Protein 5XSY (pdb70)

Structure (mmCIF, N/CA/C/O backbone):
data_5XSY
#
_entry.id   5XSY
#
_cell.length_a   1.00
_cell.length_b   1.00
_cell.length_c   1.00
_cell.angle_alpha   90.00
_cell.angle_beta   90.00
_cell.angle_gamma   90.00
#
_symmetry.space_group_name_H-M   'P 1'
#
loop_
_entity.id
_entity.type
_entity.pdbx_description
1 polymer 'Sodium channel protein'
2 polymer 'Voltage-gated sodium channel beta subunit 1'
3 branched beta-D-mannopyranose-(1-3)-[beta-D-mannopyranose-(1-6)]beta-D-mannopyranose-(1-4)-2-acetamido-2-deoxy-beta-D-glucopyranose-(1-4)-2-acetamido-2-deoxy-beta-D-glucopyranose
4 branched beta-D-mannopyranose-(1-4)-2-acetamido-2-deoxy-beta-D-glucopyranose-(1-4)-2-acetamido-2-deoxy-beta-D-glucopyranose
5 branched 2-acetamido-2-deoxy-beta-D-glucopyranose-(1-4)-2-acetamido-2-deoxy-beta-D-glucopyranose
#
loop_
_atom_site.group_PDB
_atom_site.id
_atom_site.type_symbol
_atom_site.label_atom_id
_atom_site.label_alt_id
_atom_site.label_comp_id
_atom_site.label_asym_id
_atom_site.label_entity_id
_atom_site.label_seq_id
_atom_site.pdbx_PDB_ins_code
_atom_site.Cartn_x
_atom_site.Cartn_y
_atom_site.Cartn_z
_atom_site.occupancy
_atom_site.B_iso_or_equiv
_atom_site.auth_seq_id
_atom_site.auth_comp_id
_atom_site.auth_asym_id
_atom_site.auth_atom_id
_atom_site.pdbx_PDB_model_num
ATOM 1 N N . PRO A 1 110 ? 157.134 188.317 118.957 1.00 234.69 110 PRO A N 1
ATOM 2 C CA . PRO A 1 110 ? 157.755 188.882 120.160 1.00 242.03 110 PRO A CA 1
ATOM 3 C C . PRO A 1 110 ? 157.982 187.820 121.231 1.00 252.42 110 PRO A C 1
ATOM 4 O O . PRO A 1 110 ? 158.340 186.687 120.909 1.00 255.37 110 PRO A O 1
ATOM 8 N N . ILE A 1 111 ? 157.774 188.190 122.490 1.00 257.59 111 ILE A N 1
ATOM 9 C CA . ILE A 1 111 ? 157.957 187.263 123.601 1.00 259.58 111 ILE A CA 1
ATOM 10 C C . ILE A 1 111 ? 156.984 186.092 123.508 1.00 258.94 111 ILE A C 1
ATOM 11 O O . ILE A 1 111 ? 157.349 184.947 123.775 1.00 256.25 111 ILE A O 1
ATOM 16 N N . ARG A 1 112 ? 155.746 186.387 123.127 1.00 258.53 112 ARG A N 1
ATOM 17 C CA . ARG A 1 112 ? 154.719 185.360 122.997 1.00 257.24 112 ARG A CA 1
ATOM 18 C C . ARG A 1 112 ? 155.088 184.344 121.921 1.00 261.42 112 ARG A C 1
ATOM 19 O O . ARG A 1 112 ? 154.880 183.143 122.091 1.00 258.62 112 ARG A O 1
ATOM 27 N N . ARG A 1 113 ? 155.637 184.835 120.814 1.00 264.53 113 ARG A N 1
ATOM 28 C CA . ARG A 1 113 ? 156.035 183.971 119.709 1.00 257.80 113 ARG A CA 1
ATOM 29 C C . ARG A 1 113 ? 157.129 182.997 120.135 1.00 246.28 113 ARG A C 1
ATOM 30 O O . ARG A 1 113 ? 157.113 181.826 119.756 1.00 243.35 113 ARG A O 1
ATOM 38 N N . GLY A 1 114 ? 158.078 183.489 120.926 1.00 232.12 114 GLY A N 1
ATOM 39 C CA . GLY A 1 114 ? 159.173 182.668 121.403 1.00 221.64 114 GLY A CA 1
ATOM 40 C C . GLY A 1 114 ? 158.694 181.387 122.057 1.00 207.97 114 GLY A C 1
ATOM 41 O O . GLY A 1 114 ? 159.347 180.348 121.965 1.00 207.97 114 GLY A O 1
ATOM 42 N N . ALA A 1 115 ? 157.545 181.463 122.723 1.00 194.81 115 ALA A N 1
ATOM 43 C CA . ALA A 1 115 ? 156.970 180.305 123.395 1.00 188.83 115 ALA A CA 1
ATOM 44 C C . ALA A 1 115 ? 156.605 179.202 122.421 1.00 177.36 115 ALA A C 1
ATOM 45 O O . ALA A 1 115 ? 156.680 178.019 122.764 1.00 172.31 115 ALA A O 1
ATOM 47 N N . ILE A 1 116 ? 156.216 179.575 121.208 1.00 172.99 116 ILE A N 1
ATOM 48 C CA . ILE A 1 116 ? 155.616 178.624 120.286 1.00 170.93 116 ILE A CA 1
ATOM 49 C C . ILE A 1 116 ? 156.667 177.668 119.754 1.00 166.85 116 ILE A C 1
ATOM 50 O O . ILE A 1 116 ? 156.396 176.482 119.542 1.00 164.38 116 ILE A O 1
ATOM 55 N N . ARG A 1 117 ? 157.889 178.168 119.632 1.00 170.48 117 ARG A N 1
ATOM 56 C CA . ARG A 1 117 ? 159.028 177.322 119.324 1.00 178.02 117 ARG A CA 1
ATOM 57 C C . ARG A 1 117 ? 159.224 176.311 120.450 1.00 180.42 117 ARG A C 1
ATOM 58 O O . ARG A 1 117 ? 159.549 175.151 120.198 1.00 181.73 117 ARG A O 1
ATOM 66 N N . VAL A 1 118 ? 159.034 176.752 121.693 1.00 186.29 118 VAL A N 1
ATOM 67 C CA . VAL A 1 118 ? 159.256 175.878 122.837 1.00 192.12 118 VAL A CA 1
ATOM 68 C C . VAL A 1 118 ? 158.148 174.842 122.930 1.00 180.82 118 VAL A C 1
ATOM 69 O O . VAL A 1 118 ? 158.399 173.670 123.228 1.00 180.26 118 VAL A O 1
ATOM 73 N N . PHE A 1 119 ? 156.920 175.247 122.614 1.00 172.94 119 PHE A N 1
ATOM 74 C CA . PHE A 1 119 ? 155.756 174.394 122.817 1.00 173.07 119 PHE A CA 1
ATOM 75 C C . PHE A 1 119 ? 155.723 173.197 121.879 1.00 173.77 119 PHE A C 1
ATOM 76 O O . PHE A 1 119 ? 155.339 172.094 122.280 1.00 172.42 119 PHE A O 1
ATOM 84 N N . VAL A 1 120 ? 156.115 173.388 120.624 1.00 180.88 120 VAL A N 1
ATOM 85 C CA . VAL A 1 120 ? 155.887 172.323 119.654 1.00 188.04 120 VAL A CA 1
ATOM 86 C C . VAL A 1 120 ? 156.996 171.290 119.676 1.00 185.16 120 VAL A C 1
ATOM 87 O O . VAL A 1 120 ? 156.932 170.306 118.933 1.00 178.92 120 VAL A O 1
ATOM 91 N N . ASN A 1 121 ? 158.026 171.494 120.490 1.00 189.33 121 ASN A N 1
ATOM 92 C CA . ASN A 1 121 ? 159.180 170.610 120.502 1.00 198.34 121 ASN A CA 1
ATOM 93 C C . ASN A 1 121 ? 158.848 169.206 120.975 1.00 210.16 121 ASN A C 1
ATOM 94 O O . ASN A 1 121 ? 157.856 168.986 121.671 1.00 223.58 121 ASN A O 1
ATOM 99 N N . SER A 1 122 ? 159.664 168.247 120.561 1.00 213.53 122 SER A N 1
ATOM 100 C CA . SER A 1 122 ? 159.728 166.995 121.290 1.00 213.56 122 SER A CA 1
ATOM 101 C C . SER A 1 122 ? 160.624 167.130 122.506 1.00 215.56 122 SER A C 1
ATOM 102 O O . SER A 1 122 ? 160.272 166.656 123.588 1.00 219.52 122 SER A O 1
ATOM 105 N N . ALA A 1 123 ? 161.747 167.840 122.358 1.00 214.73 123 ALA A N 1
ATOM 106 C CA . ALA A 1 123 ? 162.780 167.871 123.390 1.00 211.97 123 ALA A CA 1
ATOM 107 C C . ALA A 1 123 ? 162.346 168.633 124.636 1.00 211.79 123 ALA A C 1
ATOM 108 O O . ALA A 1 123 ? 163.034 168.578 125.660 1.00 213.17 123 ALA A O 1
ATOM 110 N N . PHE A 1 124 ? 161.239 169.366 124.575 1.00 210.18 124 PHE A N 1
ATOM 111 C CA . PHE A 1 124 ? 160.629 169.827 125.811 1.00 208.41 124 PHE A CA 1
ATOM 112 C C . PHE A 1 124 ? 159.535 168.880 126.288 1.00 206.49 124 PHE A C 1
ATOM 113 O O . PHE A 1 124 ? 159.274 168.790 127.491 1.00 205.42 124 PHE A O 1
ATOM 121 N N . ASN A 1 125 ? 158.890 168.161 125.371 1.00 204.31 125 ASN A N 1
ATOM 122 C CA . ASN A 1 125 ? 157.877 167.201 125.791 1.00 201.30 125 ASN A CA 1
ATOM 123 C C . ASN A 1 125 ? 158.506 165.973 126.421 1.00 204.72 125 ASN A C 1
ATOM 124 O O . ASN A 1 125 ? 157.920 165.378 127.328 1.00 207.79 125 ASN A O 1
ATOM 129 N N . PHE A 1 126 ? 159.712 165.602 125.997 1.00 208.67 126 PHE A N 1
ATOM 130 C CA . PHE A 1 126 ? 160.413 164.515 126.671 1.00 210.81 126 PHE A CA 1
ATOM 131 C C . PHE A 1 126 ? 160.962 164.946 128.026 1.00 199.35 126 PHE A C 1
ATOM 132 O O . PHE A 1 126 ? 161.549 164.131 128.740 1.00 203.52 126 PHE A O 1
ATOM 140 N N . PHE A 1 127 ? 160.842 166.221 128.374 1.00 188.04 127 PHE A N 1
ATOM 141 C CA . PHE A 1 127 ? 160.938 166.598 129.775 1.00 185.45 127 PHE A CA 1
ATOM 142 C C . PHE A 1 127 ? 159.616 166.376 130.494 1.00 182.23 127 PHE A C 1
ATOM 143 O O . PHE A 1 127 ? 159.601 166.032 131.680 1.00 186.07 127 PHE A O 1
ATOM 151 N N . ILE A 1 128 ? 158.493 166.548 129.794 1.00 173.55 128 ILE A N 1
ATOM 152 C CA . ILE A 1 128 ? 157.208 166.261 130.422 1.00 166.60 128 ILE A CA 1
ATOM 153 C C . ILE A 1 128 ? 156.984 164.760 130.506 1.00 164.43 128 ILE A C 1
ATOM 154 O O . ILE A 1 128 ? 156.341 164.269 131.440 1.00 162.50 128 ILE A O 1
ATOM 159 N N . MET A 1 129 ? 157.580 163.997 129.594 1.00 171.33 129 MET A N 1
ATOM 160 C CA . MET A 1 129 ? 157.548 162.546 129.721 1.00 180.43 129 MET A CA 1
ATOM 161 C C . MET A 1 129 ? 158.383 162.084 130.911 1.00 177.50 129 MET A C 1
ATOM 162 O O . MET A 1 129 ? 158.151 161.005 131.461 1.00 181.36 129 MET A O 1
ATOM 167 N N . PHE A 1 130 ? 159.334 162.903 131.351 1.00 174.92 130 PHE A N 1
ATOM 168 C CA . PHE A 1 130 ? 160.157 162.497 132.480 1.00 175.69 130 PHE A CA 1
ATOM 169 C C . PHE A 1 130 ? 159.583 162.982 133.801 1.00 169.22 130 PHE A C 1
ATOM 170 O O . PHE A 1 130 ? 159.739 162.314 134.827 1.00 173.26 130 PHE A O 1
ATOM 178 N N . THR A 1 131 ? 158.916 164.132 133.813 1.00 160.77 131 THR A N 1
ATOM 179 C CA . THR A 1 131 ? 158.383 164.607 135.082 1.00 159.38 131 THR A CA 1
ATOM 180 C C . THR A 1 131 ? 157.112 163.883 135.482 1.00 157.61 131 THR A C 1
ATOM 181 O O . THR A 1 131 ? 156.616 164.089 136.590 1.00 161.81 131 THR A O 1
ATOM 185 N N . ILE A 1 132 ? 156.537 163.080 134.598 1.00 152.72 132 ILE A N 1
ATOM 186 C CA . ILE A 1 132 ? 155.472 162.187 135.021 1.00 149.01 132 ILE A CA 1
ATOM 187 C C . ILE A 1 132 ? 156.069 160.905 135.553 1.00 151.47 132 ILE A C 1
ATOM 188 O O . ILE A 1 132 ? 155.839 160.522 136.702 1.00 148.87 132 ILE A O 1
ATOM 193 N N . PHE A 1 133 ? 156.935 160.290 134.748 1.00 164.28 133 PHE A N 1
ATOM 194 C CA . PHE A 1 133 ? 157.660 159.064 135.061 1.00 176.43 133 PHE A CA 1
ATOM 195 C C . PHE A 1 133 ? 158.534 159.190 136.302 1.00 175.76 133 PHE A C 1
ATOM 196 O O . PHE A 1 133 ? 158.951 158.174 136.856 1.00 180.55 133 PHE A O 1
ATOM 204 N N . SER A 1 134 ? 158.832 160.405 136.751 1.00 173.29 134 SER A N 1
ATOM 205 C CA . SER A 1 134 ? 159.409 160.580 138.071 1.00 170.25 134 SER A CA 1
ATOM 206 C C . SER A 1 134 ? 158.367 160.880 139.133 1.00 165.71 134 SER A C 1
ATOM 207 O O . SER A 1 134 ? 158.538 160.474 140.284 1.00 164.82 134 SER A O 1
ATOM 210 N N . ASN A 1 135 ? 157.289 161.581 138.795 1.00 163.38 135 ASN A N 1
ATOM 211 C CA . ASN A 1 135 ? 156.277 161.839 139.808 1.00 165.10 135 ASN A CA 1
ATOM 212 C C . ASN A 1 135 ? 155.394 160.618 140.010 1.00 170.58 135 ASN A C 1
ATOM 213 O O . ASN A 1 135 ? 154.806 160.440 141.082 1.00 168.97 135 ASN A O 1
ATOM 218 N N . CYS A 1 136 ? 155.284 159.774 138.983 1.00 178.82 136 CYS A N 1
ATOM 219 C CA . CYS A 1 136 ? 154.614 158.485 139.117 1.00 184.06 136 CYS A CA 1
ATOM 220 C C . CYS A 1 136 ? 155.304 157.618 140.162 1.00 180.45 136 CYS A C 1
ATOM 221 O O . CYS A 1 136 ? 154.658 157.027 141.032 1.00 183.03 136 CYS A O 1
ATOM 224 N N . ILE A 1 137 ? 156.629 157.567 140.111 1.00 169.28 137 ILE A N 1
ATOM 225 C CA . ILE A 1 137 ? 157.365 156.709 141.024 1.00 158.36 137 ILE A CA 1
ATOM 226 C C . ILE A 1 137 ? 157.458 157.359 142.396 1.00 145.23 137 ILE A C 1
ATOM 227 O O . ILE A 1 137 ? 157.542 156.674 143.417 1.00 142.98 137 ILE A O 1
ATOM 232 N N . PHE A 1 138 ? 157.402 158.688 142.451 1.00 140.36 138 PHE A N 1
ATOM 233 C CA . PHE A 1 138 ? 157.538 159.356 143.736 1.00 141.50 138 PHE A CA 1
ATOM 234 C C . PHE A 1 138 ? 156.295 159.187 144.594 1.00 139.92 138 PHE A C 1
ATOM 235 O O . PHE A 1 138 ? 156.389 159.066 145.821 1.00 138.06 138 PHE A O 1
ATOM 243 N N . MET A 1 139 ? 155.119 159.168 143.968 1.00 139.37 139 MET A N 1
ATOM 244 C CA . MET A 1 139 ? 153.874 159.220 144.726 1.00 140.56 139 MET A CA 1
ATOM 245 C C . MET A 1 139 ? 153.620 157.900 145.440 1.00 138.71 139 MET A C 1
ATOM 246 O O . MET A 1 139 ? 152.841 157.833 146.395 1.00 137.33 139 MET A O 1
ATOM 251 N N . THR A 1 140 ? 154.301 156.849 144.992 1.00 140.88 140 THR A N 1
ATOM 252 C CA . THR A 1 140 ? 154.241 155.501 145.532 1.00 142.79 140 THR A CA 1
ATOM 253 C C . THR A 1 140 ? 154.573 155.407 147.021 1.00 150.56 140 THR A C 1
ATOM 254 O O . THR A 1 140 ? 153.714 155.089 147.846 1.00 154.39 140 THR A O 1
ATOM 258 N N . ILE A 1 141 ? 155.810 155.724 147.383 1.00 159.38 141 ILE A N 1
ATOM 259 C CA . ILE A 1 141 ? 156.418 155.293 148.638 1.00 167.22 141 ILE A CA 1
ATOM 260 C C . ILE A 1 141 ? 155.961 156.095 149.847 1.00 162.48 141 ILE A C 1
ATOM 261 O O . ILE A 1 141 ? 155.173 157.033 149.722 1.00 160.15 141 ILE A O 1
ATOM 266 N N . SER A 1 142 ? 156.424 155.685 151.029 1.00 161.68 142 SER A N 1
ATOM 267 C CA . SER A 1 142 ? 156.330 156.511 152.229 1.00 161.30 142 SER A CA 1
ATOM 268 C C . SER A 1 142 ? 157.107 157.811 152.061 1.00 162.42 142 SER A C 1
ATOM 269 O O . SER A 1 142 ? 158.082 157.873 151.308 1.00 161.59 142 SER A O 1
ATOM 272 N N . ASN A 1 143 ? 156.696 158.837 152.794 1.00 159.64 143 ASN A N 1
ATOM 273 C CA . ASN A 1 143 ? 157.183 160.178 152.524 1.00 157.21 143 ASN A CA 1
ATOM 274 C C . ASN A 1 143 ? 158.602 160.356 153.057 1.00 158.18 143 ASN A C 1
ATOM 275 O O . ASN A 1 143 ? 158.851 160.135 154.246 1.00 155.62 143 ASN A O 1
ATOM 277 N N . PRO A 1 144 ? 159.545 160.755 152.215 1.00 164.95 144 PRO A N 1
ATOM 278 C CA . PRO A 1 144 ? 160.885 161.068 152.702 1.00 173.86 144 PRO A CA 1
ATOM 279 C C . PRO A 1 144 ? 160.990 162.538 153.059 1.00 182.18 144 PRO A C 1
ATOM 280 O O . PRO A 1 144 ? 160.421 163.394 152.367 1.00 180.56 144 PRO A O 1
ATOM 282 N N . PRO A 1 145 ? 161.705 162.876 154.131 1.00 197.51 145 PRO A N 1
ATOM 283 C CA . PRO A 1 145 ? 161.742 164.270 154.603 1.00 205.98 145 PRO A CA 1
ATOM 284 C C . PRO A 1 145 ? 162.882 165.121 154.061 1.00 213.68 145 PRO A C 1
ATOM 285 O O . PRO A 1 145 ? 162.767 166.349 154.092 1.00 207.02 145 PRO A O 1
ATOM 287 N N . ALA A 1 146 ? 163.972 164.520 153.587 1.00 224.76 146 ALA A N 1
ATOM 288 C CA . ALA A 1 146 ? 165.024 165.298 152.949 1.00 228.56 146 ALA A CA 1
ATOM 289 C C . ALA A 1 146 ? 164.561 165.798 151.595 1.00 231.84 146 ALA A C 1
ATOM 290 O O . ALA A 1 146 ? 164.680 166.985 151.289 1.00 227.54 146 ALA A O 1
ATOM 292 N N . TRP A 1 147 ? 163.999 164.911 150.787 1.00 244.15 147 TRP A N 1
ATOM 293 C CA . TRP A 1 147 ? 163.242 165.335 149.618 1.00 254.16 147 TRP A CA 1
ATOM 294 C C . TRP A 1 147 ? 161.839 165.727 150.085 1.00 256.74 147 TRP A C 1
ATOM 295 O O . TRP A 1 147 ? 160.864 164.987 149.964 1.00 261.95 147 TRP A O 1
ATOM 297 N N . SER A 1 148 ? 161.759 166.933 150.632 1.00 247.64 148 SER A N 1
ATOM 298 C CA . SER A 1 148 ? 160.584 167.415 151.348 1.00 241.45 148 SER A CA 1
ATOM 299 C C . SER A 1 148 ? 159.489 167.884 150.404 1.00 241.98 148 SER A C 1
ATOM 300 O O . SER A 1 148 ? 159.457 167.496 149.234 1.00 237.90 148 SER A O 1
ATOM 303 N N . LYS A 1 149 ? 158.569 168.704 150.918 1.00 249.26 149 LYS A N 1
ATOM 304 C CA . LYS A 1 149 ? 157.583 169.389 150.084 1.00 257.30 149 LYS A CA 1
ATOM 305 C C . LYS A 1 149 ? 158.173 170.316 149.027 1.00 258.83 149 LYS A C 1
ATOM 306 O O . LYS A 1 149 ? 157.406 170.803 148.193 1.00 258.66 149 LYS A O 1
ATOM 312 N N . ILE A 1 150 ? 159.475 170.617 149.079 1.00 260.67 150 ILE A N 1
ATOM 313 C CA . ILE A 1 150 ? 160.184 171.208 147.946 1.00 262.87 150 ILE A CA 1
ATOM 314 C C . ILE A 1 150 ? 159.936 170.392 146.685 1.00 254.29 150 ILE A C 1
ATOM 315 O O . ILE A 1 150 ? 159.643 170.938 145.616 1.00 253.13 150 ILE A O 1
ATOM 320 N N . VAL A 1 151 ? 160.040 169.067 146.806 1.00 243.12 151 VAL A N 1
ATOM 321 C CA . VAL A 1 151 ? 159.707 168.158 145.718 1.00 234.48 151 VAL A CA 1
ATOM 322 C C . VAL A 1 151 ? 158.233 168.241 145.383 1.00 222.09 151 VAL A C 1
ATOM 323 O O . VAL A 1 151 ? 157.850 168.241 144.208 1.00 214.52 151 VAL A O 1
ATOM 327 N N . GLU A 1 152 ? 157.411 168.368 146.418 1.00 222.29 152 GLU A N 1
ATOM 328 C CA . GLU A 1 152 ? 155.987 168.565 146.232 1.00 227.69 152 GLU A CA 1
ATOM 329 C C . GLU A 1 152 ? 155.808 169.872 145.478 1.00 232.39 152 GLU A C 1
ATOM 330 O O . GLU A 1 152 ? 154.954 169.981 144.598 1.00 236.76 152 GLU A O 1
ATOM 336 N N . TYR A 1 153 ? 156.622 170.866 145.824 1.00 239.67 153 TYR A N 1
ATOM 337 C CA . TYR A 1 153 ? 156.574 172.147 145.131 1.00 243.40 153 TYR A CA 1
ATOM 338 C C . TYR A 1 153 ? 157.318 172.106 143.804 1.00 231.83 153 TYR A C 1
ATOM 339 O O . TYR A 1 153 ? 157.055 172.946 142.940 1.00 229.03 153 TYR A O 1
ATOM 348 N N . THR A 1 154 ? 158.246 171.163 143.633 1.00 220.16 154 THR A N 1
ATOM 349 C CA . THR A 1 154 ? 158.964 171.055 142.369 1.00 214.19 154 THR A CA 1
ATOM 350 C C . THR A 1 154 ? 158.032 170.592 141.266 1.00 201.25 154 THR A C 1
ATOM 351 O O . THR A 1 154 ? 157.873 171.269 140.248 1.00 193.21 154 THR A O 1
ATOM 355 N N . PHE A 1 155 ? 157.354 169.467 141.486 1.00 197.48 155 PHE A N 1
ATOM 356 C CA . PHE A 1 155 ? 156.419 168.955 140.497 1.00 196.13 155 PHE A CA 1
ATOM 357 C C . PHE A 1 155 ? 155.099 169.709 140.513 1.00 194.16 155 PHE A C 1
ATOM 358 O O . PHE A 1 155 ? 154.164 169.315 139.812 1.00 195.25 155 PHE A O 1
ATOM 366 N N . THR A 1 156 ? 154.984 170.745 141.336 1.00 193.85 156 THR A N 1
ATOM 367 C CA . THR A 1 156 ? 153.923 171.721 141.158 1.00 197.14 156 THR A CA 1
ATOM 368 C C . THR A 1 156 ? 154.194 172.592 139.944 1.00 190.66 156 THR A C 1
ATOM 369 O O . THR A 1 156 ? 153.424 172.599 138.979 1.00 188.03 156 THR A O 1
ATOM 373 N N . GLY A 1 157 ? 155.314 173.310 139.962 1.00 184.73 157 GLY A N 1
ATOM 374 C CA . GLY A 1 157 ? 155.522 174.359 138.987 1.00 180.86 157 GLY A CA 1
ATOM 375 C C . GLY A 1 157 ? 155.888 173.853 137.612 1.00 173.20 157 GLY A C 1
ATOM 376 O O . GLY A 1 157 ? 155.703 174.565 136.624 1.00 176.95 157 GLY A O 1
ATOM 377 N N . ILE A 1 158 ? 156.416 172.632 137.528 1.00 160.79 158 ILE A N 1
ATOM 378 C CA . ILE A 1 158 ? 156.799 172.065 136.241 1.00 151.82 158 ILE A CA 1
ATOM 379 C C . ILE A 1 158 ? 155.573 171.857 135.370 1.00 148.74 158 ILE A C 1
ATOM 380 O O . ILE A 1 158 ? 155.610 172.065 134.152 1.00 147.55 158 ILE A O 1
ATOM 385 N N . TYR A 1 159 ? 154.445 171.536 135.992 1.00 148.46 159 TYR A N 1
ATOM 386 C CA . TYR A 1 159 ? 153.195 171.483 135.252 1.00 150.27 159 TYR A CA 1
ATOM 387 C C . TYR A 1 159 ? 152.680 172.885 134.969 1.00 158.15 159 TYR A C 1
ATOM 388 O O . TYR A 1 159 ? 152.112 173.133 133.900 1.00 160.45 159 TYR A O 1
ATOM 397 N N . THR A 1 160 ? 152.901 173.822 135.899 1.00 164.38 160 THR A N 1
ATOM 398 C CA . THR A 1 160 ? 152.557 175.222 135.656 1.00 169.40 160 THR A CA 1
ATOM 399 C C . THR A 1 160 ? 153.385 175.787 134.517 1.00 167.72 160 THR A C 1
ATOM 400 O O . THR A 1 160 ? 152.858 176.441 133.610 1.00 163.86 160 THR A O 1
ATOM 404 N N . PHE A 1 161 ? 154.683 175.478 134.519 1.00 171.16 161 PHE A N 1
ATOM 405 C CA . PHE A 1 161 ? 155.582 175.930 133.464 1.00 174.32 161 PHE A CA 1
ATOM 406 C C . PHE A 1 161 ? 155.246 175.256 132.145 1.00 175.90 161 PHE A C 1
ATOM 407 O O . PHE A 1 161 ? 155.653 175.723 131.078 1.00 176.52 161 PHE A O 1
ATOM 415 N N . GLU A 1 162 ? 154.513 174.147 132.197 1.00 179.29 162 GLU A N 1
ATOM 416 C CA . GLU A 1 162 ? 153.976 173.566 130.979 1.00 181.68 162 GLU A CA 1
ATOM 417 C C . GLU A 1 162 ? 152.665 174.230 130.583 1.00 178.40 162 GLU A C 1
ATOM 418 O O . GLU A 1 162 ? 152.437 174.503 129.401 1.00 178.73 162 GLU A O 1
ATOM 424 N N . VAL A 1 163 ? 151.790 174.496 131.558 1.00 176.00 163 VAL A N 1
ATOM 425 C CA . VAL A 1 163 ? 150.497 175.117 131.269 1.00 180.28 163 VAL A CA 1
ATOM 426 C C . VAL A 1 163 ? 150.671 176.544 130.779 1.00 189.44 163 VAL A C 1
ATOM 427 O O . VAL A 1 163 ? 149.959 176.981 129.859 1.00 194.60 163 VAL A O 1
ATOM 431 N N . ILE A 1 164 ? 151.642 177.270 131.342 1.00 194.40 164 ILE A N 1
ATOM 432 C CA . ILE A 1 164 ? 151.943 178.632 130.902 1.00 195.38 164 ILE A CA 1
ATOM 433 C C . ILE A 1 164 ? 152.335 178.650 129.431 1.00 183.24 164 ILE A C 1
ATOM 434 O O . ILE A 1 164 ? 151.774 179.414 128.641 1.00 176.44 164 ILE A O 1
ATOM 439 N N . VAL A 1 165 ? 153.242 177.755 129.036 1.00 174.87 165 VAL A N 1
ATOM 440 C CA . VAL A 1 165 ? 153.623 177.623 127.632 1.00 169.64 165 VAL A CA 1
ATOM 441 C C . VAL A 1 165 ? 152.437 177.158 126.801 1.00 164.71 165 VAL A C 1
ATOM 442 O O . VAL A 1 165 ? 152.220 177.625 125.680 1.00 164.31 165 VAL A O 1
ATOM 446 N N . LYS A 1 166 ? 151.597 176.302 127.371 1.00 166.34 166 LYS A N 1
ATOM 447 C CA . LYS A 1 166 ? 150.413 175.866 126.643 1.00 171.51 166 LYS A CA 1
ATOM 448 C C . LYS A 1 166 ? 149.360 176.961 126.558 1.00 173.49 166 LYS A C 1
ATOM 449 O O . LYS A 1 166 ? 148.415 176.845 125.775 1.00 177.68 166 LYS A O 1
ATOM 455 N N . VAL A 1 167 ? 149.487 178.027 127.350 1.00 178.91 167 VAL A N 1
ATOM 456 C CA . VAL A 1 167 ? 148.544 179.129 127.188 1.00 185.62 167 VAL A CA 1
ATOM 457 C C . VAL A 1 167 ? 149.236 180.357 126.606 1.00 183.30 167 VAL A C 1
ATOM 458 O O . VAL A 1 167 ? 148.686 181.024 125.723 1.00 185.79 167 VAL A O 1
ATOM 462 N N . LEU A 1 168 ? 150.487 180.632 127.003 1.00 176.54 168 LEU A N 1
ATOM 463 C CA . LEU A 1 168 ? 151.225 181.703 126.329 1.00 172.15 168 LEU A CA 1
ATOM 464 C C . LEU A 1 168 ? 151.662 181.342 124.916 1.00 164.22 168 LEU A C 1
ATOM 465 O O . LEU A 1 168 ? 152.355 182.143 124.283 1.00 164.63 168 LEU A O 1
ATOM 470 N N . SER A 1 169 ? 151.340 180.148 124.428 1.00 152.99 169 SER A N 1
ATOM 471 C CA . SER A 1 169 ? 151.288 179.943 122.993 1.00 146.10 169 SER A CA 1
ATOM 472 C C . SER A 1 169 ? 150.027 180.552 122.412 1.00 144.75 169 SER A C 1
ATOM 473 O O . SER A 1 169 ? 150.091 181.413 121.533 1.00 147.56 169 SER A O 1
ATOM 476 N N . ARG A 1 170 ? 148.867 180.133 122.907 1.00 150.01 170 ARG A N 1
ATOM 477 C CA . ARG A 1 170 ? 147.600 180.380 122.230 1.00 160.68 170 ARG A CA 1
ATOM 478 C C . ARG A 1 170 ? 146.919 181.629 122.780 1.00 185.23 170 ARG A C 1
ATOM 479 O O . ARG A 1 170 ? 145.925 181.550 123.502 1.00 188.13 170 ARG A O 1
ATOM 487 N N . GLY A 1 171 ? 147.469 182.798 122.412 1.00 211.63 171 GLY A N 1
ATOM 488 C CA . GLY A 1 171 ? 146.762 184.077 122.442 1.00 221.43 171 GLY A CA 1
ATOM 489 C C . GLY A 1 171 ? 146.528 184.699 123.809 1.00 220.66 171 GLY A C 1
ATOM 490 O O . GLY A 1 171 ? 147.115 184.323 124.823 1.00 230.55 171 GLY A O 1
ATOM 491 N N . PHE A 1 172 ? 145.649 185.704 123.813 1.00 203.13 172 PHE A N 1
ATOM 492 C CA . PHE A 1 172 ? 145.191 186.313 125.058 1.00 191.04 172 PHE A CA 1
ATOM 493 C C . PHE A 1 172 ? 143.981 185.549 125.575 1.00 197.57 172 PHE A C 1
ATOM 494 O O . PHE A 1 172 ? 143.751 184.408 125.175 1.00 190.84 172 PHE A O 1
ATOM 502 N N . CYS A 1 173 ? 143.082 186.185 126.308 1.00 219.70 173 CYS A N 1
ATOM 503 C CA . CYS A 1 173 ? 142.043 185.398 126.964 1.00 241.30 173 CYS A CA 1
ATOM 504 C C . CYS A 1 173 ? 141.237 184.562 125.958 1.00 243.47 173 CYS A C 1
ATOM 505 O O . CYS A 1 173 ? 140.937 183.394 126.222 1.00 229.99 173 CYS A O 1
ATOM 508 N N . ILE A 1 174 ? 140.906 185.133 124.803 1.00 263.26 174 ILE A N 1
ATOM 509 C CA . ILE A 1 174 ? 140.229 184.376 123.747 1.00 279.33 174 ILE A CA 1
ATOM 510 C C . ILE A 1 174 ? 141.096 183.230 123.207 1.00 294.57 174 ILE A C 1
ATOM 511 O O . ILE A 1 174 ? 140.607 182.121 122.940 1.00 301.42 174 ILE A O 1
ATOM 516 N N . GLY A 1 175 ? 142.384 183.510 123.036 1.00 304.53 175 GLY A N 1
ATOM 517 C CA . GLY A 1 175 ? 143.323 182.504 122.577 1.00 307.43 175 GLY A CA 1
ATOM 518 C C . GLY A 1 175 ? 143.427 181.376 123.582 1.00 293.95 175 GLY A C 1
ATOM 519 O O . GLY A 1 175 ? 143.463 180.201 123.217 1.00 299.49 175 GLY A O 1
ATOM 520 N N . HIS A 1 176 ? 143.453 181.742 124.859 1.00 261.02 176 HIS A N 1
ATOM 521 C CA . HIS A 1 176 ? 143.516 180.764 125.934 1.00 239.26 176 HIS A CA 1
ATOM 522 C C . HIS A 1 176 ? 142.266 179.902 125.889 1.00 246.89 176 HIS A C 1
ATOM 523 O O . HIS A 1 176 ? 142.324 178.690 126.095 1.00 245.97 176 HIS A O 1
ATOM 530 N N . PHE A 1 177 ? 141.132 180.538 125.614 1.00 262.36 177 PHE A N 1
ATOM 531 C CA . PHE A 1 177 ? 139.868 179.821 125.486 1.00 272.20 177 PHE A CA 1
ATOM 532 C C . PHE A 1 177 ? 139.867 178.809 124.327 1.00 284.35 177 PHE A C 1
ATOM 533 O O . PHE A 1 177 ? 139.343 177.705 124.479 1.00 303.03 177 PHE A O 1
ATOM 541 N N . THR A 1 178 ? 140.447 179.167 123.181 1.00 262.11 178 THR A N 1
ATOM 542 C CA . THR A 1 178 ? 140.488 178.205 122.071 1.00 229.56 178 THR A CA 1
ATOM 543 C C . THR A 1 178 ? 141.299 176.969 122.472 1.00 220.45 178 THR A C 1
ATOM 544 O O . THR A 1 178 ? 140.906 175.829 122.221 1.00 219.13 178 THR A O 1
ATOM 548 N N . PHE A 1 179 ? 142.429 177.234 123.112 1.00 206.10 179 PHE A N 1
ATOM 549 C CA . PHE A 1 179 ? 143.205 176.302 123.929 1.00 193.43 179 PHE A CA 1
ATOM 550 C C . PHE A 1 179 ? 142.332 175.268 124.621 1.00 183.01 179 PHE A C 1
ATOM 551 O O . PHE A 1 179 ? 142.642 174.077 124.592 1.00 177.85 179 PHE A O 1
ATOM 559 N N . LEU A 1 180 ? 141.252 175.694 125.261 1.00 180.30 180 LEU A N 1
ATOM 560 C CA . LEU A 1 180 ? 140.421 174.791 126.038 1.00 182.10 180 LEU A CA 1
ATOM 561 C C . LEU A 1 180 ? 139.299 174.160 125.230 1.00 190.72 180 LEU A C 1
ATOM 562 O O . LEU A 1 180 ? 138.275 173.790 125.806 1.00 190.33 180 LEU A O 1
ATOM 567 N N . ARG A 1 181 ? 139.449 174.043 123.914 1.00 209.45 181 ARG A N 1
ATOM 568 C CA . ARG A 1 181 ? 138.411 173.378 123.135 1.00 225.28 181 ARG A CA 1
ATOM 569 C C . ARG A 1 181 ? 138.599 171.866 123.179 1.00 229.25 181 ARG A C 1
ATOM 570 O O . ARG A 1 181 ? 137.620 171.110 123.203 1.00 233.96 181 ARG A O 1
ATOM 578 N N . ASP A 1 182 ? 139.838 171.392 123.248 1.00 224.58 182 ASP A N 1
ATOM 579 C CA . ASP A 1 182 ? 140.070 169.953 123.408 1.00 219.55 182 ASP A CA 1
ATOM 580 C C . ASP A 1 182 ? 139.959 169.552 124.882 1.00 227.48 182 ASP A C 1
ATOM 581 O O . ASP A 1 182 ? 140.458 170.267 125.751 1.00 225.07 182 ASP A O 1
ATOM 586 N N . PRO A 1 183 ? 139.312 168.422 125.177 1.00 239.73 183 PRO A N 1
ATOM 587 C CA . PRO A 1 183 ? 139.155 168.021 126.592 1.00 245.57 183 PRO A CA 1
ATOM 588 C C . PRO A 1 183 ? 140.445 167.664 127.346 1.00 245.81 183 PRO A C 1
ATOM 589 O O . PRO A 1 183 ? 140.473 167.777 128.578 1.00 243.58 183 PRO A O 1
ATOM 593 N N . TRP A 1 184 ? 141.434 167.124 126.639 1.00 244.46 184 TRP A N 1
ATOM 594 C CA . TRP A 1 184 ? 142.715 166.771 127.242 1.00 239.90 184 TRP A CA 1
ATOM 595 C C . TRP A 1 184 ? 143.459 167.985 127.781 1.00 232.93 184 TRP A C 1
ATOM 596 O O . TRP A 1 184 ? 143.936 167.987 128.916 1.00 237.63 184 TRP A O 1
ATOM 607 N N . ASN A 1 185 ? 143.535 169.036 126.972 1.00 220.64 185 ASN A N 1
ATOM 608 C CA . ASN A 1 185 ? 144.107 170.297 127.426 1.00 211.58 185 ASN A CA 1
ATOM 609 C C . ASN A 1 185 ? 143.243 170.849 128.555 1.00 207.17 185 ASN A C 1
ATOM 610 O O . ASN A 1 185 ? 143.714 171.596 129.412 1.00 208.13 185 ASN A O 1
ATOM 615 N N . TRP A 1 186 ? 141.972 170.462 128.540 1.00 203.51 186 TRP A N 1
ATOM 616 C CA . TRP A 1 186 ? 141.025 170.832 129.564 1.00 206.92 186 TRP A CA 1
ATOM 617 C C . TRP A 1 186 ? 141.342 170.226 130.930 1.00 210.01 186 TRP A C 1
ATOM 618 O O . TRP A 1 186 ? 141.257 170.942 131.931 1.00 206.53 186 TRP A O 1
ATOM 629 N N . LEU A 1 187 ? 141.699 168.940 131.010 1.00 219.58 187 LEU A N 1
ATOM 630 C CA . LEU A 1 187 ? 142.024 168.386 132.343 1.00 225.39 187 LEU A CA 1
ATOM 631 C C . LEU A 1 187 ? 143.273 169.013 132.969 1.00 221.25 187 LEU A C 1
ATOM 632 O O . LEU A 1 187 ? 143.264 169.455 134.114 1.00 217.10 187 LEU A O 1
ATOM 637 N N . ASP A 1 188 ? 144.326 169.064 132.159 1.00 223.88 188 ASP A N 1
ATOM 638 C CA . ASP A 1 188 ? 145.579 169.690 132.539 1.00 228.32 188 ASP A CA 1
ATOM 639 C C . ASP A 1 188 ? 145.334 170.939 133.370 1.00 218.99 188 ASP A C 1
ATOM 640 O O . ASP A 1 188 ? 146.015 171.157 134.372 1.00 212.33 188 ASP A O 1
ATOM 645 N N . PHE A 1 189 ? 144.369 171.764 132.970 1.00 214.50 189 PHE A N 1
ATOM 646 C CA . PHE A 1 189 ? 144.114 172.960 133.753 1.00 212.34 189 PHE A CA 1
ATOM 647 C C . PHE A 1 189 ? 143.620 172.519 135.113 1.00 209.04 189 PHE A C 1
ATOM 648 O O . PHE A 1 189 ? 144.024 173.050 136.145 1.00 206.54 189 PHE A O 1
ATOM 656 N N . SER A 1 190 ? 142.779 171.493 135.132 1.00 208.06 190 SER A N 1
ATOM 657 C CA . SER A 1 190 ? 142.155 171.042 136.374 1.00 206.86 190 SER A CA 1
ATOM 658 C C . SER A 1 190 ? 143.156 170.556 137.428 1.00 201.36 190 SER A C 1
ATOM 659 O O . SER A 1 190 ? 142.995 170.837 138.617 1.00 197.87 190 SER A O 1
ATOM 662 N N . VAL A 1 191 ? 144.181 169.828 136.997 1.00 194.89 191 VAL A N 1
ATOM 663 C CA . VAL A 1 191 ? 145.160 169.270 137.913 1.00 187.08 191 VAL A CA 1
ATOM 664 C C . VAL A 1 191 ? 146.038 170.355 138.484 1.00 180.66 191 VAL A C 1
ATOM 665 O O . VAL A 1 191 ? 146.214 170.460 139.695 1.00 175.81 191 VAL A O 1
ATOM 669 N N . VAL A 1 192 ? 146.583 171.185 137.603 1.00 181.49 192 VAL A N 1
ATOM 670 C CA . VAL A 1 192 ? 147.434 172.281 138.030 1.00 184.48 192 VAL A CA 1
ATOM 671 C C . VAL A 1 192 ? 146.625 173.229 138.902 1.00 189.65 192 VAL A C 1
ATOM 672 O O . VAL A 1 192 ? 147.125 173.761 139.894 1.00 185.17 192 VAL A O 1
ATOM 676 N N . THR A 1 193 ? 145.370 173.440 138.520 1.00 198.73 193 THR A N 1
ATOM 677 C CA . THR A 1 193 ? 144.507 174.378 139.222 1.00 208.35 193 THR A CA 1
ATOM 678 C C . THR A 1 193 ? 144.356 173.968 140.678 1.00 215.23 193 THR A C 1
ATOM 679 O O . THR A 1 193 ? 144.373 174.814 141.572 1.00 216.64 193 THR A O 1
ATOM 683 N N . MET A 1 194 ? 144.208 172.668 140.913 1.00 217.90 194 MET A N 1
ATOM 684 C CA . MET A 1 194 ? 144.046 172.148 142.265 1.00 216.24 194 MET A CA 1
ATOM 685 C C . MET A 1 194 ? 145.371 172.138 143.020 1.00 214.48 194 MET A C 1
ATOM 686 O O . MET A 1 194 ? 145.451 172.603 144.158 1.00 202.52 194 MET A O 1
ATOM 691 N N . THR A 1 195 ? 146.407 171.606 142.381 1.00 225.11 195 THR A N 1
ATOM 692 C CA . THR A 1 195 ? 147.728 171.527 142.994 1.00 232.49 195 THR A CA 1
ATOM 693 C C . THR A 1 195 ? 148.212 172.898 143.454 1.00 231.69 195 THR A C 1
ATOM 694 O O . THR A 1 195 ? 148.759 173.039 144.547 1.00 231.36 195 THR A O 1
ATOM 698 N N . TYR A 1 196 ? 148.007 173.906 142.612 1.00 229.74 196 TYR A N 1
ATOM 699 C CA . TYR A 1 196 ? 148.430 175.265 142.926 1.00 228.73 196 TYR A CA 1
ATOM 700 C C . TYR A 1 196 ? 147.698 175.808 144.149 1.00 226.88 196 TYR A C 1
ATOM 701 O O . TYR A 1 196 ? 148.281 176.519 144.968 1.00 226.19 196 TYR A O 1
ATOM 710 N N . ILE A 1 197 ? 146.418 175.470 144.266 1.00 221.35 197 ILE A N 1
ATOM 711 C CA . ILE A 1 197 ? 145.603 175.930 145.385 1.00 217.47 197 ILE A CA 1
ATOM 712 C C . ILE A 1 197 ? 146.146 175.422 146.712 1.00 215.17 197 ILE A C 1
ATOM 713 O O . ILE A 1 197 ? 146.225 176.186 147.683 1.00 217.09 197 ILE A O 1
ATOM 718 N N . THR A 1 198 ? 146.627 174.172 146.760 1.00 214.10 198 THR A N 1
ATOM 719 C CA . THR A 1 198 ? 147.077 173.552 148.011 1.00 212.35 198 THR A CA 1
ATOM 720 C C . THR A 1 198 ? 148.348 174.169 148.594 1.00 213.38 198 THR A C 1
ATOM 721 O O . THR A 1 198 ? 148.811 173.698 149.640 1.00 209.11 198 THR A O 1
ATOM 725 N N . GLU A 1 199 ? 148.940 175.157 147.916 1.00 216.63 199 GLU A N 1
ATOM 726 C CA . GLU A 1 199 ? 149.826 176.109 148.572 1.00 219.60 199 GLU A CA 1
ATOM 727 C C . GLU A 1 199 ? 149.183 176.662 149.837 1.00 233.28 199 GLU A C 1
ATOM 728 O O . GLU A 1 199 ? 149.764 176.594 150.925 1.00 237.67 199 GLU A O 1
ATOM 734 N N . PHE A 1 200 ? 147.971 177.185 149.719 1.00 246.41 200 PHE A N 1
ATOM 735 C CA . PHE A 1 200 ? 147.242 177.686 150.873 1.00 253.98 200 PHE A CA 1
ATOM 736 C C . PHE A 1 200 ? 146.117 176.735 151.275 1.00 245.67 200 PHE A C 1
ATOM 737 O O . PHE A 1 200 ? 145.794 176.602 152.456 1.00 235.09 200 PHE A O 1
ATOM 745 N N . ARG A 1 210 ? 143.415 164.500 149.839 1.00 176.19 210 ARG A N 1
ATOM 746 C CA . ARG A 1 210 ? 143.975 165.016 148.596 1.00 182.61 210 ARG A CA 1
ATOM 747 C C . ARG A 1 210 ? 144.149 163.939 147.535 1.00 186.73 210 ARG A C 1
ATOM 748 O O . ARG A 1 210 ? 145.213 163.338 147.428 1.00 174.92 210 ARG A O 1
ATOM 756 N N . THR A 1 211 ? 143.108 163.701 146.740 1.00 205.93 211 THR A N 1
ATOM 757 C CA . THR A 1 211 ? 143.285 162.867 145.562 1.00 220.33 211 THR A CA 1
ATOM 758 C C . THR A 1 211 ? 143.849 163.664 144.405 1.00 223.09 211 THR A C 1
ATOM 759 O O . THR A 1 211 ? 144.205 163.087 143.377 1.00 222.94 211 THR A O 1
ATOM 763 N N . PHE A 1 212 ? 143.877 164.989 144.515 1.00 225.86 212 PHE A N 1
ATOM 764 C CA . PHE A 1 212 ? 144.188 165.789 143.346 1.00 221.56 212 PHE A CA 1
ATOM 765 C C . PHE A 1 212 ? 145.665 165.766 143.030 1.00 210.65 212 PHE A C 1
ATOM 766 O O . PHE A 1 212 ? 146.045 165.979 141.877 1.00 213.39 212 PHE A O 1
ATOM 774 N N . ARG A 1 213 ? 146.462 165.486 144.025 1.00 198.52 213 ARG A N 1
ATOM 775 C CA . ARG A 1 213 ? 147.870 165.197 143.813 1.00 192.27 213 ARG A CA 1
ATOM 776 C C . ARG A 1 213 ? 147.996 163.943 142.952 1.00 184.60 213 ARG A C 1
ATOM 777 O O . ARG A 1 213 ? 148.849 163.871 142.067 1.00 181.07 213 ARG A O 1
ATOM 785 N N . VAL A 1 214 ? 147.157 162.929 143.224 1.00 179.46 214 VAL A N 1
ATOM 786 C CA . VAL A 1 214 ? 147.174 161.684 142.460 1.00 175.05 214 VAL A CA 1
ATOM 787 C C . VAL A 1 214 ? 146.787 161.933 141.015 1.00 169.42 214 VAL A C 1
ATOM 788 O O . VAL A 1 214 ? 147.402 161.381 140.096 1.00 163.67 214 VAL A O 1
ATOM 792 N N . LEU A 1 215 ? 145.828 162.828 140.777 1.00 170.87 215 LEU A N 1
ATOM 793 C CA . LEU A 1 215 ? 145.332 163.104 139.434 1.00 172.69 215 LEU A CA 1
ATOM 794 C C . LEU A 1 215 ? 146.362 163.755 138.528 1.00 173.93 215 LEU A C 1
ATOM 795 O O . LEU A 1 215 ? 146.098 163.885 137.330 1.00 176.97 215 LEU A O 1
ATOM 800 N N . ARG A 1 216 ? 147.506 164.180 139.070 1.00 173.39 216 ARG A N 1
ATOM 801 C CA . ARG A 1 216 ? 148.676 164.450 138.248 1.00 173.23 216 ARG A CA 1
ATOM 802 C C . ARG A 1 216 ? 149.050 163.256 137.390 1.00 168.64 216 ARG A C 1
ATOM 803 O O . ARG A 1 216 ? 149.454 163.418 136.234 1.00 165.53 216 ARG A O 1
ATOM 811 N N . ALA A 1 217 ? 148.887 162.041 137.923 1.00 167.06 217 ALA A N 1
ATOM 812 C CA . ALA A 1 217 ? 149.257 160.846 137.176 1.00 165.56 217 ALA A CA 1
ATOM 813 C C . ALA A 1 217 ? 148.347 160.603 135.988 1.00 161.21 217 ALA A C 1
ATOM 814 O O . ALA A 1 217 ? 148.678 159.786 135.127 1.00 161.25 217 ALA A O 1
ATOM 816 N N . LEU A 1 218 ? 147.227 161.315 135.894 1.00 159.64 218 LEU A N 1
ATOM 817 C CA . LEU A 1 218 ? 146.464 161.287 134.666 1.00 163.68 218 LEU A CA 1
ATOM 818 C C . LEU A 1 218 ? 147.136 162.023 133.526 1.00 165.56 218 LEU A C 1
ATOM 819 O O . LEU A 1 218 ? 146.680 161.883 132.388 1.00 168.20 218 LEU A O 1
ATOM 824 N N . LYS A 1 219 ? 148.239 162.703 133.798 1.00 168.52 219 LYS A N 1
ATOM 825 C CA . LYS A 1 219 ? 149.001 163.328 132.737 1.00 174.72 219 LYS A CA 1
ATOM 826 C C . LYS A 1 219 ? 149.466 162.220 131.803 1.00 179.38 219 LYS A C 1
ATOM 827 O O . LYS A 1 219 ? 149.505 162.394 130.585 1.00 185.11 219 LYS A O 1
ATOM 833 N N . THR A 1 220 ? 149.827 161.079 132.385 1.00 176.19 220 THR A N 1
ATOM 834 C CA . THR A 1 220 ? 150.374 159.973 131.613 1.00 172.55 220 THR A CA 1
ATOM 835 C C . THR A 1 220 ? 149.547 159.726 130.368 1.00 170.25 220 THR A C 1
ATOM 836 O O . THR A 1 220 ? 150.087 159.452 129.293 1.00 172.82 220 THR A O 1
ATOM 840 N N . ILE A 1 221 ? 148.229 159.851 130.492 1.00 166.68 221 ILE A N 1
ATOM 841 C CA . ILE A 1 221 ? 147.363 159.574 129.363 1.00 165.69 221 ILE A CA 1
ATOM 842 C C . ILE A 1 221 ? 147.364 160.742 128.392 1.00 163.37 221 ILE A C 1
ATOM 843 O O . ILE A 1 221 ? 147.237 160.547 127.177 1.00 162.94 221 ILE A O 1
ATOM 848 N N . THR A 1 222 ? 147.552 161.963 128.893 1.00 164.13 222 THR A N 1
ATOM 849 C CA . THR A 1 222 ? 147.404 163.147 128.051 1.00 167.01 222 THR A CA 1
ATOM 850 C C . THR A 1 222 ? 148.530 163.268 127.039 1.00 167.33 222 THR A C 1
ATOM 851 O O . THR A 1 222 ? 148.295 163.675 125.897 1.00 167.38 222 THR A O 1
ATOM 855 N N . ILE A 1 223 ? 149.752 162.921 127.435 1.00 172.04 223 ILE A N 1
ATOM 856 C CA . ILE A 1 223 ? 150.906 163.155 126.577 1.00 182.69 223 ILE A CA 1
ATOM 857 C C . ILE A 1 223 ? 150.885 162.242 125.366 1.00 191.45 223 ILE A C 1
ATOM 858 O O . ILE A 1 223 ? 151.136 162.682 124.238 1.00 199.65 223 ILE A O 1
ATOM 863 N N . PHE A 1 224 ? 150.548 160.987 125.560 1.00 194.29 224 PHE A N 1
ATOM 864 C CA . PHE A 1 224 ? 150.712 160.025 124.488 1.00 193.88 224 PHE A CA 1
ATOM 865 C C . PHE A 1 224 ? 149.555 160.169 123.512 1.00 197.70 224 PHE A C 1
ATOM 866 O O . PHE A 1 224 ? 148.397 160.027 123.915 1.00 196.04 224 PHE A O 1
ATOM 874 N N . PRO A 1 225 ? 149.813 160.453 122.238 1.00 203.32 225 PRO A N 1
ATOM 875 C CA . PRO A 1 225 ? 148.718 160.527 121.266 1.00 202.44 225 PRO A CA 1
ATOM 876 C C . PRO A 1 225 ? 148.173 159.176 120.858 1.00 194.63 225 PRO A C 1
ATOM 877 O O . PRO A 1 225 ? 147.244 159.129 120.046 1.00 193.38 225 PRO A O 1
ATOM 881 N N . GLY A 1 226 ? 148.743 158.079 121.349 1.00 187.30 226 GLY A N 1
ATOM 882 C CA . GLY A 1 226 ? 148.164 156.779 121.066 1.00 179.59 226 GLY A CA 1
ATOM 883 C C . GLY A 1 226 ? 147.108 156.398 122.081 1.00 169.76 226 GLY A C 1
ATOM 884 O O . GLY A 1 226 ? 146.144 155.705 121.753 1.00 167.85 226 GLY A O 1
ATOM 885 N N . LEU A 1 227 ? 147.268 156.859 123.321 1.00 159.37 227 LEU A N 1
ATOM 886 C CA . LEU A 1 227 ? 146.310 156.516 124.361 1.00 154.41 227 LEU A CA 1
ATOM 887 C C . LEU A 1 227 ? 145.005 157.263 124.177 1.00 153.22 227 LEU A C 1
ATOM 888 O O . LEU A 1 227 ? 143.959 156.819 124.663 1.00 150.99 227 LEU A O 1
ATOM 893 N N . LYS A 1 228 ? 145.040 158.394 123.474 1.00 155.81 228 LYS A N 1
ATOM 894 C CA . LYS A 1 228 ? 143.847 159.219 123.377 1.00 160.46 228 LYS A CA 1
ATOM 895 C C . LYS A 1 228 ? 142.793 158.566 122.505 1.00 153.54 228 LYS A C 1
ATOM 896 O O . LYS A 1 228 ? 141.615 158.902 122.619 1.00 155.34 228 LYS A O 1
ATOM 902 N N . THR A 1 229 ? 143.185 157.623 121.647 1.00 150.40 229 THR A N 1
ATOM 903 C CA . THR A 1 229 ? 142.187 156.858 120.913 1.00 150.10 229 THR A CA 1
ATOM 904 C C . THR A 1 229 ? 141.433 155.932 121.843 1.00 148.72 229 THR A C 1
ATOM 905 O O . THR A 1 229 ? 140.239 155.689 121.646 1.00 152.28 229 THR A O 1
ATOM 909 N N . ILE A 1 230 ? 142.100 155.437 122.877 1.00 144.81 230 ILE A N 1
ATOM 910 C CA . ILE A 1 230 ? 141.489 154.432 123.726 1.00 142.89 230 ILE A CA 1
ATOM 911 C C . ILE A 1 230 ? 140.488 155.055 124.675 1.00 141.47 230 ILE A C 1
ATOM 912 O O . ILE A 1 230 ? 139.346 154.598 124.778 1.00 142.52 230 ILE A O 1
ATOM 917 N N . VAL A 1 231 ? 140.886 156.120 125.369 1.00 141.78 231 VAL A N 1
ATOM 918 C CA . VAL A 1 231 ? 139.969 156.747 126.307 1.00 144.04 231 VAL A CA 1
ATOM 919 C C . VAL A 1 231 ? 138.865 157.467 125.542 1.00 150.79 231 VAL A C 1
ATOM 920 O O . VAL A 1 231 ? 137.775 157.705 126.078 1.00 152.61 231 VAL A O 1
ATOM 924 N N . ARG A 1 232 ? 139.084 157.618 124.245 1.00 159.52 232 ARG A N 1
ATOM 925 C CA . ARG A 1 232 ? 138.017 158.042 123.366 1.00 166.79 232 ARG A CA 1
ATOM 926 C C . ARG A 1 232 ? 137.137 156.863 122.933 1.00 166.85 232 ARG A C 1
ATOM 927 O O . ARG A 1 232 ? 135.998 157.063 122.531 1.00 172.02 232 ARG A O 1
ATOM 935 N N . ALA A 1 233 ? 137.643 155.638 123.025 1.00 164.85 233 ALA A N 1
ATOM 936 C CA . ALA A 1 233 ? 136.803 154.472 122.767 1.00 166.79 233 ALA A CA 1
ATOM 937 C C . ALA A 1 233 ? 136.107 153.993 124.034 1.00 165.48 233 ALA A C 1
ATOM 938 O O . ALA A 1 233 ? 134.904 153.711 124.023 1.00 169.55 233 ALA A O 1
ATOM 940 N N . LEU A 1 234 ? 136.823 153.969 125.151 1.00 159.03 234 LEU A N 1
ATOM 941 C CA . LEU A 1 234 ? 136.272 153.373 126.361 1.00 157.68 234 LEU A CA 1
ATOM 942 C C . LEU A 1 234 ? 135.313 154.319 127.066 1.00 162.33 234 LEU A C 1
ATOM 943 O O . LEU A 1 234 ? 134.732 153.959 128.092 1.00 165.33 234 LEU A O 1
ATOM 948 N N . ILE A 1 235 ? 135.161 155.541 126.557 1.00 173.59 235 ILE A N 1
ATOM 949 C CA . ILE A 1 235 ? 134.068 156.397 127.002 1.00 185.68 235 ILE A CA 1
ATOM 950 C C . ILE A 1 235 ? 132.886 156.328 126.036 1.00 195.85 235 ILE A C 1
ATOM 951 O O . ILE A 1 235 ? 131.729 156.275 126.477 1.00 203.43 235 ILE A O 1
ATOM 956 N N . GLU A 1 236 ? 133.144 156.282 124.722 1.00 197.50 236 GLU A N 1
ATOM 957 C CA . GLU A 1 236 ? 132.055 156.182 123.751 1.00 195.75 236 GLU A CA 1
ATOM 958 C C . GLU A 1 236 ? 131.334 154.850 123.871 1.00 193.41 236 GLU A C 1
ATOM 959 O O . GLU A 1 236 ? 130.137 154.755 123.587 1.00 198.36 236 GLU A O 1
ATOM 965 N N . SER A 1 237 ? 132.043 153.815 124.310 1.00 188.81 237 SER A N 1
ATOM 966 C CA . SER A 1 237 ? 131.400 152.536 124.560 1.00 190.53 237 SER A CA 1
ATOM 967 C C . SER A 1 237 ? 130.523 152.581 125.803 1.00 197.66 237 SER A C 1
ATOM 968 O O . SER A 1 237 ? 129.611 151.763 125.949 1.00 196.77 237 SER A O 1
ATOM 971 N N . MET A 1 238 ? 130.792 153.514 126.713 1.00 209.92 238 MET A N 1
ATOM 972 C CA . MET A 1 238 ? 129.937 153.690 127.879 1.00 219.55 238 MET A CA 1
ATOM 973 C C . MET A 1 238 ? 128.726 154.551 127.549 1.00 224.76 238 MET A C 1
ATOM 974 O O . MET A 1 238 ? 127.728 154.518 128.275 1.00 225.24 238 MET A O 1
ATOM 979 N N . LYS A 1 239 ? 128.791 155.308 126.454 1.00 230.28 239 LYS A N 1
ATOM 980 C CA . LYS A 1 239 ? 127.619 156.026 125.962 1.00 232.61 239 LYS A CA 1
ATOM 981 C C . LYS A 1 239 ? 126.546 155.055 125.483 1.00 229.66 239 LYS A C 1
ATOM 982 O O . LYS A 1 239 ? 125.347 155.316 125.638 1.00 232.97 239 LYS A O 1
ATOM 988 N N . GLN A 1 240 ? 126.961 153.923 124.918 1.00 219.69 240 GLN A N 1
ATOM 989 C CA . GLN A 1 240 ? 126.018 152.948 124.393 1.00 211.82 240 GLN A CA 1
ATOM 990 C C . GLN A 1 240 ? 125.412 152.070 125.477 1.00 208.60 240 GLN A C 1
ATOM 991 O O . GLN A 1 240 ? 124.239 151.703 125.379 1.00 209.65 240 GLN A O 1
ATOM 997 N N . MET A 1 241 ? 126.165 151.752 126.521 1.00 203.31 241 MET A N 1
ATOM 998 C CA . MET A 1 241 ? 125.753 150.736 127.475 1.00 199.00 241 MET A CA 1
ATOM 999 C C . MET A 1 241 ? 124.698 151.234 128.446 1.00 190.14 241 MET A C 1
ATOM 1000 O O . MET A 1 241 ? 124.073 150.420 129.133 1.00 188.40 241 MET A O 1
ATOM 1005 N N . GLY A 1 242 ? 124.458 152.545 128.496 1.00 186.13 242 GLY A N 1
ATOM 1006 C CA . GLY A 1 242 ? 123.540 153.122 129.465 1.00 184.90 242 GLY A CA 1
ATOM 1007 C C . GLY A 1 242 ? 122.086 152.746 129.263 1.00 181.95 242 GLY A C 1
ATOM 1008 O O . GLY A 1 242 ? 121.253 153.037 130.124 1.00 177.97 242 GLY A O 1
ATOM 1009 N N . ASP A 1 243 ? 121.760 152.109 128.145 1.00 182.37 243 ASP A N 1
ATOM 1010 C CA . ASP A 1 243 ? 120.423 151.567 127.964 1.00 180.73 243 ASP A CA 1
ATOM 1011 C C . ASP A 1 243 ? 120.195 150.348 128.851 1.00 173.04 243 ASP A C 1
ATOM 1012 O O . ASP A 1 243 ? 119.054 150.026 129.191 1.00 169.85 243 ASP A O 1
ATOM 1017 N N . VAL A 1 244 ? 121.273 149.656 129.238 1.00 169.75 244 VAL A N 1
ATOM 1018 C CA . VAL A 1 244 ? 121.157 148.391 129.962 1.00 165.74 244 VAL A CA 1
ATOM 1019 C C . VAL A 1 244 ? 121.424 148.559 131.455 1.00 158.15 244 VAL A C 1
ATOM 1020 O O . VAL A 1 244 ? 121.239 147.616 132.229 1.00 154.21 244 VAL A O 1
ATOM 1024 N N . VAL A 1 245 ? 121.926 149.707 131.894 1.00 157.31 245 VAL A N 1
ATOM 1025 C CA . VAL A 1 245 ? 122.032 149.912 133.333 1.00 158.18 245 VAL A CA 1
ATOM 1026 C C . VAL A 1 245 ? 120.669 150.015 133.995 1.00 158.52 245 VAL A C 1
ATOM 1027 O O . VAL A 1 245 ? 120.411 149.381 135.013 1.00 156.64 245 VAL A O 1
ATOM 1031 N N . ILE A 1 246 ? 119.784 150.796 133.388 1.00 165.49 246 ILE A N 1
ATOM 1032 C CA . ILE A 1 246 ? 118.449 151.006 133.933 1.00 170.06 246 ILE A CA 1
ATOM 1033 C C . ILE A 1 246 ? 117.749 149.674 133.914 1.00 164.20 246 ILE A C 1
ATOM 1034 O O . ILE A 1 246 ? 116.953 149.373 134.786 1.00 169.93 246 ILE A O 1
ATOM 1039 N N . LEU A 1 247 ? 118.033 148.887 132.896 1.00 156.09 247 LEU A N 1
ATOM 1040 C CA . LEU A 1 247 ? 117.396 147.602 132.788 1.00 149.44 247 LEU A CA 1
ATOM 1041 C C . LEU A 1 247 ? 117.746 146.820 134.023 1.00 144.55 247 LEU A C 1
ATOM 1042 O O . LEU A 1 247 ? 116.943 146.026 134.494 1.00 142.47 247 LEU A O 1
ATOM 1047 N N . THR A 1 248 ? 118.962 147.001 134.524 1.00 140.32 248 THR A N 1
ATOM 1048 C CA . THR A 1 248 ? 119.416 146.155 135.618 1.00 137.43 248 THR A CA 1
ATOM 1049 C C . THR A 1 248 ? 119.166 146.781 136.975 1.00 136.50 248 THR A C 1
ATOM 1050 O O . THR A 1 248 ? 118.824 146.074 137.922 1.00 142.94 248 THR A O 1
ATOM 1054 N N . VAL A 1 249 ? 119.395 148.085 137.113 1.00 135.78 249 VAL A N 1
ATOM 1055 C CA . VAL A 1 249 ? 119.271 148.682 138.436 1.00 139.89 249 VAL A CA 1
ATOM 1056 C C . VAL A 1 249 ? 117.812 148.724 138.852 1.00 141.15 249 VAL A C 1
ATOM 1057 O O . VAL A 1 249 ? 117.489 148.547 140.030 1.00 143.74 249 VAL A O 1
ATOM 1061 N N . PHE A 1 250 ? 116.905 148.873 137.895 1.00 146.76 250 PHE A N 1
ATOM 1062 C CA . PHE A 1 250 ? 115.512 148.585 138.190 1.00 153.99 250 PHE A CA 1
ATOM 1063 C C . PHE A 1 250 ? 115.325 147.109 138.483 1.00 147.23 250 PHE A C 1
ATOM 1064 O O . PHE A 1 250 ? 114.560 146.739 139.377 1.00 149.73 250 PHE A O 1
ATOM 1072 N N . SER A 1 251 ? 116.030 146.249 137.753 1.00 141.42 251 SER A N 1
ATOM 1073 C CA . SER A 1 251 ? 115.848 144.827 137.984 1.00 139.78 251 SER A CA 1
ATOM 1074 C C . SER A 1 251 ? 116.449 144.367 139.296 1.00 135.98 251 SER A C 1
ATOM 1075 O O . SER A 1 251 ? 115.892 143.471 139.917 1.00 137.62 251 SER A O 1
ATOM 1078 N N . LEU A 1 252 ? 117.574 144.940 139.718 1.00 130.43 252 LEU A N 1
ATOM 1079 C CA . LEU A 1 252 ? 118.080 144.651 141.055 1.00 125.47 252 LEU A CA 1
ATOM 1080 C C . LEU A 1 252 ? 117.114 145.113 142.123 1.00 120.05 252 LEU A C 1
ATOM 1081 O O . LEU A 1 252 ? 116.927 144.432 143.133 1.00 122.92 252 LEU A O 1
ATOM 1086 N N . ALA A 1 253 ? 116.483 146.258 141.913 1.00 118.55 253 ALA A N 1
ATOM 1087 C CA . ALA A 1 253 ? 115.691 146.832 142.984 1.00 122.63 253 ALA A CA 1
ATOM 1088 C C . ALA A 1 253 ? 114.378 146.094 143.149 1.00 126.24 253 ALA A C 1
ATOM 1089 O O . ALA A 1 253 ? 113.739 146.191 144.198 1.00 129.65 253 ALA A O 1
ATOM 1091 N N . VAL A 1 254 ? 113.952 145.341 142.140 1.00 128.17 254 VAL A N 1
ATOM 1092 C CA . VAL A 1 254 ? 112.723 144.593 142.348 1.00 130.52 254 VAL A CA 1
ATOM 1093 C C . VAL A 1 254 ? 113.027 143.282 143.064 1.00 132.20 254 VAL A C 1
ATOM 1094 O O . VAL A 1 254 ? 112.126 142.643 143.614 1.00 132.13 254 VAL A O 1
ATOM 1098 N N . PHE A 1 255 ? 114.297 142.868 143.104 1.00 132.74 255 PHE A N 1
ATOM 1099 C CA . PHE A 1 255 ? 114.650 141.739 143.956 1.00 133.14 255 PHE A CA 1
ATOM 1100 C C . PHE A 1 255 ? 114.837 142.166 145.397 1.00 124.13 255 PHE A C 1
ATOM 1101 O O . PHE A 1 255 ? 114.604 141.373 146.311 1.00 124.00 255 PHE A O 1
ATOM 1109 N N . THR A 1 256 ? 115.281 143.402 145.617 1.00 116.83 256 THR A N 1
ATOM 1110 C CA . THR A 1 256 ? 115.507 143.883 146.973 1.00 112.34 256 THR A CA 1
ATOM 1111 C C . THR A 1 256 ? 114.215 143.949 147.748 1.00 112.28 256 THR A C 1
ATOM 1112 O O . THR A 1 256 ? 114.125 143.409 148.849 1.00 110.56 256 THR A O 1
ATOM 1116 N N . LEU A 1 257 ? 113.189 144.568 147.167 1.00 112.84 257 LEU A N 1
ATOM 1117 C CA . LEU A 1 257 ? 111.889 144.622 147.824 1.00 114.03 257 LEU A CA 1
ATOM 1118 C C . LEU A 1 257 ? 111.293 143.233 147.993 1.00 117.72 257 LEU A C 1
ATOM 1119 O O . LEU A 1 257 ? 110.536 142.987 148.936 1.00 119.55 257 LEU A O 1
ATOM 1124 N N . ALA A 1 258 ? 111.653 142.302 147.113 1.00 118.10 258 ALA A N 1
ATOM 1125 C CA . ALA A 1 258 ? 111.378 140.902 147.397 1.00 118.11 258 ALA A CA 1
ATOM 1126 C C . ALA A 1 258 ? 112.293 140.388 148.498 1.00 116.72 258 ALA A C 1
ATOM 1127 O O . ALA A 1 258 ? 111.851 139.682 149.409 1.00 116.12 258 ALA A O 1
ATOM 1129 N N . GLY A 1 259 ? 113.573 140.739 148.443 1.00 116.24 259 GLY A N 1
ATOM 1130 C CA . GLY A 1 259 ? 114.496 140.216 149.426 1.00 117.18 259 GLY A CA 1
ATOM 1131 C C . GLY A 1 259 ? 114.440 140.919 150.754 1.00 117.13 259 GLY A C 1
ATOM 1132 O O . GLY A 1 259 ? 114.996 140.418 151.730 1.00 116.75 259 GLY A O 1
ATOM 1133 N N . MET A 1 260 ? 113.809 142.081 150.816 1.00 119.58 260 MET A N 1
ATOM 1134 C CA . MET A 1 260 ? 113.747 142.791 152.081 1.00 125.38 260 MET A CA 1
ATOM 1135 C C . MET A 1 260 ? 112.549 142.330 152.890 1.00 126.30 260 MET A C 1
ATOM 1136 O O . MET A 1 260 ? 112.641 142.144 154.106 1.00 126.77 260 MET A O 1
ATOM 1141 N N . GLN A 1 261 ? 111.420 142.119 152.227 1.00 124.15 261 GLN A N 1
ATOM 1142 C CA . GLN A 1 261 ? 110.216 141.810 152.966 1.00 123.91 261 GLN A CA 1
ATOM 1143 C C . GLN A 1 261 ? 110.209 140.379 153.439 1.00 122.74 261 GLN A C 1
ATOM 1144 O O . GLN A 1 261 ? 109.555 140.073 154.436 1.00 125.93 261 GLN A O 1
ATOM 1150 N N . LEU A 1 262 ? 110.939 139.494 152.767 1.00 121.62 262 LEU A N 1
ATOM 1151 C CA . LEU A 1 262 ? 111.089 138.146 153.294 1.00 122.27 262 LEU A CA 1
ATOM 1152 C C . LEU A 1 262 ? 111.996 138.143 154.508 1.00 121.33 262 LEU A C 1
ATOM 1153 O O . LEU A 1 262 ? 111.756 137.412 155.473 1.00 124.23 262 LEU A O 1
ATOM 1158 N N . PHE A 1 263 ? 113.030 138.973 154.497 1.00 116.64 263 PHE A N 1
ATOM 1159 C CA . PHE A 1 263 ? 114.134 138.786 155.421 1.00 114.46 263 PHE A CA 1
ATOM 1160 C C . PHE A 1 263 ? 114.441 139.994 156.283 1.00 115.75 263 PHE A C 1
ATOM 1161 O O . PHE A 1 263 ? 115.573 140.139 156.731 1.00 116.09 263 PHE A O 1
ATOM 1169 N N . MET A 1 264 ? 113.459 140.859 156.537 1.00 120.83 264 MET A N 1
ATOM 1170 C CA . MET A 1 264 ? 113.742 142.093 157.250 1.00 124.97 264 MET A CA 1
ATOM 1171 C C . MET A 1 264 ? 114.161 141.843 158.686 1.00 119.20 264 MET A C 1
ATOM 1172 O O . MET A 1 264 ? 113.366 141.393 159.512 1.00 117.82 264 MET A O 1
ATOM 1177 N N . GLY A 1 265 ? 115.425 142.114 158.971 1.00 113.78 265 GLY A N 1
ATOM 1178 C CA . GLY A 1 265 ? 115.962 141.838 160.278 1.00 112.43 265 GLY A CA 1
ATOM 1179 C C . GLY A 1 265 ? 116.250 140.379 160.507 1.00 107.96 265 GLY A C 1
ATOM 1180 O O . GLY A 1 265 ? 116.396 139.967 161.657 1.00 106.00 265 GLY A O 1
ATOM 1181 N N . ASN A 1 266 ? 116.320 139.574 159.450 1.00 106.70 266 ASN A N 1
ATOM 1182 C CA . ASN A 1 266 ? 116.666 138.190 159.725 1.00 108.23 266 ASN A CA 1
ATOM 1183 C C . ASN A 1 266 ? 118.130 137.988 160.053 1.00 106.31 266 ASN A C 1
ATOM 1184 O O . ASN A 1 266 ? 118.442 137.106 160.847 1.00 112.50 266 ASN A O 1
ATOM 1189 N N . LEU A 1 267 ? 119.048 138.783 159.492 1.00 102.70 267 LEU A N 1
ATOM 1190 C CA . LEU A 1 267 ? 120.440 138.580 159.869 1.00 100.71 267 LEU A CA 1
ATOM 1191 C C . LEU A 1 267 ? 120.745 139.090 161.252 1.00 97.86 267 LEU A C 1
ATOM 1192 O O . LEU A 1 267 ? 121.813 138.789 161.786 1.00 97.87 267 LEU A O 1
ATOM 1197 N N . ARG A 1 268 ? 119.847 139.856 161.840 1.00 99.85 268 ARG A N 1
ATOM 1198 C CA . ARG A 1 268 ? 120.109 140.425 163.141 1.00 105.56 268 ARG A CA 1
ATOM 1199 C C . ARG A 1 268 ? 120.040 139.385 164.252 1.00 103.89 268 ARG A C 1
ATOM 1200 O O . ARG A 1 268 ? 120.600 139.643 165.316 1.00 107.06 268 ARG A O 1
ATOM 1208 N N . HIS A 1 269 ? 119.405 138.224 164.003 1.00 100.35 269 HIS A N 1
ATOM 1209 C CA . HIS A 1 269 ? 119.172 137.183 165.006 1.00 97.23 269 HIS A CA 1
ATOM 1210 C C . HIS A 1 269 ? 120.452 136.740 165.689 1.00 96.85 269 HIS A C 1
ATOM 1211 O O . HIS A 1 269 ? 121.488 136.578 165.052 1.00 94.07 269 HIS A O 1
ATOM 1218 N N . LYS A 1 270 ? 120.355 136.593 167.004 1.00 101.18 270 LYS A N 1
ATOM 1219 C CA . LYS A 1 270 ? 121.470 136.174 167.823 1.00 103.97 270 LYS A CA 1
ATOM 1220 C C . LYS A 1 270 ? 121.011 135.046 168.728 1.00 107.36 270 LYS A C 1
ATOM 1221 O O . LYS A 1 270 ? 119.815 134.801 168.885 1.00 106.84 270 LYS A O 1
ATOM 1227 N N . CYS A 1 271 ? 121.978 134.364 169.319 1.00 116.31 271 CYS A N 1
ATOM 1228 C CA . CYS A 1 271 ? 121.718 133.230 170.192 1.00 125.07 271 CYS A CA 1
ATOM 1229 C C . CYS A 1 271 ? 122.005 133.629 171.629 1.00 128.03 271 CYS A C 1
ATOM 1230 O O . CYS A 1 271 ? 123.167 133.658 172.038 1.00 132.61 271 CYS A O 1
ATOM 1233 N N . ILE A 1 272 ? 120.962 133.906 172.396 1.00 130.97 272 ILE A N 1
ATOM 1234 C CA . ILE A 1 272 ? 121.080 134.663 173.634 1.00 138.27 272 ILE A CA 1
ATOM 1235 C C . ILE A 1 272 ? 120.673 133.785 174.804 1.00 140.72 272 ILE A C 1
ATOM 1236 O O . ILE A 1 272 ? 119.810 132.918 174.665 1.00 143.10 272 ILE A O 1
ATOM 1241 N N . ARG A 1 273 ? 121.284 134.046 175.950 1.00 145.62 273 ARG A N 1
ATOM 1242 C CA . ARG A 1 273 ? 121.135 133.224 177.136 1.00 149.26 273 ARG A CA 1
ATOM 1243 C C . ARG A 1 273 ? 119.777 133.394 177.780 1.00 155.22 273 ARG A C 1
ATOM 1244 O O . ARG A 1 273 ? 119.122 134.408 177.595 1.00 153.03 273 ARG A O 1
ATOM 1252 N N . TRP A 1 274 ? 119.355 132.399 178.551 1.00 167.69 274 TRP A N 1
ATOM 1253 C CA . TRP A 1 274 ? 118.172 132.570 179.374 1.00 179.33 274 TRP A CA 1
ATOM 1254 C C . TRP A 1 274 ? 118.580 132.452 180.830 1.00 196.85 274 TRP A C 1
ATOM 1255 O O . TRP A 1 274 ? 119.148 131.438 181.233 1.00 200.42 274 TRP A O 1
ATOM 1266 N N . PRO A 1 275 ? 118.296 133.478 181.626 1.00 209.56 275 PRO A N 1
ATOM 1267 C CA . PRO A 1 275 ? 119.031 133.627 182.891 1.00 213.64 275 PRO A CA 1
ATOM 1268 C C . PRO A 1 275 ? 118.586 132.719 184.020 1.00 225.92 275 PRO A C 1
ATOM 1269 O O . PRO A 1 275 ? 117.430 132.297 184.096 1.00 223.08 275 PRO A O 1
ATOM 1273 N N . ILE A 1 276 ? 119.526 132.484 184.930 1.00 250.68 276 ILE A N 1
ATOM 1274 C CA . ILE A 1 276 ? 119.530 131.349 185.848 1.00 269.33 276 ILE A CA 1
ATOM 1275 C C . ILE A 1 276 ? 118.469 131.559 186.920 1.00 280.67 276 ILE A C 1
ATOM 1276 O O . ILE A 1 276 ? 118.473 132.571 187.626 1.00 288.67 276 ILE A O 1
ATOM 1278 N N . SER A 1 277 ? 117.571 130.594 187.051 1.00 286.68 277 SER A N 1
ATOM 1279 C CA . SER A 1 277 ? 116.561 130.587 188.106 1.00 290.46 277 SER A CA 1
ATOM 1280 C C . SER A 1 277 ? 117.036 129.792 189.316 1.00 298.14 277 SER A C 1
ATOM 1281 O O . SER A 1 277 ? 116.429 128.795 189.710 1.00 299.86 277 SER A O 1
ATOM 1283 N N . ASN A 1 278 ? 118.131 130.227 189.927 1.00 304.30 278 ASN A N 1
ATOM 1284 C CA . ASN A 1 278 ? 118.704 129.502 191.049 1.00 307.64 278 ASN A CA 1
ATOM 1285 C C . ASN A 1 278 ? 118.155 130.055 192.359 1.00 317.81 278 ASN A C 1
ATOM 1286 O O . ASN A 1 278 ? 117.394 131.026 192.385 1.00 323.41 278 ASN A O 1
ATOM 1288 N N . VAL A 1 279 ? 118.571 129.442 193.470 1.00 323.58 279 VAL A N 1
ATOM 1289 C CA . VAL A 1 279 ? 118.100 129.854 194.789 1.00 326.63 279 VAL A CA 1
ATOM 1290 C C . VAL A 1 279 ? 118.771 131.153 195.204 1.00 333.33 279 VAL A C 1
ATOM 1291 O O . VAL A 1 279 ? 118.106 132.168 195.441 1.00 338.55 279 VAL A O 1
ATOM 1293 N N . THR A 1 280 ? 120.098 131.138 195.288 1.00 338.45 280 THR A N 1
ATOM 1294 C CA . THR A 1 280 ? 120.858 132.325 195.628 1.00 340.99 280 THR A CA 1
ATOM 1295 C C . THR A 1 280 ? 120.781 133.343 194.493 1.00 345.17 280 THR A C 1
ATOM 1296 O O . THR A 1 280 ? 120.512 133.010 193.335 1.00 348.48 280 THR A O 1
ATOM 1298 N N . LEU A 1 281 ? 121.030 134.601 194.841 1.00 344.56 281 LEU A N 1
ATOM 1299 C CA . LEU A 1 281 ? 120.816 135.720 193.922 1.00 342.06 281 LEU A CA 1
ATOM 1300 C C . LEU A 1 281 ? 122.061 136.004 193.097 1.00 348.81 281 LEU A C 1
ATOM 1301 O O . LEU A 1 281 ? 122.503 137.144 192.966 1.00 350.55 281 LEU A O 1
ATOM 1303 N N . ASP A 1 282 ? 122.624 134.952 192.513 1.00 356.03 282 ASP A N 1
ATOM 1304 C CA . ASP A 1 282 ? 123.694 135.064 191.530 1.00 358.88 282 ASP A CA 1
ATOM 1305 C C . ASP A 1 282 ? 123.001 135.102 190.177 1.00 363.12 282 ASP A C 1
ATOM 1306 O O . ASP A 1 282 ? 122.525 134.070 189.689 1.00 366.70 282 ASP A O 1
ATOM 1308 N N . TYR A 1 283 ? 122.949 136.301 189.584 1.00 361.17 283 TYR A N 1
ATOM 1309 C CA . TYR A 1 283 ? 122.146 136.613 188.398 1.00 356.77 283 TYR A CA 1
ATOM 1310 C C . TYR A 1 283 ? 120.689 136.190 188.607 1.00 362.59 283 TYR A C 1
ATOM 1311 O O . TYR A 1 283 ? 120.131 135.366 187.880 1.00 365.51 283 TYR A O 1
ATOM 1313 N N . GLU A 1 284 ? 120.098 136.747 189.656 1.00 369.03 284 GLU A N 1
ATOM 1314 C CA . GLU A 1 284 ? 118.700 136.492 189.964 1.00 373.17 284 GLU A CA 1
ATOM 1315 C C . GLU A 1 284 ? 117.818 137.239 188.978 1.00 382.86 284 GLU A C 1
ATOM 1316 O O . GLU A 1 284 ? 117.732 138.469 189.028 1.00 384.30 284 GLU A O 1
ATOM 1318 N N . SER A 1 285 ? 117.161 136.499 188.083 1.00 392.87 285 SER A N 1
ATOM 1319 C CA . SER A 1 285 ? 116.198 137.106 187.174 1.00 395.30 285 SER A CA 1
ATOM 1320 C C . SER A 1 285 ? 114.834 136.431 187.283 1.00 388.89 285 SER A C 1
ATOM 1321 O O . SER A 1 285 ? 113.826 136.976 186.823 1.00 392.90 285 SER A O 1
ATOM 1323 N N . ALA A 1 286 ? 114.779 135.276 187.946 1.00 372.06 286 ALA A N 1
ATOM 1324 C CA . ALA A 1 286 ? 113.524 134.699 188.410 1.00 355.49 286 ALA A CA 1
ATOM 1325 C C . ALA A 1 286 ? 113.042 135.359 189.693 1.00 356.91 286 ALA A C 1
ATOM 1326 O O . ALA A 1 286 ? 112.047 134.912 190.274 1.00 345.45 286 ALA A O 1
ATOM 1328 N N . TYR A 1 287 ? 113.757 136.391 190.169 1.00 371.87 287 TYR A N 1
ATOM 1329 C CA . TYR A 1 287 ? 113.235 137.316 191.166 1.00 385.19 287 TYR A CA 1
ATOM 1330 C C . TYR A 1 287 ? 113.064 138.716 190.579 1.00 402.76 287 TYR A C 1
ATOM 1331 O O . TYR A 1 287 ? 112.246 139.496 191.081 1.00 407.21 287 TYR A O 1
ATOM 1333 N N . ASN A 1 288 ? 113.810 139.043 189.517 1.00 419.22 288 ASN A N 1
ATOM 1334 C CA . ASN A 1 288 ? 113.657 140.308 188.803 1.00 425.16 288 ASN A CA 1
ATOM 1335 C C . ASN A 1 288 ? 114.259 140.267 187.403 1.00 430.48 288 ASN A C 1
ATOM 1336 O O . ASN A 1 288 ? 115.478 140.376 187.250 1.00 432.51 288 ASN A O 1
ATOM 1338 N N . THR A 1 289 ? 113.431 140.131 186.372 1.00 429.77 289 THR A N 1
ATOM 1339 C CA . THR A 1 289 ? 113.858 140.379 184.995 1.00 423.66 289 THR A CA 1
ATOM 1340 C C . THR A 1 289 ? 112.838 141.313 184.346 1.00 417.94 289 THR A C 1
ATOM 1341 O O . THR A 1 289 ? 111.947 140.878 183.610 1.00 412.27 289 THR A O 1
ATOM 1343 N N . THR A 1 290 ? 112.984 142.610 184.619 1.00 410.07 290 THR A N 1
ATOM 1344 C CA . THR A 1 290 ? 112.095 143.613 184.047 1.00 396.15 290 THR A CA 1
ATOM 1345 C C . THR A 1 290 ? 112.889 144.753 183.426 1.00 375.75 290 THR A C 1
ATOM 1346 O O . THR A 1 290 ? 112.540 145.263 182.357 1.00 382.28 290 THR A O 1
ATOM 1348 N N . PHE A 1 291 ? 113.984 145.135 184.078 1.00 336.53 291 PHE A N 1
ATOM 1349 C CA . PHE A 1 291 ? 114.609 146.412 183.767 1.00 303.18 291 PHE A CA 1
ATOM 1350 C C . PHE A 1 291 ? 115.651 146.267 182.669 1.00 274.54 291 PHE A C 1
ATOM 1351 O O . PHE A 1 291 ? 115.610 146.974 181.655 1.00 269.68 291 PHE A O 1
ATOM 1353 N N . ASP A 1 292 ? 116.582 145.338 182.845 1.00 242.93 292 ASP A N 1
ATOM 1354 C CA . ASP A 1 292 ? 117.824 145.317 182.096 1.00 219.10 292 ASP A CA 1
ATOM 1355 C C . ASP A 1 292 ? 117.674 144.679 180.724 1.00 209.56 292 ASP A C 1
ATOM 1356 O O . ASP A 1 292 ? 118.661 144.597 179.988 1.00 210.33 292 ASP A O 1
ATOM 1361 N N . PHE A 1 293 ? 116.472 144.173 180.462 1.00 199.15 293 PHE A N 1
ATOM 1362 C CA . PHE A 1 293 ? 116.188 143.310 179.326 1.00 190.51 293 PHE A CA 1
ATOM 1363 C C . PHE A 1 293 ? 116.808 143.814 178.040 1.00 179.37 293 PHE A C 1
ATOM 1364 O O . PHE A 1 293 ? 117.670 143.156 177.456 1.00 178.56 293 PHE A O 1
ATOM 1372 N N . THR A 1 294 ? 116.362 144.979 177.590 1.00 171.83 294 THR A N 1
ATOM 1373 C CA . THR A 1 294 ? 116.829 145.484 176.308 1.00 167.29 294 THR A CA 1
ATOM 1374 C C . THR A 1 294 ? 118.318 145.802 176.334 1.00 160.44 294 THR A C 1
ATOM 1375 O O . THR A 1 294 ? 118.938 145.937 175.275 1.00 154.60 294 THR A O 1
ATOM 1379 N N . ALA A 1 295 ? 118.908 145.932 177.520 1.00 154.39 295 ALA A N 1
ATOM 1380 C CA . ALA A 1 295 ? 120.349 146.130 177.598 1.00 149.83 295 ALA A CA 1
ATOM 1381 C C . ALA A 1 295 ? 121.058 144.823 177.883 1.00 145.16 295 ALA A C 1
ATOM 1382 O O . ALA A 1 295 ? 122.282 144.733 177.769 1.00 139.04 295 ALA A O 1
ATOM 1384 N N . TYR A 1 296 ? 120.304 143.804 178.277 1.00 147.91 296 TYR A N 1
ATOM 1385 C CA . TYR A 1 296 ? 120.910 142.516 178.574 1.00 149.77 296 TYR A CA 1
ATOM 1386 C C . TYR A 1 296 ? 121.295 141.794 177.301 1.00 148.76 296 TYR A C 1
ATOM 1387 O O . TYR A 1 296 ? 122.373 141.203 177.211 1.00 152.89 296 TYR A O 1
ATOM 1396 N N . ILE A 1 297 ? 120.411 141.817 176.306 1.00 143.68 297 ILE A N 1
ATOM 1397 C CA . ILE A 1 297 ? 120.583 140.950 175.155 1.00 139.45 297 ILE A CA 1
ATOM 1398 C C . ILE A 1 297 ? 121.540 141.563 174.153 1.00 136.59 297 ILE A C 1
ATOM 1399 O O . ILE A 1 297 ? 121.967 140.897 173.209 1.00 129.56 297 ILE A O 1
ATOM 1404 N N . GLU A 1 298 ? 121.912 142.826 174.348 1.00 145.81 298 GLU A N 1
ATOM 1405 C CA . GLU A 1 298 ? 122.912 143.435 173.485 1.00 152.71 298 GLU A CA 1
ATOM 1406 C C . GLU A 1 298 ? 124.301 142.919 173.823 1.00 145.64 298 GLU A C 1
ATOM 1407 O O . GLU A 1 298 ? 125.197 142.921 172.970 1.00 143.59 298 GLU A O 1
ATOM 1413 N N . ASN A 1 299 ? 124.504 142.509 175.072 1.00 139.31 299 ASN A N 1
ATOM 1414 C CA . ASN A 1 299 ? 125.843 142.154 175.537 1.00 135.51 299 ASN A CA 1
ATOM 1415 C C . ASN A 1 299 ? 126.434 140.945 174.816 1.00 140.80 299 ASN A C 1
ATOM 1416 O O . ASN A 1 299 ? 125.771 139.922 174.643 1.00 142.73 299 ASN A O 1
ATOM 1421 N N . GLU A 1 300 ? 127.702 141.053 174.433 1.00 151.32 300 GLU A N 1
ATOM 1422 C CA . GLU A 1 300 ? 128.388 139.970 173.737 1.00 159.58 300 GLU A CA 1
ATOM 1423 C C . GLU A 1 300 ? 128.726 138.786 174.647 1.00 151.67 300 GLU A C 1
ATOM 1424 O O . GLU A 1 300 ? 128.710 137.637 174.207 1.00 146.78 300 GLU A O 1
ATOM 1430 N N . GLU A 1 301 ? 129.035 139.067 175.910 1.00 145.82 301 GLU A N 1
ATOM 1431 C CA . GLU A 1 301 ? 129.436 138.019 176.846 1.00 141.65 301 GLU A CA 1
ATOM 1432 C C . GLU A 1 301 ? 128.315 137.028 177.138 1.00 131.28 301 GLU A C 1
ATOM 1433 O O . GLU A 1 301 ? 128.545 135.821 177.207 1.00 126.93 301 GLU A O 1
ATOM 1439 N N . ASN A 1 302 ? 127.105 137.544 177.309 1.00 128.10 302 ASN A N 1
ATOM 1440 C CA . ASN A 1 302 ? 125.946 136.704 177.582 1.00 125.18 302 ASN A CA 1
ATOM 1441 C C . ASN A 1 302 ? 125.666 135.769 176.411 1.00 120.86 302 ASN A C 1
ATOM 1442 O O . ASN A 1 302 ? 125.309 134.606 176.601 1.00 122.27 302 ASN A O 1
ATOM 1447 N N . GLN A 1 303 ? 125.786 136.305 175.205 1.00 116.90 303 GLN A N 1
ATOM 1448 C CA . GLN A 1 303 ? 125.441 135.541 174.023 1.00 116.43 303 GLN A CA 1
ATOM 1449 C C . GLN A 1 303 ? 126.463 134.479 173.681 1.00 118.22 303 GLN A C 1
ATOM 1450 O O . GLN A 1 303 ? 127.351 134.177 174.465 1.00 119.04 303 GLN A O 1
ATOM 1456 N N . TYR A 1 304 ? 126.309 133.906 172.500 1.00 119.80 304 TYR A N 1
ATOM 1457 C CA . TYR A 1 304 ? 127.121 132.799 172.065 1.00 120.02 304 TYR A CA 1
ATOM 1458 C C . TYR A 1 304 ? 127.867 133.119 170.813 1.00 119.52 304 TYR A C 1
ATOM 1459 O O . TYR A 1 304 ? 127.359 133.805 169.937 1.00 119.06 304 TYR A O 1
ATOM 1468 N N . PHE A 1 305 ? 129.069 132.582 170.706 1.00 122.84 305 PHE A N 1
ATOM 1469 C CA . PHE A 1 305 ? 129.694 132.414 169.401 1.00 128.07 305 PHE A CA 1
ATOM 1470 C C . PHE A 1 305 ? 130.914 131.507 169.429 1.00 127.63 305 PHE A C 1
ATOM 1471 O O . PHE A 1 305 ? 131.873 131.763 170.137 1.00 128.26 305 PHE A O 1
ATOM 1479 N N . LEU A 1 306 ? 130.851 130.439 168.645 1.00 131.14 306 LEU A N 1
ATOM 1480 C CA . LEU A 1 306 ? 131.848 129.396 168.642 1.00 141.04 306 LEU A CA 1
ATOM 1481 C C . LEU A 1 306 ? 133.212 130.002 168.364 1.00 148.61 306 LEU A C 1
ATOM 1482 O O . LEU A 1 306 ? 133.316 131.120 167.860 1.00 153.20 306 LEU A O 1
ATOM 1487 N N . ASP A 1 307 ? 134.261 129.266 168.717 1.00 156.04 307 ASP A N 1
ATOM 1488 C CA . ASP A 1 307 ? 135.587 129.858 168.801 1.00 161.55 307 ASP A CA 1
ATOM 1489 C C . ASP A 1 307 ? 136.172 130.161 167.433 1.00 163.39 307 ASP A C 1
ATOM 1490 O O . ASP A 1 307 ? 136.297 129.283 166.578 1.00 162.96 307 ASP A O 1
ATOM 1495 N N . GLY A 1 308 ? 136.538 131.422 167.245 1.00 164.40 308 GLY A N 1
ATOM 1496 C CA . GLY A 1 308 ? 137.143 131.865 166.012 1.00 164.00 308 GLY A CA 1
ATOM 1497 C C . GLY A 1 308 ? 136.148 132.499 165.073 1.00 160.68 308 GLY A C 1
ATOM 1498 O O . GLY A 1 308 ? 136.182 132.244 163.868 1.00 159.11 308 GLY A O 1
ATOM 1499 N N . ALA A 1 309 ? 135.259 133.333 165.602 1.00 154.15 309 ALA A N 1
ATOM 1500 C CA . ALA A 1 309 ? 134.261 133.969 164.752 1.00 153.41 309 ALA A CA 1
ATOM 1501 C C . ALA A 1 309 ? 134.021 135.370 165.272 1.00 156.00 309 ALA A C 1
ATOM 1502 O O . ALA A 1 309 ? 133.548 135.539 166.395 1.00 153.04 309 ALA A O 1
ATOM 1504 N N . LEU A 1 310 ? 134.343 136.368 164.459 1.00 165.95 310 LEU A N 1
ATOM 1505 C CA . LEU A 1 310 ? 134.179 137.766 164.844 1.00 173.87 310 LEU A CA 1
ATOM 1506 C C . LEU A 1 310 ? 132.781 138.254 164.470 1.00 169.14 310 LEU A C 1
ATOM 1507 O O . LEU A 1 310 ? 132.585 139.167 163.669 1.00 173.52 310 LEU A O 1
ATOM 1512 N N . ASP A 1 311 ? 131.809 137.603 165.096 1.00 161.40 311 ASP A N 1
ATOM 1513 C CA . ASP A 1 311 ? 130.371 137.706 164.919 1.00 157.62 311 ASP A CA 1
ATOM 1514 C C . ASP A 1 311 ? 129.807 136.744 165.951 1.00 149.03 311 ASP A C 1
ATOM 1515 O O . ASP A 1 311 ? 130.567 136.066 166.642 1.00 152.97 311 ASP A O 1
ATOM 1520 N N . ALA A 1 312 ? 128.488 136.720 166.094 1.00 136.14 312 ALA A N 1
ATOM 1521 C CA . ALA A 1 312 ? 127.882 135.682 166.903 1.00 126.02 312 ALA A CA 1
ATOM 1522 C C . ALA A 1 312 ? 127.303 134.590 166.013 1.00 118.50 312 ALA A C 1
ATOM 1523 O O . ALA A 1 312 ? 127.620 134.473 164.831 1.00 116.09 312 ALA A O 1
ATOM 1525 N N . LEU A 1 313 ? 126.424 133.781 166.586 1.00 116.45 313 LEU A N 1
ATOM 1526 C CA . LEU A 1 313 ? 125.905 132.599 165.911 1.00 117.60 313 LEU A CA 1
ATOM 1527 C C . LEU A 1 313 ? 124.483 132.780 165.411 1.00 115.25 313 LEU A C 1
ATOM 1528 O O . LEU A 1 313 ? 123.539 132.566 166.155 1.00 113.74 313 LEU A O 1
ATOM 1533 N N . LEU A 1 314 ? 124.323 133.141 164.145 1.00 116.12 314 LEU A N 1
ATOM 1534 C CA . LEU A 1 314 ? 123.002 133.390 163.591 1.00 117.43 314 LEU A CA 1
ATOM 1535 C C . LEU A 1 314 ? 122.142 132.156 163.768 1.00 119.51 314 LEU A C 1
ATOM 1536 O O . LEU A 1 314 ? 122.544 131.046 163.414 1.00 120.14 314 LEU A O 1
ATOM 1541 N N . CYS A 1 315 ? 120.957 132.349 164.337 1.00 121.42 315 CYS A N 1
ATOM 1542 C CA . CYS A 1 315 ? 120.026 131.254 164.571 1.00 123.09 315 CYS A CA 1
ATOM 1543 C C . CYS A 1 315 ? 118.598 131.749 164.401 1.00 124.28 315 CYS A C 1
ATOM 1544 O O . CYS A 1 315 ? 118.204 132.749 165.002 1.00 127.29 315 CYS A O 1
ATOM 1547 N N . GLY A 1 316 ? 117.824 131.052 163.576 1.00 128.44 316 GLY A N 1
ATOM 1548 C CA . GLY A 1 316 ? 116.470 131.478 163.286 1.00 136.01 316 GLY A CA 1
ATOM 1549 C C . GLY A 1 316 ? 115.591 130.389 163.827 1.00 139.65 316 GLY A C 1
ATOM 1550 O O . GLY A 1 316 ? 115.965 129.232 163.733 1.00 140.91 316 GLY A O 1
ATOM 1551 N N . ASN A 1 317 ? 114.452 130.713 164.420 1.00 140.63 317 ASN A N 1
ATOM 1552 C CA . ASN A 1 317 ? 113.690 129.629 165.012 1.00 139.99 317 ASN A CA 1
ATOM 1553 C C . ASN A 1 317 ? 112.495 129.227 164.148 1.00 140.28 317 ASN A C 1
ATOM 1554 O O . ASN A 1 317 ? 111.354 129.149 164.586 1.00 141.08 317 ASN A O 1
ATOM 1559 N N . ASN A 1 318 ? 112.764 128.962 162.881 1.00 140.23 318 ASN A N 1
ATOM 1560 C CA . ASN A 1 318 ? 111.846 128.145 162.113 1.00 140.49 318 ASN A CA 1
ATOM 1561 C C . ASN A 1 318 ? 112.107 126.673 162.395 1.00 142.81 318 ASN A C 1
ATOM 1562 O O . ASN A 1 318 ? 113.048 126.295 163.094 1.00 136.18 318 ASN A O 1
ATOM 1567 N N . SER A 1 319 ? 111.215 125.843 161.890 1.00 154.63 319 SER A N 1
ATOM 1568 C CA . SER A 1 319 ? 111.203 124.463 162.302 1.00 166.42 319 SER A CA 1
ATOM 1569 C C . SER A 1 319 ? 112.513 123.810 161.932 1.00 170.77 319 SER A C 1
ATOM 1570 O O . SER A 1 319 ? 113.090 123.067 162.716 1.00 165.45 319 SER A O 1
ATOM 1573 N N . ASP A 1 320 ? 112.981 124.097 160.730 1.00 178.60 320 ASP A N 1
ATOM 1574 C CA . ASP A 1 320 ? 114.129 123.397 160.194 1.00 182.24 320 ASP A CA 1
ATOM 1575 C C . ASP A 1 320 ? 115.470 124.097 160.358 1.00 172.51 320 ASP A C 1
ATOM 1576 O O . ASP A 1 320 ? 116.508 123.453 160.264 1.00 178.89 320 ASP A O 1
ATOM 1581 N N . ALA A 1 321 ? 115.469 125.402 160.590 1.00 151.64 321 ALA A N 1
ATOM 1582 C CA . ALA A 1 321 ? 116.708 126.145 160.423 1.00 135.31 321 ALA A CA 1
ATOM 1583 C C . ALA A 1 321 ? 117.583 126.402 161.642 1.00 125.18 321 ALA A C 1
ATOM 1584 O O . ALA A 1 321 ? 117.389 127.353 162.379 1.00 123.66 321 ALA A O 1
ATOM 1586 N N . GLY A 1 322 ? 118.601 125.569 161.788 1.00 117.78 322 GLY A N 1
ATOM 1587 C CA . GLY A 1 322 ? 119.821 125.905 162.498 1.00 114.55 322 GLY A CA 1
ATOM 1588 C C . GLY A 1 322 ? 119.669 126.261 163.960 1.00 111.84 322 GLY A C 1
ATOM 1589 O O . GLY A 1 322 ? 119.770 127.426 164.335 1.00 109.58 322 GLY A O 1
ATOM 1590 N N . LYS A 1 323 ? 119.412 125.257 164.785 1.00 114.45 323 LYS A N 1
ATOM 1591 C CA . LYS A 1 323 ? 119.089 125.451 166.190 1.00 118.91 323 LYS A CA 1
ATOM 1592 C C . LYS A 1 323 ? 120.303 125.807 167.035 1.00 118.94 323 LYS A C 1
ATOM 1593 O O . LYS A 1 323 ? 121.422 125.815 166.541 1.00 116.34 323 LYS A O 1
ATOM 1599 N N . CYS A 1 324 ? 120.068 126.087 168.316 1.00 121.59 324 CYS A N 1
ATOM 1600 C CA . CYS A 1 324 ? 121.106 126.597 169.219 1.00 122.96 324 CYS A CA 1
ATOM 1601 C C . CYS A 1 324 ? 121.149 125.861 170.561 1.00 123.32 324 CYS A C 1
ATOM 1602 O O . CYS A 1 324 ? 120.163 125.254 170.977 1.00 126.73 324 CYS A O 1
ATOM 1605 N N . PRO A 1 325 ? 122.305 125.906 171.222 1.00 121.32 325 PRO A N 1
ATOM 1606 C CA . PRO A 1 325 ? 122.574 125.046 172.376 1.00 124.44 325 PRO A CA 1
ATOM 1607 C C . PRO A 1 325 ? 121.552 125.304 173.463 1.00 125.28 325 PRO A C 1
ATOM 1608 O O . PRO A 1 325 ? 120.970 126.387 173.539 1.00 124.17 325 PRO A O 1
ATOM 1612 N N . GLU A 1 326 ? 121.284 124.282 174.259 1.00 130.33 326 GLU A N 1
ATOM 1613 C CA . GLU A 1 326 ? 120.219 124.357 175.241 1.00 139.56 326 GLU A CA 1
ATOM 1614 C C . GLU A 1 326 ? 120.552 125.358 176.327 1.00 135.09 326 GLU A C 1
ATOM 1615 O O . GLU A 1 326 ? 121.702 125.488 176.724 1.00 129.93 326 GLU A O 1
ATOM 1621 N N . GLY A 1 327 ? 119.540 126.068 176.805 1.00 133.96 327 GLY A N 1
ATOM 1622 C CA . GLY A 1 327 ? 119.765 127.143 177.731 1.00 134.95 327 GLY A CA 1
ATOM 1623 C C . GLY A 1 327 ? 119.758 128.458 176.998 1.00 131.85 327 GLY A C 1
ATOM 1624 O O . GLY A 1 327 ? 119.569 129.511 177.606 1.00 135.46 327 GLY A O 1
ATOM 1625 N N . TYR A 1 328 ? 119.994 128.427 175.695 1.00 125.96 328 TYR A N 1
ATOM 1626 C CA . TYR A 1 328 ? 119.987 129.663 174.933 1.00 127.04 328 TYR A CA 1
ATOM 1627 C C . TYR A 1 328 ? 118.743 129.724 174.080 1.00 120.86 328 TYR A C 1
ATOM 1628 O O . TYR A 1 328 ? 118.077 128.722 173.892 1.00 119.35 328 TYR A O 1
ATOM 1637 N N . THR A 1 329 ? 118.415 130.914 173.591 1.00 118.40 329 THR A N 1
ATOM 1638 C CA . THR A 1 329 ? 117.215 131.101 172.788 1.00 118.77 329 THR A CA 1
ATOM 1639 C C . THR A 1 329 ? 117.518 131.964 171.574 1.00 121.48 329 THR A C 1
ATOM 1640 O O . THR A 1 329 ? 118.568 132.602 171.503 1.00 121.86 329 THR A O 1
ATOM 1644 N N . CYS A 1 330 ? 116.596 131.983 170.618 1.00 128.03 330 CYS A N 1
ATOM 1645 C CA . CYS A 1 330 ? 116.791 132.759 169.424 1.00 133.91 330 CYS A CA 1
ATOM 1646 C C . CYS A 1 330 ? 116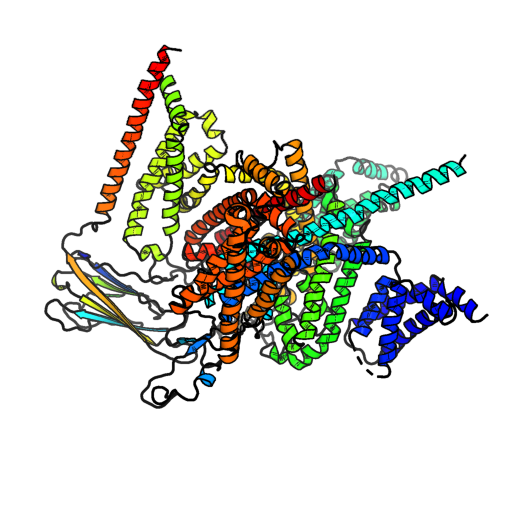.027 134.031 169.622 1.00 129.94 330 CYS A C 1
ATOM 1647 O O . CYS A 1 330 ? 114.808 134.079 169.456 1.00 129.70 330 CYS A O 1
ATOM 1650 N N . MET A 1 331 ? 116.759 135.075 169.966 1.00 129.99 331 MET A N 1
ATOM 1651 C CA . MET A 1 331 ? 116.151 136.392 170.029 1.00 132.24 331 MET A CA 1
ATOM 1652 C C . MET A 1 331 ? 116.558 137.247 168.835 1.00 129.01 331 MET A C 1
ATOM 1653 O O . MET A 1 331 ? 117.529 136.965 168.137 1.00 130.77 331 MET A O 1
ATOM 1658 N N . LYS A 1 332 ? 115.802 138.321 168.617 1.00 124.76 332 LYS A N 1
ATOM 1659 C CA . LYS A 1 332 ? 116.013 139.181 167.458 1.00 123.09 332 LYS A CA 1
ATOM 1660 C C . LYS A 1 332 ? 117.247 140.050 167.602 1.00 116.43 332 LYS A C 1
ATOM 1661 O O . LYS A 1 332 ? 118.038 140.167 166.665 1.00 114.68 332 LYS A O 1
ATOM 1667 N N . ALA A 1 333 ? 117.427 140.666 168.754 1.00 114.43 333 ALA A N 1
ATOM 1668 C CA . ALA A 1 333 ? 118.268 141.844 168.799 1.00 115.11 333 ALA A CA 1
ATOM 1669 C C . ALA A 1 333 ? 119.731 141.483 168.958 1.00 111.04 333 ALA A C 1
ATOM 1670 O O . ALA A 1 333 ? 120.091 140.499 169.602 1.00 107.93 333 ALA A O 1
ATOM 1672 N N . GLY A 1 334 ? 120.572 142.333 168.391 1.00 107.98 334 GLY A N 1
ATOM 1673 C CA . GLY A 1 334 ? 121.990 142.082 168.338 1.00 105.51 334 GLY A CA 1
ATOM 1674 C C . GLY A 1 334 ? 122.655 143.156 167.502 1.00 105.59 334 GLY A C 1
ATOM 1675 O O . GLY A 1 334 ? 122.096 144.231 167.279 1.00 100.23 334 GLY A O 1
ATOM 1676 N N . ARG A 1 335 ? 123.867 142.843 167.052 1.00 112.25 335 ARG A N 1
ATOM 1677 C CA . ARG A 1 335 ? 124.725 143.870 166.460 1.00 114.53 335 ARG A CA 1
ATOM 1678 C C . ARG A 1 335 ? 124.443 144.059 164.972 1.00 106.82 335 ARG A C 1
ATOM 1679 O O . ARG A 1 335 ? 123.804 145.042 164.592 1.00 107.08 335 ARG A O 1
ATOM 1687 N N . ASN A 1 336 ? 124.991 143.155 164.118 1.00 101.00 336 ASN A N 1
ATOM 1688 C CA . ASN A 1 336 ? 124.723 142.716 162.741 1.00 96.44 336 ASN A CA 1
ATOM 1689 C C . ASN A 1 336 ? 125.880 141.844 162.272 1.00 99.24 336 ASN A C 1
ATOM 1690 O O . ASN A 1 336 ? 126.895 141.785 162.969 1.00 104.42 336 ASN A O 1
ATOM 1695 N N . PRO A 1 337 ? 125.816 141.208 161.113 1.00 98.62 337 PRO A N 1
ATOM 1696 C CA . PRO A 1 337 ? 126.961 140.378 160.709 1.00 99.76 337 PRO A CA 1
ATOM 1697 C C . PRO A 1 337 ? 128.163 141.143 160.154 1.00 100.35 337 PRO A C 1
ATOM 1698 O O . PRO A 1 337 ? 128.003 142.103 159.401 1.00 95.65 337 PRO A O 1
ATOM 1702 N N . ASN A 1 338 ? 129.359 140.696 160.532 1.00 104.32 338 ASN A N 1
ATOM 1703 C CA . ASN A 1 338 ? 130.611 141.282 160.059 1.00 107.11 338 ASN A CA 1
ATOM 1704 C C . ASN A 1 338 ? 131.000 142.530 160.849 1.00 108.71 338 ASN A C 1
ATOM 1705 O O . ASN A 1 338 ? 131.789 142.457 161.791 1.00 115.70 338 ASN A O 1
ATOM 1710 N N . TYR A 1 339 ? 130.447 143.671 160.457 1.00 102.65 339 TYR A N 1
ATOM 1711 C CA . TYR A 1 339 ? 130.668 144.921 161.172 1.00 100.27 339 TYR A CA 1
ATOM 1712 C C . TYR A 1 339 ? 129.340 145.632 161.322 1.00 95.48 339 TYR A C 1
ATOM 1713 O O . TYR A 1 339 ? 129.216 146.584 162.092 1.00 92.09 339 TYR A O 1
ATOM 1722 N N . GLY A 1 340 ? 128.347 145.173 160.568 1.00 96.04 340 GLY A N 1
ATOM 1723 C CA . GLY A 1 340 ? 127.137 145.940 160.403 1.00 99.18 340 GLY A CA 1
ATOM 1724 C C . GLY A 1 340 ? 126.761 146.158 158.961 1.00 99.65 340 GLY A C 1
ATOM 1725 O O . GLY A 1 340 ? 125.687 146.714 158.698 1.00 98.68 340 GLY A O 1
ATOM 1726 N N . TYR A 1 341 ? 127.603 145.735 158.038 1.00 102.72 341 TYR A N 1
ATOM 1727 C CA . TYR A 1 341 ? 127.386 146.030 156.638 1.00 108.10 341 TYR A CA 1
ATOM 1728 C C . TYR A 1 341 ? 126.708 144.902 155.900 1.00 107.60 341 TYR A C 1
ATOM 1729 O O . TYR A 1 341 ? 126.722 144.874 154.677 1.00 107.05 341 TYR A O 1
ATOM 1738 N N . THR A 1 342 ? 126.181 143.928 156.625 1.00 104.91 342 THR A N 1
ATOM 1739 C CA . THR A 1 342 ? 125.403 142.885 155.978 1.00 102.43 342 THR A CA 1
ATOM 1740 C C . THR A 1 342 ? 123.890 142.873 156.213 1.00 100.82 342 THR A C 1
ATOM 1741 O O . THR A 1 342 ? 123.210 142.036 155.646 1.00 101.23 342 THR A O 1
ATOM 1745 N N . ASN A 1 343 ? 123.375 143.760 157.052 1.00 102.13 343 ASN A N 1
ATOM 1746 C CA . ASN A 1 343 ? 121.965 143.674 157.403 1.00 108.43 343 ASN A CA 1
ATOM 1747 C C . ASN A 1 343 ? 121.033 143.901 156.214 1.00 103.92 343 ASN A C 1
ATOM 1748 O O . ASN A 1 343 ? 121.213 144.836 155.434 1.00 101.38 343 ASN A O 1
ATOM 1753 N N . TYR A 1 344 ? 120.024 143.042 156.105 1.00 104.53 344 TYR A N 1
ATOM 1754 C CA . TYR A 1 344 ? 118.868 143.287 155.265 1.00 106.82 344 TYR A CA 1
ATOM 1755 C C . TYR A 1 344 ? 118.053 144.525 155.672 1.00 112.89 344 TYR A C 1
ATOM 1756 O O . TYR A 1 344 ? 117.580 145.268 154.817 1.00 111.39 344 TYR A O 1
ATOM 1765 N N . ASP A 1 345 ? 117.878 144.737 156.974 1.00 117.39 345 ASP A N 1
ATOM 1766 C CA . ASP A 1 345 ? 117.132 145.872 157.446 1.00 119.24 345 ASP A CA 1
ATOM 1767 C C . ASP A 1 345 ? 117.675 147.108 156.775 1.00 121.96 345 ASP A C 1
ATOM 1768 O O . ASP A 1 345 ? 118.871 147.317 156.694 1.00 127.57 345 ASP A O 1
ATOM 1773 N N . ASN A 1 346 ? 116.761 147.929 156.302 1.00 123.24 346 ASN A N 1
ATOM 1774 C CA . ASN A 1 346 ? 117.074 149.149 155.571 1.00 126.49 346 ASN A CA 1
ATOM 1775 C C . ASN A 1 346 ? 117.223 148.710 154.135 1.00 113.99 346 ASN A C 1
ATOM 1776 O O . ASN A 1 346 ? 117.659 147.602 153.884 1.00 109.73 346 ASN A O 1
ATOM 1781 N N . PHE A 1 347 ? 116.859 149.566 153.194 1.00 109.64 347 PHE A N 1
ATOM 1782 C CA . PHE A 1 347 ? 116.958 149.188 151.796 1.00 112.04 347 PHE A CA 1
ATOM 1783 C C . PHE A 1 347 ? 118.364 149.042 151.232 1.00 116.63 347 PHE A C 1
ATOM 1784 O O . PHE A 1 347 ? 118.648 148.069 150.548 1.00 119.18 347 PHE A O 1
ATOM 1792 N N . ALA A 1 348 ? 119.245 149.999 151.495 1.00 120.69 348 ALA A N 1
ATOM 1793 C CA . ALA A 1 348 ? 120.495 150.028 150.752 1.00 127.29 348 ALA A CA 1
ATOM 1794 C C . ALA A 1 348 ? 121.366 148.807 150.999 1.00 130.27 348 ALA A C 1
ATOM 1795 O O . ALA A 1 348 ? 121.795 148.131 150.064 1.00 137.02 348 ALA A O 1
ATOM 1797 N N . TRP A 1 349 ? 121.579 148.498 152.275 1.00 127.69 349 TRP A N 1
ATOM 1798 C CA . TRP A 1 349 ? 122.497 147.438 152.674 1.00 124.93 349 TRP A CA 1
ATOM 1799 C C . TRP A 1 349 ? 122.053 146.094 152.116 1.00 112.38 349 TRP A C 1
ATOM 1800 O O . TRP A 1 349 ? 122.880 145.293 151.679 1.00 109.57 349 TRP A O 1
ATOM 1811 N N . THR A 1 350 ? 120.747 145.847 152.156 1.00 105.11 350 THR A N 1
ATOM 1812 C CA . THR A 1 350 ? 120.174 144.648 151.562 1.00 103.07 350 THR A CA 1
ATOM 1813 C C . THR A 1 350 ? 120.401 144.665 150.056 1.00 101.15 350 THR A C 1
ATOM 1814 O O . THR A 1 350 ? 120.717 143.641 149.450 1.00 105.61 350 THR A O 1
ATOM 1818 N N . PHE A 1 351 ? 120.239 145.843 149.461 1.00 99.54 351 PHE A N 1
ATOM 1819 C CA . PHE A 1 351 ? 120.458 146.021 148.032 1.00 102.81 351 PHE A CA 1
ATOM 1820 C C . PHE A 1 351 ? 121.914 145.735 147.686 1.00 102.89 351 PHE A C 1
ATOM 1821 O O . PHE A 1 351 ? 122.209 145.113 146.666 1.00 105.88 351 PHE A O 1
ATOM 1829 N N . LEU A 1 352 ? 122.820 146.190 148.545 1.00 102.26 352 LEU A N 1
ATOM 1830 C CA . LEU A 1 352 ? 124.241 145.942 148.352 1.00 104.40 352 LEU A CA 1
ATOM 1831 C C . LEU A 1 352 ? 124.507 144.444 148.407 1.00 103.98 352 LEU A C 1
ATOM 1832 O O . LEU A 1 352 ? 125.289 143.912 147.620 1.00 105.71 352 LEU A O 1
ATOM 1837 N N . CYS A 1 353 ? 123.849 143.762 149.329 1.00 107.08 353 CYS A N 1
ATOM 1838 C CA . CYS A 1 353 ? 123.987 142.328 149.379 1.00 111.34 353 CYS A CA 1
ATOM 1839 C C . CYS A 1 353 ? 123.444 141.735 148.106 1.00 107.80 353 CYS A C 1
ATOM 1840 O O . CYS A 1 353 ? 124.081 140.898 147.485 1.00 110.96 353 CYS A O 1
ATOM 1843 N N . LEU A 1 354 ? 122.290 142.217 147.680 1.00 103.37 354 LEU A N 1
ATOM 1844 C CA . LEU A 1 354 ? 121.699 141.743 146.435 1.00 105.06 354 LEU A CA 1
ATOM 1845 C C . LEU A 1 354 ? 122.668 141.980 145.284 1.00 104.74 354 LEU A C 1
ATOM 1846 O O . LEU A 1 354 ? 122.828 141.131 144.406 1.00 104.40 354 LEU A O 1
ATOM 1851 N N . PHE A 1 355 ? 123.316 143.140 145.299 1.00 107.48 355 PHE A N 1
ATOM 1852 C CA . PHE A 1 355 ? 124.323 143.467 144.299 1.00 108.87 355 PHE A CA 1
ATOM 1853 C C . PHE A 1 355 ? 125.485 142.491 144.410 1.00 103.40 355 PHE A C 1
ATOM 1854 O O . PHE A 1 355 ? 126.030 142.036 143.404 1.00 105.62 355 PHE A O 1
ATOM 1862 N N . ARG A 1 356 ? 125.855 142.168 145.646 1.00 96.70 356 ARG A N 1
ATOM 1863 C CA . ARG A 1 356 ? 126.914 141.209 145.901 1.00 91.05 356 ARG A CA 1
ATOM 1864 C C . ARG A 1 356 ? 126.605 139.872 145.261 1.00 91.43 356 ARG A C 1
ATOM 1865 O O . ARG A 1 356 ? 127.485 139.227 144.689 1.00 93.10 356 ARG A O 1
ATOM 1873 N N . LEU A 1 357 ? 125.344 139.460 145.315 1.00 95.26 357 LEU A N 1
ATOM 1874 C CA . LEU A 1 357 ? 124.973 138.140 144.822 1.00 102.31 357 LEU A CA 1
ATOM 1875 C C . LEU A 1 357 ? 124.987 138.090 143.307 1.00 107.70 357 LEU A C 1
ATOM 1876 O O . LEU A 1 357 ? 125.154 137.017 142.725 1.00 111.37 357 LEU A O 1
ATOM 1881 N N . MET A 1 358 ? 124.794 139.235 142.650 1.00 113.56 358 MET A N 1
ATOM 1882 C CA . MET A 1 358 ? 124.940 139.282 141.202 1.00 121.74 358 MET A CA 1
ATOM 1883 C C . MET A 1 358 ? 126.358 138.961 140.759 1.00 122.45 358 MET A C 1
ATOM 1884 O O . MET A 1 358 ? 126.555 138.117 139.883 1.00 125.36 358 MET A O 1
ATOM 1889 N N . LEU A 1 359 ? 127.357 139.585 141.365 1.00 121.44 359 LEU A N 1
ATOM 1890 C CA . LEU A 1 359 ? 128.723 139.449 140.895 1.00 122.73 359 LEU A CA 1
ATOM 1891 C C . LEU A 1 359 ? 129.438 138.224 141.430 1.00 125.84 359 LEU A C 1
ATOM 1892 O O . LEU A 1 359 ? 130.543 137.936 140.963 1.00 128.23 359 LEU A O 1
ATOM 1897 N N . GLN A 1 360 ? 128.825 137.490 142.363 1.00 129.03 360 GLN A N 1
ATOM 1898 C CA . GLN A 1 360 ? 129.471 136.400 143.104 1.00 132.41 360 GLN A CA 1
ATOM 1899 C C . GLN A 1 360 ? 130.782 136.850 143.742 1.00 129.25 360 GLN A C 1
ATOM 1900 O O . GLN A 1 360 ? 131.871 136.456 143.324 1.00 132.97 360 GLN A O 1
ATOM 1906 N N . ASP A 1 361 ? 130.676 137.728 144.718 1.00 123.92 361 ASP A N 1
ATOM 1907 C CA . ASP A 1 361 ? 131.780 138.087 145.585 1.00 123.47 361 ASP A CA 1
ATOM 1908 C C . ASP A 1 361 ? 131.455 137.576 146.969 1.00 115.93 361 ASP A C 1
ATOM 1909 O O . ASP A 1 361 ? 130.689 138.213 147.693 1.00 110.27 361 ASP A O 1
ATOM 1914 N N . TYR A 1 362 ? 132.091 136.463 147.337 1.00 114.57 362 TYR A N 1
ATOM 1915 C CA . TYR A 1 362 ? 132.012 135.870 148.666 1.00 112.48 362 TYR A CA 1
ATOM 1916 C C . TYR A 1 362 ? 130.561 135.604 149.028 1.00 112.30 362 TYR A C 1
ATOM 1917 O O . TYR A 1 362 ? 130.116 135.814 150.150 1.00 116.10 362 TYR A O 1
ATOM 1926 N N . TRP A 1 363 ? 129.799 135.188 148.025 1.00 110.50 363 TRP A N 1
ATOM 1927 C CA . TRP A 1 363 ? 128.359 135.161 148.161 1.00 109.50 363 TRP A CA 1
ATOM 1928 C C . TRP A 1 363 ? 127.908 133.929 148.906 1.00 105.55 363 TRP A C 1
ATOM 1929 O O . TRP A 1 363 ? 126.755 133.852 149.325 1.00 100.41 363 TRP A O 1
ATOM 1940 N N . GLU A 1 364 ? 128.808 132.962 149.053 1.00 107.63 364 GLU A N 1
ATOM 1941 C CA . GLU A 1 364 ? 128.500 131.736 149.777 1.00 111.13 364 GLU A CA 1
ATOM 1942 C C . GLU A 1 364 ? 128.194 132.039 151.239 1.00 106.79 364 GLU A C 1
ATOM 1943 O O . GLU A 1 364 ? 127.279 131.462 151.825 1.00 108.98 364 GLU A O 1
ATOM 1949 N N . ASN A 1 365 ? 128.971 132.948 151.820 1.00 101.75 365 ASN A N 1
ATOM 1950 C CA . ASN A 1 365 ? 128.786 133.340 153.211 1.00 98.09 365 ASN A CA 1
ATOM 1951 C C . ASN A 1 365 ? 127.412 133.965 153.420 1.00 92.58 365 ASN A C 1
ATOM 1952 O O . ASN A 1 365 ? 126.729 133.669 154.400 1.00 91.62 365 ASN A O 1
ATOM 1957 N N . LEU A 1 366 ? 127.011 134.828 152.492 1.00 92.16 366 LEU A N 1
ATOM 1958 C CA . LEU A 1 366 ? 125.709 135.479 152.574 1.00 94.24 366 LEU A CA 1
ATOM 1959 C C . LEU A 1 366 ? 124.595 134.443 152.502 1.00 97.56 366 LEU A C 1
ATOM 1960 O O . LEU A 1 366 ? 123.614 134.517 153.241 1.00 96.15 366 LEU A O 1
ATOM 1965 N N . TYR A 1 367 ? 124.813 133.457 151.642 1.00 100.42 367 TYR A N 1
ATOM 1966 C CA . TYR A 1 367 ? 123.928 132.331 151.452 1.00 98.88 367 TYR A CA 1
ATOM 1967 C C . TYR A 1 367 ? 123.839 131.538 152.720 1.00 96.27 367 TYR A C 1
ATOM 1968 O O . TYR A 1 367 ? 122.777 131.143 153.149 1.00 97.92 367 TYR A O 1
ATOM 1977 N N . GLN A 1 368 ? 124.987 131.330 153.324 1.00 94.71 368 GLN A N 1
ATOM 1978 C CA . GLN A 1 368 ? 125.135 130.554 154.548 1.00 94.55 368 GLN A CA 1
ATOM 1979 C C . GLN A 1 368 ? 124.434 131.225 155.724 1.00 93.72 368 GLN A C 1
ATOM 1980 O O . GLN A 1 368 ? 123.804 130.556 156.543 1.00 96.34 368 GLN A O 1
ATOM 1986 N N . MET A 1 369 ? 124.547 132.547 155.804 1.00 93.82 369 MET A N 1
ATOM 1987 C CA . MET A 1 369 ? 123.943 133.285 156.897 1.00 94.85 369 MET A CA 1
ATOM 1988 C C . MET A 1 369 ? 122.497 133.612 156.617 1.00 92.45 369 MET A C 1
ATOM 1989 O O . MET A 1 369 ? 121.788 134.039 157.521 1.00 94.29 369 MET A O 1
ATOM 1994 N N . THR A 1 370 ? 122.016 133.381 155.404 1.00 90.61 370 THR A N 1
ATOM 1995 C CA . THR A 1 370 ? 120.579 133.503 155.201 1.00 89.70 370 THR A CA 1
ATOM 1996 C C . THR A 1 370 ? 119.865 132.208 155.555 1.00 88.53 370 THR A C 1
ATOM 1997 O O . THR A 1 370 ? 118.838 132.230 156.241 1.00 86.51 370 THR A O 1
ATOM 2001 N N . LEU A 1 371 ? 120.412 131.068 155.129 1.00 89.91 371 LEU A N 1
ATOM 2002 C CA . LEU A 1 371 ? 119.745 129.793 155.363 1.00 92.70 371 LEU A CA 1
ATOM 2003 C C . LEU A 1 371 ? 119.703 129.452 156.842 1.00 97.43 371 LEU A C 1
ATOM 2004 O O . LEU A 1 371 ? 118.709 128.909 157.329 1.00 100.57 371 LEU A O 1
ATOM 2009 N N . ARG A 1 372 ? 120.788 129.774 157.539 1.00 104.26 372 ARG A N 1
ATOM 2010 C CA . ARG A 1 372 ? 120.863 129.621 158.984 1.00 109.94 372 ARG A CA 1
ATOM 2011 C C . ARG A 1 372 ? 119.869 130.525 159.710 1.00 111.31 372 ARG A C 1
ATOM 2012 O O . ARG A 1 372 ? 119.254 130.114 160.694 1.00 115.74 372 ARG A O 1
ATOM 2020 N N . ALA A 1 373 ? 119.719 131.760 159.233 1.00 109.92 373 ALA A N 1
ATOM 2021 C CA . ALA A 1 373 ? 118.878 132.720 159.924 1.00 109.44 373 ALA A CA 1
ATOM 2022 C C . ALA A 1 373 ? 117.421 132.515 159.570 1.00 108.38 373 ALA A C 1
ATOM 2023 O O . ALA A 1 373 ? 116.578 132.348 160.449 1.00 111.15 373 ALA A O 1
ATOM 2025 N N . ALA A 1 374 ? 117.104 132.519 158.287 1.00 108.48 374 ALA A N 1
ATOM 2026 C CA . ALA A 1 374 ? 115.703 132.428 157.918 1.00 111.34 374 ALA A CA 1
ATOM 2027 C C . ALA A 1 374 ? 115.225 130.989 157.923 1.00 109.56 374 ALA A C 1
ATOM 2028 O O . ALA A 1 374 ? 114.355 130.626 158.709 1.00 107.96 374 ALA A O 1
ATOM 2030 N N . GLY A 1 375 ? 115.799 130.153 157.074 1.00 110.55 375 GLY A N 1
ATOM 2031 C CA . GLY A 1 375 ? 115.371 128.775 157.016 1.00 113.86 375 GLY A CA 1
ATOM 2032 C C . GLY A 1 375 ? 116.091 128.008 155.936 1.00 116.48 375 GLY A C 1
ATOM 2033 O O . GLY A 1 375 ? 116.649 128.608 155.022 1.00 118.66 375 GLY A O 1
ATOM 2034 N N . LYS A 1 376 ? 116.091 126.681 156.038 1.00 116.61 376 LYS A N 1
ATOM 2035 C CA . LYS A 1 376 ? 116.707 125.847 155.015 1.00 115.15 376 LYS A CA 1
ATOM 2036 C C . LYS A 1 376 ? 115.966 125.948 153.698 1.00 112.24 376 LYS A C 1
ATOM 2037 O O . LYS A 1 376 ? 116.567 125.862 152.626 1.00 110.31 376 LYS A O 1
ATOM 2043 N N . SER A 1 377 ? 114.665 126.145 153.754 1.00 114.09 377 SER A N 1
ATOM 2044 C CA . SER A 1 377 ? 113.886 126.108 152.535 1.00 117.24 377 SER A CA 1
ATOM 2045 C C . SER A 1 377 ? 113.917 127.409 151.755 1.00 116.87 377 SER A C 1
ATOM 2046 O O . SER A 1 377 ? 113.143 127.540 150.809 1.00 120.23 377 SER A O 1
ATOM 2049 N N . TYR A 1 378 ? 114.764 128.372 152.093 1.00 113.45 378 TYR A N 1
ATOM 2050 C CA . TYR A 1 378 ? 114.890 129.566 151.272 1.00 113.17 378 TYR A CA 1
ATOM 2051 C C . TYR A 1 378 ? 115.990 129.456 150.236 1.00 114.51 378 TYR A C 1
ATOM 2052 O O . TYR A 1 378 ? 116.538 130.478 149.828 1.00 113.56 378 TYR A O 1
ATOM 2061 N N . MET A 1 379 ? 116.328 128.243 149.804 1.00 118.89 379 MET A N 1
ATOM 2062 C CA . MET A 1 379 ? 117.240 128.076 148.681 1.00 122.69 379 MET A CA 1
ATOM 2063 C C . MET A 1 379 ? 116.600 128.598 147.408 1.00 120.44 379 MET A C 1
ATOM 2064 O O . MET A 1 379 ? 117.280 129.131 146.528 1.00 119.77 379 MET A O 1
ATOM 2069 N N . VAL A 1 380 ? 115.271 128.506 147.333 1.00 120.58 380 VAL A N 1
ATOM 2070 C CA . VAL A 1 380 ? 114.537 128.858 146.122 1.00 120.44 380 VAL A CA 1
ATOM 2071 C C . VAL A 1 380 ? 114.664 130.350 145.844 1.00 115.87 380 VAL A C 1
ATOM 2072 O O . VAL A 1 380 ? 114.637 130.791 144.692 1.00 118.13 380 VAL A O 1
ATOM 2076 N N . PHE A 1 381 ? 114.873 131.145 146.891 1.00 111.41 381 PHE A N 1
ATOM 2077 C CA . PHE A 1 381 ? 115.179 132.547 146.658 1.00 108.68 381 PHE A CA 1
ATOM 2078 C C . PHE A 1 381 ? 116.567 132.715 146.061 1.00 103.81 381 PHE A C 1
ATOM 2079 O O . PHE A 1 381 ? 116.730 133.401 145.050 1.00 103.76 381 PHE A O 1
ATOM 2087 N N . PHE A 1 382 ? 117.574 132.055 146.632 1.00 103.05 382 PHE A N 1
ATOM 2088 C CA . PHE A 1 382 ? 118.918 132.169 146.075 1.00 105.18 382 PHE A CA 1
ATOM 2089 C C . PHE A 1 382 ? 119.138 131.324 144.839 1.00 111.98 382 PHE A C 1
ATOM 2090 O O . PHE A 1 382 ? 120.282 131.207 144.404 1.00 115.99 382 PHE A O 1
ATOM 2098 N N . ILE A 1 383 ? 118.111 130.680 144.296 1.00 115.21 383 ILE A N 1
ATOM 2099 C CA . ILE A 1 383 ? 118.248 130.154 142.947 1.00 116.75 383 ILE A CA 1
ATOM 2100 C C . ILE A 1 383 ? 117.691 131.153 141.946 1.00 120.04 383 ILE A C 1
ATOM 2101 O O . ILE A 1 383 ? 118.237 131.335 140.855 1.00 121.98 383 ILE A O 1
ATOM 2106 N N . MET A 1 384 ? 116.627 131.862 142.323 1.00 125.56 384 MET A N 1
ATOM 2107 C CA . MET A 1 384 ? 116.136 132.935 141.471 1.00 132.27 384 MET A CA 1
ATOM 2108 C C . MET A 1 384 ? 117.117 134.092 141.424 1.00 128.67 384 MET A C 1
ATOM 2109 O O . MET A 1 384 ? 117.235 134.776 140.404 1.00 133.21 384 MET A O 1
ATOM 2114 N N . VAL A 1 385 ? 117.833 134.329 142.517 1.00 122.74 385 VAL A N 1
ATOM 2115 C CA . VAL A 1 385 ? 118.754 135.458 142.537 1.00 121.61 385 VAL A CA 1
ATOM 2116 C C . VAL A 1 385 ? 119.994 135.154 141.720 1.00 118.59 385 VAL A C 1
ATOM 2117 O O . VAL A 1 385 ? 120.366 135.938 140.846 1.00 119.69 385 VAL A O 1
ATOM 2121 N N . ILE A 1 386 ? 120.648 134.022 141.997 1.00 119.24 386 ILE A N 1
ATOM 2122 C CA . ILE A 1 386 ? 121.918 133.708 141.353 1.00 124.34 386 ILE A CA 1
ATOM 2123 C C . ILE A 1 386 ? 121.730 133.540 139.863 1.00 134.60 386 ILE A C 1
ATOM 2124 O O . ILE A 1 386 ? 122.501 134.083 139.068 1.00 138.25 386 ILE A O 1
ATOM 2129 N N . PHE A 1 387 ? 120.666 132.844 139.460 1.00 150.25 387 PHE A N 1
ATOM 2130 C CA . PHE A 1 387 ? 120.455 132.588 138.041 1.00 160.98 387 PHE A CA 1
ATOM 2131 C C . PHE A 1 387 ? 120.123 133.861 137.277 1.00 157.84 387 PHE A C 1
ATOM 2132 O O . PHE A 1 387 ? 120.674 134.105 136.200 1.00 157.77 387 PHE A O 1
ATOM 2140 N N . LEU A 1 388 ? 119.223 134.685 137.809 1.00 156.23 388 LEU A N 1
ATOM 2141 C CA . LEU A 1 388 ? 119.034 135.984 137.177 1.00 154.74 388 LEU A CA 1
ATOM 2142 C C . LEU A 1 388 ? 120.233 136.886 137.423 1.00 153.93 388 LEU A C 1
ATOM 2143 O O . LEU A 1 388 ? 120.555 137.731 136.587 1.00 153.33 388 LEU A O 1
ATOM 2148 N N . GLY A 1 389 ? 120.902 136.711 138.557 1.00 154.92 389 GLY A N 1
ATOM 2149 C CA . GLY A 1 389 ? 122.035 137.558 138.874 1.00 153.20 389 GLY A CA 1
ATOM 2150 C C . GLY A 1 389 ? 123.086 137.360 137.804 1.00 152.51 389 GLY A C 1
ATOM 2151 O O . GLY A 1 389 ? 123.711 138.312 137.339 1.00 155.60 389 GLY A O 1
ATOM 2152 N N . SER A 1 390 ? 123.269 136.106 137.408 1.00 150.76 390 SER A N 1
ATOM 2153 C CA . SER A 1 390 ? 124.128 135.767 136.284 1.00 149.61 390 SER A CA 1
ATOM 2154 C C . SER A 1 390 ? 123.583 136.345 134.980 1.00 148.09 390 SER A C 1
ATOM 2155 O O . SER A 1 390 ? 124.343 136.814 134.134 1.00 152.50 390 SER A O 1
ATOM 2158 N N . PHE A 1 391 ? 122.262 136.295 134.818 1.00 146.44 391 PHE A N 1
ATOM 2159 C CA . PHE A 1 391 ? 121.637 136.655 133.558 1.00 148.99 391 PHE A CA 1
ATOM 2160 C C . PHE A 1 391 ? 121.923 138.100 133.180 1.00 146.06 391 PHE A C 1
ATOM 2161 O O . PHE A 1 391 ? 122.189 138.398 132.011 1.00 144.59 391 PHE A O 1
ATOM 2169 N N . TYR A 1 392 ? 121.890 139.014 134.148 1.00 143.80 392 TYR A N 1
ATOM 2170 C CA . TYR A 1 392 ? 122.134 140.410 133.803 1.00 140.89 392 TYR A CA 1
ATOM 2171 C C . TYR A 1 392 ? 123.597 140.678 133.540 1.00 133.96 392 TYR A C 1
ATOM 2172 O O . TYR A 1 392 ? 123.924 141.660 132.872 1.00 130.89 392 TYR A O 1
ATOM 2181 N N . LEU A 1 393 ? 124.483 139.827 134.043 1.00 132.77 393 LEU A N 1
ATOM 2182 C CA . LEU A 1 393 ? 125.887 139.978 133.708 1.00 132.82 393 LEU A CA 1
ATOM 2183 C C . LEU A 1 393 ? 126.115 139.710 132.239 1.00 131.57 393 LEU A C 1
ATOM 2184 O O . LEU A 1 393 ? 126.887 140.414 131.589 1.00 139.21 393 LEU A O 1
ATOM 2189 N N . ILE A 1 394 ? 125.415 138.729 131.684 1.00 129.29 394 ILE A N 1
ATOM 2190 C CA . ILE A 1 394 ? 125.623 138.420 130.281 1.00 133.68 394 ILE A CA 1
ATOM 2191 C C . ILE A 1 394 ? 124.898 139.447 129.423 1.00 132.49 394 ILE A C 1
ATOM 2192 O O . ILE A 1 394 ? 125.208 139.622 128.242 1.00 132.85 394 ILE A O 1
ATOM 2197 N N . ASN A 1 395 ? 123.971 140.191 130.010 1.00 129.78 395 ASN A N 1
ATOM 2198 C CA . ASN A 1 395 ? 123.301 141.223 129.243 1.00 132.02 395 ASN A CA 1
ATOM 2199 C C . ASN A 1 395 ? 124.094 142.518 129.216 1.00 128.99 395 ASN A C 1
ATOM 2200 O O . ASN A 1 395 ? 123.903 143.332 128.309 1.00 126.71 395 ASN A O 1
ATOM 2205 N N . LEU A 1 396 ? 124.982 142.731 130.185 1.00 129.76 396 LEU A N 1
ATOM 2206 C CA . LEU A 1 396 ? 125.947 143.817 130.060 1.00 129.04 396 LEU A CA 1
ATOM 2207 C C . LEU A 1 396 ? 126.988 143.472 129.017 1.00 126.20 396 LEU A C 1
ATOM 2208 O O . LEU A 1 396 ? 127.351 144.311 128.186 1.00 127.74 396 LEU A O 1
ATOM 2213 N N . ILE A 1 397 ? 127.463 142.228 129.045 1.00 125.81 397 ILE A N 1
ATOM 2214 C CA . ILE A 1 397 ? 128.556 141.796 128.187 1.00 126.45 397 ILE A CA 1
ATOM 2215 C C . ILE A 1 397 ? 128.138 141.826 126.731 1.00 130.67 397 ILE A C 1
ATOM 2216 O O . ILE A 1 397 ? 128.886 142.283 125.861 1.00 137.28 397 ILE A O 1
ATOM 2221 N N . LEU A 1 398 ? 126.913 141.413 126.449 1.00 134.09 398 LEU A N 1
ATOM 2222 C CA . LEU A 1 398 ? 126.450 141.462 125.076 1.00 141.89 398 LEU A CA 1
ATOM 2223 C C . LEU A 1 398 ? 126.142 142.871 124.601 1.00 142.99 398 LEU A C 1
ATOM 2224 O O . LEU A 1 398 ? 126.015 143.082 123.393 1.00 145.18 398 LEU A O 1
ATOM 2229 N N . ALA A 1 399 ? 126.023 143.840 125.503 1.00 141.89 399 ALA A N 1
ATOM 2230 C CA . ALA A 1 399 ? 126.012 145.211 125.024 1.00 142.69 399 ALA A CA 1
ATOM 2231 C C . ALA A 1 399 ? 127.392 145.628 124.557 1.00 142.49 399 ALA A C 1
ATOM 2232 O O . ALA A 1 399 ? 127.514 146.399 123.603 1.00 145.73 399 ALA A O 1
ATOM 2234 N N . VAL A 1 400 ? 128.440 145.105 125.191 1.00 142.78 400 VAL A N 1
ATOM 2235 C CA . VAL A 1 400 ? 129.790 145.470 124.788 1.00 146.47 400 VAL A CA 1
ATOM 2236 C C . VAL A 1 400 ? 130.144 144.779 123.480 1.00 152.29 400 VAL A C 1
ATOM 2237 O O . VAL A 1 400 ? 130.831 145.350 122.631 1.00 152.36 400 VAL A O 1
ATOM 2241 N N . VAL A 1 401 ? 129.645 143.559 123.283 1.00 164.13 401 VAL A N 1
ATOM 2242 C CA . VAL A 1 401 ? 129.840 142.853 122.021 1.00 176.83 401 VAL A CA 1
ATOM 2243 C C . VAL A 1 401 ? 129.178 143.604 120.879 1.00 180.80 401 VAL A C 1
ATOM 2244 O O . VAL A 1 401 ? 129.774 143.812 119.819 1.00 186.26 401 VAL A O 1
ATOM 2248 N N . ALA A 1 402 ? 127.960 144.091 121.109 1.00 185.89 402 ALA A N 1
ATOM 2249 C CA . ALA A 1 402 ? 127.296 144.892 120.090 1.00 191.29 402 ALA A CA 1
ATOM 2250 C C . ALA A 1 402 ? 127.859 146.305 120.029 1.00 195.16 402 ALA A C 1
ATOM 2251 O O . ALA A 1 402 ? 127.474 147.089 119.157 1.00 198.40 402 ALA A O 1
ATOM 2253 N N . MET A 1 403 ? 128.744 146.659 120.958 1.00 196.82 403 MET A N 1
ATOM 2254 C CA . MET A 1 403 ? 129.467 147.915 120.846 1.00 198.66 403 MET A CA 1
ATOM 2255 C C . MET A 1 403 ? 130.880 147.701 120.315 1.00 188.24 403 MET A C 1
ATOM 2256 O O . MET A 1 403 ? 131.316 148.405 119.399 1.00 186.38 403 MET A O 1
ATOM 2261 N N . ALA A 1 404 ? 131.610 146.726 120.856 1.00 179.68 404 ALA A N 1
ATOM 2262 C CA . ALA A 1 404 ? 132.996 146.563 120.441 1.00 177.66 404 ALA A CA 1
ATOM 2263 C C . ALA A 1 404 ? 133.129 145.896 119.086 1.00 187.15 404 ALA A C 1
ATOM 2264 O O . ALA A 1 404 ? 134.252 145.770 118.597 1.00 191.21 404 ALA A O 1
ATOM 2266 N N . TYR A 1 405 ? 132.038 145.441 118.471 1.00 201.13 405 TYR A N 1
ATOM 2267 C CA . TYR A 1 405 ? 132.104 145.227 117.032 1.00 215.07 405 TYR A CA 1
ATOM 2268 C C . TYR A 1 405 ? 132.125 146.556 116.296 1.00 220.68 405 TYR A C 1
ATOM 2269 O O . TYR A 1 405 ? 132.870 146.721 115.323 1.00 225.71 405 TYR A O 1
ATOM 2278 N N . GLU A 1 406 ? 131.327 147.526 116.761 1.00 221.14 406 GLU A N 1
ATOM 2279 C CA . GLU A 1 406 ? 131.246 148.812 116.072 1.00 223.25 406 GLU A CA 1
ATOM 2280 C C . GLU A 1 406 ? 132.539 149.605 116.196 1.00 234.71 406 GLU A C 1
ATOM 2281 O O . GLU A 1 406 ? 132.815 150.480 115.369 1.00 243.78 406 GLU A O 1
ATOM 2287 N N . GLU A 1 407 ? 133.344 149.328 117.222 1.00 239.09 407 GLU A N 1
ATOM 2288 C CA . GLU A 1 407 ? 134.660 149.947 117.259 1.00 239.24 407 GLU A CA 1
ATOM 2289 C C . GLU A 1 407 ? 135.678 149.191 116.429 1.00 232.49 407 GLU A C 1
ATOM 2290 O O . GLU A 1 407 ? 136.807 149.663 116.286 1.00 228.99 407 GLU A O 1
ATOM 2296 N N . GLN A 1 408 ? 135.322 148.028 115.901 1.00 232.29 408 GLN A N 1
ATOM 2297 C CA . GLN A 1 408 ? 136.145 147.391 114.891 1.00 236.39 408 GLN A CA 1
ATOM 2298 C C . GLN A 1 408 ? 135.441 147.242 113.555 1.00 246.50 408 GLN A C 1
ATOM 2299 O O . GLN A 1 408 ? 135.995 146.601 112.658 1.00 250.40 408 GLN A O 1
ATOM 2305 N N . ASN A 1 409 ? 134.236 147.794 113.402 1.00 253.32 409 ASN A N 1
ATOM 2306 C CA . ASN A 1 409 ? 133.663 147.930 112.067 1.00 255.33 409 ASN A CA 1
ATOM 2307 C C . ASN A 1 409 ? 134.211 149.165 111.368 1.00 262.42 409 ASN A C 1
ATOM 2308 O O . ASN A 1 409 ? 134.561 149.120 110.183 1.00 262.64 409 ASN A O 1
ATOM 2313 N N . GLN A 1 410 ? 134.295 150.273 112.102 1.00 269.19 410 GLN A N 1
ATOM 2314 C CA . GLN A 1 410 ? 134.862 151.512 111.593 1.00 270.06 410 GLN A CA 1
ATOM 2315 C C . GLN A 1 410 ? 136.355 151.392 111.344 1.00 278.75 410 GLN A C 1
ATOM 2316 O O . GLN A 1 410 ? 136.900 152.138 110.528 1.00 285.23 410 GLN A O 1
ATOM 2322 N N . ALA A 1 411 ? 137.030 150.474 112.036 1.00 280.50 411 ALA A N 1
ATOM 2323 C CA . ALA A 1 411 ? 138.426 150.211 111.731 1.00 278.24 411 ALA A CA 1
ATOM 2324 C C . ALA A 1 411 ? 138.586 149.429 110.440 1.00 283.52 411 ALA A C 1
ATOM 2325 O O . ALA A 1 411 ? 139.705 149.306 109.938 1.00 279.28 411 ALA A O 1
ATOM 2327 N N . THR A 1 412 ? 137.507 148.874 109.902 1.00 296.52 412 THR A N 1
ATOM 2328 C CA . THR A 1 412 ? 137.544 148.250 108.594 1.00 307.30 412 THR A CA 1
ATOM 2329 C C . THR A 1 412 ? 136.747 149.026 107.557 1.00 330.04 412 THR A C 1
ATOM 2330 O O . THR A 1 412 ? 136.767 148.657 106.377 1.00 335.79 412 THR A O 1
ATOM 2334 N N . LEU A 1 413 ? 136.056 150.093 107.958 1.00 344.47 413 LEU A N 1
ATOM 2335 C CA . LEU A 1 413 ? 135.351 150.978 107.039 1.00 345.56 413 LEU A CA 1
ATOM 2336 C C . LEU A 1 413 ? 136.259 152.086 106.521 1.00 361.37 413 LEU A C 1
ATOM 2337 O O . LEU A 1 413 ? 136.476 152.207 105.314 1.00 361.99 413 LEU A O 1
ATOM 2342 N N . ALA A 1 414 ? 136.797 152.896 107.426 1.00 375.53 414 ALA A N 1
ATOM 2343 C CA . ALA A 1 414 ? 137.565 154.064 107.024 1.00 380.09 414 ALA A CA 1
ATOM 2344 C C . ALA A 1 414 ? 139.017 153.736 106.716 1.00 392.43 414 ALA A C 1
ATOM 2345 O O . ALA A 1 414 ? 139.635 154.432 105.909 1.00 392.13 414 ALA A O 1
ATOM 2347 N N . GLU A 1 415 ? 139.578 152.697 107.342 1.00 406.59 415 GLU A N 1
ATOM 2348 C CA . GLU A 1 415 ? 140.994 152.393 107.148 1.00 413.25 415 GLU A CA 1
ATOM 2349 C C . GLU A 1 415 ? 141.257 151.784 105.778 1.00 427.28 415 GLU A C 1
ATOM 2350 O O . GLU A 1 415 ? 142.255 152.119 105.130 1.00 430.35 415 GLU A O 1
ATOM 2352 N N . ALA A 1 416 ? 140.390 150.877 105.327 1.00 440.00 416 ALA A N 1
ATOM 2353 C CA . ALA A 1 416 ? 140.448 150.440 103.938 1.00 440.00 416 ALA A CA 1
ATOM 2354 C C . ALA A 1 416 ? 140.104 151.580 102.993 1.00 440.00 416 ALA A C 1
ATOM 2355 O O . ALA A 1 416 ? 140.656 151.655 101.890 1.00 440.00 416 ALA A O 1
ATOM 2357 N N . GLN A 1 417 ? 139.198 152.474 103.406 1.00 440.00 417 GLN A N 1
ATOM 2358 C CA . GLN A 1 417 ? 138.958 153.696 102.646 1.00 440.00 417 GLN A CA 1
ATOM 2359 C C . GLN A 1 417 ? 140.175 154.608 102.685 1.00 440.00 417 GLN A C 1
ATOM 2360 O O . GLN A 1 417 ? 140.482 155.278 101.694 1.00 440.00 417 GLN A O 1
ATOM 2362 N N . GLU A 1 418 ? 140.885 154.645 103.819 1.00 440.00 418 GLU A N 1
ATOM 2363 C CA . GLU A 1 418 ? 142.183 155.316 103.857 1.00 440.00 418 GLU A CA 1
ATOM 2364 C C . GLU A 1 418 ? 143.260 154.484 103.171 1.00 440.00 418 GLU A C 1
ATOM 2365 O O . GLU A 1 418 ? 144.299 155.022 102.774 1.00 440.00 418 GLU A O 1
ATOM 2367 N N . LYS A 1 419 ? 143.050 153.172 103.041 1.00 440.00 419 LYS A N 1
ATOM 2368 C CA . LYS A 1 419 ? 143.880 152.415 102.116 1.00 440.00 419 LYS A CA 1
ATOM 2369 C C . LYS A 1 419 ? 143.437 152.643 100.683 1.00 440.00 419 LYS A C 1
ATOM 2370 O O . LYS A 1 419 ? 144.178 152.323 99.750 1.00 440.00 419 LYS A O 1
ATOM 2372 N N . GLU A 1 420 ? 142.226 153.172 100.489 1.00 440.00 420 GLU A N 1
ATOM 2373 C CA . GLU A 1 420 ? 141.811 153.599 99.159 1.00 440.00 420 GLU A CA 1
ATOM 2374 C C . GLU A 1 420 ? 142.104 155.074 98.921 1.00 440.00 420 GLU A C 1
ATOM 2375 O O . GLU A 1 420 ? 142.336 155.473 97.775 1.00 440.00 420 GLU A O 1
ATOM 2377 N N . ALA A 1 421 ? 142.095 155.894 99.981 1.00 440.00 421 ALA A N 1
ATOM 2378 C CA . ALA A 1 421 ? 142.369 157.322 99.821 1.00 440.00 421 ALA A CA 1
ATOM 2379 C C . ALA A 1 421 ? 143.824 157.567 99.455 1.00 440.00 421 ALA A C 1
ATOM 2380 O O . ALA A 1 421 ? 144.130 158.471 98.669 1.00 440.00 421 ALA A O 1
ATOM 2382 N N . GLU A 1 422 ? 144.733 156.778 100.018 1.00 440.00 422 GLU A N 1
ATOM 2383 C CA . GLU A 1 422 ? 146.129 156.867 99.621 1.00 440.00 422 GLU A CA 1
ATOM 2384 C C . GLU A 1 422 ? 146.367 156.219 98.267 1.00 440.00 422 GLU A C 1
ATOM 2385 O O . GLU A 1 422 ? 147.279 156.628 97.546 1.00 440.00 422 GLU A O 1
ATOM 2387 N N . PHE A 1 423 ? 145.557 155.224 97.899 1.00 440.00 423 PHE A N 1
ATOM 2388 C CA . PHE A 1 423 ? 145.772 154.530 96.635 1.00 440.00 423 PHE A CA 1
ATOM 2389 C C . PHE A 1 423 ? 145.239 155.332 95.457 1.00 440.00 423 PHE A C 1
ATOM 2390 O O . PHE A 1 423 ? 145.858 155.349 94.388 1.00 440.00 423 PHE A O 1
ATOM 2392 N N . GLN A 1 424 ? 144.101 155.990 95.651 1.00 440.00 424 GLN A N 1
ATOM 2393 C CA . GLN A 1 424 ? 143.494 156.795 94.598 1.00 440.00 424 GLN A CA 1
ATOM 2394 C C . GLN A 1 424 ? 144.359 158.006 94.264 1.00 440.00 424 GLN A C 1
ATOM 2395 O O . GLN A 1 424 ? 144.727 158.217 93.108 1.00 440.00 424 GLN A O 1
ATOM 2397 N N . ARG A 1 425 ? 144.678 158.798 95.282 1.00 440.00 425 ARG A N 1
ATOM 2398 C CA . ARG A 1 425 ? 145.502 159.987 95.099 1.00 440.00 425 ARG A CA 1
ATOM 2399 C C . ARG A 1 425 ? 146.897 159.622 94.604 1.00 440.00 425 ARG A C 1
ATOM 2400 O O . ARG A 1 425 ? 147.459 160.299 93.744 1.00 440.00 425 ARG A O 1
ATOM 2402 N N . ALA A 1 426 ? 147.451 158.546 95.155 1.00 440.00 426 ALA A N 1
ATOM 2403 C CA . ALA A 1 426 ? 148.783 158.090 94.775 1.00 440.00 426 ALA A CA 1
ATOM 2404 C C . ALA A 1 426 ? 148.828 157.683 93.306 1.00 440.00 426 ALA A C 1
ATOM 2405 O O . ALA A 1 426 ? 149.795 157.971 92.601 1.00 440.00 426 ALA A O 1
ATOM 2407 N N . VAL A 1 427 ? 147.774 157.011 92.849 1.00 440.00 427 VAL A N 1
ATOM 2408 C CA . VAL A 1 427 ? 147.693 156.564 91.465 1.00 440.00 427 VAL A CA 1
ATOM 2409 C C . VAL A 1 427 ? 147.686 157.747 90.502 1.00 440.00 427 VAL A C 1
ATOM 2410 O O . VAL A 1 427 ? 148.323 157.707 89.450 1.00 440.00 427 VAL A O 1
ATOM 2412 N N . GLU A 1 428 ? 146.963 158.799 90.871 1.00 440.00 428 GLU A N 1
ATOM 2413 C CA . GLU A 1 428 ? 146.873 159.996 90.043 1.00 440.00 428 GLU A CA 1
ATOM 2414 C C . GLU A 1 428 ? 148.237 160.659 89.884 1.00 440.00 428 GLU A C 1
ATOM 2415 O O . GLU A 1 428 ? 148.588 161.127 88.800 1.00 440.00 428 GLU A O 1
ATOM 2417 N N . GLN A 1 429 ? 149.001 160.697 90.970 1.00 440.00 429 GLN A N 1
ATOM 2418 C CA . GLN A 1 429 ? 150.327 161.303 90.953 1.00 440.00 429 GLN A CA 1
ATOM 2419 C C . GLN A 1 429 ? 151.261 160.562 90.002 1.00 440.00 429 GLN A C 1
ATOM 2420 O O . GLN A 1 429 ? 152.045 161.178 89.280 1.00 440.00 429 GLN A O 1
ATOM 2422 N N . LEU A 1 430 ? 151.172 159.235 90.007 1.00 429.81 430 LEU A N 1
ATOM 2423 C CA . LEU A 1 430 ? 152.008 158.408 89.147 1.00 410.65 430 LEU A CA 1
ATOM 2424 C C . LEU A 1 430 ? 151.725 158.684 87.673 1.00 397.07 430 LEU A C 1
ATOM 2425 O O . LEU A 1 430 ? 152.643 158.742 86.855 1.00 392.57 430 LEU A O 1
ATOM 2427 N N . ARG A 1 431 ? 150.449 158.854 87.342 1.00 383.79 431 ARG A N 1
ATOM 2428 C CA . ARG A 1 431 ? 150.044 159.124 85.969 1.00 371.98 431 ARG A CA 1
ATOM 2429 C C . ARG A 1 431 ? 149.770 160.610 85.757 1.00 366.08 431 ARG A C 1
ATOM 2430 O O . ARG A 1 431 ? 149.935 161.130 84.654 1.00 358.19 431 ARG A O 1
ATOM 2432 N N . ASN A 1 547 ? 193.596 121.714 106.168 1.00 341.08 547 ASN A N 1
ATOM 2433 C CA . ASN A 1 547 ? 194.153 121.305 107.444 1.00 336.62 547 ASN A CA 1
ATOM 2434 C C . ASN A 1 547 ? 193.298 121.846 108.582 1.00 347.84 547 ASN A C 1
ATOM 2435 O O . ASN A 1 547 ? 192.741 121.084 109.362 1.00 344.96 547 ASN A O 1
ATOM 2440 N N . CYS A 1 548 ? 193.213 123.175 108.675 1.00 357.92 548 CYS A N 1
ATOM 2441 C CA . CYS A 1 548 ? 192.336 123.839 109.634 1.00 355.28 548 CYS A CA 1
ATOM 2442 C C . CYS A 1 548 ? 191.444 124.874 108.950 1.00 374.46 548 CYS A C 1
ATOM 2443 O O . CYS A 1 548 ? 190.289 125.050 109.343 1.00 381.80 548 CYS A O 1
ATOM 2446 N N . CYS A 1 549 ? 191.977 125.572 107.939 1.00 368.87 549 CYS A N 1
ATOM 2447 C CA . CYS A 1 549 ? 191.252 126.609 107.199 1.00 346.10 549 CYS A CA 1
ATOM 2448 C C . CYS A 1 549 ? 190.304 126.006 106.166 1.00 348.47 549 CYS A C 1
ATOM 2449 O O . CYS A 1 549 ? 189.223 126.548 105.915 1.00 349.88 549 CYS A O 1
ATOM 2452 N N . GLY A 1 550 ? 190.735 124.920 105.526 1.00 341.67 550 GLY A N 1
ATOM 2453 C CA . GLY A 1 550 ? 189.862 124.062 104.759 1.00 333.25 550 GLY A CA 1
ATOM 2454 C C . GLY A 1 550 ? 188.723 123.523 105.605 1.00 330.22 550 GLY A C 1
ATOM 2455 O O . GLY A 1 550 ? 187.553 123.604 105.222 1.00 325.11 550 GLY A O 1
ATOM 2456 N N . PRO A 1 551 ? 189.047 122.955 106.770 1.00 336.41 551 PRO A N 1
ATOM 2457 C CA . PRO A 1 551 ? 188.001 122.673 107.771 1.00 341.33 551 PRO A CA 1
ATOM 2458 C C . PRO A 1 551 ? 187.535 123.863 108.598 1.00 339.50 551 PRO A C 1
ATOM 2459 O O . PRO A 1 551 ? 186.905 123.650 109.641 1.00 349.71 551 PRO A O 1
ATOM 2463 N N . TRP A 1 552 ? 187.834 125.105 108.205 1.00 319.89 552 TRP A N 1
ATOM 2464 C CA . TRP A 1 552 ? 187.087 126.219 108.777 1.00 296.07 552 TRP A CA 1
ATOM 2465 C C . TRP A 1 552 ? 185.770 126.372 108.049 1.00 277.05 552 TRP A C 1
ATOM 2466 O O . TRP A 1 552 ? 184.864 127.059 108.532 1.00 264.46 552 TRP A O 1
ATOM 2477 N N . VAL A 1 553 ? 185.652 125.726 106.893 1.00 265.03 553 VAL A N 1
ATOM 2478 C CA . VAL A 1 553 ? 184.424 125.677 106.126 1.00 261.52 553 VAL A CA 1
ATOM 2479 C C . VAL A 1 553 ? 183.935 124.234 106.098 1.00 279.20 553 VAL A C 1
ATOM 2480 O O . VAL A 1 553 ? 182.730 123.984 106.185 1.00 282.60 553 VAL A O 1
ATOM 2484 N N . PHE A 1 554 ? 184.864 123.272 105.987 1.00 303.79 554 PHE A N 1
ATOM 2485 C CA . PHE A 1 554 ? 184.483 121.857 105.895 1.00 322.27 554 PHE A CA 1
ATOM 2486 C C . PHE A 1 554 ? 183.884 121.351 107.200 1.00 325.40 554 PHE A C 1
ATOM 2487 O O . PHE A 1 554 ? 182.836 120.695 107.199 1.00 339.48 554 PHE A O 1
ATOM 2495 N N . LEU A 1 555 ? 184.553 121.607 108.326 1.00 308.59 555 LEU A N 1
ATOM 2496 C CA . LEU A 1 555 ? 183.952 121.221 109.591 1.00 289.63 555 LEU A CA 1
ATOM 2497 C C . LEU A 1 555 ? 182.810 122.157 109.949 1.00 272.02 555 LEU A C 1
ATOM 2498 O O . LEU A 1 555 ? 181.907 121.759 110.691 1.00 271.52 555 LEU A O 1
ATOM 2503 N N . LYS A 1 556 ? 182.839 123.396 109.438 1.00 248.15 556 LYS A N 1
ATOM 2504 C CA . LYS A 1 556 ? 181.641 124.227 109.454 1.00 232.40 556 LYS A CA 1
ATOM 2505 C C . LYS A 1 556 ? 180.522 123.566 108.670 1.00 245.83 556 LYS A C 1
ATOM 2506 O O . LYS A 1 556 ? 179.376 123.534 109.127 1.00 249.69 556 LYS A O 1
ATOM 2512 N N . LYS A 1 557 ? 180.838 123.014 107.496 1.00 262.73 557 LYS A N 1
ATOM 2513 C CA . LYS A 1 557 ? 179.842 122.251 106.752 1.00 271.25 557 LYS A CA 1
ATOM 2514 C C . LYS A 1 557 ? 179.430 120.998 107.510 1.00 285.85 557 LYS A C 1
ATOM 2515 O O . LYS A 1 557 ? 178.260 120.612 107.457 1.00 286.83 557 LYS A O 1
ATOM 2521 N N . TRP A 1 558 ? 180.357 120.391 108.261 1.00 296.64 558 TRP A N 1
ATOM 2522 C CA . TRP A 1 558 ? 180.002 119.266 109.118 1.00 300.27 558 TRP A CA 1
ATOM 2523 C C . TRP A 1 558 ? 179.011 119.707 110.194 1.00 284.40 558 TRP A C 1
ATOM 2524 O O . TRP A 1 558 ? 178.113 118.948 110.572 1.00 284.38 558 TRP A O 1
ATOM 2535 N N . VAL A 1 559 ? 179.126 120.955 110.655 1.00 259.87 559 VAL A N 1
ATOM 2536 C CA . VAL A 1 559 ? 178.087 121.542 111.495 1.00 240.98 559 VAL A CA 1
ATOM 2537 C C . VAL A 1 559 ? 176.854 121.865 110.662 1.00 231.36 559 VAL A C 1
ATOM 2538 O O . VAL A 1 559 ? 175.717 121.560 111.045 1.00 218.13 559 VAL A O 1
ATOM 2542 N N . HIS A 1 560 ? 177.072 122.459 109.488 1.00 236.53 560 HIS A N 1
ATOM 2543 C CA . HIS A 1 560 ? 175.975 123.007 108.698 1.00 241.25 560 HIS A CA 1
ATOM 2544 C C . HIS A 1 560 ? 175.198 121.907 107.992 1.00 250.35 560 HIS A C 1
ATOM 2545 O O . HIS A 1 560 ? 174.065 122.134 107.556 1.00 260.61 560 HIS A O 1
ATOM 2552 N N . PHE A 1 561 ? 175.784 120.715 107.861 1.00 248.24 561 PHE A N 1
ATOM 2553 C CA . PHE A 1 561 ? 175.037 119.601 107.291 1.00 244.29 561 PHE A CA 1
ATOM 2554 C C . PHE A 1 561 ? 174.030 119.060 108.292 1.00 240.06 561 PHE A C 1
ATOM 2555 O O . PHE A 1 561 ? 172.863 118.836 107.954 1.00 239.75 561 PHE A O 1
ATOM 2563 N N . VAL A 1 562 ? 174.455 118.878 109.541 1.00 232.05 562 VAL A N 1
ATOM 2564 C CA . VAL A 1 562 ? 173.623 118.178 110.509 1.00 228.15 562 VAL A CA 1
ATOM 2565 C C . VAL A 1 562 ? 172.489 119.072 110.986 1.00 219.30 562 VAL A C 1
ATOM 2566 O O . VAL A 1 562 ? 171.390 118.591 111.284 1.00 215.08 562 VAL A O 1
ATOM 2570 N N . MET A 1 563 ? 172.719 120.388 111.010 1.00 216.74 563 MET A N 1
ATOM 2571 C CA . MET A 1 563 ? 171.708 121.305 111.523 1.00 221.90 563 MET A CA 1
ATOM 2572 C C . MET A 1 563 ? 170.511 121.388 110.587 1.00 238.49 563 MET A C 1
ATOM 2573 O O . MET A 1 563 ? 169.361 121.412 111.042 1.00 241.15 563 MET A O 1
ATOM 2578 N N . MET A 1 564 ? 170.753 121.417 109.277 1.00 259.35 564 MET A N 1
ATOM 2579 C CA . MET A 1 564 ? 169.638 121.525 108.344 1.00 275.26 564 MET A CA 1
ATOM 2580 C C . MET A 1 564 ? 168.999 120.158 108.109 1.00 290.84 564 MET A C 1
ATOM 2581 O O . MET A 1 564 ? 167.878 120.065 107.591 1.00 294.59 564 MET A O 1
ATOM 2586 N N . ASP A 1 565 ? 169.689 119.085 108.495 1.00 303.70 565 ASP A N 1
ATOM 2587 C CA . ASP A 1 565 ? 169.051 117.786 108.524 1.00 312.37 565 ASP A CA 1
ATOM 2588 C C . ASP A 1 565 ? 168.011 117.756 109.642 1.00 313.67 565 ASP A C 1
ATOM 2589 O O . ASP A 1 565 ? 168.214 118.343 110.705 1.00 316.19 565 ASP A O 1
ATOM 2594 N N . PRO A 1 566 ? 166.871 117.101 109.411 1.00 313.56 566 PRO A N 1
ATOM 2595 C CA . PRO A 1 566 ? 165.855 116.988 110.461 1.00 310.67 566 PRO A CA 1
ATOM 2596 C C . PRO A 1 566 ? 166.122 115.903 111.493 1.00 302.49 566 PRO A C 1
ATOM 2597 O O . PRO A 1 566 ? 165.189 115.503 112.197 1.00 304.79 566 PRO A O 1
ATOM 2601 N N . PHE A 1 567 ? 167.346 115.389 111.600 1.00 285.26 567 PHE A N 1
ATOM 2602 C CA . PHE A 1 567 ? 167.667 114.556 112.746 1.00 271.06 567 PHE A CA 1
ATOM 2603 C C . PHE A 1 567 ? 168.294 115.363 113.873 1.00 258.19 567 PHE A C 1
ATOM 2604 O O . PHE A 1 567 ? 168.579 114.809 114.938 1.00 255.12 567 PHE A O 1
ATOM 2612 N N . THR A 1 568 ? 168.525 116.656 113.651 1.00 244.64 568 THR A N 1
ATOM 2613 C CA . THR A 1 568 ? 168.799 117.620 114.706 1.00 231.31 568 THR A CA 1
ATOM 2614 C C . THR A 1 568 ? 167.495 118.163 115.269 1.00 228.16 568 THR A C 1
ATOM 2615 O O . THR A 1 568 ? 167.346 118.298 116.487 1.00 223.78 568 THR A O 1
ATOM 2619 N N . ASP A 1 569 ? 166.540 118.435 114.375 1.00 231.67 569 ASP A N 1
ATOM 2620 C CA . ASP A 1 569 ? 165.326 119.187 114.661 1.00 231.79 569 ASP A CA 1
ATOM 2621 C C . ASP A 1 569 ? 164.461 118.476 115.694 1.00 230.24 569 ASP A C 1
ATOM 2622 O O . ASP A 1 569 ? 164.336 118.943 116.829 1.00 228.64 569 ASP A O 1
ATOM 2627 N N . LEU A 1 570 ? 163.917 117.311 115.331 1.00 225.81 570 LEU A N 1
ATOM 2628 C CA . LEU A 1 570 ? 163.113 116.536 116.269 1.00 218.00 570 LEU A CA 1
ATOM 2629 C C . LEU A 1 570 ? 163.948 115.842 117.333 1.00 214.34 570 LEU A C 1
ATOM 2630 O O . LEU A 1 570 ? 163.376 115.220 118.231 1.00 216.16 570 LEU A O 1
ATOM 2635 N N . PHE A 1 571 ? 165.274 115.924 117.264 1.00 210.04 571 PHE A N 1
ATOM 2636 C CA . PHE A 1 571 ? 166.061 115.498 118.410 1.00 212.10 571 PHE A CA 1
ATOM 2637 C C . PHE A 1 571 ? 165.955 116.495 119.550 1.00 207.81 571 PHE A C 1
ATOM 2638 O O . PHE A 1 571 ? 165.976 116.109 120.723 1.00 206.98 571 PHE A O 1
ATOM 2646 N N . ILE A 1 572 ? 165.874 117.783 119.230 1.00 207.32 572 ILE A N 1
ATOM 2647 C CA . ILE A 1 572 ? 165.821 118.794 120.277 1.00 210.22 572 ILE A CA 1
ATOM 2648 C C . ILE A 1 572 ? 164.496 118.734 121.016 1.00 205.03 572 ILE A C 1
ATOM 2649 O O . ILE A 1 572 ? 164.462 118.770 122.253 1.00 202.41 572 ILE A O 1
ATOM 2654 N N . THR A 1 573 ? 163.392 118.569 120.283 1.00 204.06 573 THR A N 1
ATOM 2655 C CA . THR A 1 573 ? 162.091 118.448 120.932 1.00 204.13 573 THR A CA 1
ATOM 2656 C C . THR A 1 573 ? 161.975 117.160 121.729 1.00 197.42 573 THR A C 1
ATOM 2657 O O . THR A 1 573 ? 161.121 117.062 122.612 1.00 196.71 573 THR A O 1
ATOM 2661 N N . LEU A 1 574 ? 162.808 116.164 121.435 1.00 193.48 574 LEU A N 1
ATOM 2662 C CA . LEU A 1 574 ? 162.905 115.033 122.341 1.00 194.40 574 LEU A CA 1
ATOM 2663 C C . LEU A 1 574 ? 163.528 115.461 123.655 1.00 192.76 574 LEU A C 1
ATOM 2664 O O . LEU A 1 574 ? 163.029 115.114 124.729 1.00 198.18 574 LEU A O 1
ATOM 2669 N N . CYS A 1 575 ? 164.625 116.212 123.593 1.00 184.88 575 CYS A N 1
ATOM 2670 C CA . CYS A 1 575 ? 165.321 116.538 124.829 1.00 178.75 575 CYS A CA 1
ATOM 2671 C C . CYS A 1 575 ? 164.588 117.597 125.630 1.00 165.88 575 CYS A C 1
ATOM 2672 O O . CYS A 1 575 ? 164.726 117.629 126.852 1.00 161.59 575 CYS A O 1
ATOM 2675 N N . ILE A 1 576 ? 163.793 118.445 124.975 1.00 155.69 576 ILE A N 1
ATOM 2676 C CA . ILE A 1 576 ? 163.043 119.466 125.700 1.00 149.72 576 ILE A CA 1
ATOM 2677 C C . ILE A 1 576 ? 161.950 118.836 126.549 1.00 143.96 576 ILE A C 1
ATOM 2678 O O . ILE A 1 576 ? 161.815 119.151 127.737 1.00 140.32 576 ILE A O 1
ATOM 2683 N N . ILE A 1 577 ? 161.168 117.929 125.962 1.00 142.01 577 ILE A N 1
ATOM 2684 C CA . ILE A 1 577 ? 160.124 117.249 126.713 1.00 142.75 577 ILE A CA 1
ATOM 2685 C C . ILE A 1 577 ? 160.741 116.367 127.783 1.00 144.54 577 ILE A C 1
ATOM 2686 O O . ILE A 1 577 ? 160.251 116.297 128.915 1.00 144.11 577 ILE A O 1
ATOM 2691 N N . LEU A 1 578 ? 161.856 115.720 127.452 1.00 152.00 578 LEU A N 1
ATOM 2692 C CA . LEU A 1 578 ? 162.515 114.857 128.419 1.00 160.54 578 LEU A CA 1
ATOM 2693 C C . LEU A 1 578 ? 163.161 115.675 129.529 1.00 163.48 578 LEU A C 1
ATOM 2694 O O . LEU A 1 578 ? 163.255 115.214 130.672 1.00 165.07 578 LEU A O 1
ATOM 2699 N N . ASN A 1 579 ? 163.592 116.900 129.221 1.00 163.82 579 ASN A N 1
ATOM 2700 C CA . ASN A 1 579 ? 164.105 117.761 130.280 1.00 167.63 579 ASN A CA 1
ATOM 2701 C C . ASN A 1 579 ? 162.988 118.191 131.207 1.00 169.64 579 ASN A C 1
ATOM 2702 O O . ASN A 1 579 ? 163.223 118.407 132.399 1.00 178.22 579 ASN A O 1
ATOM 2707 N N . THR A 1 580 ? 161.780 118.349 130.669 1.00 162.88 580 THR A N 1
ATOM 2708 C CA . THR A 1 580 ? 160.676 118.872 131.464 1.00 156.60 580 THR A CA 1
ATOM 2709 C C . THR A 1 580 ? 160.291 117.897 132.563 1.00 152.66 580 THR A C 1
ATOM 2710 O O . THR A 1 580 ? 160.173 118.279 133.730 1.00 150.55 580 THR A O 1
ATOM 2714 N N . LEU A 1 581 ? 160.102 116.636 132.187 1.00 150.79 581 LEU A N 1
ATOM 2715 C CA . LEU A 1 581 ? 159.725 115.594 133.136 1.00 152.47 581 LEU A CA 1
ATOM 2716 C C . LEU A 1 581 ? 160.798 115.391 134.201 1.00 153.84 581 LEU A C 1
ATOM 2717 O O . LEU A 1 581 ? 160.507 115.411 135.397 1.00 155.74 581 LEU A O 1
ATOM 2722 N N . PHE A 1 582 ? 162.037 115.193 133.760 1.00 156.53 582 PHE A N 1
ATOM 2723 C CA . PHE A 1 582 ? 163.156 115.002 134.676 1.00 163.13 582 PHE A CA 1
ATOM 2724 C C . PHE A 1 582 ? 163.108 116.033 135.797 1.00 163.29 582 PHE A C 1
ATOM 2725 O O . PHE A 1 582 ? 163.264 115.699 136.972 1.00 165.56 582 PHE A O 1
ATOM 2733 N N . MET A 1 583 ? 162.885 117.288 135.423 1.00 163.73 583 MET A N 1
ATOM 2734 C CA . MET A 1 583 ? 162.749 118.372 136.392 1.00 166.46 583 MET A CA 1
ATOM 2735 C C . MET A 1 583 ? 161.575 118.189 137.356 1.00 159.47 583 MET A C 1
ATOM 2736 O O . MET A 1 583 ? 161.690 118.460 138.551 1.00 159.31 583 MET A O 1
ATOM 2741 N N . SER A 1 584 ? 160.445 117.737 136.819 1.00 153.44 584 SER A N 1
ATOM 2742 C CA . SER A 1 584 ? 159.188 117.677 137.562 1.00 149.63 584 SER A CA 1
ATOM 2743 C C . SER A 1 584 ? 159.167 116.736 138.768 1.00 143.62 584 SER A C 1
ATOM 2744 O O . SER A 1 584 ? 158.606 117.072 139.812 1.00 138.22 584 SER A O 1
ATOM 2747 N N . ILE A 1 585 ? 159.796 115.582 138.644 1.00 147.65 585 ILE A N 1
ATOM 2748 C CA . ILE A 1 585 ? 159.873 114.686 139.780 1.00 153.41 585 ILE A CA 1
ATOM 2749 C C . ILE A 1 585 ? 160.660 115.335 140.912 1.00 152.34 585 ILE A C 1
ATOM 2750 O O . ILE A 1 585 ? 161.840 115.055 141.091 1.00 155.99 585 ILE A O 1
ATOM 2755 N N . GLU A 1 586 ? 160.018 116.204 141.682 1.00 149.57 586 GLU A N 1
ATOM 2756 C CA . GLU A 1 586 ? 160.721 116.812 142.818 1.00 149.40 586 GLU A CA 1
ATOM 2757 C C . GLU A 1 586 ? 159.672 116.441 143.867 1.00 147.71 586 GLU A C 1
ATOM 2758 O O . GLU A 1 586 ? 158.799 117.239 144.206 1.00 143.38 586 GLU A O 1
ATOM 2764 N N . HIS A 1 587 ? 159.783 115.243 144.436 1.00 148.83 587 HIS A N 1
ATOM 2765 C CA . HIS A 1 587 ? 158.999 114.897 145.621 1.00 151.83 587 HIS A CA 1
ATOM 2766 C C . HIS A 1 587 ? 159.591 115.711 146.767 1.00 153.16 587 HIS A C 1
ATOM 2767 O O . HIS A 1 587 ? 160.715 116.195 146.642 1.00 156.13 587 HIS A O 1
ATOM 2774 N N . HIS A 1 588 ? 158.872 115.891 147.876 1.00 156.02 588 HIS A N 1
ATOM 2775 C CA . HIS A 1 588 ? 159.431 116.769 148.898 1.00 161.75 588 HIS A CA 1
ATOM 2776 C C . HIS A 1 588 ? 160.663 116.260 149.647 1.00 172.57 588 HIS A C 1
ATOM 2777 O O . HIS A 1 588 ? 161.643 117.014 149.699 1.00 176.51 588 HIS A O 1
ATOM 2784 N N . PRO A 1 589 ? 160.681 115.073 150.284 1.00 178.79 589 PRO A N 1
ATOM 2785 C CA . PRO A 1 589 ? 161.825 114.789 151.176 1.00 182.16 589 PRO A CA 1
ATOM 2786 C C . PRO A 1 589 ? 163.142 114.548 150.449 1.00 187.89 589 PRO A C 1
ATOM 2787 O O . PRO A 1 589 ? 164.134 115.201 150.789 1.00 190.95 589 PRO A O 1
ATOM 2791 N N . MET A 1 590 ? 163.169 113.654 149.453 1.00 193.38 590 MET A N 1
ATOM 2792 C CA . MET A 1 590 ? 164.285 113.477 148.525 1.00 199.35 590 MET A CA 1
ATOM 2793 C C . MET A 1 590 ? 165.641 113.215 149.163 1.00 203.27 590 MET A C 1
ATOM 2794 O O . MET A 1 590 ? 166.502 114.099 149.172 1.00 204.78 590 MET A O 1
ATOM 2799 N N . ASN A 1 591 ? 165.836 112.021 149.720 1.00 206.16 591 ASN A N 1
ATOM 2800 C CA . ASN A 1 591 ? 167.149 111.584 150.178 1.00 204.96 591 ASN A CA 1
ATOM 2801 C C . ASN A 1 591 ? 168.152 111.525 149.016 1.00 200.02 591 ASN A C 1
ATOM 2802 O O . ASN A 1 591 ? 167.799 111.687 147.841 1.00 198.57 591 ASN A O 1
ATOM 2807 N N . GLU A 1 592 ? 169.417 111.227 149.370 1.00 194.21 592 GLU A N 1
ATOM 2808 C CA . GLU A 1 592 ? 170.584 111.447 148.501 1.00 192.38 592 GLU A CA 1
ATOM 2809 C C . GLU A 1 592 ? 170.473 110.748 147.146 1.00 196.40 592 GLU A C 1
ATOM 2810 O O . GLU A 1 592 ? 171.089 111.187 146.167 1.00 197.51 592 GLU A O 1
ATOM 2816 N N . SER A 1 593 ? 169.665 109.686 147.071 1.00 198.54 593 SER A N 1
ATOM 2817 C CA . SER A 1 593 ? 169.355 109.027 145.808 1.00 198.02 593 SER A CA 1
ATOM 2818 C C . SER A 1 593 ? 168.754 109.998 144.802 1.00 197.68 593 SER A C 1
ATOM 2819 O O . SER A 1 593 ? 169.295 110.179 143.707 1.00 191.14 593 SER A O 1
ATOM 2822 N N . PHE A 1 594 ? 167.659 110.658 145.168 1.00 204.33 594 PHE A N 1
ATOM 2823 C CA . PHE A 1 594 ? 167.100 111.667 144.281 1.00 210.58 594 PHE A CA 1
ATOM 2824 C C . PHE A 1 594 ? 167.944 112.926 144.259 1.00 209.69 594 PHE A C 1
ATOM 2825 O O . PHE A 1 594 ? 168.128 113.525 143.193 1.00 208.99 594 PHE A O 1
ATOM 2833 N N . GLN A 1 595 ? 168.489 113.312 145.412 1.00 210.61 595 GLN A N 1
ATOM 2834 C CA . GLN A 1 595 ? 169.096 114.630 145.561 1.00 211.47 595 GLN A CA 1
ATOM 2835 C C . GLN A 1 595 ? 170.415 114.713 144.798 1.00 213.21 595 GLN A C 1
ATOM 2836 O O . GLN A 1 595 ? 170.885 115.805 144.459 1.00 214.74 595 GLN A O 1
ATOM 2842 N N . SER A 1 596 ? 171.012 113.559 144.491 1.00 213.44 596 SER A N 1
ATOM 2843 C CA . SER A 1 596 ? 172.147 113.537 143.578 1.00 209.86 596 SER A CA 1
ATOM 2844 C C . SER A 1 596 ? 171.699 113.299 142.145 1.00 205.57 596 SER A C 1
ATOM 2845 O O . SER A 1 596 ? 172.351 113.771 141.206 1.00 204.52 596 SER A O 1
ATOM 2848 N N . LEU A 1 597 ? 170.609 112.549 141.960 1.00 198.65 597 LEU A N 1
ATOM 2849 C CA . LEU A 1 597 ? 170.135 112.243 140.615 1.00 194.85 597 LEU A CA 1
ATOM 2850 C C . LEU A 1 597 ? 169.670 113.496 139.902 1.00 187.72 597 LEU A C 1
ATOM 2851 O O . LEU A 1 597 ? 170.114 113.794 138.790 1.00 183.90 597 LEU A O 1
ATOM 2856 N N . LEU A 1 598 ? 168.792 114.256 140.544 1.00 190.22 598 LEU A N 1
ATOM 2857 C CA . LEU A 1 598 ? 168.218 115.415 139.882 1.00 197.36 598 LEU A CA 1
ATOM 2858 C C . LEU A 1 598 ? 169.239 116.538 139.785 1.00 197.84 598 LEU A C 1
ATOM 2859 O O . LEU A 1 598 ? 169.132 117.415 138.922 1.00 203.47 598 LEU A O 1
ATOM 2864 N N . SER A 1 599 ? 170.245 116.521 140.652 1.00 195.32 599 SER A N 1
ATOM 2865 C CA . SER A 1 599 ? 171.345 117.458 140.491 1.00 192.48 599 SER A CA 1
ATOM 2866 C C . SER A 1 599 ? 172.190 117.094 139.286 1.00 185.16 599 SER A C 1
ATOM 2867 O O . SER A 1 599 ? 172.506 117.956 138.461 1.00 184.60 599 SER A O 1
ATOM 2870 N N . ALA A 1 600 ? 172.556 115.819 139.161 1.00 178.83 600 ALA A N 1
ATOM 2871 C CA . ALA A 1 600 ? 173.434 115.418 138.070 1.00 176.55 600 ALA A CA 1
ATOM 2872 C C . ALA A 1 600 ? 172.652 115.184 136.792 1.00 179.03 600 ALA A C 1
ATOM 2873 O O . ALA A 1 600 ? 173.242 115.005 135.724 1.00 179.97 600 ALA A O 1
ATOM 2875 N N . GLY A 1 601 ? 171.325 115.177 136.878 1.00 180.19 601 GLY A N 1
ATOM 2876 C CA . GLY A 1 601 ? 170.533 115.023 135.674 1.00 179.20 601 GLY A CA 1
ATOM 2877 C C . GLY A 1 601 ? 170.520 116.275 134.822 1.00 176.63 601 GLY A C 1
ATOM 2878 O O . GLY A 1 601 ? 170.776 116.218 133.619 1.00 173.40 601 GLY A O 1
ATOM 2879 N N . ASN A 1 602 ? 170.261 117.428 135.437 1.00 179.28 602 ASN A N 1
ATOM 2880 C CA . ASN A 1 602 ? 170.037 118.645 134.667 1.00 182.64 602 ASN A CA 1
ATOM 2881 C C . ASN A 1 602 ? 171.327 119.177 134.066 1.00 181.35 602 ASN A C 1
ATOM 2882 O O . ASN A 1 602 ? 171.300 119.946 133.100 1.00 182.06 602 ASN A O 1
ATOM 2887 N N . LEU A 1 603 ? 172.465 118.773 134.621 1.00 182.21 603 LEU A N 1
ATOM 2888 C CA . LEU A 1 603 ? 173.740 119.149 134.033 1.00 183.54 603 LEU A CA 1
ATOM 2889 C C . LEU A 1 603 ? 173.968 118.432 132.712 1.00 178.78 603 LEU A C 1
ATOM 2890 O O . LEU A 1 603 ? 174.711 118.927 131.859 1.00 178.49 603 LEU A O 1
ATOM 2895 N N . VAL A 1 604 ? 173.312 117.291 132.506 1.00 176.05 604 VAL A N 1
ATOM 2896 C CA . VAL A 1 604 ? 173.376 116.631 131.209 1.00 176.78 604 VAL A CA 1
ATOM 2897 C C . VAL A 1 604 ? 172.606 117.433 130.173 1.00 176.23 604 VAL A C 1
ATOM 2898 O O . VAL A 1 604 ? 173.075 117.634 129.047 1.00 175.59 604 VAL A O 1
ATOM 2902 N N . PHE A 1 605 ? 171.422 117.925 130.546 1.00 177.90 605 PHE A N 1
ATOM 2903 C CA . PHE A 1 605 ? 170.637 118.726 129.614 1.00 181.33 605 PHE A CA 1
ATOM 2904 C C . PHE A 1 605 ? 171.282 120.071 129.341 1.00 181.73 605 PHE A C 1
ATOM 2905 O O . PHE A 1 605 ? 171.064 120.656 128.277 1.00 183.69 605 PHE A O 1
ATOM 2913 N N . THR A 1 606 ? 172.086 120.560 130.276 1.00 180.55 606 THR A N 1
ATOM 2914 C CA . THR A 1 606 ? 172.803 121.799 130.042 1.00 182.30 606 THR A CA 1
ATOM 2915 C C . THR A 1 606 ? 173.853 121.628 128.954 1.00 181.76 606 THR A C 1
ATOM 2916 O O . THR A 1 606 ? 174.056 122.535 128.143 1.00 183.46 606 THR A O 1
ATOM 2920 N N . THR A 1 607 ? 174.490 120.456 128.898 1.00 183.96 607 THR A N 1
ATOM 2921 C CA . THR A 1 607 ? 175.383 120.126 127.794 1.00 188.22 607 THR A CA 1
ATOM 2922 C C . THR A 1 607 ? 174.631 120.049 126.476 1.00 186.86 607 THR A C 1
ATOM 2923 O O . THR A 1 607 ? 175.135 120.510 125.445 1.00 183.38 607 THR A O 1
ATOM 2927 N N . ILE A 1 608 ? 173.416 119.502 126.508 1.00 190.62 608 ILE A N 1
ATOM 2928 C CA . ILE A 1 608 ? 172.575 119.438 125.319 1.00 192.55 608 ILE A CA 1
ATOM 2929 C C . ILE A 1 608 ? 172.202 120.834 124.852 1.00 191.60 608 ILE A C 1
ATOM 2930 O O . ILE A 1 608 ? 172.324 121.157 123.666 1.00 196.76 608 ILE A O 1
ATOM 2935 N N . PHE A 1 609 ? 171.771 121.691 125.777 1.00 188.06 609 PHE A N 1
ATOM 2936 C CA . PHE A 1 609 ? 171.347 123.017 125.357 1.00 188.58 609 PHE A CA 1
ATOM 2937 C C . PHE A 1 609 ? 172.513 123.908 124.961 1.00 191.41 609 PHE A C 1
ATOM 2938 O O . PHE A 1 609 ? 172.348 124.776 124.097 1.00 195.34 609 PHE A O 1
ATOM 2946 N N . ALA A 1 610 ? 173.685 123.721 125.563 1.00 190.59 610 ALA A N 1
ATOM 2947 C CA . ALA A 1 610 ? 174.836 124.507 125.140 1.00 190.39 610 ALA A CA 1
ATOM 2948 C C . ALA A 1 610 ? 175.273 124.100 123.748 1.00 191.61 610 ALA A C 1
ATOM 2949 O O . ALA A 1 610 ? 175.465 124.948 122.870 1.00 187.93 610 ALA A O 1
ATOM 2951 N N . ALA A 1 611 ? 175.376 122.794 123.514 1.00 199.26 611 ALA A N 1
ATOM 2952 C CA . ALA A 1 611 ? 175.787 122.306 122.206 1.00 204.46 611 ALA A CA 1
ATOM 2953 C C . ALA A 1 611 ? 174.682 122.481 121.181 1.00 206.20 611 ALA A C 1
ATOM 2954 O O . ALA A 1 611 ? 174.929 122.387 119.979 1.00 205.53 611 ALA A O 1
ATOM 2956 N N . GLU A 1 612 ? 173.448 122.699 121.630 1.00 212.92 612 GLU A N 1
ATOM 2957 C CA . GLU A 1 612 ? 172.442 123.207 120.708 1.00 218.42 612 GLU A CA 1
ATOM 2958 C C . GLU A 1 612 ? 172.776 124.628 120.296 1.00 215.41 612 GLU A C 1
ATOM 2959 O O . GLU A 1 612 ? 172.626 124.992 119.124 1.00 215.84 612 GLU A O 1
ATOM 2965 N N . MET A 1 613 ? 173.246 125.442 121.243 1.00 213.16 613 MET A N 1
ATOM 2966 C CA . MET A 1 613 ? 173.460 126.854 120.956 1.00 213.73 613 MET A CA 1
ATOM 2967 C C . MET A 1 613 ? 174.702 127.061 120.106 1.00 214.01 613 MET A C 1
ATOM 2968 O O . MET A 1 613 ? 174.643 127.700 119.047 1.00 217.46 613 MET A O 1
ATOM 2973 N N . VAL A 1 614 ? 175.835 126.520 120.558 1.00 204.43 614 VAL A N 1
ATOM 2974 C CA . VAL A 1 614 ? 177.110 126.827 119.925 1.00 195.66 614 VAL A CA 1
ATOM 2975 C C . VAL A 1 614 ? 177.172 126.211 118.534 1.00 188.95 614 VAL A C 1
ATOM 2976 O O . VAL A 1 614 ? 177.758 126.786 117.614 1.00 189.25 614 VAL A O 1
ATOM 2980 N N . LEU A 1 615 ? 176.472 125.103 118.325 1.00 182.20 615 LEU A N 1
ATOM 2981 C CA . LEU A 1 615 ? 176.412 124.552 116.985 1.00 180.70 615 LEU A CA 1
ATOM 2982 C C . LEU A 1 615 ? 175.371 125.261 116.142 1.00 181.95 615 LEU A C 1
ATOM 2983 O O . LEU A 1 615 ? 175.242 124.958 114.955 1.00 188.56 615 LEU A O 1
ATOM 2988 N N . LYS A 1 616 ? 174.596 126.176 116.724 1.00 186.08 616 LYS A N 1
ATOM 2989 C CA . LYS A 1 616 ? 173.785 127.067 115.902 1.00 194.45 616 LYS A CA 1
ATOM 2990 C C . LYS A 1 616 ? 174.358 128.475 115.790 1.00 199.47 616 LYS A C 1
ATOM 2991 O O . LYS A 1 616 ? 173.853 129.259 114.988 1.00 203.62 616 LYS A O 1
ATOM 2997 N N . ILE A 1 617 ? 175.399 128.814 116.552 1.00 205.02 617 ILE A N 1
ATOM 2998 C CA . ILE A 1 617 ? 176.092 130.080 116.309 1.00 210.00 617 ILE A CA 1
ATOM 2999 C C . ILE A 1 617 ? 176.954 129.981 115.055 1.00 203.03 617 ILE A C 1
ATOM 3000 O O . ILE A 1 617 ? 176.947 130.871 114.196 1.00 198.97 617 ILE A O 1
ATOM 3005 N N . ILE A 1 618 ? 177.689 128.877 114.927 1.00 192.97 618 ILE A N 1
ATOM 3006 C CA . ILE A 1 618 ? 178.616 128.657 113.830 1.00 185.87 618 ILE A CA 1
ATOM 3007 C C . ILE A 1 618 ? 177.872 128.449 112.523 1.00 190.50 618 ILE A C 1
ATOM 3008 O O . ILE A 1 618 ? 178.421 128.670 111.441 1.00 190.18 618 ILE A O 1
ATOM 3013 N N . ALA A 1 619 ? 176.594 128.098 112.600 1.00 207.89 619 ALA A N 1
ATOM 3014 C CA . ALA A 1 619 ? 175.892 127.594 111.431 1.00 230.31 619 ALA A CA 1
ATOM 3015 C C . ALA A 1 619 ? 175.524 128.706 110.455 1.00 249.37 619 ALA A C 1
ATOM 3016 O O . ALA A 1 619 ? 175.777 128.594 109.251 1.00 260.91 619 ALA A O 1
ATOM 3018 N N . LEU A 1 620 ? 174.915 129.785 110.943 1.00 255.11 620 LEU A N 1
ATOM 3019 C CA . LEU A 1 620 ? 174.316 130.796 110.069 1.00 249.27 620 LEU A CA 1
ATOM 3020 C C . LEU A 1 620 ? 174.708 132.197 110.528 1.00 252.59 620 LEU A C 1
ATOM 3021 O O . LEU A 1 620 ? 173.854 133.022 110.847 1.00 251.25 620 LEU A O 1
ATOM 3026 N N . ASP A 1 621 ? 175.986 132.495 110.691 1.00 254.81 621 ASP A N 1
ATOM 3027 C CA . ASP A 1 621 ? 176.274 133.881 111.035 1.00 253.05 621 ASP A CA 1
ATOM 3028 C C . ASP A 1 621 ? 175.587 134.215 112.365 1.00 235.60 621 ASP A C 1
ATOM 3029 O O . ASP A 1 621 ? 174.370 133.990 112.511 1.00 231.08 621 ASP A O 1
ATOM 3034 N N . PRO A 1 622 ? 176.405 134.781 113.360 1.00 223.71 622 PRO A N 1
ATOM 3035 C CA . PRO A 1 622 ? 175.696 134.979 114.642 1.00 218.35 622 PRO A CA 1
ATOM 3036 C C . PRO A 1 622 ? 174.493 135.920 114.543 1.00 215.40 622 PRO A C 1
ATOM 3037 O O . PRO A 1 622 ? 173.469 135.644 115.164 1.00 203.33 622 PRO A O 1
ATOM 3041 N N . TYR A 1 623 ? 174.615 136.997 113.772 1.00 229.39 623 TYR A N 1
ATOM 3042 C CA . TYR A 1 623 ? 173.532 137.968 113.638 1.00 241.37 623 TYR A CA 1
ATOM 3043 C C . TYR A 1 623 ? 172.284 137.347 113.013 1.00 246.69 623 TYR A C 1
ATOM 3044 O O . TYR A 1 623 ? 171.163 137.619 113.441 1.00 249.56 623 TYR A O 1
ATOM 3053 N N . TYR A 1 624 ? 172.489 136.511 112.001 1.00 244.40 624 TYR A N 1
ATOM 3054 C CA . TYR A 1 624 ? 171.393 135.812 111.342 1.00 237.97 624 TYR A CA 1
ATOM 3055 C C . TYR A 1 624 ? 170.701 134.881 112.329 1.00 232.39 624 TYR A C 1
ATOM 3056 O O . TYR A 1 624 ? 169.472 134.823 112.385 1.00 231.32 624 TYR A O 1
ATOM 3065 N N . TYR A 1 625 ? 171.495 134.185 113.139 1.00 222.36 625 TYR A N 1
ATOM 3066 C CA . TYR A 1 625 ? 170.936 133.278 114.137 1.00 211.55 625 TYR A CA 1
ATOM 3067 C C . TYR A 1 625 ? 170.096 134.090 115.116 1.00 207.50 625 TYR A C 1
ATOM 3068 O O . TYR A 1 625 ? 169.031 133.662 115.558 1.00 204.02 625 TYR A O 1
ATOM 3077 N N . PHE A 1 626 ? 170.604 135.272 115.437 1.00 207.12 626 PHE A N 1
ATOM 3078 C CA . PHE A 1 626 ? 169.956 136.224 116.329 1.00 208.43 626 PHE A CA 1
ATOM 3079 C C . PHE A 1 626 ? 168.605 136.748 115.833 1.00 220.15 626 PHE A C 1
ATOM 3080 O O . PHE A 1 626 ? 167.698 136.962 116.637 1.00 222.86 626 PHE A O 1
ATOM 3088 N N . GLN A 1 627 ? 168.465 136.976 114.529 1.00 237.07 627 GLN A N 1
ATOM 3089 C CA . GLN A 1 627 ? 167.271 137.676 114.033 1.00 247.68 627 GLN A CA 1
ATOM 3090 C C . GLN A 1 627 ? 165.951 136.959 114.360 1.00 257.46 627 GLN A C 1
ATOM 3091 O O . GLN A 1 627 ? 164.976 137.596 114.762 1.00 259.48 627 GLN A O 1
ATOM 3097 N N . GLN A 1 628 ? 165.931 135.645 114.172 1.00 263.39 628 GLN A N 1
ATOM 3098 C CA . GLN A 1 628 ? 164.812 134.864 114.648 1.00 265.29 628 GLN A CA 1
ATOM 3099 C C . GLN A 1 628 ? 164.888 135.043 116.149 1.00 275.64 628 GLN A C 1
ATOM 3100 O O . GLN A 1 628 ? 165.969 134.967 116.732 1.00 279.80 628 GLN A O 1
ATOM 3106 N N . THR A 1 629 ? 163.750 135.288 116.780 1.00 284.09 629 THR A N 1
ATOM 3107 C CA . THR A 1 629 ? 163.754 135.581 118.203 1.00 286.20 629 THR A CA 1
ATOM 3108 C C . THR A 1 629 ? 163.742 134.332 119.069 1.00 281.56 629 THR A C 1
ATOM 3109 O O . THR A 1 629 ? 164.084 134.431 120.244 1.00 278.45 629 THR A O 1
ATOM 3113 N N . TRP A 1 630 ? 163.380 133.164 118.529 1.00 272.36 630 TRP A N 1
ATOM 3114 C CA . TRP A 1 630 ? 163.546 131.941 119.307 1.00 259.86 630 TRP A CA 1
ATOM 3115 C C . TRP A 1 630 ? 164.995 131.492 119.356 1.00 253.06 630 TRP A C 1
ATOM 3116 O O . TRP A 1 630 ? 165.415 130.911 120.363 1.00 249.08 630 TRP A O 1
ATOM 3127 N N . ASN A 1 631 ? 165.759 131.744 118.294 1.00 244.37 631 ASN A N 1
ATOM 3128 C CA . ASN A 1 631 ? 167.203 131.608 118.393 1.00 235.98 631 ASN A CA 1
ATOM 3129 C C . ASN A 1 631 ? 167.760 132.638 119.354 1.00 240.71 631 ASN A C 1
ATOM 3130 O O . ASN A 1 631 ? 168.757 132.383 120.034 1.00 231.80 631 ASN A O 1
ATOM 3135 N N . ILE A 1 632 ? 167.074 133.772 119.452 1.00 261.01 632 ILE A N 1
ATOM 3136 C CA . ILE A 1 632 ? 167.410 134.796 120.431 1.00 279.20 632 ILE A CA 1
ATOM 3137 C C . ILE A 1 632 ? 166.898 134.411 121.818 1.00 280.75 632 ILE A C 1
ATOM 3138 O O . ILE A 1 632 ? 167.522 134.740 122.828 1.00 279.01 632 ILE A O 1
ATOM 3143 N N . PHE A 1 633 ? 165.764 133.715 121.868 1.00 284.99 633 PHE A N 1
ATOM 3144 C CA . PHE A 1 633 ? 165.197 133.286 123.145 1.00 288.50 633 PHE A CA 1
ATOM 3145 C C . PHE A 1 633 ? 165.938 132.095 123.724 1.00 278.85 633 PHE A C 1
ATOM 3146 O O . PHE A 1 633 ? 166.118 132.022 124.941 1.00 279.24 633 PHE A O 1
ATOM 3154 N N . ASP A 1 634 ? 166.381 131.189 122.860 1.00 265.61 634 ASP A N 1
ATOM 3155 C CA . ASP A 1 634 ? 167.243 130.095 123.278 1.00 256.16 634 ASP A CA 1
ATOM 3156 C C . ASP A 1 634 ? 168.559 130.664 123.797 1.00 240.02 634 ASP A C 1
ATOM 3157 O O . ASP A 1 634 ? 169.113 130.179 124.783 1.00 238.39 634 ASP A O 1
ATOM 3162 N N . SER A 1 635 ? 169.054 131.697 123.119 1.00 223.99 635 SER A N 1
ATOM 3163 C CA . SER A 1 635 ? 170.319 132.315 123.473 1.00 214.38 635 SER A CA 1
ATOM 3164 C C . SER A 1 635 ? 170.221 132.834 124.901 1.00 203.94 635 SER A C 1
ATOM 3165 O O . SER A 1 635 ? 171.179 132.750 125.668 1.00 195.52 635 SER A O 1
ATOM 3168 N N . ILE A 1 636 ? 169.058 133.369 125.246 1.00 201.73 636 ILE A N 1
ATOM 3169 C CA . ILE A 1 636 ? 168.837 133.939 126.567 1.00 199.15 636 ILE A CA 1
ATOM 3170 C C . ILE A 1 636 ? 168.957 132.903 127.681 1.00 191.01 636 ILE A C 1
ATOM 3171 O O . ILE A 1 636 ? 169.484 133.197 128.753 1.00 188.93 636 ILE A O 1
ATOM 3176 N N . ILE A 1 637 ? 168.450 131.699 127.435 1.00 181.46 637 ILE A N 1
ATOM 3177 C CA . ILE A 1 637 ? 168.296 130.722 128.504 1.00 171.80 637 ILE A CA 1
ATOM 3178 C C . ILE A 1 637 ? 169.619 130.047 128.806 1.00 160.25 637 ILE A C 1
ATOM 3179 O O . ILE A 1 637 ? 169.865 129.648 129.947 1.00 154.59 637 ILE A O 1
ATOM 3184 N N . VAL A 1 638 ? 170.467 129.912 127.791 1.00 158.49 638 VAL A N 1
ATOM 3185 C CA . VAL A 1 638 ? 171.769 129.286 127.976 1.00 165.13 638 VAL A CA 1
ATOM 3186 C C . VAL A 1 638 ? 172.628 130.094 128.943 1.00 176.49 638 VAL A C 1
ATOM 3187 O O . VAL A 1 638 ? 173.297 129.531 129.810 1.00 180.84 638 VAL A O 1
ATOM 3191 N N . SER A 1 639 ? 172.601 131.415 128.795 1.00 184.17 639 SER A N 1
ATOM 3192 C CA . SER A 1 639 ? 173.317 132.291 129.714 1.00 185.76 639 SER A CA 1
ATOM 3193 C C . SER A 1 639 ? 172.727 132.159 131.112 1.00 183.28 639 SER A C 1
ATOM 3194 O O . SER A 1 639 ? 173.452 132.099 132.105 1.00 183.97 639 SER A O 1
ATOM 3197 N N . LEU A 1 640 ? 171.400 132.109 131.174 1.00 182.01 640 LEU A N 1
ATOM 3198 C CA . LEU A 1 640 ? 170.688 131.896 132.426 1.00 184.34 640 LEU A CA 1
ATOM 3199 C C . LEU A 1 640 ? 171.013 130.521 132.991 1.00 179.32 640 LEU A C 1
ATOM 3200 O O . LEU A 1 640 ? 171.178 130.352 134.200 1.00 177.69 640 LEU A O 1
ATOM 3205 N N . SER A 1 641 ? 171.099 129.539 132.100 1.00 180.59 641 SER A N 1
ATOM 3206 C CA . SER A 1 641 ? 171.341 128.157 132.493 1.00 186.22 641 SER A CA 1
ATOM 3207 C C . SER A 1 641 ? 172.689 127.983 133.182 1.00 190.06 641 SER A C 1
ATOM 3208 O O . SER A 1 641 ? 172.798 127.244 134.161 1.00 193.92 641 SER A O 1
ATOM 3211 N N . LEU A 1 642 ? 173.715 128.660 132.674 1.00 189.28 642 LEU A N 1
ATOM 3212 C CA . LEU A 1 642 ? 175.039 128.535 133.258 1.00 192.15 642 LEU A CA 1
ATOM 3213 C C . LEU A 1 642 ? 175.243 129.421 134.478 1.00 198.03 642 LEU A C 1
ATOM 3214 O O . LEU A 1 642 ? 176.283 129.310 135.133 1.00 194.49 642 LEU A O 1
ATOM 3219 N N . LEU A 1 643 ? 174.281 130.285 134.772 1.00 209.57 643 LEU A N 1
ATOM 3220 C CA . LEU A 1 643 ? 174.318 131.076 135.992 1.00 220.73 643 LEU A CA 1
ATOM 3221 C C . LEU A 1 643 ? 174.233 130.167 137.216 1.00 225.79 643 LEU A C 1
ATOM 3222 O O . LEU A 1 643 ? 174.878 130.410 138.236 1.00 227.28 643 LEU A O 1
ATOM 3227 N N . GLU A 1 644 ? 173.413 129.128 137.098 1.00 233.45 644 GLU A N 1
ATOM 3228 C CA . GLU A 1 644 ? 172.996 128.309 138.231 1.00 239.84 644 GLU A CA 1
ATOM 3229 C C . GLU A 1 644 ? 174.169 127.579 138.864 1.00 239.54 644 GLU A C 1
ATOM 3230 O O . GLU A 1 644 ? 174.161 127.333 140.074 1.00 237.17 644 GLU A O 1
ATOM 3236 N N . LEU A 1 645 ? 175.166 127.236 138.055 1.00 244.82 645 LEU A N 1
ATOM 3237 C CA . LEU A 1 645 ? 176.344 126.531 138.548 1.00 251.16 645 LEU A CA 1
ATOM 3238 C C . LEU A 1 645 ? 177.152 127.402 139.503 1.00 251.66 645 LEU A C 1
ATOM 3239 O O . LEU A 1 645 ? 177.694 126.915 140.494 1.00 251.33 645 LEU A O 1
ATOM 3244 N N . GLY A 1 646 ? 177.227 128.694 139.198 1.00 248.70 646 GLY A N 1
ATOM 3245 C CA . GLY A 1 646 ? 177.966 129.629 140.024 1.00 246.05 646 GLY A CA 1
ATOM 3246 C C . GLY A 1 646 ? 177.392 129.748 141.421 1.00 248.55 646 GLY A C 1
ATOM 3247 O O . GLY A 1 646 ? 178.132 129.823 142.402 1.00 248.93 646 GLY A O 1
ATOM 3248 N N . LEU A 1 647 ? 176.066 129.766 141.512 1.00 250.05 647 LEU A N 1
ATOM 3249 C CA . LEU A 1 647 ? 175.388 129.875 142.798 1.00 248.30 647 LEU A CA 1
ATOM 3250 C C . LEU A 1 647 ? 175.695 128.675 143.687 1.00 243.41 647 LEU A C 1
ATOM 3251 O O . LEU A 1 647 ? 175.901 128.819 144.892 1.00 242.62 647 LEU A O 1
ATOM 3256 N N . SER A 1 648 ? 175.721 127.490 143.085 1.00 230.44 648 SER A N 1
ATOM 3257 C CA . SER A 1 648 ? 176.003 126.263 143.820 1.00 215.89 648 SER A CA 1
ATOM 3258 C C . SER A 1 648 ? 175.191 126.195 145.110 1.00 209.26 648 SER A C 1
ATOM 3259 O O . SER A 1 648 ? 175.733 126.347 146.204 1.00 204.31 648 SER A O 1
ATOM 3262 N N . GLY A 1 652 ? 167.746 131.121 147.236 1.00 302.83 652 GLY A N 1
ATOM 3263 C CA . GLY A 1 652 ? 166.380 131.508 146.895 1.00 299.32 652 GLY A CA 1
ATOM 3264 C C . GLY A 1 652 ? 166.181 131.468 145.383 1.00 295.16 652 GLY A C 1
ATOM 3265 O O . GLY A 1 652 ? 165.107 131.091 144.896 1.00 294.28 652 GLY A O 1
ATOM 3266 N N . MET A 1 653 ? 167.230 131.765 144.622 1.00 285.68 653 MET A N 1
ATOM 3267 C CA . MET A 1 653 ? 167.138 132.082 143.206 1.00 273.18 653 MET A CA 1
ATOM 3268 C C . MET A 1 653 ? 167.132 130.855 142.312 1.00 257.32 653 MET A C 1
ATOM 3269 O O . MET A 1 653 ? 167.545 130.959 141.155 1.00 257.64 653 MET A O 1
ATOM 3274 N N . SER A 1 654 ? 166.693 129.699 142.808 1.00 239.02 654 SER A N 1
ATOM 3275 C CA . SER A 1 654 ? 166.633 128.500 141.980 1.00 225.88 654 SER A CA 1
ATOM 3276 C C . SER A 1 654 ? 165.344 128.390 141.174 1.00 207.63 654 SER A C 1
ATOM 3277 O O . SER A 1 654 ? 165.011 127.294 140.714 1.00 200.01 654 SER A O 1
ATOM 3280 N N . VAL A 1 655 ? 164.623 129.493 140.968 1.00 194.25 655 VAL A N 1
ATOM 3281 C CA . VAL A 1 655 ? 163.594 129.521 139.940 1.00 188.07 655 VAL A CA 1
ATOM 3282 C C . VAL A 1 655 ? 164.197 129.530 138.548 1.00 189.27 655 VAL A C 1
ATOM 3283 O O . VAL A 1 655 ? 163.486 129.273 137.573 1.00 187.44 655 VAL A O 1
ATOM 3287 N N . LEU A 1 656 ? 165.492 129.821 138.443 1.00 196.24 656 LEU A N 1
ATOM 3288 C CA . LEU A 1 656 ? 166.161 129.956 137.160 1.00 202.55 656 LEU A CA 1
ATOM 3289 C C . LEU A 1 656 ? 166.339 128.626 136.445 1.00 203.06 656 LEU A C 1
ATOM 3290 O O . LEU A 1 656 ? 166.635 128.627 135.247 1.00 206.75 656 LEU A O 1
ATOM 3295 N N . ARG A 1 657 ? 166.189 127.498 137.144 1.00 201.12 657 ARG A N 1
ATOM 3296 C CA . ARG A 1 657 ? 166.229 126.202 136.477 1.00 201.61 657 ARG A CA 1
ATOM 3297 C C . ARG A 1 657 ? 165.045 126.024 135.554 1.00 203.15 657 ARG A C 1
ATOM 3298 O O . ARG A 1 657 ? 165.119 125.309 134.551 1.00 205.29 657 ARG A O 1
ATOM 3306 N N . SER A 1 658 ? 163.945 126.665 135.889 1.00 204.30 658 SER A N 1
ATOM 3307 C CA . SER A 1 658 ? 162.660 126.400 135.282 1.00 206.18 658 SER A CA 1
ATOM 3308 C C . SER A 1 658 ? 162.440 127.250 134.061 1.00 192.83 658 SER A C 1
ATOM 3309 O O . SER A 1 658 ? 161.444 127.079 133.356 1.00 188.74 658 SER A O 1
ATOM 3312 N N . LEU A 1 659 ? 163.356 128.160 133.797 1.00 183.48 659 LEU A N 1
ATOM 3313 C CA . LEU A 1 659 ? 163.256 128.969 132.610 1.00 180.38 659 LEU A CA 1
ATOM 3314 C C . LEU A 1 659 ? 163.796 128.242 131.393 1.00 174.34 659 LEU A C 1
ATOM 3315 O O . LEU A 1 659 ? 163.771 128.795 130.295 1.00 182.02 659 LEU A O 1
ATOM 3320 N N . ARG A 1 660 ? 164.239 127.011 131.594 1.00 164.07 660 ARG A N 1
ATOM 3321 C CA . ARG A 1 660 ? 164.436 126.083 130.505 1.00 163.44 660 ARG A CA 1
ATOM 3322 C C . ARG A 1 660 ? 163.075 125.799 129.875 1.00 159.16 660 ARG A C 1
ATOM 3323 O O . ARG A 1 660 ? 162.962 125.635 128.661 1.00 158.03 660 ARG A O 1
ATOM 3331 N N . LEU A 1 661 ? 162.047 125.719 130.720 1.00 159.42 661 LEU A N 1
ATOM 3332 C CA . LEU A 1 661 ? 160.784 125.121 130.335 1.00 166.70 661 LEU A CA 1
ATOM 3333 C C . LEU A 1 661 ? 159.975 126.053 129.461 1.00 167.64 661 LEU A C 1
ATOM 3334 O O . LEU A 1 661 ? 159.004 125.627 128.835 1.00 169.62 661 LEU A O 1
ATOM 3339 N N . LEU A 1 662 ? 160.407 127.298 129.291 1.00 176.22 662 LEU A N 1
ATOM 3340 C CA . LEU A 1 662 ? 159.730 128.122 128.300 1.00 190.50 662 LEU A CA 1
ATOM 3341 C C . LEU A 1 662 ? 160.103 127.753 126.878 1.00 181.45 662 LEU A C 1
ATOM 3342 O O . LEU A 1 662 ? 159.571 128.349 125.941 1.00 184.38 662 LEU A O 1
ATOM 3347 N N . ARG A 1 663 ? 161.001 126.786 126.718 1.00 170.19 663 ARG A N 1
ATOM 3348 C CA . ARG A 1 663 ? 161.429 126.349 125.395 1.00 167.82 663 ARG A CA 1
ATOM 3349 C C . ARG A 1 663 ? 160.385 125.439 124.753 1.00 167.45 663 ARG A C 1
ATOM 3350 O O . ARG A 1 663 ? 160.489 125.094 123.576 1.00 167.06 663 ARG A O 1
ATOM 3358 N N . ILE A 1 664 ? 159.388 125.095 125.565 1.00 164.79 664 ILE A N 1
ATOM 3359 C CA . ILE A 1 664 ? 158.261 124.274 125.161 1.00 164.70 664 ILE A CA 1
ATOM 3360 C C . ILE A 1 664 ? 157.509 125.006 124.080 1.00 164.18 664 ILE A C 1
ATOM 3361 O O . ILE A 1 664 ? 157.077 124.418 123.094 1.00 167.52 664 ILE A O 1
ATOM 3366 N N . PHE A 1 665 ? 157.393 126.312 124.245 1.00 159.45 665 PHE A N 1
ATOM 3367 C CA . PHE A 1 665 ? 156.673 127.116 123.278 1.00 160.53 665 PHE A CA 1
ATOM 3368 C C . PHE A 1 665 ? 157.373 126.956 121.934 1.00 170.69 665 PHE A C 1
ATOM 3369 O O . PHE A 1 665 ? 156.768 127.132 120.886 1.00 179.28 665 PHE A O 1
ATOM 3377 N N . LYS A 1 666 ? 158.637 126.558 121.982 1.00 176.31 666 LYS A N 1
ATOM 3378 C CA . LYS A 1 666 ? 159.381 126.301 120.767 1.00 183.40 666 LYS A CA 1
ATOM 3379 C C . LYS A 1 666 ? 158.638 125.186 120.056 1.00 186.05 666 LYS A C 1
ATOM 3380 O O . LYS A 1 666 ? 158.524 125.182 118.830 1.00 192.02 666 LYS A O 1
ATOM 3386 N N . LEU A 1 667 ? 158.130 124.238 120.837 1.00 30.00 667 LEU A N 1
ATOM 3387 C CA . LEU A 1 667 ? 157.381 123.122 120.272 1.00 30.00 667 LEU A CA 1
ATOM 3388 C C . LEU A 1 667 ? 156.280 123.680 119.401 1.00 30.00 667 LEU A C 1
ATOM 3389 O O . LEU A 1 667 ? 155.919 123.124 118.368 1.00 30.00 667 LEU A O 1
ATOM 3394 N N . ALA A 1 668 ? 155.717 124.775 119.869 1.00 30.00 668 ALA A N 1
ATOM 3395 C CA . ALA A 1 668 ? 154.495 125.332 119.317 1.00 30.00 668 ALA A CA 1
ATOM 3396 C C . ALA A 1 668 ? 154.435 125.296 117.800 1.00 30.00 668 ALA A C 1
ATOM 3397 O O . ALA A 1 668 ? 153.385 125.017 117.235 1.00 30.00 668 ALA A O 1
ATOM 3399 N N . LYS A 1 669 ? 155.547 125.558 117.129 1.00 30.00 669 LYS A N 1
ATOM 3400 C CA . LYS A 1 669 ? 155.481 125.745 115.690 1.00 30.00 669 LYS A CA 1
ATOM 3401 C C . LYS A 1 669 ? 154.917 124.491 115.049 1.00 30.00 669 LYS A C 1
ATOM 3402 O O . LYS A 1 669 ? 154.050 124.564 114.185 1.00 30.00 669 LYS A O 1
ATOM 3408 N N . SER A 1 670 ? 155.389 123.334 115.491 1.00 30.00 670 SER A N 1
ATOM 3409 C CA . SER A 1 670 ? 154.815 122.079 115.043 1.00 30.00 670 SER A CA 1
ATOM 3410 C C . SER A 1 670 ? 153.381 121.973 115.521 1.00 30.00 670 SER A C 1
ATOM 3411 O O . SER A 1 670 ? 152.500 121.540 114.784 1.00 30.00 670 SER A O 1
ATOM 3414 N N . TRP A 1 671 ? 153.162 122.381 116.767 1.00 173.65 671 TRP A N 1
ATOM 3415 C CA . TRP A 1 671 ? 151.864 122.256 117.426 1.00 172.40 671 TRP A CA 1
ATOM 3416 C C . TRP A 1 671 ? 150.782 123.175 116.878 1.00 165.58 671 TRP A C 1
ATOM 3417 O O . TRP A 1 671 ? 151.044 124.308 116.505 1.00 170.28 671 TRP A O 1
ATOM 3428 N N . PRO A 1 672 ? 149.557 122.648 116.808 1.00 154.64 672 PRO A N 1
ATOM 3429 C CA . PRO A 1 672 ? 148.355 123.376 116.352 1.00 150.53 672 PRO A CA 1
ATOM 3430 C C . PRO A 1 672 ? 147.732 124.537 117.176 1.00 152.06 672 PRO A C 1
ATOM 3431 O O . PRO A 1 672 ? 147.342 125.531 116.561 1.00 152.82 672 PRO A O 1
ATOM 3435 N N . THR A 1 673 ? 147.615 124.417 118.500 1.00 151.39 673 THR A N 1
ATOM 3436 C CA . THR A 1 673 ? 146.753 125.297 119.286 1.00 147.34 673 THR A CA 1
ATOM 3437 C C . THR A 1 673 ? 147.530 126.102 120.307 1.00 136.56 673 THR A C 1
ATOM 3438 O O . THR A 1 673 ? 147.067 127.176 120.702 1.00 131.41 673 THR A O 1
ATOM 3442 N N . LEU A 1 674 ? 148.717 125.636 120.706 1.00 129.12 674 LEU A N 1
ATOM 3443 C CA . LEU A 1 674 ? 149.639 126.500 121.436 1.00 123.96 674 LEU A CA 1
ATOM 3444 C C . LEU A 1 674 ? 150.085 127.651 120.560 1.00 127.87 674 LEU A C 1
ATOM 3445 O O . LEU A 1 674 ? 150.329 128.756 121.056 1.00 131.44 674 LEU A O 1
ATOM 3450 N N . ASN A 1 675 ? 150.084 127.440 119.245 1.00 130.93 675 ASN A N 1
ATOM 3451 C CA . ASN A 1 675 ? 150.315 128.513 118.294 1.00 130.40 675 ASN A CA 1
ATOM 3452 C C . ASN A 1 675 ? 149.162 129.512 118.258 1.00 131.86 675 ASN A C 1
ATOM 3453 O O . ASN A 1 675 ? 149.250 130.517 117.550 1.00 131.93 675 ASN A O 1
ATOM 3458 N N . ILE A 1 676 ? 148.062 129.247 118.969 1.00 132.18 676 ILE A N 1
ATOM 3459 C CA . ILE A 1 676 ? 147.105 130.308 119.234 1.00 134.07 676 ILE A CA 1
ATOM 3460 C C . ILE A 1 676 ? 147.422 131.002 120.555 1.00 131.69 676 ILE A C 1
ATOM 3461 O O . ILE A 1 676 ? 147.210 132.209 120.691 1.00 134.89 676 ILE A O 1
ATOM 3466 N N . LEU A 1 677 ? 147.999 130.292 121.529 1.00 126.33 677 LEU A N 1
ATOM 3467 C CA . LEU A 1 677 ? 148.278 130.939 122.810 1.00 124.18 677 LEU A CA 1
ATOM 3468 C C . LEU A 1 677 ? 149.444 131.906 122.698 1.00 125.50 677 LEU A C 1
ATOM 3469 O O . LEU A 1 677 ? 149.389 133.019 123.229 1.00 130.23 677 LEU A O 1
ATOM 3474 N N . ILE A 1 678 ? 150.491 131.534 121.966 1.00 122.73 678 ILE A N 1
ATOM 3475 C CA . ILE A 1 678 ? 151.558 132.505 121.760 1.00 123.88 678 ILE A CA 1
ATOM 3476 C C . ILE A 1 678 ? 151.158 133.538 120.728 1.00 123.62 678 ILE A C 1
ATOM 3477 O O . ILE A 1 678 ? 151.832 134.558 120.568 1.00 121.39 678 ILE A O 1
ATOM 3482 N N . LYS A 1 679 ? 150.075 133.301 120.003 1.00 128.82 679 LYS A N 1
ATOM 3483 C CA . LYS A 1 679 ? 149.501 134.393 119.245 1.00 137.26 679 LYS A CA 1
ATOM 3484 C C . LYS A 1 679 ? 148.786 135.359 120.177 1.00 137.11 679 LYS A C 1
ATOM 3485 O O . LYS A 1 679 ? 148.837 136.572 119.970 1.00 138.21 679 LYS A O 1
ATOM 3491 N N . ILE A 1 680 ? 148.162 134.845 121.240 1.00 134.01 680 ILE A N 1
ATOM 3492 C CA . ILE A 1 680 ? 147.396 135.701 122.146 1.00 132.49 680 ILE A CA 1
ATOM 3493 C C . ILE A 1 680 ? 148.313 136.501 123.062 1.00 132.99 680 ILE A C 1
ATOM 3494 O O . ILE A 1 680 ? 148.104 137.702 123.260 1.00 141.56 680 ILE A O 1
ATOM 3499 N N . ILE A 1 681 ? 149.336 135.860 123.630 1.00 127.72 681 ILE A N 1
ATOM 3500 C CA . ILE A 1 681 ? 150.206 136.577 124.554 1.00 127.56 681 ILE A CA 1
ATOM 3501 C C . ILE A 1 681 ? 150.993 137.651 123.821 1.00 130.88 681 ILE A C 1
ATOM 3502 O O . ILE A 1 681 ? 151.146 138.772 124.314 1.00 130.63 681 ILE A O 1
ATOM 3507 N N . CYS A 1 682 ? 151.424 137.361 122.596 1.00 137.37 682 CYS A N 1
ATOM 3508 C CA . CYS A 1 682 ? 152.143 138.364 121.826 1.00 143.88 682 CYS A CA 1
ATOM 3509 C C . CYS A 1 682 ? 151.198 139.442 121.317 1.00 141.88 682 CYS A C 1
ATOM 3510 O O . CYS A 1 682 ? 151.639 140.539 120.958 1.00 146.01 682 CYS A O 1
ATOM 3513 N N . ASN A 1 683 ? 149.895 139.164 121.301 1.00 135.37 683 ASN A N 1
ATOM 3514 C CA . ASN A 1 683 ? 148.940 140.165 120.856 1.00 132.92 683 ASN A CA 1
ATOM 3515 C C . ASN A 1 683 ? 148.651 141.185 121.946 1.00 129.78 683 ASN A C 1
ATOM 3516 O O . ASN A 1 683 ? 148.211 142.297 121.646 1.00 132.57 683 ASN A O 1
ATOM 3521 N N . SER A 1 684 ? 148.883 140.838 123.211 1.00 125.63 684 SER A N 1
ATOM 3522 C CA . SER A 1 684 ? 148.701 141.812 124.280 1.00 125.36 684 SER A CA 1
ATOM 3523 C C . SER A 1 684 ? 149.785 142.875 124.293 1.00 129.04 684 SER A C 1
ATOM 3524 O O . SER A 1 684 ? 149.620 143.899 124.955 1.00 126.60 684 SER A O 1
ATOM 3527 N N . VAL A 1 685 ? 150.886 142.649 123.585 1.00 142.02 685 VAL A N 1
ATOM 3528 C CA . VAL A 1 685 ? 151.923 143.646 123.419 1.00 152.90 685 VAL A CA 1
ATOM 3529 C C . VAL A 1 685 ? 151.946 144.212 122.000 1.00 162.03 685 VAL A C 1
ATOM 3530 O O . VAL A 1 685 ? 152.309 145.380 121.814 1.00 168.10 685 VAL A O 1
ATOM 3534 N N . GLY A 1 686 ? 151.437 143.479 121.021 1.00 167.22 686 GLY A N 1
ATOM 3535 C CA . GLY A 1 686 ? 151.537 143.921 119.647 1.00 168.40 686 GLY A CA 1
ATOM 3536 C C . GLY A 1 686 ? 150.428 144.867 119.244 1.00 163.69 686 GLY A C 1
ATOM 3537 O O . GLY A 1 686 ? 150.307 145.954 119.812 1.00 158.38 686 GLY A O 1
ATOM 3538 N N . ALA A 1 687 ? 149.596 144.451 118.286 1.00 161.59 687 ALA A N 1
ATOM 3539 C CA . ALA A 1 687 ? 148.612 145.346 117.677 1.00 159.08 687 ALA A CA 1
ATOM 3540 C C . ALA A 1 687 ? 147.530 145.786 118.655 1.00 156.57 687 ALA A C 1
ATOM 3541 O O . ALA A 1 687 ? 146.753 146.692 118.349 1.00 163.97 687 ALA A O 1
ATOM 3543 N N . LEU A 1 688 ? 147.446 145.149 119.816 1.00 148.89 688 LEU A N 1
ATOM 3544 C CA . LEU A 1 688 ? 146.583 145.595 120.892 1.00 143.14 688 LEU A CA 1
ATOM 3545 C C . LEU A 1 688 ? 147.404 145.967 122.121 1.00 136.52 688 LEU A C 1
ATOM 3546 O O . LEU A 1 688 ? 146.867 146.112 123.221 1.00 132.83 688 LEU A O 1
ATOM 3551 N N . GLY A 1 689 ? 148.707 146.183 121.943 1.00 133.11 689 GLY A N 1
ATOM 3552 C CA . GLY A 1 689 ? 149.555 146.614 123.044 1.00 133.83 689 GLY A CA 1
ATOM 3553 C C . GLY A 1 689 ? 149.291 148.018 123.537 1.00 131.07 689 GLY A C 1
ATOM 3554 O O . GLY A 1 689 ? 149.851 148.419 124.561 1.00 127.40 689 GLY A O 1
ATOM 3555 N N . ASN A 1 690 ? 148.467 148.773 122.825 1.00 131.96 690 ASN A N 1
ATOM 3556 C CA . ASN A 1 690 ? 148.044 150.072 123.310 1.00 132.53 690 ASN A CA 1
ATOM 3557 C C . ASN A 1 690 ? 147.114 149.912 124.502 1.00 125.27 690 ASN A C 1
ATOM 3558 O O . ASN A 1 690 ? 147.204 150.668 125.472 1.00 120.98 690 ASN A O 1
ATOM 3563 N N . LEU A 1 691 ? 146.231 148.914 124.451 1.00 123.98 691 LEU A N 1
ATOM 3564 C CA . LEU A 1 691 ? 145.147 148.794 125.424 1.00 123.21 691 LEU A CA 1
ATOM 3565 C C . LEU A 1 691 ? 145.649 148.327 126.776 1.00 119.80 691 LEU A C 1
ATOM 3566 O O . LEU A 1 691 ? 145.136 148.762 127.812 1.00 115.66 691 LEU A O 1
ATOM 3571 N N . THR A 1 692 ? 146.640 147.439 126.776 1.00 120.63 692 THR A N 1
ATOM 3572 C CA . THR A 1 692 ? 147.179 146.876 128.004 1.00 121.00 692 THR A CA 1
ATOM 3573 C C . THR A 1 692 ? 147.779 147.947 128.898 1.00 125.61 692 THR A C 1
ATOM 3574 O O . THR A 1 692 ? 147.630 147.884 130.124 1.00 127.89 692 THR A O 1
ATOM 3578 N N . ILE A 1 693 ? 148.373 148.979 128.297 1.00 129.76 693 ILE A N 1
ATOM 3579 C CA . ILE A 1 693 ? 148.865 150.123 129.050 1.00 131.88 693 ILE A CA 1
ATOM 3580 C C . ILE A 1 693 ? 147.731 150.859 129.738 1.00 126.51 693 ILE A C 1
ATOM 3581 O O . ILE A 1 693 ? 147.868 151.270 130.890 1.00 124.66 693 ILE A O 1
ATOM 3586 N N . VAL A 1 694 ? 146.577 150.973 129.083 1.00 123.44 694 VAL A N 1
ATOM 3587 C CA . VAL A 1 694 ? 145.423 151.604 129.715 1.00 122.48 694 VAL A CA 1
ATOM 3588 C C . VAL A 1 694 ? 144.914 150.755 130.864 1.00 122.83 694 VAL A C 1
ATOM 3589 O O . VAL A 1 694 ? 144.524 151.277 131.911 1.00 121.82 694 VAL A O 1
ATOM 3593 N N . LEU A 1 695 ? 144.964 149.434 130.715 1.00 125.93 695 LEU A N 1
ATOM 3594 C CA . LEU A 1 695 ? 144.756 148.576 131.873 1.00 127.80 695 LEU A CA 1
ATOM 3595 C C . LEU A 1 695 ? 145.861 148.764 132.900 1.00 127.30 695 LEU A C 1
ATOM 3596 O O . LEU A 1 695 ? 145.583 148.954 134.086 1.00 129.86 695 LEU A O 1
ATOM 3601 N N . ALA A 1 696 ? 147.118 148.777 132.457 1.00 123.19 696 ALA A N 1
ATOM 3602 C CA . ALA A 1 696 ? 148.230 148.866 133.396 1.00 121.30 696 ALA A CA 1
ATOM 3603 C C . ALA A 1 696 ? 148.297 150.227 134.072 1.00 123.75 696 ALA A C 1
ATOM 3604 O O . ALA A 1 696 ? 148.785 150.334 135.199 1.00 127.60 696 ALA A O 1
ATOM 3606 N N . ILE A 1 697 ? 147.793 151.278 133.424 1.00 125.13 697 ILE A N 1
ATOM 3607 C CA . ILE A 1 697 ? 147.729 152.577 134.093 1.00 125.20 697 ILE A CA 1
ATOM 3608 C C . ILE A 1 697 ? 146.577 152.606 135.079 1.00 120.65 697 ILE A C 1
ATOM 3609 O O . ILE A 1 697 ? 146.756 152.958 136.244 1.00 116.62 697 ILE A O 1
ATOM 3614 N N . ILE A 1 698 ? 145.380 152.241 134.622 1.00 120.83 698 ILE A N 1
ATOM 3615 C CA . ILE A 1 698 ? 144.183 152.441 135.430 1.00 124.15 698 ILE A CA 1
ATOM 3616 C C . ILE A 1 698 ? 144.195 151.551 136.663 1.00 125.75 698 ILE A C 1
ATOM 3617 O O . ILE A 1 698 ? 143.803 151.988 137.746 1.00 130.44 698 ILE A O 1
ATOM 3622 N N . VAL A 1 699 ? 144.746 150.343 136.550 1.00 125.23 699 VAL A N 1
ATOM 3623 C CA . VAL A 1 699 ? 145.009 149.523 137.736 1.00 125.03 699 VAL A CA 1
ATOM 3624 C C . VAL A 1 699 ? 145.964 150.240 138.679 1.00 122.61 699 VAL A C 1
ATOM 3625 O O . VAL A 1 699 ? 145.744 150.291 139.893 1.00 120.09 699 VAL A O 1
ATOM 3629 N N . PHE A 1 700 ? 146.987 150.880 138.122 1.00 122.21 700 PHE A N 1
ATOM 3630 C CA . PHE A 1 700 ? 147.942 151.601 138.949 1.00 123.09 700 PHE A CA 1
ATOM 3631 C C . PHE A 1 700 ? 147.329 152.834 139.588 1.00 120.82 700 PHE A C 1
ATOM 3632 O O . PHE A 1 700 ? 147.692 153.173 140.719 1.00 124.46 700 PHE A O 1
ATOM 3640 N N . ILE A 1 701 ? 146.430 153.533 138.879 1.00 118.07 701 ILE A N 1
ATOM 3641 C CA . ILE A 1 701 ? 145.909 154.817 139.366 1.00 116.24 701 ILE A CA 1
ATOM 3642 C C . ILE A 1 701 ? 145.162 154.625 140.669 1.00 110.08 701 ILE A C 1
ATOM 3643 O O . ILE A 1 701 ? 145.343 155.381 141.627 1.00 107.85 701 ILE A O 1
ATOM 3648 N N . PHE A 1 702 ? 144.386 153.553 140.755 1.00 104.95 702 PHE A N 1
ATOM 3649 C CA . PHE A 1 702 ? 143.665 153.310 141.989 1.00 104.76 702 PHE A CA 1
ATOM 3650 C C . PHE A 1 702 ? 144.579 152.795 143.079 1.00 100.70 702 PHE A C 1
ATOM 3651 O O . PHE A 1 702 ? 144.201 152.795 144.251 1.00 99.79 702 PHE A O 1
ATOM 3659 N N . ALA A 1 703 ? 145.784 152.375 142.734 1.00 97.62 703 ALA A N 1
ATOM 3660 C CA . ALA A 1 703 ? 146.703 151.977 143.781 1.00 97.79 703 ALA A CA 1
ATOM 3661 C C . ALA A 1 703 ? 147.347 153.193 144.427 1.00 98.23 703 ALA A C 1
ATOM 3662 O O . ALA A 1 703 ? 147.897 153.102 145.524 1.00 98.74 703 ALA A O 1
ATOM 3664 N N . LEU A 1 704 ? 147.301 154.342 143.759 1.00 100.86 704 LEU A N 1
ATOM 3665 C CA . LEU A 1 704 ? 147.706 155.570 144.427 1.00 104.99 704 LEU A CA 1
ATOM 3666 C C . LEU A 1 704 ? 146.534 156.259 145.097 1.00 107.71 704 LEU A C 1
ATOM 3667 O O . LEU A 1 704 ? 146.728 157.054 146.018 1.00 109.81 704 LEU A O 1
ATOM 3672 N N . VAL A 1 705 ? 145.313 155.999 144.638 1.00 104.11 705 VAL A N 1
ATOM 3673 C CA . VAL A 1 705 ? 144.152 156.611 145.268 1.00 99.39 705 VAL A CA 1
ATOM 3674 C C . VAL A 1 705 ? 143.938 156.021 146.645 1.00 96.22 705 VAL A C 1
ATOM 3675 O O . VAL A 1 705 ? 143.844 156.741 147.644 1.00 94.23 705 VAL A O 1
ATOM 3679 N N . GLY A 1 706 ? 143.898 154.698 146.718 1.00 96.44 706 GLY A N 1
ATOM 3680 C CA . GLY A 1 706 ? 143.644 154.041 147.985 1.00 97.72 706 GLY A CA 1
ATOM 3681 C C . GLY A 1 706 ? 144.808 154.160 148.941 1.00 96.78 706 GLY A C 1
ATOM 3682 O O . GLY A 1 706 ? 144.653 153.987 150.148 1.00 95.88 706 GLY A O 1
ATOM 3683 N N . PHE A 1 707 ? 145.983 154.469 148.416 1.00 99.56 707 PHE A N 1
ATOM 3684 C CA . PHE A 1 707 ? 147.130 154.705 149.272 1.00 105.26 707 PHE A CA 1
ATOM 3685 C C . PHE A 1 707 ? 147.001 156.023 150.013 1.00 106.98 707 PHE A C 1
ATOM 3686 O O . PHE A 1 707 ? 147.349 156.123 151.193 1.00 105.86 707 PHE A O 1
ATOM 3694 N N . GLN A 1 708 ? 146.508 157.052 149.329 1.00 110.33 708 GLN A N 1
ATOM 3695 C CA . GLN A 1 708 ? 146.503 158.390 149.904 1.00 113.31 708 GLN A CA 1
ATOM 3696 C C . GLN A 1 708 ? 145.347 158.583 150.867 1.00 113.32 708 GLN A C 1
ATOM 3697 O O . GLN A 1 708 ? 145.503 159.221 151.911 1.00 115.06 708 GLN A O 1
ATOM 3703 N N . LEU A 1 709 ? 144.178 158.048 150.536 1.00 110.36 709 LEU A N 1
ATOM 3704 C CA . LEU A 1 709 ? 142.987 158.420 151.279 1.00 107.76 709 LEU A CA 1
ATOM 3705 C C . LEU A 1 709 ? 142.815 157.582 152.527 1.00 108.17 709 LEU A C 1
ATOM 3706 O O . LEU A 1 709 ? 141.964 157.884 153.369 1.00 108.98 709 LEU A O 1
ATOM 3711 N N . PHE A 1 710 ? 143.569 156.501 152.649 1.00 108.14 710 PHE A N 1
ATOM 3712 C CA . PHE A 1 710 ? 143.340 155.558 153.724 1.00 108.37 710 PHE A CA 1
ATOM 3713 C C . PHE A 1 710 ? 144.606 155.129 154.421 1.00 109.45 710 PHE A C 1
ATOM 3714 O O . PHE A 1 710 ? 144.518 154.551 155.510 1.00 103.57 710 PHE A O 1
ATOM 3722 N N . GLY A 1 711 ? 145.769 155.423 153.839 1.00 117.25 711 GLY A N 1
ATOM 3723 C CA . GLY A 1 711 ? 147.020 154.898 154.353 1.00 125.54 711 GLY A CA 1
ATOM 3724 C C . GLY A 1 711 ? 147.353 155.407 155.735 1.00 132.38 711 GLY A C 1
ATOM 3725 O O . GLY A 1 711 ? 147.830 154.658 156.589 1.00 133.10 711 GLY A O 1
ATOM 3726 N N . LYS A 1 712 ? 147.079 156.681 155.991 1.00 137.45 712 LYS A N 1
ATOM 3727 C CA . LYS A 1 712 ? 147.238 157.168 157.351 1.00 141.63 712 LYS A CA 1
ATOM 3728 C C . LYS A 1 712 ? 146.116 156.684 158.252 1.00 144.34 712 LYS A C 1
ATOM 3729 O O . LYS A 1 712 ? 146.303 156.587 159.471 1.00 148.67 712 LYS A O 1
ATOM 3735 N N . ASN A 1 713 ? 144.953 156.371 157.686 1.00 139.35 713 ASN A N 1
ATOM 3736 C CA . ASN A 1 713 ? 143.844 155.966 158.534 1.00 138.31 713 ASN A CA 1
ATOM 3737 C C . ASN A 1 713 ? 144.037 154.570 159.098 1.00 135.69 713 ASN A C 1
ATOM 3738 O O . ASN A 1 713 ? 143.665 154.324 160.249 1.00 135.17 713 ASN A O 1
ATOM 3743 N N . TYR A 1 714 ? 144.644 153.650 158.333 1.00 132.12 714 TYR A N 1
ATOM 3744 C CA . TYR A 1 714 ? 144.826 152.312 158.893 1.00 133.36 714 TYR A CA 1
ATOM 3745 C C . TYR A 1 714 ? 145.882 152.311 159.983 1.00 140.85 714 TYR A C 1
ATOM 3746 O O . TYR A 1 714 ? 145.924 151.393 160.801 1.00 139.46 714 TYR A O 1
ATOM 3755 N N . LYS A 1 715 ? 146.748 153.312 160.007 1.00 148.10 715 LYS A N 1
ATOM 3756 C CA . LYS A 1 715 ? 147.661 153.423 161.131 1.00 153.69 715 LYS A CA 1
ATOM 3757 C C . LYS A 1 715 ? 146.911 153.845 162.385 1.00 152.52 715 LYS A C 1
ATOM 3758 O O . LYS A 1 715 ? 147.238 153.408 163.493 1.00 147.30 715 LYS A O 1
ATOM 3764 N N . GLU A 1 716 ? 145.863 154.650 162.221 1.00 157.53 716 GLU A N 1
ATOM 3765 C CA . GLU A 1 716 ? 145.312 155.368 163.363 1.00 163.22 716 GLU A CA 1
ATOM 3766 C C . GLU A 1 716 ? 144.054 154.716 163.923 1.00 161.89 716 GLU A C 1
ATOM 3767 O O . GLU A 1 716 ? 143.767 154.846 165.116 1.00 164.71 716 GLU A O 1
ATOM 3773 N N . TYR A 1 717 ? 143.270 154.046 163.091 1.00 157.29 717 TYR A N 1
ATOM 3774 C CA . TYR A 1 717 ? 142.089 153.354 163.587 1.00 154.73 717 TYR A CA 1
ATOM 3775 C C . TYR A 1 717 ? 142.164 151.857 163.347 1.00 146.02 717 TYR A C 1
ATOM 3776 O O . TYR A 1 717 ? 141.166 151.211 163.037 1.00 147.14 717 TYR A O 1
ATOM 3785 N N . VAL A 1 718 ? 143.374 151.339 163.456 1.00 134.49 718 VAL A N 1
ATOM 3786 C CA . VAL A 1 718 ? 143.646 149.966 163.138 1.00 127.95 718 VAL A CA 1
ATOM 3787 C C . VAL A 1 718 ? 142.823 149.137 164.076 1.00 123.78 718 VAL A C 1
ATOM 3788 O O . VAL A 1 718 ? 142.350 148.073 163.719 1.00 120.66 718 VAL A O 1
ATOM 3792 N N . CYS A 1 719 ? 142.652 149.618 165.292 1.00 129.82 719 CYS A N 1
ATOM 3793 C CA . CYS A 1 719 ? 142.103 148.768 166.320 1.00 140.31 719 CYS A CA 1
ATOM 3794 C C . CYS A 1 719 ? 140.728 148.243 165.960 1.00 141.89 719 CYS A C 1
ATOM 3795 O O . CYS A 1 719 ? 140.451 147.073 166.185 1.00 144.44 719 CYS A O 1
ATOM 3798 N N . LYS A 1 720 ? 139.862 149.059 165.381 1.00 142.59 720 LYS A N 1
ATOM 3799 C CA . LYS A 1 720 ? 138.595 148.485 164.958 1.00 141.53 720 LYS A CA 1
ATOM 3800 C C . LYS A 1 720 ? 138.780 147.145 164.275 1.00 135.09 720 LYS A C 1
ATOM 3801 O O . LYS A 1 720 ? 137.933 146.262 164.422 1.00 132.46 720 LYS A O 1
ATOM 3807 N N . ILE A 1 721 ? 139.865 146.962 163.539 1.00 133.06 721 ILE A N 1
ATOM 3808 C CA . ILE A 1 721 ? 139.911 145.824 162.636 1.00 133.12 721 ILE A CA 1
ATOM 3809 C C . ILE A 1 721 ? 140.421 144.580 163.339 1.00 137.65 721 ILE A C 1
ATOM 3810 O O . ILE A 1 721 ? 139.688 143.602 163.490 1.00 139.08 721 ILE A O 1
ATOM 3815 N N . SER A 1 722 ? 141.668 144.602 163.781 1.00 142.17 722 SER A N 1
ATOM 3816 C CA . SER A 1 722 ? 142.219 143.393 164.357 1.00 145.69 722 SER A CA 1
ATOM 3817 C C . SER A 1 722 ? 141.918 143.316 165.841 1.00 149.19 722 SER A C 1
ATOM 3818 O O . SER A 1 722 ? 141.205 144.141 166.411 1.00 151.79 722 SER A O 1
ATOM 3821 N N . ASP A 1 723 ? 142.474 142.292 166.467 1.00 155.40 723 ASP A N 1
ATOM 3822 C CA . ASP A 1 723 ? 142.318 142.127 167.899 1.00 164.11 723 ASP A CA 1
ATOM 3823 C C . ASP A 1 723 ? 143.466 142.792 168.635 1.00 169.94 723 ASP A C 1
ATOM 3824 O O . ASP A 1 723 ? 143.283 143.369 169.711 1.00 169.35 723 ASP A O 1
ATOM 3829 N N . ASP A 1 724 ? 144.660 142.711 168.060 1.00 175.18 724 ASP A N 1
ATOM 3830 C CA . ASP A 1 724 ? 145.890 143.098 168.724 1.00 178.39 724 ASP A CA 1
ATOM 3831 C C . ASP A 1 724 ? 146.498 144.337 168.110 1.00 178.13 724 ASP A C 1
ATOM 3832 O O . ASP A 1 724 ? 147.633 144.684 168.444 1.00 179.24 724 ASP A O 1
ATOM 3837 N N . CYS A 1 725 ? 145.786 144.962 167.181 1.00 179.96 725 CYS A N 1
ATOM 3838 C CA . CYS A 1 725 ? 146.204 146.246 166.636 1.00 181.40 725 CYS A CA 1
ATOM 3839 C C . CYS A 1 725 ? 147.327 146.166 165.602 1.00 182.63 725 CYS A C 1
ATOM 3840 O O . CYS A 1 725 ? 147.846 147.200 165.182 1.00 183.74 725 CYS A O 1
ATOM 3843 N N . GLU A 1 726 ? 147.669 144.930 165.238 1.00 179.18 726 GLU A N 1
ATOM 3844 C CA . GLU A 1 726 ? 148.591 144.621 164.151 1.00 172.19 726 GLU A CA 1
ATOM 3845 C C . GLU A 1 726 ? 148.009 144.381 162.747 1.00 155.97 726 GLU A C 1
ATOM 3846 O O . GLU A 1 726 ? 148.016 143.251 162.260 1.00 154.93 726 GLU A O 1
ATOM 3852 N N . LEU A 1 727 ? 147.527 145.435 162.096 1.00 138.72 727 LEU A N 1
ATOM 3853 C CA . LEU A 1 727 ? 147.721 145.636 160.664 1.00 130.76 727 LEU A CA 1
ATOM 3854 C C . LEU A 1 727 ? 147.475 144.424 159.768 1.00 129.59 727 LEU A C 1
ATOM 3855 O O . LEU A 1 727 ? 148.401 143.632 159.558 1.00 131.80 727 LEU A O 1
ATOM 3860 N N . PRO A 1 728 ? 146.233 144.193 159.331 1.00 124.81 728 PRO A N 1
ATOM 3861 C CA . PRO A 1 728 ? 145.850 142.945 158.645 1.00 118.82 728 PRO A CA 1
ATOM 3862 C C . PRO A 1 728 ? 146.647 142.641 157.385 1.00 111.81 728 PRO A C 1
ATOM 3863 O O . PRO A 1 728 ? 147.462 143.424 156.906 1.00 112.66 728 PRO A O 1
ATOM 3867 N N . ARG A 1 729 ? 146.369 141.478 156.816 1.00 105.14 729 ARG A N 1
ATOM 3868 C CA . ARG A 1 729 ? 147.113 141.015 155.657 1.00 101.18 729 ARG A CA 1
ATOM 3869 C C . ARG A 1 729 ? 146.701 141.675 154.354 1.00 98.27 729 ARG A C 1
ATOM 3870 O O . ARG A 1 729 ? 147.250 141.322 153.308 1.00 94.31 729 ARG A O 1
ATOM 3878 N N . TRP A 1 730 ? 145.738 142.587 154.374 1.00 99.19 730 TRP A N 1
ATOM 3879 C CA . TRP A 1 730 ? 145.389 143.390 153.210 1.00 99.25 730 TRP A CA 1
ATOM 3880 C C . TRP A 1 730 ? 145.147 144.799 153.710 1.00 96.80 730 TRP A C 1
ATOM 3881 O O . TRP A 1 730 ? 144.040 145.118 154.142 1.00 94.13 730 TRP A O 1
ATOM 3892 N N . HIS A 1 731 ? 146.172 145.637 153.653 1.00 98.87 731 HIS A N 1
ATOM 3893 C CA . HIS A 1 731 ? 146.087 146.978 154.189 1.00 102.81 731 HIS A CA 1
ATOM 3894 C C . HIS A 1 731 ? 146.495 147.983 153.141 1.00 102.71 731 HIS A C 1
ATOM 3895 O O . HIS A 1 731 ? 147.102 147.642 152.125 1.00 103.78 731 HIS A O 1
ATOM 3902 N N . MET A 1 732 ? 146.184 149.239 153.420 1.00 101.35 732 MET A N 1
ATOM 3903 C CA . MET A 1 732 ? 146.565 150.362 152.591 1.00 102.39 732 MET A CA 1
ATOM 3904 C C . MET A 1 732 ? 147.816 151.045 153.094 1.00 104.34 732 MET A C 1
ATOM 3905 O O . MET A 1 732 ? 148.200 152.082 152.555 1.00 106.53 732 MET A O 1
ATOM 3910 N N . ASN A 1 733 ? 148.481 150.482 154.095 1.00 103.53 733 ASN A N 1
ATOM 3911 C CA . ASN A 1 733 ? 149.488 151.221 154.842 1.00 103.70 733 ASN A CA 1
ATOM 3912 C C . ASN A 1 733 ? 150.822 151.253 154.119 1.00 102.19 733 ASN A C 1
ATOM 3913 O O . ASN A 1 733 ? 151.847 151.557 154.732 1.00 101.95 733 ASN A O 1
ATOM 3918 N N . ASP A 1 734 ? 150.839 150.881 152.854 1.00 106.21 734 ASP A N 1
ATOM 3919 C CA . ASP A 1 734 ? 151.994 150.897 151.987 1.00 109.48 734 ASP A CA 1
ATOM 3920 C C . ASP A 1 734 ? 151.443 150.959 150.576 1.00 105.84 734 ASP A C 1
ATOM 3921 O O . ASP A 1 734 ? 150.234 150.893 150.380 1.00 106.69 734 ASP A O 1
ATOM 3926 N N . PHE A 1 735 ? 152.310 151.119 149.584 1.00 104.32 735 PHE A N 1
ATOM 3927 C CA . PHE A 1 735 ? 151.822 150.997 148.221 1.00 105.00 735 PHE A CA 1
ATOM 3928 C C . PHE A 1 735 ? 151.554 149.556 147.868 1.00 105.10 735 PHE A C 1
ATOM 3929 O O . PHE A 1 735 ? 150.502 149.233 147.313 1.00 106.18 735 PHE A O 1
ATOM 3937 N N . PHE A 1 736 ? 152.541 148.696 148.085 1.00 102.56 736 PHE A N 1
ATOM 3938 C CA . PHE A 1 736 ? 152.515 147.392 147.442 1.00 102.80 736 PHE A CA 1
ATOM 3939 C C . PHE A 1 736 ? 151.395 146.523 147.978 1.00 98.92 736 PHE A C 1
ATOM 3940 O O . PHE A 1 736 ? 150.781 145.781 147.214 1.00 101.89 736 PHE A O 1
ATOM 3948 N N . HIS A 1 737 ? 151.074 146.630 149.267 1.00 92.50 737 HIS A N 1
ATOM 3949 C CA . HIS A 1 737 ? 149.864 145.963 149.731 1.00 89.17 737 HIS A CA 1
ATOM 3950 C C . HIS A 1 737 ? 148.625 146.627 149.165 1.00 80.20 737 HIS A C 1
ATOM 3951 O O . HIS A 1 737 ? 147.629 145.956 148.902 1.00 78.95 737 HIS A O 1
ATOM 3958 N N . SER A 1 738 ? 148.697 147.936 148.958 1.00 74.68 738 SER A N 1
ATOM 3959 C CA . SER A 1 738 ? 147.587 148.679 148.377 1.00 74.02 738 SER A CA 1
ATOM 3960 C C . SER A 1 738 ? 147.314 148.169 146.968 1.00 72.91 738 SER A C 1
ATOM 3961 O O . SER A 1 738 ? 146.162 148.050 146.550 1.00 75.25 738 SER A O 1
ATOM 3964 N N . PHE A 1 739 ? 148.385 147.871 146.240 1.00 74.30 739 PHE A N 1
ATOM 3965 C CA . PHE A 1 739 ? 148.274 147.390 144.868 1.00 80.01 739 PHE A CA 1
ATOM 3966 C C . PHE A 1 739 ? 147.534 146.058 144.784 1.00 83.53 739 PHE A C 1
ATOM 3967 O O . PHE A 1 739 ? 146.725 145.851 143.879 1.00 86.92 739 PHE A O 1
ATOM 3975 N N . LEU A 1 740 ? 147.807 145.156 145.722 1.00 85.17 740 LEU A N 1
ATOM 3976 C CA . LEU A 1 740 ? 147.153 143.855 145.714 1.00 84.65 740 LEU A CA 1
ATOM 3977 C C . LEU A 1 740 ? 145.675 143.998 145.978 1.00 80.42 740 LEU A C 1
ATOM 3978 O O . LEU A 1 740 ? 144.848 143.324 145.361 1.00 77.22 740 LEU A O 1
ATOM 3983 N N . ILE A 1 741 ? 145.327 144.964 146.813 1.00 79.73 741 ILE A N 1
ATOM 3984 C CA . ILE A 1 741 ? 143.967 145.129 147.258 1.00 80.34 741 ILE A CA 1
ATOM 3985 C C . ILE A 1 741 ? 143.134 145.774 146.173 1.00 77.68 741 ILE A C 1
ATOM 3986 O O . ILE A 1 741 ? 141.907 145.823 146.268 1.00 78.47 741 ILE A O 1
ATOM 3991 N N . VAL A 1 742 ? 143.781 146.283 145.127 1.00 79.80 742 VAL A N 1
ATOM 3992 C CA . VAL A 1 742 ? 143.085 146.648 143.908 1.00 83.44 742 VAL A CA 1
ATOM 3993 C C . VAL A 1 742 ? 143.230 145.531 142.898 1.00 85.56 742 VAL A C 1
ATOM 3994 O O . VAL A 1 742 ? 142.368 145.340 142.034 1.00 86.52 742 VAL A O 1
ATOM 3998 N N . PHE A 1 743 ? 144.274 144.723 143.015 1.00 90.07 743 PHE A N 1
ATOM 3999 C CA . PHE A 1 743 ? 144.330 143.569 142.137 1.00 95.14 743 PHE A CA 1
ATOM 4000 C C . PHE A 1 743 ? 143.345 142.506 142.590 1.00 94.50 743 PHE A C 1
ATOM 4001 O O . PHE A 1 743 ? 142.827 141.740 141.777 1.00 93.42 743 PHE A O 1
ATOM 4009 N N . ARG A 1 744 ? 143.080 142.436 143.889 1.00 97.03 744 ARG A N 1
ATOM 4010 C CA . ARG A 1 744 ? 142.060 141.522 144.387 1.00 97.41 744 ARG A CA 1
ATOM 4011 C C . ARG A 1 744 ? 140.677 141.990 143.994 1.00 95.31 744 ARG A C 1
ATOM 4012 O O . ARG A 1 744 ? 139.876 141.219 143.463 1.00 94.11 744 ARG A O 1
ATOM 4020 N N . ALA A 1 745 ? 140.410 143.278 144.196 1.00 97.77 745 ALA A N 1
ATOM 4021 C CA . ALA A 1 745 ? 139.102 143.855 143.927 1.00 99.23 745 ALA A CA 1
ATOM 4022 C C . ALA A 1 745 ? 138.813 143.962 142.441 1.00 99.77 745 ALA A C 1
ATOM 4023 O O . ALA A 1 745 ? 137.698 144.307 142.055 1.00 99.69 745 ALA A O 1
ATOM 4025 N N . LEU A 1 746 ? 139.804 143.728 141.598 1.00 104.90 746 LEU A N 1
ATOM 4026 C CA . LEU A 1 746 ? 139.534 143.612 140.179 1.00 109.66 746 LEU A CA 1
ATOM 4027 C C . LEU A 1 746 ? 139.164 142.186 139.817 1.00 110.52 746 LEU A C 1
ATOM 4028 O O . LEU A 1 746 ? 138.439 141.960 138.846 1.00 111.13 746 LEU A O 1
ATOM 4033 N N . CYS A 1 747 ? 139.632 141.214 140.606 1.00 109.87 747 CYS A N 1
ATOM 4034 C CA . CYS A 1 747 ? 139.300 139.819 140.356 1.00 107.76 747 CYS A CA 1
ATOM 4035 C C . CYS A 1 747 ? 137.871 139.497 140.755 1.00 108.47 747 CYS A C 1
ATOM 4036 O O . CYS A 1 747 ? 137.346 138.453 140.369 1.00 109.43 747 CYS A O 1
ATOM 4039 N N . GLY A 1 748 ? 137.231 140.365 141.527 1.00 110.10 748 GLY A N 1
ATOM 4040 C CA . GLY A 1 748 ? 135.844 140.171 141.877 1.00 110.04 748 GLY A CA 1
ATOM 4041 C C . GLY A 1 748 ? 135.684 139.766 143.324 1.00 112.30 748 GLY A C 1
ATOM 4042 O O . GLY A 1 748 ? 134.651 139.222 143.709 1.00 117.59 748 GLY A O 1
ATOM 4043 N N . GLU A 1 749 ? 136.703 140.014 144.136 1.00 110.77 749 GLU A N 1
ATOM 4044 C CA . GLU A 1 749 ? 136.593 139.825 145.562 1.00 110.66 749 GLU A CA 1
ATOM 4045 C C . GLU A 1 749 ? 136.910 141.145 146.251 1.00 110.42 749 GLU A C 1
ATOM 4046 O O . GLU A 1 749 ? 138.047 141.474 146.568 1.00 112.57 749 GLU A O 1
ATOM 4052 N N . TRP A 1 750 ? 135.866 141.905 146.506 1.00 109.76 750 TRP A N 1
ATOM 4053 C CA . TRP A 1 750 ? 135.989 143.256 146.999 1.00 110.29 750 TRP A CA 1
ATOM 4054 C C . TRP A 1 750 ? 135.139 143.510 148.217 1.00 107.71 750 TRP A C 1
ATOM 4055 O O . TRP A 1 750 ? 135.208 144.601 148.777 1.00 110.07 750 TRP A O 1
ATOM 4066 N N . ILE A 1 751 ? 134.347 142.546 148.647 1.00 104.15 751 ILE A N 1
ATOM 4067 C CA . ILE A 1 751 ? 133.604 142.718 149.874 1.00 104.99 751 ILE A CA 1
ATOM 4068 C C . ILE A 1 751 ? 134.505 142.593 151.080 1.00 107.16 751 ILE A C 1
ATOM 4069 O O . ILE A 1 751 ? 134.478 143.447 151.969 1.00 113.05 751 ILE A O 1
ATOM 4074 N N . GLU A 1 752 ? 135.369 141.579 151.079 1.00 108.94 752 GLU A N 1
ATOM 4075 C CA . GLU A 1 752 ? 136.241 141.301 152.221 1.00 112.03 752 GLU A CA 1
ATOM 4076 C C . GLU A 1 752 ? 137.210 142.432 152.504 1.00 103.50 752 GLU A C 1
ATOM 4077 O O . GLU A 1 752 ? 137.743 142.531 153.612 1.00 104.62 752 GLU A O 1
ATOM 4083 N N . THR A 1 753 ? 137.454 143.279 151.514 1.00 97.51 753 THR A N 1
ATOM 4084 C CA . THR A 1 753 ? 138.184 144.509 151.742 1.00 96.03 753 THR A CA 1
ATOM 4085 C C . THR A 1 753 ? 137.278 145.611 152.288 1.00 96.06 753 THR A C 1
ATOM 4086 O O . THR A 1 753 ? 137.658 146.327 153.219 1.00 95.97 753 THR A O 1
ATOM 4090 N N . MET A 1 754 ? 136.069 145.755 151.734 1.00 95.71 754 MET A N 1
ATOM 4091 C CA . MET A 1 754 ? 135.223 146.896 152.081 1.00 94.73 754 MET A CA 1
ATOM 4092 C C . MET A 1 754 ? 134.761 146.858 153.521 1.00 95.28 754 MET A C 1
ATOM 4093 O O . MET A 1 754 ? 134.507 147.912 154.105 1.00 93.48 754 MET A O 1
ATOM 4098 N N . TRP A 1 755 ? 134.574 145.653 154.055 1.00 101.78 755 TRP A N 1
ATOM 4099 C CA . TRP A 1 755 ? 134.129 145.489 155.432 1.00 109.37 755 TRP A CA 1
ATOM 4100 C C . TRP A 1 755 ? 135.111 146.251 156.292 1.00 110.24 755 TRP A C 1
ATOM 4101 O O . TRP A 1 755 ? 134.736 147.124 157.074 1.00 113.88 755 TRP A O 1
ATOM 4112 N N . ASP A 1 756 ? 136.383 145.918 156.120 1.00 112.63 756 ASP A N 1
ATOM 4113 C CA . ASP A 1 756 ? 137.462 146.710 156.680 1.00 118.74 756 ASP A CA 1
ATOM 4114 C C . ASP A 1 756 ? 137.340 148.173 156.287 1.00 117.22 756 ASP A C 1
ATOM 4115 O O . ASP A 1 756 ? 137.098 149.042 157.131 1.00 113.83 756 ASP A O 1
ATOM 4120 N N . CYS A 1 757 ? 137.573 148.402 154.998 1.00 120.56 757 CYS A N 1
ATOM 4121 C CA . CYS A 1 757 ? 137.715 149.725 154.417 1.00 123.12 757 CYS A CA 1
ATOM 4122 C C . CYS A 1 757 ? 136.699 150.711 154.949 1.00 120.09 757 CYS A C 1
ATOM 4123 O O . CYS A 1 757 ? 137.062 151.804 155.386 1.00 120.40 757 CYS A O 1
ATOM 4126 N N . MET A 1 758 ? 135.424 150.344 154.909 1.00 116.18 758 MET A N 1
ATOM 4127 C CA . MET A 1 758 ? 134.415 151.311 155.313 1.00 114.96 758 MET A CA 1
ATOM 4128 C C . MET A 1 758 ? 134.597 151.699 156.762 1.00 114.72 758 MET A C 1
ATOM 4129 O O . MET A 1 758 ? 134.262 152.819 157.155 1.00 119.76 758 MET A O 1
ATOM 4134 N N . GLU A 1 759 ? 135.131 150.797 157.571 1.00 112.56 759 GLU A N 1
ATOM 4135 C CA . GLU A 1 759 ? 135.102 151.024 159.005 1.00 116.57 759 GLU A CA 1
ATOM 4136 C C . GLU A 1 759 ? 136.229 151.933 159.447 1.00 116.41 759 GLU A C 1
ATOM 4137 O O . GLU A 1 759 ? 136.007 152.918 160.159 1.00 119.52 759 GLU A O 1
ATOM 4143 N N . VAL A 1 760 ? 137.451 151.601 159.059 1.00 115.66 760 VAL A N 1
ATOM 4144 C CA . VAL A 1 760 ? 138.592 152.449 159.368 1.00 118.85 760 VAL A CA 1
ATOM 4145 C C . VAL A 1 760 ? 138.662 153.616 158.395 1.00 113.67 760 VAL A C 1
ATOM 4146 O O . VAL A 1 760 ? 139.177 154.691 158.716 1.00 114.36 760 VAL A O 1
ATOM 4150 N N . GLY A 1 761 ? 138.046 153.476 157.243 1.00 110.22 761 GLY A N 1
ATOM 4151 C CA . GLY A 1 761 ? 137.962 154.633 156.395 1.00 110.01 761 GLY A CA 1
ATOM 4152 C C . GLY A 1 761 ? 136.738 155.394 156.816 1.00 110.65 761 GLY A C 1
ATOM 4153 O O . GLY A 1 761 ? 136.684 155.954 157.912 1.00 108.41 761 GLY A O 1
ATOM 4154 N N . GLY A 1 762 ? 135.744 155.424 155.959 1.00 115.87 762 GLY A N 1
ATOM 4155 C CA . GLY A 1 762 ? 134.484 155.997 156.345 1.00 122.58 762 GLY A CA 1
ATOM 4156 C C . GLY A 1 762 ? 133.429 155.290 155.543 1.00 128.02 762 GLY A C 1
ATOM 4157 O O . GLY A 1 762 ? 133.761 154.506 154.658 1.00 127.91 762 GLY A O 1
ATOM 4158 N N . VAL A 1 763 ? 132.166 155.529 155.851 1.00 138.01 763 VAL A N 1
ATOM 4159 C CA . VAL A 1 763 ? 131.080 154.969 155.060 1.00 143.45 763 VAL A CA 1
ATOM 4160 C C . VAL A 1 763 ? 131.073 155.532 153.634 1.00 141.15 763 VAL A C 1
ATOM 4161 O O . VAL A 1 763 ? 131.070 154.727 152.699 1.00 140.50 763 VAL A O 1
ATOM 4165 N N . PRO A 1 764 ? 131.083 156.856 153.363 1.00 140.56 764 PRO A N 1
ATOM 4166 C CA . PRO A 1 764 ? 130.867 157.248 151.970 1.00 141.65 764 PRO A CA 1
ATOM 4167 C C . PRO A 1 764 ? 132.094 157.180 151.077 1.00 141.84 764 PRO A C 1
ATOM 4168 O O . PRO A 1 764 ? 131.953 156.893 149.890 1.00 142.91 764 PRO A O 1
ATOM 4172 N N . MET A 1 765 ? 133.288 157.452 151.603 1.00 142.21 765 MET A N 1
ATOM 4173 C CA . MET A 1 765 ? 134.442 157.584 150.722 1.00 142.75 765 MET A CA 1
ATOM 4174 C C . MET A 1 765 ? 134.965 156.235 150.272 1.00 140.83 765 MET A C 1
ATOM 4175 O O . MET A 1 765 ? 135.390 156.096 149.123 1.00 143.67 765 MET A O 1
ATOM 4180 N N . CYS A 1 766 ? 134.912 155.246 151.158 1.00 136.29 766 CYS A N 1
ATOM 4181 C CA . CYS A 1 766 ? 135.342 153.894 150.822 1.00 130.00 766 CYS A CA 1
ATOM 4182 C C . CYS A 1 766 ? 134.450 153.284 149.744 1.00 124.18 766 CYS A C 1
ATOM 4183 O O . CYS A 1 766 ? 134.940 152.682 148.789 1.00 122.88 766 CYS A O 1
ATOM 4186 N N . LEU A 1 767 ? 133.139 153.443 149.903 1.00 122.76 767 LEU A N 1
ATOM 4187 C CA . LEU A 1 767 ? 132.184 152.912 148.942 1.00 123.89 767 LEU A CA 1
ATOM 4188 C C . LEU A 1 767 ? 132.262 153.653 147.618 1.00 123.95 767 LEU A C 1
ATOM 4189 O O . LEU A 1 767 ? 132.000 153.079 146.556 1.00 123.24 767 LEU A O 1
ATOM 4194 N N . ALA A 1 768 ? 132.679 154.915 147.659 1.00 123.94 768 ALA A N 1
ATOM 4195 C CA . ALA A 1 768 ? 132.876 155.659 146.429 1.00 125.27 768 ALA A CA 1
ATOM 4196 C C . ALA A 1 768 ? 134.042 155.099 145.630 1.00 127.41 768 ALA A C 1
ATOM 4197 O O . ALA A 1 768 ? 134.026 155.141 144.396 1.00 130.00 768 ALA A O 1
ATOM 4199 N N . VAL A 1 769 ? 135.049 154.547 146.300 1.00 128.04 769 VAL A N 1
ATOM 4200 C CA . VAL A 1 769 ? 136.177 153.999 145.554 1.00 128.38 769 VAL A CA 1
ATOM 4201 C C . VAL A 1 769 ? 135.814 152.642 144.964 1.00 128.39 769 VAL A C 1
ATOM 4202 O O . VAL A 1 769 ? 136.092 152.369 143.793 1.00 127.80 769 VAL A O 1
ATOM 4206 N N . TYR A 1 770 ? 135.312 151.735 145.782 1.00 130.24 770 TYR A N 1
ATOM 4207 C CA . TYR A 1 770 ? 135.132 150.380 145.288 1.00 134.48 770 TYR A CA 1
ATOM 4208 C C . TYR A 1 770 ? 134.121 150.243 144.169 1.00 140.64 770 TYR A C 1
ATOM 4209 O O . TYR A 1 770 ? 134.353 149.508 143.212 1.00 142.91 770 TYR A O 1
ATOM 4218 N N . MET A 1 771 ? 133.007 150.947 144.274 1.00 144.62 771 MET A N 1
ATOM 4219 C CA . MET A 1 771 ? 132.018 150.869 143.221 1.00 152.42 771 MET A CA 1
ATOM 4220 C C . MET A 1 771 ? 132.628 151.409 141.951 1.00 153.79 771 MET A C 1
ATOM 4221 O O . MET A 1 771 ? 132.373 150.899 140.868 1.00 157.12 771 MET A O 1
ATOM 4226 N N . MET A 1 772 ? 133.441 152.448 142.087 1.00 154.17 772 MET A N 1
ATOM 4227 C CA . MET A 1 772 ? 134.246 152.922 140.961 1.00 152.24 772 MET A CA 1
ATOM 4228 C C . MET A 1 772 ? 135.257 151.931 140.406 1.00 142.90 772 MET A C 1
ATOM 4229 O O . MET A 1 772 ? 135.407 151.824 139.195 1.00 140.78 772 MET A O 1
ATOM 4234 N N . VAL A 1 773 ? 135.952 151.207 141.275 1.00 136.53 773 VAL A N 1
ATOM 4235 C CA . VAL A 1 773 ? 137.044 150.374 140.790 1.00 133.24 773 VAL A CA 1
ATOM 4236 C C . VAL A 1 773 ? 136.507 149.129 140.118 1.00 132.74 773 VAL A C 1
ATOM 4237 O O . VAL A 1 773 ? 137.214 148.492 139.334 1.00 131.97 773 VAL A O 1
ATOM 4241 N N . ILE A 1 774 ? 135.253 148.761 140.380 1.00 134.30 774 ILE A N 1
ATOM 4242 C CA . ILE A 1 774 ? 134.618 147.770 139.526 1.00 137.10 774 ILE A CA 1
ATOM 4243 C C . ILE A 1 774 ? 134.219 148.405 138.205 1.00 141.32 774 ILE A C 1
ATOM 4244 O O . ILE A 1 774 ? 134.692 147.982 137.150 1.00 143.34 774 ILE A O 1
ATOM 4249 N N . ILE A 1 775 ? 133.422 149.476 138.251 1.00 142.76 775 ILE A N 1
ATOM 4250 C CA . ILE A 1 775 ? 132.693 149.921 137.066 1.00 146.68 775 ILE A CA 1
ATOM 4251 C C . ILE A 1 775 ? 133.639 150.478 136.016 1.00 141.88 775 ILE A C 1
ATOM 4252 O O . ILE A 1 775 ? 133.474 150.230 134.817 1.00 143.95 775 ILE A O 1
ATOM 4257 N N . ILE A 1 776 ? 134.703 151.136 136.445 1.00 138.99 776 ILE A N 1
ATOM 4258 C CA . ILE A 1 776 ? 135.798 151.390 135.521 1.00 138.86 776 ILE A CA 1
ATOM 4259 C C . ILE A 1 776 ? 136.561 150.108 135.242 1.00 136.25 776 ILE A C 1
ATOM 4260 O O . ILE A 1 776 ? 136.814 149.757 134.085 1.00 136.36 776 ILE A O 1
ATOM 4265 N N . GLY A 1 777 ? 136.937 149.408 136.307 1.00 133.03 777 GLY A N 1
ATOM 4266 C CA . GLY A 1 777 ? 137.793 148.240 136.198 1.00 129.53 777 GLY A CA 1
ATOM 4267 C C . GLY A 1 777 ? 137.217 147.086 135.401 1.00 127.80 777 GLY A C 1
ATOM 4268 O O . GLY A 1 777 ? 137.930 146.442 134.632 1.00 124.82 777 GLY A O 1
ATOM 4269 N N . ASN A 1 778 ? 135.938 146.798 135.620 1.00 131.18 778 ASN A N 1
ATOM 4270 C CA . ASN A 1 778 ? 135.260 145.730 134.894 1.00 137.92 778 ASN A CA 1
ATOM 4271 C C . ASN A 1 778 ? 135.183 146.029 133.401 1.00 142.68 778 ASN A C 1
ATOM 4272 O O . ASN A 1 778 ? 135.383 145.143 132.569 1.00 149.69 778 ASN A O 1
ATOM 4277 N N . LEU A 1 779 ? 134.890 147.281 133.068 1.00 141.10 779 LEU A N 1
ATOM 4278 C CA . LEU A 1 779 ? 134.754 147.692 131.675 1.00 138.86 779 LEU A CA 1
ATOM 4279 C C . LEU A 1 779 ? 136.062 147.541 130.905 1.00 132.41 779 LEU A C 1
ATOM 4280 O O . LEU A 1 779 ? 136.069 147.090 129.759 1.00 131.12 779 LEU A O 1
ATOM 4285 N N . VAL A 1 780 ? 137.166 147.920 131.540 1.00 126.53 780 VAL A N 1
ATOM 4286 C CA . VAL A 1 780 ? 138.476 147.816 130.909 1.00 126.04 780 VAL A CA 1
ATOM 4287 C C . VAL A 1 780 ? 138.827 146.362 130.620 1.00 128.74 780 VAL A C 1
ATOM 4288 O O . VAL A 1 780 ? 139.364 146.039 129.561 1.00 129.68 780 VAL A O 1
ATOM 4292 N N . MET A 1 781 ? 138.523 145.490 131.576 1.00 132.67 781 MET A N 1
ATOM 4293 C CA . MET A 1 781 ? 138.789 144.063 131.431 1.00 136.93 781 MET A CA 1
ATOM 4294 C C . MET A 1 781 ? 137.991 143.447 130.284 1.00 129.58 781 MET A C 1
ATOM 4295 O O . MET A 1 781 ? 138.505 142.614 129.538 1.00 131.36 781 MET A O 1
ATOM 4300 N N . LEU A 1 782 ? 136.734 143.859 130.151 1.00 121.88 782 LEU A N 1
ATOM 4301 C CA . LEU A 1 782 ? 135.857 143.306 129.126 1.00 119.67 782 LEU A CA 1
ATOM 4302 C C . LEU A 1 782 ? 136.355 143.608 127.716 1.00 114.31 782 LEU A C 1
ATOM 4303 O O . LEU A 1 782 ? 136.324 142.741 126.843 1.00 115.49 782 LEU A O 1
ATOM 4308 N N . ASN A 1 783 ? 136.810 144.838 127.496 1.00 110.44 783 ASN A N 1
ATOM 4309 C CA . ASN A 1 783 ? 137.348 145.234 126.198 1.00 110.65 783 ASN A CA 1
ATOM 4310 C C . ASN A 1 783 ? 138.600 144.428 125.859 1.00 111.78 783 ASN A C 1
ATOM 4311 O O . ASN A 1 783 ? 138.787 143.998 124.721 1.00 115.24 783 ASN A O 1
ATOM 4316 N N . LEU A 1 784 ? 139.448 144.225 126.861 1.00 110.35 784 LEU A N 1
ATOM 4317 C CA . LEU A 1 784 ? 140.648 143.411 126.719 1.00 107.80 784 LEU A CA 1
ATOM 4318 C C . LEU A 1 784 ? 140.293 141.951 126.465 1.00 107.26 784 LEU A C 1
ATOM 4319 O O . LEU A 1 784 ? 140.932 141.274 125.660 1.00 103.75 784 LEU A O 1
ATOM 4324 N N . PHE A 1 785 ? 139.272 141.473 127.168 1.00 112.45 785 PHE A N 1
ATOM 4325 C CA . PHE A 1 785 ? 138.877 140.073 127.102 1.00 117.39 785 PHE A CA 1
ATOM 4326 C C . PHE A 1 785 ? 137.963 139.797 125.920 1.00 122.22 785 PHE A C 1
ATOM 4327 O O . PHE A 1 785 ? 137.891 138.670 125.427 1.00 129.81 785 PHE A O 1
ATOM 4335 N N . LEU A 1 786 ? 137.283 140.820 125.419 1.00 120.13 786 LEU A N 1
ATOM 4336 C CA . LEU A 1 786 ? 136.625 140.646 124.138 1.00 121.38 786 LEU A CA 1
ATOM 4337 C C . LEU A 1 786 ? 137.591 140.842 122.985 1.00 122.84 786 LEU A C 1
ATOM 4338 O O . LEU A 1 786 ? 137.559 140.081 122.017 1.00 125.88 786 LEU A O 1
ATOM 4343 N N . ALA A 1 787 ? 138.450 141.858 123.052 1.00 123.35 787 ALA A N 1
ATOM 4344 C CA . ALA A 1 787 ? 139.218 142.205 121.862 1.00 124.51 787 ALA A CA 1
ATOM 4345 C C . ALA A 1 787 ? 140.332 141.213 121.594 1.00 125.21 787 ALA A C 1
ATOM 4346 O O . ALA A 1 787 ? 140.781 141.084 120.452 1.00 127.05 787 ALA A O 1
ATOM 4348 N N . LEU A 1 788 ? 140.772 140.487 122.618 1.00 124.96 788 LEU A N 1
ATOM 4349 C CA . LEU A 1 788 ? 141.696 139.386 122.384 1.00 126.13 788 LEU A CA 1
ATOM 4350 C C . LEU A 1 788 ? 141.023 138.270 121.600 1.00 128.80 788 LEU A C 1
ATOM 4351 O O . LEU A 1 788 ? 141.665 137.622 120.768 1.00 130.62 788 LEU A O 1
ATOM 4356 N N . LEU A 1 789 ? 139.732 138.044 121.844 1.00 133.66 789 LEU A N 1
ATOM 4357 C CA . LEU A 1 789 ? 138.991 137.051 121.076 1.00 142.79 789 LEU A CA 1
ATOM 4358 C C . LEU A 1 789 ? 138.888 137.450 119.616 1.00 152.11 789 LEU A C 1
ATOM 4359 O O . LEU A 1 789 ? 139.170 136.648 118.719 1.00 157.81 789 LEU A O 1
ATOM 4364 N N . LEU A 1 790 ? 138.503 138.699 119.358 1.00 155.07 790 LEU A N 1
ATOM 4365 C CA . LEU A 1 790 ? 138.170 139.102 118.002 1.00 157.69 790 LEU A CA 1
ATOM 4366 C C . LEU A 1 790 ? 139.406 139.254 117.140 1.00 162.15 790 LEU A C 1
ATOM 4367 O O . LEU A 1 790 ? 139.285 139.376 115.920 1.00 167.00 790 LEU A O 1
ATOM 4372 N N . SER A 1 791 ? 140.588 139.244 117.743 1.00 165.32 791 SER A N 1
ATOM 4373 C CA . SER A 1 791 ? 141.799 139.173 116.951 1.00 171.07 791 SER A CA 1
ATOM 4374 C C . SER A 1 791 ? 142.314 137.745 116.853 1.00 178.32 791 SER A C 1
ATOM 4375 O O . SER A 1 791 ? 143.229 137.472 116.071 1.00 182.02 791 SER A O 1
ATOM 4378 N N . SER A 1 792 ? 141.742 136.825 117.628 1.00 181.14 792 SER A N 1
ATOM 4379 C CA . SER A 1 792 ? 142.021 135.403 117.479 1.00 182.04 792 SER A CA 1
ATOM 4380 C C . SER A 1 792 ? 140.979 134.699 116.629 1.00 185.28 792 SER A C 1
ATOM 4381 O O . SER A 1 792 ? 140.608 133.561 116.927 1.00 187.00 792 SER A O 1
ATOM 4384 N N . PHE A 1 793 ? 140.512 135.369 115.580 1.00 192.01 793 PHE A N 1
ATOM 4385 C CA . PHE A 1 793 ? 139.509 134.796 114.690 1.00 198.88 793 PHE A CA 1
ATOM 4386 C C . PHE A 1 793 ? 140.134 133.792 113.727 1.00 190.20 793 PHE A C 1
ATOM 4387 O O . PHE A 1 793 ? 140.551 134.150 112.626 1.00 181.56 793 PHE A O 1
ATOM 4395 N N . GLY A 1 983 ? 112.612 77.612 112.000 1.00 30.00 983 GLY A N 1
ATOM 4396 C CA . GLY A 1 983 ? 113.134 78.973 112.043 1.00 30.00 983 GLY A CA 1
ATOM 4397 C C . GLY A 1 983 ? 112.044 79.992 111.726 1.00 30.00 983 GLY A C 1
ATOM 4398 O O . GLY A 1 983 ? 112.220 81.191 111.943 1.00 30.00 983 GLY A O 1
ATOM 4399 N N . LYS A 1 984 ? 110.919 79.507 111.212 1.00 30.00 984 LYS A N 1
ATOM 4400 C CA . LYS A 1 984 ? 109.799 80.374 110.865 1.00 30.00 984 LYS A CA 1
ATOM 4401 C C . LYS A 1 984 ? 109.242 81.075 112.099 1.00 30.00 984 LYS A C 1
ATOM 4402 O O . LYS A 1 984 ? 108.900 82.257 112.051 1.00 30.00 984 LYS A O 1
ATOM 4408 N N . ILE A 1 985 ? 109.155 80.340 113.203 1.00 30.00 985 ILE A N 1
ATOM 4409 C CA . ILE A 1 985 ? 108.641 80.891 114.451 1.00 30.00 985 ILE A CA 1
ATOM 4410 C C . ILE A 1 985 ? 109.682 81.769 115.136 1.00 30.00 985 ILE A C 1
ATOM 4411 O O . ILE A 1 985 ? 109.346 82.781 115.752 1.00 30.00 985 ILE A O 1
ATOM 4416 N N . TRP A 1 986 ? 110.947 81.376 115.025 1.00 30.00 986 TRP A N 1
ATOM 4417 C CA . TRP A 1 986 ? 112.039 82.126 115.633 1.00 30.00 986 TRP A CA 1
ATOM 4418 C C . TRP A 1 986 ? 112.075 83.561 115.119 1.00 30.00 986 TRP A C 1
ATOM 4419 O O . TRP A 1 986 ? 112.284 84.500 115.887 1.00 30.00 986 TRP A O 1
ATOM 4430 N N . TRP A 1 987 ? 111.871 83.723 113.816 1.00 30.00 987 TRP A N 1
ATOM 4431 C CA . TRP A 1 987 ? 111.880 85.044 113.197 1.00 30.00 987 TRP A CA 1
ATOM 4432 C C . TRP A 1 987 ? 110.741 85.908 113.727 1.00 30.00 987 TRP A C 1
ATOM 4433 O O . TRP A 1 987 ? 110.958 87.037 114.166 1.00 30.00 987 TRP A O 1
ATOM 4444 N N . ASN A 1 988 ? 109.527 85.370 113.682 1.00 30.00 988 ASN A N 1
ATOM 4445 C CA . ASN A 1 988 ? 108.351 86.089 114.158 1.00 30.00 988 ASN A CA 1
ATOM 4446 C C . ASN A 1 988 ? 108.538 86.558 115.597 1.00 30.00 988 ASN A C 1
ATOM 4447 O O . ASN A 1 988 ? 108.062 87.627 115.979 1.00 30.00 988 ASN A O 1
ATOM 4452 N N . LEU A 1 989 ? 109.234 85.751 116.391 1.00 30.00 989 LEU A N 1
ATOM 4453 C CA . LEU A 1 989 ? 109.486 86.082 117.789 1.00 30.00 989 LEU A CA 1
ATOM 4454 C C . LEU A 1 989 ? 110.313 87.357 117.912 1.00 30.00 989 LEU A C 1
ATOM 4455 O O . LEU A 1 989 ? 110.056 88.194 118.778 1.00 30.00 989 LEU A O 1
ATOM 4460 N N . ARG A 1 990 ? 111.311 87.498 117.044 1.00 170.32 990 ARG A N 1
ATOM 4461 C CA . ARG A 1 990 ? 112.178 88.676 117.044 1.00 168.75 990 ARG A CA 1
ATOM 4462 C C . ARG A 1 990 ? 111.425 89.967 116.721 1.00 170.49 990 ARG A C 1
ATOM 4463 O O . ARG A 1 990 ? 111.657 91.003 117.345 1.00 177.08 990 ARG A O 1
ATOM 4471 N N . ARG A 1 991 ? 110.523 89.898 115.747 1.00 166.90 991 ARG A N 1
ATOM 4472 C CA . ARG A 1 991 ? 109.711 91.046 115.364 1.00 168.93 991 ARG A CA 1
ATOM 4473 C C . ARG A 1 991 ? 108.807 91.483 116.511 1.00 156.85 991 ARG A C 1
ATOM 4474 O O . ARG A 1 991 ? 108.661 92.676 116.779 1.00 154.78 991 ARG A O 1
ATO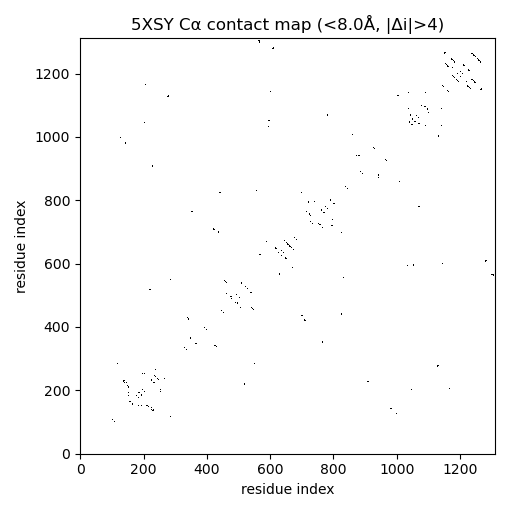M 4482 N N . THR A 1 992 ? 108.213 90.511 117.195 1.00 144.98 992 THR A N 1
ATOM 4483 C CA . THR A 1 992 ? 107.357 90.801 118.339 1.00 143.39 992 THR A CA 1
ATOM 4484 C C . THR A 1 992 ? 108.170 91.460 119.449 1.00 143.21 992 THR A C 1
ATOM 4485 O O . THR A 1 992 ? 107.704 92.388 120.109 1.00 137.88 992 THR A O 1
ATOM 4489 N N . CYS A 1 993 ? 109.391 90.970 119.643 1.00 148.44 993 CYS A N 1
ATOM 4490 C CA . CYS A 1 993 ? 110.284 91.528 120.649 1.00 153.54 993 CYS A CA 1
ATOM 4491 C C . CYS A 1 993 ? 110.614 92.981 120.322 1.00 154.50 993 CYS A C 1
ATOM 4492 O O . CYS A 1 993 ? 110.673 93.830 121.212 1.00 152.18 993 CYS A O 1
ATOM 4495 N N . TYR A 1 994 ? 110.827 93.259 119.040 1.00 156.38 994 TYR A N 1
ATOM 4496 C CA . TYR A 1 994 ? 111.148 94.608 118.592 1.00 158.65 994 TYR A CA 1
ATOM 4497 C C . TYR A 1 994 ? 109.900 95.483 118.543 1.00 160.69 994 TYR A C 1
ATOM 4498 O O . TYR A 1 994 ? 109.974 96.698 118.721 1.00 163.98 994 TYR A O 1
ATOM 4507 N N . THR A 1 995 ? 108.754 94.855 118.300 1.00 161.67 995 THR A N 1
ATOM 4508 C CA . THR A 1 995 ? 107.495 95.568 118.229 1.00 166.95 995 THR A CA 1
ATOM 4509 C C . THR A 1 995 ? 107.040 96.007 119.613 1.00 168.08 995 THR A C 1
ATOM 4510 O O . THR A 1 995 ? 106.470 97.093 119.772 1.00 168.68 995 THR A O 1
ATOM 4514 N N . ILE A 1 996 ? 107.305 95.191 120.639 1.00 169.74 996 ILE A N 1
ATOM 4515 C CA . ILE A 1 996 ? 106.832 95.559 121.972 1.00 175.41 996 ILE A CA 1
ATOM 4516 C C . ILE A 1 996 ? 107.684 96.681 122.557 1.00 172.94 996 ILE A C 1
ATOM 4517 O O . ILE A 1 996 ? 107.211 97.461 123.389 1.00 175.89 996 ILE A O 1
ATOM 4522 N N . VAL A 1 997 ? 108.920 96.835 122.087 1.00 166.11 997 VAL A N 1
ATOM 4523 C CA . VAL A 1 997 ? 109.731 97.946 122.563 1.00 165.14 997 VAL A CA 1
ATOM 4524 C C . VAL A 1 997 ? 109.247 99.253 121.952 1.00 165.02 997 VAL A C 1
ATOM 4525 O O . VAL A 1 997 ? 109.331 100.316 122.579 1.00 164.45 997 VAL A O 1
ATOM 4529 N N . GLU A 1 998 ? 108.635 99.180 120.775 1.00 169.32 998 GLU A N 1
ATOM 4530 C CA . GLU A 1 998 ? 108.200 100.380 120.073 1.00 174.50 998 GLU A CA 1
ATOM 4531 C C . GLU A 1 998 ? 107.041 101.080 120.777 1.00 175.65 998 GLU A C 1
ATOM 4532 O O . GLU A 1 998 ? 106.876 102.297 120.612 1.00 173.50 998 GLU A O 1
ATOM 4538 N N . HIS A 1 999 ? 106.238 100.337 121.530 1.00 177.36 999 HIS A N 1
ATOM 4539 C CA . HIS A 1 999 ? 105.047 100.907 122.153 1.00 178.24 999 HIS A CA 1
ATOM 4540 C C . HIS A 1 999 ? 105.372 101.983 123.188 1.00 174.11 999 HIS A C 1
ATOM 4541 O O . HIS A 1 999 ? 106.320 101.850 123.961 1.00 171.91 999 HIS A O 1
ATOM 4548 N N . ASP A 1 1000 ? 104.568 103.043 123.201 1.00 179.93 1000 ASP A N 1
ATOM 4549 C CA . ASP A 1 1000 ? 104.686 104.086 124.207 1.00 190.89 1000 ASP A CA 1
ATOM 4550 C C . ASP A 1 1000 ? 104.419 103.540 125.596 1.00 191.22 1000 ASP A C 1
ATOM 4551 O O . ASP A 1 1000 ? 104.980 104.042 126.577 1.00 192.68 1000 ASP A O 1
ATOM 4556 N N . TYR A 1 1001 ? 103.588 102.506 125.696 1.00 193.08 1001 TYR A N 1
ATOM 4557 C CA . TYR A 1 1001 ? 103.246 101.972 127.005 1.00 197.61 1001 TYR A CA 1
ATOM 4558 C C . TYR A 1 1001 ? 104.430 101.268 127.642 1.00 188.02 1001 TYR A C 1
ATOM 4559 O O . TYR A 1 1001 ? 104.689 101.449 128.832 1.00 188.44 1001 TYR A O 1
ATOM 4568 N N . PHE A 1 1002 ? 105.184 100.495 126.865 1.00 182.80 1002 PHE A N 1
ATOM 4569 C CA . PHE A 1 1002 ? 106.366 99.864 127.434 1.00 181.13 1002 PHE A CA 1
ATOM 4570 C C . PHE A 1 1002 ? 107.457 100.879 127.692 1.00 175.03 1002 PHE A C 1
ATOM 4571 O O . PHE A 1 1002 ? 108.239 100.727 128.630 1.00 176.33 1002 PHE A O 1
ATOM 4579 N N . GLU A 1 1003 ? 107.514 101.932 126.888 1.00 174.37 1003 GLU A N 1
ATOM 4580 C CA . GLU A 1 1003 ? 108.590 102.896 127.048 1.00 175.78 1003 GLU A CA 1
ATOM 4581 C C . GLU A 1 1003 ? 108.353 103.796 128.252 1.00 177.01 1003 GLU A C 1
ATOM 4582 O O . GLU A 1 1003 ? 109.276 104.067 129.027 1.00 180.24 1003 GLU A O 1
ATOM 4588 N N . THR A 1 1004 ? 107.119 104.253 128.441 1.00 172.71 1004 THR A N 1
ATOM 4589 C CA . THR A 1 1004 ? 106.838 105.089 129.598 1.00 166.80 1004 THR A CA 1
ATOM 4590 C C . THR A 1 1004 ? 106.648 104.273 130.864 1.00 159.44 1004 THR A C 1
ATOM 4591 O O . THR A 1 1004 ? 106.619 104.842 131.957 1.00 162.71 1004 THR A O 1
ATOM 4595 N N . PHE A 1 1005 ? 106.482 102.956 130.756 1.00 151.64 1005 PHE A N 1
ATOM 4596 C CA . PHE A 1 1005 ? 106.514 102.143 131.963 1.00 145.44 1005 PHE A CA 1
ATOM 4597 C C . PHE A 1 1005 ? 107.925 102.048 132.505 1.00 138.54 1005 PHE A C 1
ATOM 4598 O O . PHE A 1 1005 ? 108.134 102.038 133.721 1.00 138.62 1005 PHE A O 1
ATOM 4606 N N . ILE A 1 1006 ? 108.907 101.967 131.612 1.00 134.17 1006 ILE A N 1
ATOM 4607 C CA . ILE A 1 1006 ? 110.301 101.973 132.033 1.00 132.06 1006 ILE A CA 1
ATOM 4608 C C . ILE A 1 1006 ? 110.655 103.311 132.658 1.00 129.71 1006 ILE A C 1
ATOM 4609 O O . ILE A 1 1006 ? 111.346 103.370 133.680 1.00 129.90 1006 ILE A O 1
ATOM 4614 N N . ILE A 1 1007 ? 110.131 104.400 132.088 1.00 132.28 1007 ILE A N 1
ATOM 4615 C CA . ILE A 1 1007 ? 110.456 105.743 132.569 1.00 139.43 1007 ILE A CA 1
ATOM 4616 C C . ILE A 1 1007 ? 109.933 105.949 133.984 1.00 140.90 1007 ILE A C 1
ATOM 4617 O O . ILE A 1 1007 ? 110.607 106.538 134.837 1.00 139.92 1007 ILE A O 1
ATOM 4622 N N . PHE A 1 1008 ? 108.777 105.378 134.291 1.00 146.64 1008 PHE A N 1
ATOM 4623 C CA . PHE A 1 1008 ? 108.342 105.446 135.674 1.00 150.94 1008 PHE A CA 1
ATOM 4624 C C . PHE A 1 1008 ? 109.056 104.411 136.537 1.00 143.98 1008 PHE A C 1
ATOM 4625 O O . PHE A 1 1008 ? 109.097 104.556 137.761 1.00 148.05 1008 PHE A O 1
ATOM 4633 N N . MET A 1 1009 ? 109.650 103.381 135.945 1.00 138.57 1009 MET A N 1
ATOM 4634 C CA . MET A 1 1009 ? 110.473 102.516 136.778 1.00 137.97 1009 MET A CA 1
ATOM 4635 C C . MET A 1 1009 ? 111.816 103.144 137.093 1.00 134.60 1009 MET A C 1
ATOM 4636 O O . MET A 1 1009 ? 112.418 102.813 138.116 1.00 139.72 1009 MET A O 1
ATOM 4641 N N . ILE A 1 1010 ? 112.307 104.042 136.247 1.00 129.61 1010 ILE A N 1
ATOM 4642 C CA . ILE A 1 1010 ? 113.582 104.680 136.544 1.00 128.66 1010 ILE A CA 1
ATOM 4643 C C . ILE A 1 1010 ? 113.402 105.728 137.627 1.00 123.08 1010 ILE A C 1
ATOM 4644 O O . ILE A 1 1010 ? 114.186 105.802 138.578 1.00 121.51 1010 ILE A O 1
ATOM 4649 N N . LEU A 1 1011 ? 112.346 106.526 137.519 1.00 123.12 1011 LEU A N 1
ATOM 4650 C CA . LEU A 1 1011 ? 112.179 107.630 138.448 1.00 130.97 1011 LEU A CA 1
ATOM 4651 C C . LEU A 1 1011 ? 111.732 107.150 139.817 1.00 132.37 1011 LEU A C 1
ATOM 4652 O O . LEU A 1 1011 ? 111.837 107.884 140.801 1.00 137.65 1011 LEU A O 1
ATOM 4657 N N . LEU A 1 1012 ? 111.200 105.937 139.906 1.00 132.98 1012 LEU A N 1
ATOM 4658 C CA . LEU A 1 1012 ? 110.812 105.470 141.223 1.00 134.36 1012 LEU A CA 1
ATOM 4659 C C . LEU A 1 1012 ? 111.921 104.672 141.873 1.00 134.19 1012 LEU A C 1
ATOM 4660 O O . LEU A 1 1012 ? 112.013 104.656 143.102 1.00 143.22 1012 LEU A O 1
ATOM 4665 N N . SER A 1 1013 ? 112.780 104.028 141.084 1.00 129.43 1013 SER A N 1
ATOM 4666 C CA . SER A 1 1013 ? 113.946 103.364 141.655 1.00 128.00 1013 SER A CA 1
ATOM 4667 C C . SER A 1 1013 ? 114.892 104.384 142.256 1.00 131.56 1013 SER A C 1
ATOM 4668 O O . SER A 1 1013 ? 115.342 104.239 143.397 1.00 131.06 1013 SER A O 1
ATOM 4671 N N . SER A 1 1014 ? 115.160 105.451 141.507 1.00 135.12 1014 SER A N 1
ATOM 4672 C CA . SER A 1 1014 ? 116.064 106.499 141.955 1.00 136.59 1014 SER A CA 1
ATOM 4673 C C . SER A 1 1014 ? 115.463 107.317 143.086 1.00 139.13 1014 SER A C 1
ATOM 4674 O O . SER A 1 1014 ? 116.197 107.933 143.860 1.00 138.70 1014 SER A O 1
ATOM 4677 N N . GLY A 1 1015 ? 114.140 107.356 143.188 1.00 144.52 1015 GLY A N 1
ATOM 4678 C CA . GLY A 1 1015 ? 113.523 108.116 144.257 1.00 147.77 1015 GLY A CA 1
ATOM 4679 C C . GLY A 1 1015 ? 113.617 107.405 145.587 1.00 148.19 1015 GLY A C 1
ATOM 4680 O O . GLY A 1 1015 ? 113.658 108.041 146.640 1.00 148.52 1015 GLY A O 1
ATOM 4681 N N . VAL A 1 1016 ? 113.636 106.075 145.557 1.00 152.41 1016 VAL A N 1
ATOM 4682 C CA . VAL A 1 1016 ? 113.926 105.328 146.767 1.00 155.51 1016 VAL A CA 1
ATOM 4683 C C . VAL A 1 1016 ? 115.413 105.434 147.076 1.00 146.61 1016 VAL A C 1
ATOM 4684 O O . VAL A 1 1016 ? 115.822 105.370 148.240 1.00 152.08 1016 VAL A O 1
ATOM 4688 N N . LEU A 1 1017 ? 116.234 105.669 146.052 1.00 132.01 1017 LEU A N 1
ATOM 4689 C CA . LEU A 1 1017 ? 117.677 105.716 146.234 1.00 123.56 1017 LEU A CA 1
ATOM 4690 C C . LEU A 1 1017 ? 118.126 106.896 147.079 1.00 116.46 1017 LEU A C 1
ATOM 4691 O O . LEU A 1 1017 ? 119.107 106.775 147.814 1.00 115.52 1017 LEU A O 1
ATOM 4696 N N . ALA A 1 1018 ? 117.405 108.008 147.048 1.00 114.48 1018 ALA A N 1
ATOM 4697 C CA . ALA A 1 1018 ? 117.765 109.163 147.855 1.00 114.17 1018 ALA A CA 1
ATOM 4698 C C . ALA A 1 1018 ? 117.387 109.021 149.319 1.00 116.55 1018 ALA A C 1
ATOM 4699 O O . ALA A 1 1018 ? 117.651 109.937 150.095 1.00 113.56 1018 ALA A O 1
ATOM 4701 N N . PHE A 1 1019 ? 116.760 107.923 149.716 1.00 126.45 1019 PHE A N 1
ATOM 4702 C CA . PHE A 1 1019 ? 116.509 107.641 151.121 1.00 138.13 1019 PHE A CA 1
ATOM 4703 C C . PHE A 1 1019 ? 117.679 106.989 151.817 1.00 144.19 1019 PHE A C 1
ATOM 4704 O O . PHE A 1 1019 ? 117.472 106.333 152.835 1.00 147.15 1019 PHE A O 1
ATOM 4712 N N . GLU A 1 1020 ? 118.894 107.116 151.296 1.00 156.38 1020 GLU A N 1
ATOM 4713 C CA . GLU A 1 1020 ? 119.946 106.194 151.699 1.00 167.44 1020 GLU A CA 1
ATOM 4714 C C . GLU A 1 1020 ? 120.539 106.545 153.054 1.00 172.24 1020 GLU A C 1
ATOM 4715 O O . GLU A 1 1020 ? 120.846 105.653 153.852 1.00 175.97 1020 GLU A O 1
ATOM 4721 N N . ASP A 1 1021 ? 120.719 107.830 153.343 1.00 173.25 1021 ASP A N 1
ATOM 4722 C CA . ASP A 1 1021 ? 121.696 108.138 154.375 1.00 174.83 1021 ASP A CA 1
ATOM 4723 C C . ASP A 1 1021 ? 121.075 108.315 155.753 1.00 159.18 1021 ASP A C 1
ATOM 4724 O O . ASP A 1 1021 ? 119.908 107.989 155.969 1.00 158.97 1021 ASP A O 1
ATOM 4729 N N . ILE A 1 1022 ? 121.957 108.837 156.606 1.00 150.52 1022 ILE A N 1
ATOM 4730 C CA . ILE A 1 1022 ? 122.034 108.673 158.043 1.00 149.61 1022 ILE A CA 1
ATOM 4731 C C . ILE A 1 1022 ? 120.718 108.321 158.669 1.00 145.21 1022 ILE A C 1
ATOM 4732 O O . ILE A 1 1022 ? 120.609 107.356 159.427 1.00 142.68 1022 ILE A O 1
ATOM 4737 N N . TYR A 1 1023 ? 119.715 109.120 158.362 1.00 143.87 1023 TYR A N 1
ATOM 4738 C CA . TYR A 1 1023 ? 118.450 108.953 159.041 1.00 144.37 1023 TYR A CA 1
ATOM 4739 C C . TYR A 1 1023 ? 117.794 107.618 158.738 1.00 140.98 1023 TYR A C 1
ATOM 4740 O O . TYR A 1 1023 ? 116.731 107.346 159.287 1.00 142.89 1023 TYR A O 1
ATOM 4749 N N . ILE A 1 1024 ? 118.417 106.766 157.922 1.00 136.99 1024 ILE A N 1
ATOM 4750 C CA . ILE A 1 1024 ? 117.789 105.506 157.542 1.00 138.12 1024 ILE A CA 1
ATOM 4751 C C . ILE A 1 1024 ? 117.783 104.536 158.715 1.00 138.31 1024 ILE A C 1
ATOM 4752 O O . ILE A 1 1024 ? 116.965 103.615 158.772 1.00 144.36 1024 ILE A O 1
ATOM 4757 N N . TRP A 1 1025 ? 118.658 104.743 159.693 1.00 137.72 1025 TRP A N 1
ATOM 4758 C CA . TRP A 1 1025 ? 118.600 103.884 160.861 1.00 141.77 1025 TRP A CA 1
ATOM 4759 C C . TRP A 1 1025 ? 117.518 104.328 161.824 1.00 136.31 1025 TRP A C 1
ATOM 4760 O O . TRP A 1 1025 ? 117.139 103.567 162.714 1.00 133.47 1025 TRP A O 1
ATOM 4771 N N . ARG A 1 1026 ? 116.988 105.525 161.625 1.00 138.89 1026 ARG A N 1
ATOM 4772 C CA . ARG A 1 1026 ? 115.984 106.070 162.529 1.00 141.70 1026 ARG A CA 1
ATOM 4773 C C . ARG A 1 1026 ? 114.585 105.558 162.230 1.00 140.05 1026 ARG A C 1
ATOM 4774 O O . ARG A 1 1026 ? 113.836 105.233 163.140 1.00 138.11 1026 ARG A O 1
ATOM 4782 N N . ARG A 1 1027 ? 114.232 105.495 160.954 1.00 143.18 1027 ARG A N 1
ATOM 4783 C CA . ARG A 1 1027 ? 112.956 104.918 160.548 1.00 148.42 1027 ARG A CA 1
ATOM 4784 C C . ARG A 1 1027 ? 113.223 103.476 160.138 1.00 147.66 1027 ARG A C 1
ATOM 4785 O O . ARG A 1 1027 ? 114.175 103.181 159.417 1.00 144.85 1027 ARG A O 1
ATOM 4793 N N . ARG A 1 1028 ? 112.407 102.557 160.650 1.00 149.33 1028 ARG A N 1
ATOM 4794 C CA . ARG A 1 1028 ? 112.712 101.145 160.470 1.00 149.46 1028 ARG A CA 1
ATOM 4795 C C . ARG A 1 1028 ? 112.066 100.572 159.227 1.00 150.07 1028 ARG A C 1
ATOM 4796 O O . ARG A 1 1028 ? 112.672 99.732 158.561 1.00 152.18 1028 ARG A O 1
ATOM 4804 N N . VAL A 1 1029 ? 110.847 101.002 158.904 1.00 150.13 1029 VAL A N 1
ATOM 4805 C CA . VAL A 1 1029 ? 110.113 100.368 157.815 1.00 150.16 1029 VAL A CA 1
ATOM 4806 C C . VAL A 1 1029 ? 110.727 100.723 156.464 1.00 148.92 1029 VAL A C 1
ATOM 4807 O O . VAL A 1 1029 ? 110.808 99.879 155.565 1.00 146.51 1029 VAL A O 1
ATOM 4811 N N . ILE A 1 1030 ? 111.259 101.937 156.327 1.00 143.59 1030 ILE A N 1
ATOM 4812 C CA . ILE A 1 1030 ? 111.786 102.359 155.037 1.00 137.90 1030 ILE A CA 1
ATOM 4813 C C . ILE A 1 1030 ? 113.153 101.742 154.773 1.00 137.64 1030 ILE A C 1
ATOM 4814 O O . ILE A 1 1030 ? 113.560 101.608 153.611 1.00 137.94 1030 ILE A O 1
ATOM 4819 N N . LYS A 1 1031 ? 113.850 101.296 155.814 1.00 139.34 1031 LYS A N 1
ATOM 4820 C CA . LYS A 1 1031 ? 114.987 100.412 155.599 1.00 141.24 1031 LYS A CA 1
ATOM 4821 C C . LYS A 1 1031 ? 114.540 99.083 155.012 1.00 134.44 1031 LYS A C 1
ATOM 4822 O O . LYS A 1 1031 ? 115.252 98.486 154.201 1.00 131.67 1031 LYS A O 1
ATOM 4828 N N . VAL A 1 1032 ? 113.346 98.631 155.370 1.00 130.35 1032 VAL A N 1
ATOM 4829 C CA . VAL A 1 1032 ? 112.863 97.362 154.862 1.00 131.41 1032 VAL A CA 1
ATOM 4830 C C . VAL A 1 1032 ? 112.290 97.527 153.460 1.00 134.99 1032 VAL A C 1
ATOM 4831 O O . VAL A 1 1032 ? 112.438 96.635 152.617 1.00 136.18 1032 VAL A O 1
ATOM 4835 N N . ILE A 1 1033 ? 111.608 98.643 153.220 1.00 140.56 1033 ILE A N 1
ATOM 4836 C CA . ILE A 1 1033 ? 111.014 98.900 151.913 1.00 146.92 1033 ILE A CA 1
ATOM 4837 C C . ILE A 1 1033 ? 112.086 99.016 150.835 1.00 145.92 1033 ILE A C 1
ATOM 4838 O O . ILE A 1 1033 ? 111.931 98.493 149.731 1.00 142.16 1033 ILE A O 1
ATOM 4843 N N . LEU A 1 1034 ? 113.174 99.703 151.166 1.00 151.56 1034 LEU A N 1
ATOM 4844 C CA . LEU A 1 1034 ? 114.293 99.865 150.247 1.00 157.30 1034 LEU A CA 1
ATOM 4845 C C . LEU A 1 1034 ? 114.947 98.526 149.927 1.00 159.18 1034 LEU A C 1
ATOM 4846 O O . LEU A 1 1034 ? 115.329 98.264 148.787 1.00 161.66 1034 LEU A O 1
ATOM 4851 N N . GLU A 1 1035 ? 115.075 97.685 150.948 1.00 164.23 1035 GLU A N 1
ATOM 4852 C CA . GLU A 1 1035 ? 115.749 96.399 150.812 1.00 168.97 1035 GLU A CA 1
ATOM 4853 C C . GLU A 1 1035 ? 115.052 95.460 149.832 1.00 164.59 1035 GLU A C 1
ATOM 4854 O O . GLU A 1 1035 ? 115.709 94.765 149.057 1.00 166.03 1035 GLU A O 1
ATOM 4860 N N . TYR A 1 1036 ? 113.723 95.435 149.869 1.00 157.73 1036 TYR A N 1
ATOM 4861 C CA . TYR A 1 1036 ? 112.971 94.522 149.023 1.00 152.94 1036 TYR A CA 1
ATOM 4862 C C . TYR A 1 1036 ? 112.568 95.125 147.689 1.00 145.05 1036 TYR A C 1
ATOM 4863 O O . TYR A 1 1036 ? 112.356 94.381 146.729 1.00 136.90 1036 TYR A O 1
ATOM 4872 N N . ALA A 1 1037 ? 112.447 96.445 147.600 1.00 145.17 1037 ALA A N 1
ATOM 4873 C CA . ALA A 1 1037 ? 111.996 97.026 146.344 1.00 146.56 1037 ALA A CA 1
ATOM 4874 C C . ALA A 1 1037 ? 113.061 96.950 145.274 1.00 143.77 1037 ALA A C 1
ATOM 4875 O O . ALA A 1 1037 ? 112.729 96.802 144.095 1.00 144.63 1037 ALA A O 1
ATOM 4877 N N . ASP A 1 1038 ? 114.335 97.023 145.652 1.00 144.28 1038 ASP A N 1
ATOM 4878 C CA . ASP A 1 1038 ? 115.381 97.056 144.637 1.00 147.70 1038 ASP A CA 1
ATOM 4879 C C . ASP A 1 1038 ? 115.507 95.745 143.886 1.00 148.71 1038 ASP A C 1
ATOM 4880 O O . ASP A 1 1038 ? 115.998 95.738 142.754 1.00 152.60 1038 ASP A O 1
ATOM 4885 N N . LYS A 1 1039 ? 115.069 94.631 144.476 1.00 146.18 1039 LYS A N 1
ATOM 4886 C CA . LYS A 1 1039 ? 115.038 93.405 143.692 1.00 147.26 1039 LYS A CA 1
ATOM 4887 C C . LYS A 1 1039 ? 114.050 93.513 142.539 1.00 145.87 1039 LYS A C 1
ATOM 4888 O O . LYS A 1 1039 ? 114.372 93.119 141.411 1.00 148.50 1039 LYS A O 1
ATOM 4894 N N . VAL A 1 1040 ? 112.849 94.005 142.830 1.00 138.82 1040 VAL A N 1
ATOM 4895 C CA . VAL A 1 1040 ? 111.814 94.159 141.814 1.00 129.64 1040 VAL A CA 1
ATOM 4896 C C . VAL A 1 1040 ? 112.231 95.157 140.740 1.00 129.32 1040 VAL A C 1
ATOM 4897 O O . VAL A 1 1040 ? 112.007 94.932 139.551 1.00 129.67 1040 VAL A O 1
ATOM 4901 N N . PHE A 1 1041 ? 112.840 96.259 141.167 1.00 132.76 1041 PHE A N 1
ATOM 4902 C CA . PHE A 1 1041 ? 113.322 97.268 140.233 1.00 135.41 1041 PHE A CA 1
ATOM 4903 C C . PHE A 1 1041 ? 114.406 96.666 139.349 1.00 135.15 1041 PHE A C 1
ATOM 4904 O O . PHE A 1 1041 ? 114.449 96.910 138.143 1.00 137.94 1041 PHE A O 1
ATOM 4912 N N . THR A 1 1042 ? 115.276 95.873 139.963 1.00 131.01 1042 THR A N 1
ATOM 4913 C CA . THR A 1 1042 ? 116.328 95.175 139.239 1.00 132.29 1042 THR A CA 1
ATOM 4914 C C . THR A 1 1042 ? 115.733 94.181 138.250 1.00 135.84 1042 THR A C 1
ATOM 4915 O O . THR A 1 1042 ? 116.223 94.037 137.130 1.00 136.05 1042 THR A O 1
ATOM 4919 N N . TYR A 1 1043 ? 114.676 93.496 138.673 1.00 140.15 1043 TYR A N 1
ATOM 4920 C CA . TYR A 1 1043 ? 114.050 92.478 137.842 1.00 145.47 1043 TYR A CA 1
ATOM 4921 C C . TYR A 1 1043 ? 113.360 93.089 136.635 1.00 135.73 1043 TYR A C 1
ATOM 4922 O O . TYR A 1 1043 ? 113.345 92.485 135.558 1.00 137.27 1043 TYR A O 1
ATOM 4931 N N . VAL A 1 1044 ? 112.777 94.279 136.801 1.00 125.20 1044 VAL A N 1
ATOM 4932 C CA . VAL A 1 1044 ? 112.212 94.994 135.666 1.00 118.28 1044 VAL A CA 1
ATOM 4933 C C . VAL A 1 1044 ? 113.305 95.311 134.666 1.00 112.20 1044 VAL A C 1
ATOM 4934 O O . VAL A 1 1044 ? 113.148 95.100 133.459 1.00 113.28 1044 VAL A O 1
ATOM 4938 N N . PHE A 1 1045 ? 114.457 95.735 135.158 1.00 109.01 1045 PHE A N 1
ATOM 4939 C CA . PHE A 1 1045 ? 115.555 96.039 134.267 1.00 112.93 1045 PHE A CA 1
ATOM 4940 C C . PHE A 1 1045 ? 116.227 94.793 133.728 1.00 116.66 1045 PHE A C 1
ATOM 4941 O O . PHE A 1 1045 ? 116.921 94.882 132.717 1.00 122.05 1045 PHE A O 1
ATOM 4949 N N . ILE A 1 1046 ? 116.039 93.634 134.355 1.00 119.52 1046 ILE A N 1
ATOM 4950 C CA . ILE A 1 1046 ? 116.472 92.393 133.722 1.00 126.31 1046 ILE A CA 1
ATOM 4951 C C . ILE A 1 1046 ? 115.574 92.062 132.540 1.00 130.19 1046 ILE A C 1
ATOM 4952 O O . ILE A 1 1046 ? 116.053 91.683 131.464 1.00 130.76 1046 ILE A O 1
ATOM 4957 N N . VAL A 1 1047 ? 114.263 92.216 132.722 1.00 137.09 1047 VAL A N 1
ATOM 4958 C CA . VAL A 1 1047 ? 113.307 92.009 131.638 1.00 144.39 1047 VAL A CA 1
ATOM 4959 C C . VAL A 1 1047 ? 113.577 92.977 130.498 1.00 142.63 1047 VAL A C 1
ATOM 4960 O O . VAL A 1 1047 ? 113.526 92.609 129.320 1.00 143.56 1047 VAL A O 1
ATOM 4964 N N . GLU A 1 1048 ? 113.934 94.213 130.835 1.00 140.34 1048 GLU A N 1
ATOM 4965 C CA . GLU A 1 1048 ? 114.231 95.185 129.795 1.00 140.94 1048 GLU A CA 1
ATOM 4966 C C . GLU A 1 1048 ? 115.517 94.835 129.064 1.00 134.78 1048 GLU A C 1
ATOM 4967 O O . GLU A 1 1048 ? 115.578 94.913 127.837 1.00 135.46 1048 GLU A O 1
ATOM 4973 N N . MET A 1 1049 ? 116.546 94.410 129.802 1.00 132.95 1049 MET A N 1
ATOM 4974 C CA . MET A 1 1049 ? 117.784 93.950 129.175 1.00 135.69 1049 MET A CA 1
ATOM 4975 C C . MET A 1 1049 ? 117.552 92.696 128.346 1.00 135.18 1049 MET A C 1
ATOM 4976 O O . MET A 1 1049 ? 118.218 92.486 127.326 1.00 134.66 1049 MET A O 1
ATOM 4981 N N . LEU A 1 1050 ? 116.599 91.865 128.756 1.00 134.61 1050 LEU A N 1
ATOM 4982 C CA . LEU A 1 1050 ? 116.211 90.740 127.926 1.00 136.03 1050 LEU A CA 1
ATOM 4983 C C . LEU A 1 1050 ? 115.569 91.226 126.639 1.00 140.16 1050 LEU A C 1
ATOM 4984 O O . LEU A 1 1050 ? 115.991 90.862 125.538 1.00 145.06 1050 LEU A O 1
ATOM 4989 N N . LEU A 1 1051 ? 114.582 92.109 126.758 1.00 142.96 1051 LEU A N 1
ATOM 4990 C CA . LEU A 1 1051 ? 113.771 92.442 125.597 1.00 145.04 1051 LEU A CA 1
ATOM 4991 C C . LEU A 1 1051 ? 114.465 93.434 124.680 1.00 143.78 1051 LEU A C 1
ATOM 4992 O O . LEU A 1 1051 ? 114.055 93.595 123.533 1.00 141.22 1051 LEU A O 1
ATOM 4997 N N . LYS A 1 1052 ? 115.503 94.120 125.155 1.00 151.95 1052 LYS A N 1
ATOM 4998 C CA . LYS A 1 1052 ? 116.326 94.886 124.224 1.00 159.80 1052 LYS A CA 1
ATOM 4999 C C . LYS A 1 1052 ? 117.115 93.957 123.317 1.00 155.53 1052 LYS A C 1
ATOM 5000 O O . LYS A 1 1052 ? 117.385 94.294 122.161 1.00 157.77 1052 LYS A O 1
ATOM 5006 N N . TRP A 1 1053 ? 117.495 92.784 123.825 1.00 149.69 1053 TRP A N 1
ATOM 5007 C CA . TRP A 1 1053 ? 118.329 91.875 123.050 1.00 148.35 1053 TRP A CA 1
ATOM 5008 C C . TRP A 1 1053 ? 117.579 91.284 121.875 1.00 144.42 1053 TRP A C 1
ATOM 5009 O O . TRP A 1 1053 ? 117.978 91.441 120.718 1.00 144.98 1053 TRP A O 1
ATOM 5020 N N . VAL A 1 1054 ? 116.453 90.642 122.148 1.00 141.54 1054 VAL A N 1
ATOM 5021 C CA . VAL A 1 1054 ? 115.709 89.995 121.082 1.00 142.53 1054 VAL A CA 1
ATOM 5022 C C . VAL A 1 1054 ? 115.001 91.013 120.203 1.00 143.71 1054 VAL A C 1
ATOM 5023 O O . VAL A 1 1054 ? 114.474 90.664 119.143 1.00 145.38 1054 VAL A O 1
ATOM 5027 N N . ALA A 1 1055 ? 114.991 92.281 120.607 1.00 150.37 1055 ALA A N 1
ATOM 5028 C CA . ALA A 1 1055 ? 114.622 93.352 119.694 1.00 158.63 1055 ALA A CA 1
ATOM 5029 C C . ALA A 1 1055 ? 115.750 93.663 118.732 1.00 157.45 1055 ALA A C 1
ATOM 5030 O O . ALA A 1 1055 ? 115.570 93.641 117.514 1.00 162.29 1055 ALA A O 1
ATOM 5032 N N . TYR A 1 1056 ? 116.914 93.994 119.264 1.00 159.54 1056 TYR A N 1
ATOM 5033 C CA . TYR A 1 1056 ? 117.938 94.574 118.416 1.00 167.15 1056 TYR A CA 1
ATOM 5034 C C . TYR A 1 1056 ? 118.960 93.541 117.989 1.00 172.60 1056 TYR A C 1
ATOM 5035 O O . TYR A 1 1056 ? 119.569 93.675 116.926 1.00 181.69 1056 TYR A O 1
ATOM 5044 N N . GLY A 1 1057 ? 119.185 92.527 118.798 1.00 177.50 1057 GLY A N 1
ATOM 5045 C CA . GLY A 1 1057 ? 120.254 91.630 118.420 1.00 187.48 1057 GLY A CA 1
ATOM 5046 C C . GLY A 1 1057 ? 121.596 92.117 118.924 1.00 196.48 1057 GLY A C 1
ATOM 5047 O O . GLY A 1 1057 ? 121.837 93.321 119.077 1.00 193.35 1057 GLY A O 1
ATOM 5048 N N . PHE A 1 1058 ? 122.508 91.159 119.139 1.00 208.11 1058 PHE A N 1
ATOM 5049 C CA . PHE A 1 1058 ? 123.767 91.409 119.836 1.00 214.00 1058 PHE A CA 1
ATOM 5050 C C . PHE A 1 1058 ? 124.659 92.396 119.103 1.00 210.11 1058 PHE A C 1
ATOM 5051 O O . PHE A 1 1058 ? 125.435 93.112 119.742 1.00 210.04 1058 PHE A O 1
ATOM 5059 N N . LYS A 1 1059 ? 124.577 92.452 117.774 1.00 208.84 1059 LYS A N 1
ATOM 5060 C CA . LYS A 1 1059 ? 125.346 93.465 117.064 1.00 211.13 1059 LYS A CA 1
ATOM 5061 C C . LYS A 1 1059 ? 124.756 94.844 117.294 1.00 205.97 1059 LYS A C 1
ATOM 5062 O O . LYS A 1 1059 ? 125.448 95.757 117.753 1.00 204.65 1059 LYS A O 1
ATOM 5068 N N . ARG A 1 1060 ? 123.466 95.005 117.021 1.00 203.98 1060 ARG A N 1
ATOM 5069 C CA . ARG A 1 1060 ? 122.904 96.344 117.030 1.00 205.43 1060 ARG A CA 1
ATOM 5070 C C . ARG A 1 1060 ? 122.664 96.845 118.443 1.00 193.22 1060 ARG A C 1
ATOM 5071 O O . ARG A 1 1060 ? 122.496 98.050 118.648 1.00 190.01 1060 ARG A O 1
ATOM 5079 N N . TYR A 1 1061 ? 122.647 95.951 119.428 1.00 187.42 1061 TYR A N 1
ATOM 5080 C CA . TYR A 1 1061 ? 122.456 96.404 120.798 1.00 186.44 1061 TYR A CA 1
ATOM 5081 C C . TYR A 1 1061 ? 123.723 97.030 121.352 1.00 185.52 1061 TYR A C 1
ATOM 5082 O O . TYR A 1 1061 ? 123.688 98.139 121.892 1.00 190.80 1061 TYR A O 1
ATOM 5091 N N . PHE A 1 1062 ? 124.853 96.331 121.229 1.00 185.70 1062 PHE A N 1
ATOM 5092 C CA . PHE A 1 1062 ? 126.088 96.851 121.796 1.00 191.62 1062 PHE A CA 1
ATOM 5093 C C . PHE A 1 1062 ? 126.614 98.073 121.064 1.00 193.75 1062 PHE A C 1
ATOM 5094 O O . PHE A 1 1062 ? 127.268 98.908 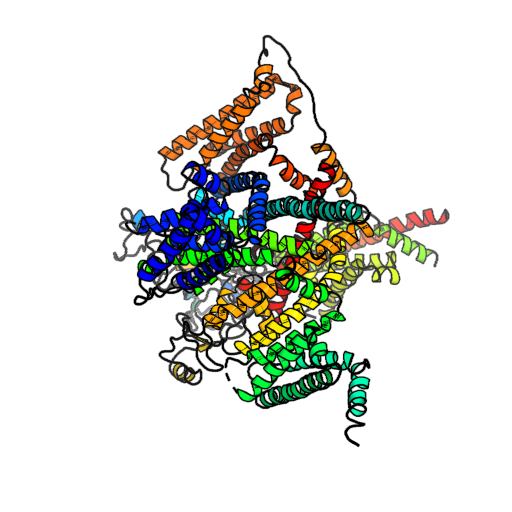121.681 1.00 197.17 1062 PHE A O 1
ATOM 5102 N N . THR A 1 1063 ? 126.326 98.216 119.775 1.00 190.19 1063 THR A N 1
ATOM 5103 C CA . THR A 1 1063 ? 126.933 99.319 119.045 1.00 186.73 1063 THR A CA 1
ATOM 5104 C C . THR A 1 1063 ? 126.227 100.641 119.311 1.00 191.39 1063 THR A C 1
ATOM 5105 O O . THR A 1 1063 ? 126.818 101.703 119.099 1.00 192.07 1063 THR A O 1
ATOM 5109 N N . ASP A 1 1064 ? 124.973 100.612 119.759 1.00 198.46 1064 ASP A N 1
ATOM 5110 C CA . ASP A 1 1064 ? 124.334 101.855 120.175 1.00 203.62 1064 ASP A CA 1
ATOM 5111 C C . ASP A 1 1064 ? 124.978 102.385 121.441 1.00 209.08 1064 ASP A C 1
ATOM 5112 O O . ASP A 1 1064 ? 125.247 101.630 122.375 1.00 211.19 1064 ASP A O 1
ATOM 5117 N N . ALA A 1 1065 ? 125.213 103.698 121.466 1.00 209.87 1065 ALA A N 1
ATOM 5118 C CA . ALA A 1 1065 ? 126.013 104.300 122.530 1.00 206.43 1065 ALA A CA 1
ATOM 5119 C C . ALA A 1 1065 ? 125.258 104.313 123.848 1.00 196.69 1065 ALA A C 1
ATOM 5120 O O . ALA A 1 1065 ? 125.777 103.887 124.883 1.00 194.53 1065 ALA A O 1
ATOM 5122 N N . TRP A 1 1066 ? 124.040 104.800 123.821 1.00 186.12 1066 TRP A N 1
ATOM 5123 C CA . TRP A 1 1066 ? 123.286 104.837 125.038 1.00 182.64 1066 TRP A CA 1
ATOM 5124 C C . TRP A 1 1066 ? 123.056 103.432 125.561 1.00 177.68 1066 TRP A C 1
ATOM 5125 O O . TRP A 1 1066 ? 123.025 103.232 126.762 1.00 183.14 1066 TRP A O 1
ATOM 5136 N N . CYS A 1 1067 ? 122.869 102.459 124.673 1.00 171.13 1067 CYS A N 1
ATOM 5137 C CA . CYS A 1 1067 ? 122.415 101.150 125.119 1.00 169.06 1067 CYS A CA 1
ATOM 5138 C C . CYS A 1 1067 ? 123.530 100.381 125.803 1.00 171.31 1067 CYS A C 1
ATOM 5139 O O . CYS A 1 1067 ? 123.287 99.297 126.344 1.00 167.62 1067 CYS A O 1
ATOM 5142 N N . TRP A 1 1068 ? 124.737 100.937 125.777 1.00 175.41 1068 TRP A N 1
ATOM 5143 C CA . TRP A 1 1068 ? 125.859 100.385 126.524 1.00 178.75 1068 TRP A CA 1
ATOM 5144 C C . TRP A 1 1068 ? 125.606 100.453 128.030 1.00 176.95 1068 TRP A C 1
ATOM 5145 O O . TRP A 1 1068 ? 125.940 99.527 128.768 1.00 177.64 1068 TRP A O 1
ATOM 5156 N N . LEU A 1 1069 ? 125.020 101.561 128.477 1.00 172.82 1069 LEU A N 1
ATOM 5157 C CA . LEU A 1 1069 ? 124.827 101.813 129.897 1.00 169.58 1069 LEU A CA 1
ATOM 5158 C C . LEU A 1 1069 ? 123.891 100.806 130.519 1.00 171.55 1069 LEU A C 1
ATOM 5159 O O . LEU A 1 1069 ? 124.198 100.229 131.567 1.00 173.45 1069 LEU A O 1
ATOM 5164 N N . ASP A 1 1070 ? 122.776 100.529 129.844 1.00 175.41 1070 ASP A N 1
ATOM 5165 C CA . ASP A 1 1070 ? 121.801 99.600 130.390 1.00 183.72 1070 ASP A CA 1
ATOM 5166 C C . ASP A 1 1070 ? 122.363 98.186 130.471 1.00 187.50 1070 ASP A C 1
ATOM 5167 O O . ASP A 1 1070 ? 121.928 97.396 131.311 1.00 190.33 1070 ASP A O 1
ATOM 5172 N N . PHE A 1 1071 ? 123.373 97.866 129.664 1.00 187.74 1071 PHE A N 1
ATOM 5173 C CA . PHE A 1 1071 ? 124.106 96.635 129.921 1.00 185.64 1071 PHE A CA 1
ATOM 5174 C C . PHE A 1 1071 ? 125.004 96.765 131.142 1.00 178.30 1071 PHE A C 1
ATOM 5175 O O . PHE A 1 1071 ? 125.220 95.787 131.863 1.00 173.24 1071 PHE A O 1
ATOM 5183 N N . VAL A 1 1072 ? 125.566 97.945 131.380 1.00 175.06 1072 VAL A N 1
ATOM 5184 C CA . VAL A 1 1072 ? 126.543 98.064 132.454 1.00 174.15 1072 VAL A CA 1
ATOM 5185 C C . VAL A 1 1072 ? 125.849 98.120 133.801 1.00 168.72 1072 VAL A C 1
ATOM 5186 O O . VAL A 1 1072 ? 126.172 97.347 134.711 1.00 167.55 1072 VAL A O 1
ATOM 5190 N N . ILE A 1 1073 ? 124.895 99.040 133.949 1.00 163.85 1073 ILE A N 1
ATOM 5191 C CA . ILE A 1 1073 ? 124.302 99.282 135.258 1.00 162.86 1073 ILE A CA 1
ATOM 5192 C C . ILE A 1 1073 ? 123.458 98.095 135.703 1.00 164.26 1073 ILE A C 1
ATOM 5193 O O . ILE A 1 1073 ? 123.580 97.627 136.842 1.00 170.01 1073 ILE A O 1
ATOM 5198 N N . VAL A 1 1074 ? 122.644 97.543 134.807 1.00 164.83 1074 VAL A N 1
ATOM 5199 C CA . VAL A 1 1074 ? 121.895 96.346 135.173 1.00 165.53 1074 VAL A CA 1
ATOM 5200 C C . VAL A 1 1074 ? 122.830 95.145 135.247 1.00 165.48 1074 VAL A C 1
ATOM 5201 O O . VAL A 1 1074 ? 122.595 94.207 136.017 1.00 163.21 1074 VAL A O 1
ATOM 5205 N N . GLY A 1 1075 ? 123.932 95.177 134.496 1.00 166.52 1075 GLY A N 1
ATOM 5206 C CA . GLY A 1 1075 ? 124.941 94.143 134.637 1.00 167.49 1075 GLY A CA 1
ATOM 5207 C C . GLY A 1 1075 ? 125.636 94.185 135.977 1.00 167.95 1075 GLY A C 1
ATOM 5208 O O . GLY A 1 1075 ? 126.041 93.148 136.504 1.00 171.84 1075 GLY A O 1
ATOM 5209 N N . ALA A 1 1076 ? 125.739 95.368 136.570 1.00 165.96 1076 ALA A N 1
ATOM 5210 C CA . ALA A 1 1076 ? 126.260 95.448 137.925 1.00 166.15 1076 ALA A CA 1
ATOM 5211 C C . ALA A 1 1076 ? 125.209 95.034 138.941 1.00 161.89 1076 ALA A C 1
ATOM 5212 O O . ALA A 1 1076 ? 125.519 94.844 140.120 1.00 161.11 1076 ALA A O 1
ATOM 5214 N N . SER A 1 1077 ? 123.960 94.918 138.511 1.00 160.74 1077 SER A N 1
ATOM 5215 C CA . SER A 1 1077 ? 122.961 94.302 139.363 1.00 163.84 1077 SER A CA 1
ATOM 5216 C C . SER A 1 1077 ? 122.944 92.789 139.239 1.00 167.51 1077 SER A C 1
ATOM 5217 O O . SER A 1 1077 ? 122.413 92.122 140.125 1.00 171.33 1077 SER A O 1
ATOM 5220 N N . ILE A 1 1078 ? 123.489 92.229 138.164 1.00 170.41 1078 ILE A N 1
ATOM 5221 C CA . ILE A 1 1078 ? 123.739 90.793 138.156 1.00 174.98 1078 ILE A CA 1
ATOM 5222 C C . ILE A 1 1078 ? 124.809 90.441 139.172 1.00 177.55 1078 ILE A C 1
ATOM 5223 O O . ILE A 1 1078 ? 124.626 89.554 140.012 1.00 177.01 1078 ILE A O 1
ATOM 5228 N N . MET A 1 1079 ? 125.919 91.174 139.149 1.00 184.78 1079 MET A N 1
ATOM 5229 C CA . MET A 1 1079 ? 127.041 90.862 140.019 1.00 193.56 1079 MET A CA 1
ATOM 5230 C C . MET A 1 1079 ? 126.782 91.251 141.470 1.00 191.27 1079 MET A C 1
ATOM 5231 O O . MET A 1 1079 ? 127.618 90.971 142.332 1.00 191.43 1079 MET A O 1
ATOM 5236 N N . GLY A 1 1080 ? 125.655 91.901 141.757 1.00 188.28 1080 GLY A N 1
ATOM 5237 C CA . GLY A 1 1080 ? 125.298 92.155 143.140 1.00 187.54 1080 GLY A CA 1
ATOM 5238 C C . GLY A 1 1080 ? 124.400 91.079 143.715 1.00 186.12 1080 GLY A C 1
ATOM 5239 O O . GLY A 1 1080 ? 124.587 90.648 144.855 1.00 187.63 1080 GLY A O 1
ATOM 5240 N N . ILE A 1 1081 ? 123.415 90.628 142.940 1.00 185.19 1081 ILE A N 1
ATOM 5241 C CA . ILE A 1 1081 ? 122.508 89.592 143.424 1.00 187.30 1081 ILE A CA 1
ATOM 5242 C C . ILE A 1 1081 ? 123.224 88.239 143.473 1.00 190.29 1081 ILE A C 1
ATOM 5243 O O . ILE A 1 1081 ? 122.839 87.348 144.240 1.00 189.46 1081 ILE A O 1
ATOM 5248 N N . THR A 1 1082 ? 124.317 88.093 142.719 1.00 197.85 1082 THR A N 1
ATOM 5249 C CA . THR A 1 1082 ? 125.096 86.861 142.753 1.00 206.29 1082 THR A CA 1
ATOM 5250 C C . THR A 1 1082 ? 125.785 86.654 144.096 1.00 223.66 1082 THR A C 1
ATOM 5251 O O . THR A 1 1082 ? 125.747 85.547 144.644 1.00 229.99 1082 THR A O 1
ATOM 5255 N N . SER A 1 1083 ? 126.351 87.712 144.684 1.00 239.03 1083 SER A N 1
ATOM 5256 C CA . SER A 1 1083 ? 127.323 87.513 145.754 1.00 248.73 1083 SER A CA 1
ATOM 5257 C C . SER A 1 1083 ? 126.695 87.169 147.102 1.00 255.80 1083 SER A C 1
ATOM 5258 O O . SER A 1 1083 ? 127.421 87.113 148.098 1.00 260.87 1083 SER A O 1
ATOM 5261 N N . SER A 1 1084 ? 125.381 86.942 147.169 1.00 254.95 1084 SER A N 1
ATOM 5262 C CA . SER A 1 1084 ? 124.838 86.217 148.313 1.00 250.75 1084 SER A CA 1
ATOM 5263 C C . SER A 1 1084 ? 125.330 84.777 148.322 1.00 253.69 1084 SER A C 1
ATOM 5264 O O . SER A 1 1084 ? 125.471 84.169 149.389 1.00 252.80 1084 SER A O 1
ATOM 5267 N N . LEU A 1 1085 ? 125.601 84.228 147.144 1.00 253.04 1085 LEU A N 1
ATOM 5268 C CA . LEU A 1 1085 ? 126.036 82.851 146.989 1.00 247.10 1085 LEU A CA 1
ATOM 5269 C C . LEU A 1 1085 ? 127.406 82.778 146.317 1.00 237.12 1085 LEU A C 1
ATOM 5270 O O . LEU A 1 1085 ? 128.425 83.070 146.942 1.00 221.04 1085 LEU A O 1
ATOM 5275 N N . ILE A 1 1094 ? 132.145 94.546 145.519 1.00 221.27 1094 ILE A N 1
ATOM 5276 C CA . ILE A 1 1094 ? 131.358 93.820 146.501 1.00 226.54 1094 ILE A CA 1
ATOM 5277 C C . ILE A 1 1094 ? 130.661 94.882 147.318 1.00 226.59 1094 ILE A C 1
ATOM 5278 O O . ILE A 1 1094 ? 129.459 95.078 147.204 1.00 220.46 1094 ILE A O 1
ATOM 5283 N N . LYS A 1 1095 ? 131.438 95.567 148.152 1.00 233.09 1095 LYS A N 1
ATOM 5284 C CA . LYS A 1 1095 ? 131.075 96.906 148.585 1.00 233.05 1095 LYS A CA 1
ATOM 5285 C C . LYS A 1 1095 ? 131.445 97.929 147.528 1.00 235.27 1095 LYS A C 1
ATOM 5286 O O . LYS A 1 1095 ? 131.080 99.102 147.653 1.00 233.62 1095 LYS A O 1
ATOM 5292 N N . ASN A 1 1096 ? 132.200 97.492 146.514 1.00 235.86 1096 ASN A N 1
ATOM 5293 C CA . ASN A 1 1096 ? 132.440 98.286 145.318 1.00 234.70 1096 ASN A CA 1
ATOM 5294 C C . ASN A 1 1096 ? 131.133 98.627 144.617 1.00 229.17 1096 ASN A C 1
ATOM 5295 O O . ASN A 1 1096 ? 130.924 99.776 144.210 1.00 230.91 1096 ASN A O 1
ATOM 5300 N N . LEU A 1 1097 ? 130.223 97.662 144.521 1.00 217.66 1097 LEU A N 1
ATOM 5301 C CA . LEU A 1 1097 ? 129.054 97.829 143.676 1.00 209.69 1097 LEU A CA 1
ATOM 5302 C C . LEU A 1 1097 ? 127.913 98.564 144.357 1.00 207.05 1097 LEU A C 1
ATOM 5303 O O . LEU A 1 1097 ? 126.781 98.480 143.878 1.00 209.12 1097 LEU A O 1
ATOM 5308 N N . ARG A 1 1098 ? 128.155 99.261 145.462 1.00 206.04 1098 ARG A N 1
ATOM 5309 C CA . ARG A 1 1098 ? 127.151 100.212 145.915 1.00 205.40 1098 ARG A CA 1
ATOM 5310 C C . ARG A 1 1098 ? 127.297 101.537 145.191 1.00 202.57 1098 ARG A C 1
ATOM 5311 O O . ARG A 1 1098 ? 126.459 102.427 145.348 1.00 202.26 1098 ARG A O 1
ATOM 5319 N N . THR A 1 1099 ? 128.472 101.708 144.588 1.00 202.14 1099 THR A N 1
ATOM 5320 C CA . THR A 1 1099 ? 128.806 102.847 143.741 1.00 202.86 1099 THR A CA 1
ATOM 5321 C C . THR A 1 1099 ? 128.044 102.890 142.421 1.00 194.50 1099 THR A C 1
ATOM 5322 O O . THR A 1 1099 ? 127.597 103.952 141.988 1.00 196.71 1099 THR A O 1
ATOM 5326 N N . ILE A 1 1100 ? 127.904 101.732 141.779 1.00 181.72 1100 ILE A N 1
ATOM 5327 C CA . ILE A 1 1100 ? 127.285 101.687 140.475 1.00 172.91 1100 ILE A CA 1
ATOM 5328 C C . ILE A 1 1100 ? 125.808 101.922 140.621 1.00 165.17 1100 ILE A C 1
ATOM 5329 O O . ILE A 1 1100 ? 125.229 102.707 139.890 1.00 165.34 1100 ILE A O 1
ATOM 5334 N N . ARG A 1 1101 ? 125.213 101.274 141.616 1.00 162.91 1101 ARG A N 1
ATOM 5335 C CA . ARG A 1 1101 ? 123.790 101.416 141.863 1.00 158.74 1101 ARG A CA 1
ATOM 5336 C C . ARG A 1 1101 ? 123.540 102.880 142.165 1.00 148.39 1101 ARG A C 1
ATOM 5337 O O . ARG A 1 1101 ? 122.541 103.452 141.729 1.00 146.64 1101 ARG A O 1
ATOM 5345 N N . ALA A 1 1102 ? 124.459 103.492 142.904 1.00 135.52 1102 ALA A N 1
ATOM 5346 C CA . ALA A 1 1102 ? 124.374 104.921 143.147 1.00 127.70 1102 ALA A CA 1
ATOM 5347 C C . ALA A 1 1102 ? 124.544 105.733 141.885 1.00 124.67 1102 ALA A C 1
ATOM 5348 O O . ALA A 1 1102 ? 124.406 106.953 141.934 1.00 121.17 1102 ALA A O 1
ATOM 5350 N N . LEU A 1 1103 ? 124.867 105.095 140.769 1.00 125.52 1103 LEU A N 1
ATOM 5351 C CA . LEU A 1 1103 ? 125.016 105.777 139.497 1.00 125.70 1103 LEU A CA 1
ATOM 5352 C C . LEU A 1 1103 ? 123.848 105.507 138.563 1.00 120.80 1103 LEU A C 1
ATOM 5353 O O . LEU A 1 1103 ? 123.762 106.135 137.515 1.00 119.90 1103 LEU A O 1
ATOM 5358 N N . ARG A 1 1104 ? 122.930 104.625 138.941 1.00 119.53 1104 ARG A N 1
ATOM 5359 C CA . ARG A 1 1104 ? 121.821 104.287 138.058 1.00 121.56 1104 ARG A CA 1
ATOM 5360 C C . ARG A 1 1104 ? 120.872 105.423 137.648 1.00 122.59 1104 ARG A C 1
ATOM 5361 O O . ARG A 1 1104 ? 120.306 105.302 136.554 1.00 129.50 1104 ARG A O 1
ATOM 5369 N N . PRO A 1 1105 ? 120.682 106.543 138.366 1.00 120.40 1105 PRO A N 1
ATOM 5370 C CA . PRO A 1 1105 ? 119.874 107.603 137.756 1.00 119.95 1105 PRO A CA 1
ATOM 5371 C C . PRO A 1 1105 ? 120.597 108.408 136.716 1.00 122.43 1105 PRO A C 1
ATOM 5372 O O . PRO A 1 1105 ? 120.079 109.439 136.294 1.00 125.13 1105 PRO A O 1
ATOM 5376 N N . LEU A 1 1106 ? 121.794 108.002 136.311 1.00 132.18 1106 LEU A N 1
ATOM 5377 C CA . LEU A 1 1106 ? 122.379 108.523 135.089 1.00 144.02 1106 LEU A CA 1
ATOM 5378 C C . LEU A 1 1106 ? 121.713 107.951 133.848 1.00 140.14 1106 LEU A C 1
ATOM 5379 O O . LEU A 1 1106 ? 121.894 108.494 132.757 1.00 143.40 1106 LEU A O 1
ATOM 5384 N N . ARG A 1 1107 ? 120.926 106.888 133.975 1.00 132.16 1107 ARG A N 1
ATOM 5385 C CA . ARG A 1 1107 ? 120.422 106.277 132.760 1.00 129.69 1107 ARG A CA 1
ATOM 5386 C C . ARG A 1 1107 ? 119.227 107.015 132.198 1.00 126.23 1107 ARG A C 1
ATOM 5387 O O . ARG A 1 1107 ? 118.794 106.696 131.089 1.00 129.40 1107 ARG A O 1
ATOM 5395 N N . ALA A 1 1108 ? 118.703 108.017 132.900 1.00 123.93 1108 ALA A N 1
ATOM 5396 C CA . ALA A 1 1108 ? 117.563 108.752 132.367 1.00 128.32 1108 ALA A CA 1
ATOM 5397 C C . ALA A 1 1108 ? 117.967 109.666 131.221 1.00 129.92 1108 ALA A C 1
ATOM 5398 O O . ALA A 1 1108 ? 117.101 110.233 130.549 1.00 128.61 1108 ALA A O 1
ATOM 5400 N N . LEU A 1 1109 ? 119.273 109.823 130.993 1.00 134.61 1109 LEU A N 1
ATOM 5401 C CA . LEU A 1 1109 ? 119.781 110.566 129.851 1.00 141.43 1109 LEU A CA 1
ATOM 5402 C C . LEU A 1 1109 ? 119.338 109.956 128.535 1.00 151.39 1109 LEU A C 1
ATOM 5403 O O . LEU A 1 1109 ? 119.136 110.670 127.550 1.00 161.13 1109 LEU A O 1
ATOM 5408 N N . SER A 1 1110 ? 119.198 108.638 128.484 1.00 152.07 1110 SER A N 1
ATOM 5409 C CA . SER A 1 1110 ? 118.816 108.027 127.223 1.00 151.90 1110 SER A CA 1
ATOM 5410 C C . SER A 1 1110 ? 117.338 108.227 126.941 1.00 150.34 1110 SER A C 1
ATOM 5411 O O . SER A 1 1110 ? 116.929 108.312 125.779 1.00 144.65 1110 SER A O 1
ATOM 5414 N N . ARG A 1 1111 ? 116.557 108.072 128.015 1.00 153.45 1111 ARG A N 1
ATOM 5415 C CA . ARG A 1 1111 ? 115.089 108.095 128.009 1.00 159.70 1111 ARG A CA 1
ATOM 5416 C C . ARG A 1 1111 ? 114.378 109.415 127.707 1.00 166.21 1111 ARG A C 1
ATOM 5417 O O . ARG A 1 1111 ? 113.424 109.437 126.930 1.00 170.57 1111 ARG A O 1
ATOM 5425 N N . PHE A 1 1112 ? 114.868 110.507 128.289 1.00 168.33 1112 PHE A N 1
ATOM 5426 C CA . PHE A 1 1112 ? 114.297 111.827 128.041 1.00 170.40 1112 PHE A CA 1
ATOM 5427 C C . PHE A 1 1112 ? 114.973 112.491 126.845 1.00 168.73 1112 PHE A C 1
ATOM 5428 O O . PHE A 1 1112 ? 116.199 112.580 126.781 1.00 168.37 1112 PHE A O 1
ATOM 5436 N N . GLU A 1 1113 ? 114.164 112.944 125.893 1.00 169.68 1113 GLU A N 1
ATOM 5437 C CA . GLU A 1 1113 ? 114.669 113.535 124.656 1.00 167.28 1113 GLU A CA 1
ATOM 5438 C C . GLU A 1 1113 ? 115.474 114.822 124.851 1.00 160.13 1113 GLU A C 1
ATOM 5439 O O . GLU A 1 1113 ? 116.492 115.026 124.190 1.00 158.54 1113 GLU A O 1
ATOM 5445 N N . GLY A 1 1114 ? 115.013 115.689 125.747 1.00 152.71 1114 GLY A N 1
ATOM 5446 C CA . GLY A 1 1114 ? 115.627 116.994 125.919 1.00 148.23 1114 GLY A CA 1
ATOM 5447 C C . GLY A 1 1114 ? 117.073 116.958 126.375 1.00 142.40 1114 GLY A C 1
ATOM 5448 O O . GLY A 1 1114 ? 117.906 117.718 125.878 1.00 139.68 1114 GLY A O 1
ATOM 5449 N N . MET A 1 1115 ? 117.377 116.075 127.319 1.00 134.07 1115 MET A N 1
ATOM 5450 C CA . MET A 1 1115 ? 118.738 115.926 127.818 1.00 128.11 1115 MET A CA 1
ATOM 5451 C C . MET A 1 1115 ? 119.681 115.443 126.721 1.00 125.16 1115 MET A C 1
ATOM 5452 O O . MET A 1 1115 ? 120.824 115.890 126.622 1.00 122.36 1115 MET A O 1
ATOM 5457 N N . LYS A 1 1116 ? 119.179 114.551 125.876 1.00 131.79 1116 LYS A N 1
ATOM 5458 C CA . LYS A 1 1116 ? 120.013 113.892 124.884 1.00 141.00 1116 LYS A CA 1
ATOM 5459 C C . LYS A 1 1116 ? 120.620 114.922 123.947 1.00 143.14 1116 LYS A C 1
ATOM 5460 O O . LYS A 1 1116 ? 121.783 114.810 123.560 1.00 142.38 1116 LYS A O 1
ATOM 5466 N N . VAL A 1 1117 ? 119.833 115.927 123.582 1.00 144.52 1117 VAL A N 1
ATOM 5467 C CA . VAL A 1 1117 ? 120.337 116.981 122.710 1.00 144.29 1117 VAL A CA 1
ATOM 5468 C C . VAL A 1 1117 ? 121.529 117.673 123.365 1.00 134.27 1117 VAL A C 1
ATOM 5469 O O . VAL A 1 1117 ? 122.513 117.997 122.700 1.00 131.91 1117 VAL A O 1
ATOM 5473 N N . VAL A 1 1118 ? 121.435 117.893 124.672 1.00 124.29 1118 VAL A N 1
ATOM 5474 C CA . VAL A 1 1118 ? 122.519 118.506 125.435 1.00 117.91 1118 VAL A CA 1
ATOM 5475 C C . VAL A 1 1118 ? 123.723 117.570 125.506 1.00 115.71 1118 VAL A C 1
ATOM 5476 O O . VAL A 1 1118 ? 124.869 118.011 125.388 1.00 119.09 1118 VAL A O 1
ATOM 5480 N N . VAL A 1 1119 ? 123.468 116.283 125.713 1.00 115.37 1119 VAL A N 1
ATOM 5481 C CA . VAL A 1 1119 ? 124.550 115.309 125.745 1.00 118.26 1119 VAL A CA 1
ATOM 5482 C C . VAL A 1 1119 ? 125.250 115.237 124.391 1.00 125.15 1119 VAL A C 1
ATOM 5483 O O . VAL A 1 1119 ? 126.477 115.183 124.318 1.00 126.15 1119 VAL A O 1
ATOM 5487 N N . ARG A 1 1120 ? 124.457 115.245 123.325 1.00 135.17 1120 ARG A N 1
ATOM 5488 C CA . ARG A 1 1120 ? 124.987 115.228 121.963 1.00 142.35 1120 ARG A CA 1
ATOM 5489 C C . ARG A 1 1120 ? 125.794 116.472 121.635 1.00 137.06 1120 ARG A C 1
ATOM 5490 O O . ARG A 1 1120 ? 126.844 116.397 121.020 1.00 137.13 1120 ARG A O 1
ATOM 5498 N N . ALA A 1 1121 ? 125.274 117.641 121.983 1.00 132.92 1121 ALA A N 1
ATOM 5499 C CA . ALA A 1 1121 ? 126.008 118.861 121.688 1.00 130.99 1121 ALA A CA 1
ATOM 5500 C C . ALA A 1 1121 ? 127.314 118.899 122.456 1.00 127.20 1121 ALA A C 1
ATOM 5501 O O . ALA A 1 1121 ? 128.357 119.221 121.907 1.00 127.34 1121 ALA A O 1
ATOM 5503 N N . LEU A 1 1122 ? 127.255 118.531 123.726 1.00 125.31 1122 LEU A N 1
ATOM 5504 C CA . LEU A 1 1122 ? 128.432 118.561 124.575 1.00 127.74 1122 LEU A CA 1
ATOM 5505 C C . LEU A 1 1122 ? 129.475 117.591 124.077 1.00 138.15 1122 LEU A C 1
ATOM 5506 O O . LEU A 1 1122 ? 130.662 117.869 124.132 1.00 142.68 1122 LEU A O 1
ATOM 5511 N N . LEU A 1 1123 ? 129.044 116.450 123.571 1.00 152.12 1123 LEU A N 1
ATOM 5512 C CA . LEU A 1 1123 ? 130.013 115.473 123.130 1.00 166.25 1123 LEU A CA 1
ATOM 5513 C C . LEU A 1 1123 ? 130.817 116.134 122.032 1.00 165.73 1123 LEU A C 1
ATOM 5514 O O . LEU A 1 1123 ? 132.030 115.969 121.959 1.00 162.93 1123 LEU A O 1
ATOM 5519 N N . GLY A 1 1124 ? 130.139 116.886 121.175 1.00 167.45 1124 GLY A N 1
ATOM 5520 C CA . GLY A 1 1124 ? 130.831 117.589 120.110 1.00 168.00 1124 GLY A CA 1
ATOM 5521 C C . GLY A 1 1124 ? 131.846 118.557 120.682 1.00 167.54 1124 GLY A C 1
ATOM 5522 O O . GLY A 1 1124 ? 132.962 118.679 120.192 1.00 173.39 1124 GLY A O 1
ATOM 5523 N N . ALA A 1 1125 ? 131.460 119.238 121.747 1.00 160.63 1125 ALA A N 1
ATOM 5524 C CA . ALA A 1 1125 ? 132.374 120.154 122.424 1.00 156.63 1125 ALA A CA 1
ATOM 5525 C C . ALA A 1 1125 ? 133.638 119.479 122.956 1.00 156.88 1125 ALA A C 1
ATOM 5526 O O . ALA A 1 1125 ? 134.727 120.052 122.911 1.00 159.39 1125 ALA A O 1
ATOM 5528 N N . ILE A 1 1126 ? 133.478 118.266 123.476 1.00 158.86 1126 ILE A N 1
ATOM 5529 C CA . ILE A 1 1126 ? 134.529 117.589 124.230 1.00 161.29 1126 ILE A CA 1
ATOM 5530 C C . ILE A 1 1126 ? 135.813 117.307 123.449 1.00 157.16 1126 ILE A C 1
ATOM 5531 O O . ILE A 1 1126 ? 136.909 117.444 124.008 1.00 158.41 1126 ILE A O 1
ATOM 5536 N N . PRO A 1 1127 ? 135.657 116.893 122.113 1.00 153.22 1127 PRO A N 1
ATOM 5537 C CA . PRO A 1 1127 ? 136.940 116.533 121.471 1.00 152.06 1127 PRO A CA 1
ATOM 5538 C C . PRO A 1 1127 ? 137.914 117.708 121.399 1.00 146.15 1127 PRO A C 1
ATOM 5539 O O . PRO A 1 1127 ? 139.101 117.529 121.669 1.00 146.67 1127 PRO A O 1
ATOM 5543 N N . SER A 1 1128 ? 137.419 118.890 121.048 1.00 139.74 1128 SER A N 1
ATOM 5544 C CA . SER A 1 1128 ? 138.246 120.092 121.031 1.00 136.33 1128 SER A CA 1
ATOM 5545 C C . SER A 1 1128 ? 138.728 120.440 122.436 1.00 132.04 1128 SER A C 1
ATOM 5546 O O . SER A 1 1128 ? 139.872 120.847 122.638 1.00 134.80 1128 SER A O 1
ATOM 5549 N N . ILE A 1 1129 ? 137.848 120.248 123.410 1.00 129.63 1129 ILE A N 1
ATOM 5550 C CA . ILE A 1 1129 ? 138.129 120.671 124.769 1.00 130.67 1129 ILE A CA 1
ATOM 5551 C C . ILE A 1 1129 ? 139.377 119.935 125.209 1.00 135.34 1129 ILE A C 1
ATOM 5552 O O . ILE A 1 1129 ? 140.231 120.493 125.898 1.00 135.26 1129 ILE A O 1
ATOM 5557 N N . MET A 1 1130 ? 139.481 118.677 124.805 1.00 144.86 1130 MET A N 1
ATOM 5558 C CA . MET A 1 1130 ? 140.668 117.895 125.117 1.00 151.74 1130 MET A CA 1
ATOM 5559 C C . MET A 1 1130 ? 141.941 118.600 124.651 1.00 152.16 1130 MET A C 1
ATOM 5560 O O . MET A 1 1130 ? 142.955 118.584 125.350 1.00 157.97 1130 MET A O 1
ATOM 5565 N N . ASN A 1 1131 ? 141.895 119.213 123.468 1.00 145.76 1131 ASN A N 1
ATOM 5566 C CA . ASN A 1 1131 ? 143.080 119.860 122.915 1.00 139.59 1131 ASN A CA 1
ATOM 5567 C C . ASN A 1 1131 ? 143.382 121.169 123.635 1.00 132.94 1131 ASN A C 1
ATOM 5568 O O . ASN A 1 1131 ? 144.549 121.516 123.827 1.00 132.61 1131 ASN A O 1
ATOM 5573 N N . VAL A 1 1132 ? 142.333 121.901 123.995 1.00 129.09 1132 VAL A N 1
ATOM 5574 C CA . VAL A 1 1132 ? 142.475 123.102 124.805 1.00 127.62 1132 VAL A CA 1
ATOM 5575 C C . VAL A 1 1132 ? 143.019 122.725 126.177 1.00 130.86 1132 VAL A C 1
ATOM 5576 O O . VAL A 1 1132 ? 143.868 123.418 126.739 1.00 132.78 1132 VAL A O 1
ATOM 5580 N N . LEU A 1 1133 ? 142.515 121.631 126.726 1.00 137.82 1133 LEU A N 1
ATOM 5581 C CA . LEU A 1 1133 ? 142.987 121.153 128.017 1.00 144.17 1133 LEU A CA 1
ATOM 5582 C C . LEU A 1 1133 ? 144.450 120.742 127.969 1.00 142.55 1133 LEU A C 1
ATOM 5583 O O . LEU A 1 1133 ? 145.199 120.944 128.920 1.00 136.48 1133 LEU A O 1
ATOM 5588 N N . LEU A 1 1134 ? 144.865 120.150 126.864 1.00 143.11 1134 LEU A N 1
ATOM 5589 C CA . LEU A 1 1134 ? 146.236 119.697 126.781 1.00 144.19 1134 LEU A CA 1
ATOM 5590 C C . LEU A 1 1134 ? 147.175 120.887 126.888 1.00 139.06 1134 LEU A C 1
ATOM 5591 O O . LEU A 1 1134 ? 148.184 120.820 127.574 1.00 139.51 1134 LEU A O 1
ATOM 5596 N N . VAL A 1 1135 ? 146.833 121.989 126.233 1.00 133.33 1135 VAL A N 1
ATOM 5597 C CA . VAL A 1 1135 ? 147.660 123.191 126.324 1.00 128.60 1135 VAL A CA 1
ATOM 5598 C C . VAL A 1 1135 ? 147.817 123.605 127.775 1.00 127.46 1135 VAL A C 1
ATOM 5599 O O . VAL A 1 1135 ? 148.932 123.703 128.293 1.00 127.58 1135 VAL A O 1
ATOM 5603 N N . CYS A 1 1136 ? 146.686 123.838 128.431 1.00 130.24 1136 CYS A N 1
ATOM 5604 C CA . CYS A 1 1136 ? 146.666 124.402 129.775 1.00 136.64 1136 CYS A CA 1
ATOM 5605 C C . CYS A 1 1136 ? 147.364 123.513 130.797 1.00 131.73 1136 CYS A C 1
ATOM 5606 O O . CYS A 1 1136 ? 148.086 124.009 131.661 1.00 132.04 1136 CYS A O 1
ATOM 5609 N N . LEU A 1 1137 ? 147.155 122.204 130.702 1.00 131.45 1137 LEU A N 1
ATOM 5610 C CA . LEU A 1 1137 ? 147.812 121.294 131.629 1.00 136.26 1137 LEU A CA 1
ATOM 5611 C C . LEU A 1 1137 ? 149.317 121.417 131.442 1.00 133.38 1137 LEU A C 1
ATOM 5612 O O . LEU A 1 1137 ? 150.072 121.469 132.412 1.00 133.28 1137 LEU A O 1
ATOM 5617 N N . MET A 1 1138 ? 149.757 121.415 130.187 1.00 129.86 1138 MET A N 1
ATOM 5618 C CA . MET A 1 1138 ? 151.170 121.608 129.888 1.00 127.44 1138 MET A CA 1
ATOM 5619 C C . MET A 1 1138 ? 151.660 122.997 130.293 1.00 116.33 1138 MET A C 1
ATOM 5620 O O . MET A 1 1138 ? 152.740 123.140 130.867 1.00 113.10 1138 MET A O 1
ATOM 5625 N N . PHE A 1 1139 ? 150.862 124.019 129.992 1.00 113.43 1139 PHE A N 1
ATOM 5626 C CA . PHE A 1 1139 ? 151.235 125.395 130.308 1.00 116.65 1139 PHE A CA 1
ATOM 5627 C C . PHE A 1 1139 ? 151.339 125.647 131.809 1.00 117.35 1139 PHE A C 1
ATOM 5628 O O . PHE A 1 1139 ? 152.283 126.283 132.279 1.00 117.66 1139 PHE A O 1
ATOM 5636 N N . TRP A 1 1140 ? 150.364 125.138 132.555 1.00 122.04 1140 TRP A N 1
ATOM 5637 C CA . TRP A 1 1140 ? 150.375 125.236 134.009 1.00 124.97 1140 TRP A CA 1
ATOM 5638 C C . TRP A 1 1140 ? 151.550 124.452 134.569 1.00 119.34 1140 TRP A C 1
ATOM 5639 O O . TRP A 1 1140 ? 152.213 124.875 135.515 1.00 116.73 1140 TRP A O 1
ATOM 5650 N N . LEU A 1 1141 ? 151.787 123.293 133.965 1.00 120.78 1141 LEU A N 1
ATOM 5651 C CA . LEU A 1 1141 ? 152.813 122.361 134.413 1.00 125.88 1141 LEU A CA 1
ATOM 5652 C C . LEU A 1 1141 ? 154.124 123.083 134.686 1.00 120.60 1141 LEU A C 1
ATOM 5653 O O . LEU A 1 1141 ? 154.807 122.795 135.668 1.00 117.52 1141 LEU A O 1
ATOM 5658 N N . ILE A 1 1142 ? 154.470 124.028 133.818 1.00 117.56 1142 ILE A N 1
ATOM 5659 C CA . ILE A 1 1142 ? 155.677 124.818 134.006 1.00 118.61 1142 ILE A CA 1
ATOM 5660 C C . ILE A 1 1142 ? 155.553 125.618 135.294 1.00 116.26 1142 ILE A C 1
ATOM 5661 O O . ILE A 1 1142 ? 156.508 125.737 136.061 1.00 120.39 1142 ILE A O 1
ATOM 5666 N N . PHE A 1 1143 ? 154.364 126.166 135.527 1.00 113.44 1143 PHE A N 1
ATOM 5667 C CA . PHE A 1 1143 ? 154.083 126.872 136.768 1.00 114.03 1143 PHE A CA 1
ATOM 5668 C C . PHE A 1 1143 ? 154.163 125.919 137.956 1.00 109.78 1143 PHE A C 1
ATOM 5669 O O . PHE A 1 1143 ? 154.697 126.269 139.008 1.00 107.95 1143 PHE A O 1
ATOM 5677 N N . SER A 1 1144 ? 153.618 124.719 137.791 1.00 103.38 1144 SER A N 1
ATOM 5678 C CA . SER A 1 1144 ? 153.635 123.736 138.866 1.00 99.35 1144 SER A CA 1
ATOM 5679 C C . SER A 1 1144 ? 155.064 123.335 139.224 1.00 100.82 1144 SER A C 1
ATOM 5680 O O . SER A 1 1144 ? 155.406 123.217 140.400 1.00 102.14 1144 SER A O 1
ATOM 5683 N N . ILE A 1 1145 ? 155.896 123.137 138.207 1.00 105.55 1145 ILE A N 1
ATOM 5684 C CA . ILE A 1 1145 ? 157.296 122.790 138.424 1.00 112.23 1145 ILE A CA 1
ATOM 5685 C C . ILE A 1 1145 ? 158.030 123.931 139.121 1.00 112.84 1145 ILE A C 1
ATOM 5686 O O . ILE A 1 1145 ? 158.821 123.707 140.038 1.00 110.38 1145 ILE A O 1
ATOM 5691 N N . MET A 1 1146 ? 157.760 125.154 138.678 1.00 119.82 1146 MET A N 1
ATOM 5692 C CA . MET A 1 1146 ? 158.368 126.343 139.263 1.00 126.09 1146 MET A CA 1
ATOM 5693 C C . MET A 1 1146 ? 157.950 126.521 140.716 1.00 124.35 1146 MET A C 1
ATOM 5694 O O . MET A 1 1146 ? 158.757 126.892 141.568 1.00 129.04 1146 MET A O 1
ATOM 5699 N N . GLY A 1 1147 ? 156.676 126.257 140.988 1.00 117.47 1147 GLY A N 1
ATOM 5700 C CA . GLY A 1 1147 ? 156.117 126.443 142.313 1.00 113.09 1147 GLY A CA 1
ATOM 5701 C C . GLY A 1 1147 ? 156.739 125.564 143.379 1.00 106.99 1147 GLY A C 1
ATOM 5702 O O . GLY A 1 1147 ? 156.967 126.011 144.503 1.00 104.41 1147 GLY A O 1
ATOM 5703 N N . VAL A 1 1148 ? 156.998 124.321 143.013 1.00 102.25 1148 VAL A N 1
ATOM 5704 C CA . VAL A 1 1148 ? 157.574 123.375 143.932 1.00 100.85 1148 VAL A CA 1
ATOM 5705 C C . VAL A 1 1148 ? 158.928 123.891 144.349 1.00 103.81 1148 VAL A C 1
ATOM 5706 O O . VAL A 1 1148 ? 159.307 123.770 145.505 1.00 106.88 1148 VAL A O 1
ATOM 5710 N N . ASN A 1 1149 ? 159.669 124.460 143.406 1.00 104.27 1149 ASN A N 1
ATOM 5711 C CA . ASN A 1 1149 ? 161.008 124.922 143.716 1.00 107.01 1149 ASN A CA 1
ATOM 5712 C C . ASN A 1 1149 ? 161.004 126.020 144.745 1.00 107.63 1149 ASN A C 1
ATOM 5713 O O . ASN A 1 1149 ? 161.821 126.021 145.652 1.00 111.09 1149 ASN A O 1
ATOM 5718 N N . LEU A 1 1150 ? 160.100 126.971 144.593 1.00 107.26 1150 LEU A N 1
ATOM 5719 C CA . LEU A 1 1150 ? 159.996 128.063 145.545 1.00 109.96 1150 LEU A CA 1
ATOM 5720 C C . LEU A 1 1150 ? 159.516 127.714 146.958 1.00 106.41 1150 LEU A C 1
ATOM 5721 O O . LEU A 1 1150 ? 160.053 128.213 147.945 1.00 103.90 1150 LEU A O 1
ATOM 5726 N N . PHE A 1 1151 ? 158.514 126.849 147.043 1.00 105.62 1151 PHE A N 1
ATOM 5727 C CA . PHE A 1 1151 ? 157.672 126.733 148.212 1.00 106.84 1151 PHE A CA 1
ATOM 5728 C C . PHE A 1 1151 ? 157.699 125.374 148.888 1.00 107.18 1151 PHE A C 1
ATOM 5729 O O . PHE A 1 1151 ? 157.221 125.278 150.019 1.00 103.34 1151 PHE A O 1
ATOM 5737 N N . ALA A 1 1152 ? 158.208 124.332 148.227 1.00 110.13 1152 ALA A N 1
ATOM 5738 C CA . ALA A 1 1152 ? 158.015 122.948 148.652 1.00 111.30 1152 ALA A CA 1
ATOM 5739 C C . ALA A 1 1152 ? 158.570 122.651 150.022 1.00 110.95 1152 ALA A C 1
ATOM 5740 O O . ALA A 1 1152 ? 159.743 122.908 150.304 1.00 112.71 1152 ALA A O 1
ATOM 5742 N N . GLY A 1 1153 ? 157.702 122.167 150.900 1.00 109.58 1153 GLY A N 1
ATOM 5743 C CA . GLY A 1 1153 ? 158.064 121.889 152.253 1.00 111.45 1153 GLY A CA 1
ATOM 5744 C C . GLY A 1 1153 ? 158.339 123.104 153.094 1.00 110.68 1153 GLY A C 1
ATOM 5745 O O . GLY A 1 1153 ? 158.734 122.971 154.253 1.00 116.88 1153 GLY A O 1
ATOM 5746 N N . LYS A 1 1154 ? 158.164 124.303 152.543 1.00 105.46 1154 LYS A N 1
ATOM 5747 C CA . LYS A 1 1154 ? 158.348 125.495 153.338 1.00 106.40 1154 LYS A CA 1
ATOM 5748 C C . LYS A 1 1154 ? 157.052 125.914 153.985 1.00 107.26 1154 LYS A C 1
ATOM 5749 O O . LYS A 1 1154 ? 157.060 126.862 154.776 1.00 110.32 1154 LYS A O 1
ATOM 5755 N N . PHE A 1 1155 ? 155.955 125.230 153.674 1.00 106.43 1155 PHE A N 1
ATOM 5756 C CA . PHE A 1 1155 ? 154.643 125.546 154.215 1.00 106.84 1155 PHE A CA 1
ATOM 5757 C C . PHE A 1 1155 ? 154.408 125.023 155.614 1.00 107.75 1155 PHE A C 1
ATOM 5758 O O . PHE A 1 1155 ? 153.377 125.358 156.197 1.00 105.19 1155 PHE A O 1
ATOM 5766 N N . TYR A 1 1156 ? 155.283 124.165 156.121 1.00 112.54 1156 TYR A N 1
ATOM 5767 C CA . TYR A 1 1156 ? 155.149 123.643 157.473 1.00 117.17 1156 TYR A CA 1
ATOM 5768 C C . TYR A 1 1156 ? 155.155 124.770 158.481 1.00 115.97 1156 TYR A C 1
ATOM 5769 O O . TYR A 1 1156 ? 155.873 125.752 158.327 1.00 121.66 1156 TYR A O 1
ATOM 5778 N N . ARG A 1 1157 ? 154.247 124.688 159.442 1.00 114.58 1157 ARG A N 1
ATOM 5779 C CA . ARG A 1 1157 ? 154.106 125.736 160.439 1.00 117.22 1157 ARG A CA 1
ATOM 5780 C C . ARG A 1 1157 ? 154.060 125.112 161.815 1.00 118.93 1157 ARG A C 1
ATOM 5781 O O . ARG A 1 1157 ? 153.399 124.092 162.017 1.00 121.75 1157 ARG A O 1
ATOM 5789 N N . CYS A 1 1158 ? 154.752 125.716 162.770 1.00 122.58 1158 CYS A N 1
ATOM 5790 C CA . CYS A 1 1158 ? 154.706 125.191 164.124 1.00 126.93 1158 CYS A CA 1
ATOM 5791 C C . CYS A 1 1158 ? 153.527 125.779 164.879 1.00 129.41 1158 CYS A C 1
ATOM 5792 O O . CYS A 1 1158 ? 153.541 126.960 165.229 1.00 133.36 1158 CYS A O 1
ATOM 5795 N N . ILE A 1 1159 ? 152.532 124.951 165.190 1.00 132.25 1159 ILE A N 1
ATOM 5796 C CA . ILE A 1 1159 ? 151.219 125.448 165.588 1.00 136.81 1159 ILE A CA 1
ATOM 5797 C C . ILE A 1 1159 ? 150.899 125.055 167.026 1.00 137.48 1159 ILE A C 1
ATOM 5798 O O . ILE A 1 1159 ? 151.064 123.897 167.414 1.00 139.88 1159 ILE A O 1
ATOM 5803 N N . ASN A 1 1160 ? 150.455 126.031 167.820 1.00 141.16 1160 ASN A N 1
ATOM 5804 C CA . ASN A 1 1160 ? 149.950 125.752 169.159 1.00 147.13 1160 ASN A CA 1
ATOM 5805 C C . ASN A 1 1160 ? 148.589 125.090 169.040 1.00 150.69 1160 ASN A C 1
ATOM 5806 O O . ASN A 1 1160 ? 147.806 125.436 168.157 1.00 154.29 1160 ASN A O 1
ATOM 5811 N N . THR A 1 1161 ? 148.293 124.145 169.929 1.00 148.41 1161 THR A N 1
ATOM 5812 C CA . THR A 1 1161 ? 147.060 123.385 169.766 1.00 145.29 1161 THR A CA 1
ATOM 5813 C C . THR A 1 1161 ? 145.863 124.159 170.261 1.00 147.18 1161 THR A C 1
ATOM 5814 O O . THR A 1 1161 ? 144.765 124.009 169.724 1.00 145.79 1161 THR A O 1
ATOM 5818 N N . THR A 1 1162 ? 146.054 124.981 171.284 1.00 158.02 1162 THR A N 1
ATOM 5819 C CA . THR A 1 1162 ? 144.930 125.506 172.039 1.00 172.08 1162 THR A CA 1
ATOM 5820 C C . THR A 1 1162 ? 144.215 126.620 171.285 1.00 183.36 1162 THR A C 1
ATOM 5821 O O . THR A 1 1162 ? 142.983 126.636 171.208 1.00 188.78 1162 THR A O 1
ATOM 5825 N N . THR A 1 1163 ? 144.962 127.552 170.716 1.00 188.50 1163 THR A N 1
ATOM 5826 C CA . THR A 1 1163 ? 144.340 128.640 169.984 1.00 191.80 1163 THR A CA 1
ATOM 5827 C C . THR A 1 1163 ? 144.410 128.418 168.479 1.00 191.37 1163 THR A C 1
ATOM 5828 O O . THR A 1 1163 ? 143.663 129.059 167.733 1.00 192.75 1163 THR A O 1
ATOM 5832 N N . ASP A 1 1164 ? 145.240 127.467 168.036 1.00 190.03 1164 ASP A N 1
ATOM 5833 C CA . ASP A 1 1164 ? 145.643 127.299 166.632 1.00 186.61 1164 ASP A CA 1
ATOM 5834 C C . ASP A 1 1164 ? 146.210 128.587 166.047 1.00 180.98 1164 ASP A C 1
ATOM 5835 O O . ASP A 1 1164 ? 145.989 128.919 164.884 1.00 175.63 1164 ASP A O 1
ATOM 5840 N N . GLU A 1 1165 ? 146.960 129.304 166.871 1.00 178.25 1165 GLU A N 1
ATOM 5841 C CA . GLU A 1 1165 ? 147.896 130.313 166.423 1.00 175.71 1165 GLU A CA 1
ATOM 5842 C C . GLU A 1 1165 ? 149.241 129.645 166.203 1.00 160.46 1165 GLU A C 1
ATOM 5843 O O . GLU A 1 1165 ? 149.675 128.814 167.003 1.00 155.94 1165 GLU A O 1
ATOM 5849 N N . ILE A 1 1166 ? 149.872 129.986 165.092 1.00 150.74 1166 ILE A N 1
ATOM 5850 C CA . ILE A 1 1166 ? 151.240 129.602 164.795 1.00 146.22 1166 ILE A CA 1
ATOM 5851 C C . ILE A 1 1166 ? 152.175 130.170 165.858 1.00 141.45 1166 ILE A C 1
ATOM 5852 O O . ILE A 1 1166 ? 151.943 131.266 166.369 1.00 135.94 1166 ILE A O 1
ATOM 5857 N N . LEU A 1 1167 ? 153.187 129.407 166.263 1.00 144.20 1167 LEU A N 1
ATOM 5858 C CA . LEU A 1 1167 ? 154.094 129.894 167.297 1.00 146.79 1167 LEU A CA 1
ATOM 5859 C C . LEU A 1 1167 ? 154.995 130.986 166.751 1.00 149.75 1167 LEU A C 1
ATOM 5860 O O . LEU A 1 1167 ? 155.550 130.845 165.658 1.00 150.80 1167 LEU A O 1
ATOM 5865 N N . PRO A 1 1168 ? 155.233 131.980 167.584 1.00 154.51 1168 PRO A N 1
ATOM 5866 C CA . PRO A 1 1168 ? 155.713 133.302 167.198 1.00 158.46 1168 PRO A CA 1
ATOM 5867 C C . PRO A 1 1168 ? 157.048 133.311 166.476 1.00 158.55 1168 PRO A C 1
ATOM 5868 O O . PRO A 1 1168 ? 157.213 134.128 165.590 1.00 153.64 1168 PRO A O 1
ATOM 5872 N N . VAL A 1 1169 ? 157.971 132.439 166.847 1.00 167.48 1169 VAL A N 1
ATOM 5873 C CA . VAL A 1 1169 ? 159.358 132.495 166.385 1.00 177.41 1169 VAL A CA 1
ATOM 5874 C C . VAL A 1 1169 ? 160.246 133.296 167.318 1.00 184.23 1169 VAL A C 1
ATOM 5875 O O . VAL A 1 1169 ? 161.418 133.524 167.026 1.00 177.97 1169 VAL A O 1
ATOM 5879 N N . GLU A 1 1170 ? 159.688 133.714 168.447 1.00 193.00 1170 GLU A N 1
ATOM 5880 C CA . GLU A 1 1170 ? 160.505 134.062 169.590 1.00 197.25 1170 GLU A CA 1
ATOM 5881 C C . GLU A 1 1170 ? 161.192 132.755 169.951 1.00 195.83 1170 GLU A C 1
ATOM 5882 O O . GLU A 1 1170 ? 162.387 132.716 170.232 1.00 196.95 1170 GLU A O 1
ATOM 5888 N N . GLU A 1 1171 ? 160.401 131.687 169.936 1.00 183.86 1171 GLU A N 1
ATOM 5889 C CA . GLU A 1 1171 ? 160.928 130.336 169.936 1.00 171.10 1171 GLU A CA 1
ATOM 5890 C C . GLU A 1 1171 ? 160.309 129.446 168.854 1.00 174.25 1171 GLU A C 1
ATOM 5891 O O . GLU A 1 1171 ? 159.095 129.247 168.813 1.00 178.92 1171 GLU A O 1
ATOM 5897 N N . VAL A 1 1172 ? 161.167 128.906 167.997 1.00 173.59 1172 VAL A N 1
ATOM 5898 C CA . VAL A 1 1172 ? 160.965 127.646 167.317 1.00 176.93 1172 VAL A CA 1
ATOM 5899 C C . VAL A 1 1172 ? 161.518 127.703 165.911 1.00 173.52 1172 VAL A C 1
ATOM 5900 O O . VAL A 1 1172 ? 160.999 127.027 165.022 1.00 176.26 1172 VAL A O 1
ATOM 5904 N N . ASN A 1 1173 ? 162.629 128.394 165.711 1.00 174.74 1173 ASN A N 1
ATOM 5905 C CA . ASN A 1 1173 ? 163.042 128.747 164.367 1.00 181.40 1173 ASN A CA 1
ATOM 5906 C C . ASN A 1 1173 ? 163.174 127.480 163.534 1.00 180.10 1173 ASN A C 1
ATOM 5907 O O . ASN A 1 1173 ? 162.851 127.476 162.347 1.00 189.25 1173 ASN A O 1
ATOM 5912 N N . ASN A 1 1174 ? 163.652 126.408 164.152 1.00 169.85 1174 ASN A N 1
ATOM 5913 C CA . ASN A 1 1174 ? 163.839 125.161 163.439 1.00 160.68 1174 ASN A CA 1
ATOM 5914 C C . ASN A 1 1174 ? 162.701 124.247 163.845 1.00 152.81 1174 ASN A C 1
ATOM 5915 O O . ASN A 1 1174 ? 162.078 124.432 164.890 1.00 144.52 1174 ASN A O 1
ATOM 5920 N N . ARG A 1 1175 ? 162.447 123.222 163.047 1.00 155.67 1175 ARG A N 1
ATOM 5921 C CA . ARG A 1 1175 ? 161.578 122.181 163.565 1.00 160.63 1175 ARG A CA 1
ATOM 5922 C C . ARG A 1 1175 ? 162.311 121.300 164.547 1.00 163.27 1175 ARG A C 1
ATOM 5923 O O . ARG A 1 1175 ? 161.678 120.597 165.337 1.00 165.18 1175 ARG A O 1
ATOM 5931 N N . SER A 1 1176 ? 163.638 121.286 164.469 1.00 164.45 1176 SER A N 1
ATOM 5932 C CA . SER A 1 1176 ? 164.414 120.431 165.349 1.00 166.62 1176 SER A CA 1
ATOM 5933 C C . SER A 1 1176 ? 164.337 120.929 166.787 1.00 169.91 1176 SER A C 1
ATOM 5934 O O . SER A 1 1176 ? 164.415 120.136 167.728 1.00 174.83 1176 SER A O 1
ATOM 5937 N N . ASP A 1 1177 ? 164.147 122.234 166.975 1.00 166.44 1177 ASP A N 1
ATOM 5938 C CA . ASP A 1 1177 ? 163.912 122.759 168.310 1.00 163.77 1177 ASP A CA 1
ATOM 5939 C C . ASP A 1 1177 ? 162.435 122.853 168.650 1.00 160.54 1177 ASP A C 1
ATOM 5940 O O . ASP A 1 1177 ? 162.100 123.142 169.798 1.00 161.51 1177 ASP A O 1
ATOM 5945 N N . CYS A 1 1178 ? 161.577 122.650 167.654 1.00 159.73 1178 CYS A N 1
ATOM 5946 C CA . CYS A 1 1178 ? 160.140 122.530 167.865 1.00 160.62 1178 CYS A CA 1
ATOM 5947 C C . CYS A 1 1178 ? 159.823 121.287 168.691 1.00 164.27 1178 CYS A C 1
ATOM 5948 O O . CYS A 1 1178 ? 158.944 121.300 169.552 1.00 165.47 1178 CYS A O 1
ATOM 5951 N N . MET A 1 1179 ? 160.551 120.211 168.408 1.00 167.79 1179 MET A N 1
ATOM 5952 C CA . MET A 1 1179 ? 160.321 118.909 169.027 1.00 171.73 1179 MET A CA 1
ATOM 5953 C C . MET A 1 1179 ? 160.526 118.927 170.538 1.00 170.50 1179 MET A C 1
ATOM 5954 O O . MET A 1 1179 ? 159.787 118.279 171.279 1.00 165.81 1179 MET A O 1
ATOM 5959 N N . ALA A 1 1180 ? 161.533 119.666 170.992 1.00 176.06 1180 ALA A N 1
ATOM 5960 C CA . ALA A 1 1180 ? 161.864 119.707 172.411 1.00 181.47 1180 ALA A CA 1
ATOM 5961 C C . ALA A 1 1180 ? 160.693 120.255 173.217 1.00 189.35 1180 ALA A C 1
ATOM 5962 O O . ALA A 1 1180 ? 160.396 119.766 174.307 1.00 195.35 1180 ALA A O 1
ATOM 5964 N N . LEU A 1 1181 ? 160.024 121.265 172.672 1.00 196.64 1181 LEU A N 1
ATOM 5965 C CA . LEU A 1 1181 ? 158.858 121.848 173.322 1.00 202.18 1181 LEU A CA 1
ATOM 5966 C C . LEU A 1 1181 ? 157.742 120.815 173.445 1.00 203.52 1181 LEU A C 1
ATOM 5967 O O . LEU A 1 1181 ? 157.058 120.742 174.465 1.00 201.70 1181 LEU A O 1
ATOM 5972 N N . MET A 1 1182 ? 157.568 120.017 172.396 1.00 203.87 1182 MET A N 1
ATOM 5973 C CA . MET A 1 1182 ? 156.542 118.978 172.379 1.00 204.98 1182 MET A CA 1
ATOM 5974 C C . MET A 1 1182 ? 156.755 117.969 173.503 1.00 210.34 1182 MET A C 1
ATOM 5975 O O . MET A 1 1182 ? 155.804 117.535 174.152 1.00 208.75 1182 MET A O 1
ATOM 5980 N N . TYR A 1 1183 ? 158.013 117.605 173.728 1.00 222.19 1183 TYR A N 1
ATOM 5981 C CA . TYR A 1 1183 ? 158.374 116.684 174.799 1.00 228.61 1183 TYR A CA 1
ATOM 5982 C C . TYR A 1 1183 ? 157.772 117.121 176.131 1.00 217.62 1183 TYR A C 1
ATOM 5983 O O . TYR A 1 1183 ? 157.170 116.312 176.843 1.00 218.95 1183 TYR A O 1
ATOM 5992 N N . THR A 1 1184 ? 157.901 118.402 176.479 1.00 201.40 1184 THR A N 1
ATOM 5993 C CA . THR A 1 1184 ? 157.366 118.864 177.755 1.00 190.06 1184 THR A CA 1
ATOM 5994 C C . THR A 1 1184 ? 155.879 119.160 177.675 1.00 185.59 1184 THR A C 1
ATOM 5995 O O . THR A 1 1184 ? 155.178 119.071 178.688 1.00 184.31 1184 THR A O 1
ATOM 5999 N N . ASN A 1 1185 ? 155.379 119.509 176.503 1.00 180.70 1185 ASN A N 1
ATOM 6000 C CA . ASN A 1 1185 ? 154.089 120.167 176.399 1.00 178.41 1185 ASN A CA 1
ATOM 6001 C C . ASN A 1 1185 ? 153.199 119.402 175.431 1.00 169.39 1185 ASN A C 1
ATOM 6002 O O . ASN A 1 1185 ? 153.422 118.227 175.145 1.00 165.90 1185 ASN A O 1
ATOM 6007 N N . GLU A 1 1186 ? 152.189 120.112 174.922 1.00 163.00 1186 GLU A N 1
ATOM 6008 C CA . GLU A 1 1186 ? 151.245 119.605 173.923 1.00 159.23 1186 GLU A CA 1
ATOM 6009 C C . GLU A 1 1186 ? 151.278 120.769 172.919 1.00 159.06 1186 GLU A C 1
ATOM 6010 O O . GLU A 1 1186 ? 150.616 121.789 173.110 1.00 154.57 1186 GLU A O 1
ATOM 6016 N N . VAL A 1 1187 ? 152.061 120.599 171.858 1.00 162.33 1187 VAL A N 1
ATOM 6017 C CA . VAL A 1 1187 ? 152.148 121.525 170.740 1.00 159.43 1187 VAL A CA 1
ATOM 6018 C C . VAL A 1 1187 ? 152.810 120.750 169.607 1.00 157.16 1187 VAL A C 1
ATOM 6019 O O . VAL A 1 1187 ? 153.753 119.984 169.832 1.00 157.49 1187 VAL A O 1
ATOM 6023 N N . ARG A 1 1188 ? 152.259 120.924 168.407 1.00 152.70 1188 ARG A N 1
ATOM 6024 C CA . ARG A 1 1188 ? 152.490 120.039 167.269 1.00 149.49 1188 ARG A CA 1
ATOM 6025 C C . ARG A 1 1188 ? 152.868 120.792 165.997 1.00 136.99 1188 ARG A C 1
ATOM 6026 O O . ARG A 1 1188 ? 152.621 121.990 165.873 1.00 134.07 1188 ARG A O 1
ATOM 6034 N N . TRP A 1 1189 ? 153.485 120.074 165.064 1.00 129.14 1189 TRP A N 1
ATOM 6035 C CA . TRP A 1 1189 ? 154.140 120.684 163.923 1.00 126.96 1189 TRP A CA 1
ATOM 6036 C C . TRP A 1 1189 ? 153.516 120.111 162.661 1.00 119.77 1189 TRP A C 1
ATOM 6037 O O . TRP A 1 1189 ? 153.891 119.024 162.220 1.00 118.09 1189 TRP A O 1
ATOM 6048 N N . VAL A 1 1190 ? 152.582 120.851 162.077 1.00 116.90 1190 VAL A N 1
ATOM 6049 C CA . VAL A 1 1190 ? 151.629 120.350 161.098 1.00 113.46 1190 VAL A CA 1
ATOM 6050 C C . VAL A 1 1190 ? 151.963 120.904 159.726 1.00 104.86 1190 VAL A C 1
ATOM 6051 O O . VAL A 1 1190 ? 152.377 122.053 159.584 1.00 102.26 1190 VAL A O 1
ATOM 6055 N N . ASN A 1 1191 ? 151.792 120.071 158.716 1.00 104.60 1191 ASN A N 1
ATOM 6056 C CA . ASN A 1 1191 ? 151.911 120.441 157.319 1.00 108.05 1191 ASN A CA 1
ATOM 6057 C C . ASN A 1 1191 ? 150.762 121.356 156.917 1.00 110.66 1191 ASN A C 1
ATOM 6058 O O . ASN A 1 1191 ? 149.781 121.520 157.636 1.00 111.29 1191 ASN A O 1
ATOM 6063 N N . LEU A 1 1192 ? 150.885 121.963 155.751 1.00 114.14 1192 LEU A N 1
ATOM 6064 C CA . LEU A 1 1192 ? 149.727 122.604 155.169 1.00 117.74 1192 LEU A CA 1
ATOM 6065 C C . LEU A 1 1192 ? 149.064 121.575 154.274 1.00 117.92 1192 LEU A C 1
ATOM 6066 O O . LEU A 1 1192 ? 149.743 120.786 153.616 1.00 117.99 1192 LEU A O 1
ATOM 6071 N N . LYS A 1 1193 ? 147.733 121.560 154.275 1.00 119.97 1193 LYS A N 1
ATOM 6072 C CA . LYS A 1 1193 ? 147.009 120.443 153.677 1.00 121.27 1193 LYS A CA 1
ATOM 6073 C C . LYS A 1 1193 ? 147.017 120.490 152.156 1.00 115.95 1193 LYS A C 1
ATOM 6074 O O . LYS A 1 1193 ? 147.237 119.464 151.507 1.00 112.01 1193 LYS A O 1
ATOM 6080 N N . VAL A 1 1194 ? 146.744 121.649 151.567 1.00 112.97 1194 VAL A N 1
ATOM 6081 C CA . VAL A 1 1194 ? 146.784 121.775 150.116 1.00 111.40 1194 VAL A CA 1
ATOM 6082 C C . VAL A 1 1194 ? 147.882 122.750 149.713 1.00 109.91 1194 VAL A C 1
ATOM 6083 O O . VAL A 1 1194 ? 147.770 123.965 149.879 1.00 110.04 1194 VAL A O 1
ATOM 6087 N N . ASN A 1 1195 ? 148.978 122.212 149.204 1.00 109.71 1195 ASN A N 1
ATOM 6088 C CA . ASN A 1 1195 ? 150.170 123.008 149.029 1.00 112.08 1195 ASN A CA 1
ATOM 6089 C C . ASN A 1 1195 ? 151.005 122.470 147.883 1.00 112.14 1195 ASN A C 1
ATOM 6090 O O . ASN A 1 1195 ? 150.611 121.540 147.180 1.00 113.29 1195 ASN A O 1
ATOM 6095 N N . TYR A 1 1196 ? 152.184 123.055 147.717 1.00 111.56 1196 TYR A N 1
ATOM 6096 C CA . TYR A 1 1196 ? 153.082 122.680 146.633 1.00 113.52 1196 TYR A CA 1
ATOM 6097 C C . TYR A 1 1196 ? 154.106 121.665 147.108 1.00 117.80 1196 TYR A C 1
ATOM 6098 O O . TYR A 1 1196 ? 155.290 121.950 147.119 1.00 124.00 1196 TYR A O 1
ATOM 6107 N N . ASP A 1 1197 ? 153.704 120.473 147.524 1.00 119.32 1197 ASP A N 1
ATOM 6108 C CA . ASP A 1 1197 ? 154.707 119.508 147.952 1.00 122.87 1197 ASP A CA 1
ATOM 6109 C C . ASP A 1 1197 ? 155.169 118.651 146.790 1.00 121.63 1197 ASP A C 1
ATOM 6110 O O . ASP A 1 1197 ? 156.318 118.205 146.757 1.00 124.70 1197 ASP A O 1
ATOM 6115 N N . ASN A 1 1198 ? 154.288 118.393 145.841 1.00 118.25 1198 ASN A N 1
ATOM 6116 C CA . ASN A 1 1198 ? 154.620 117.669 144.634 1.00 115.66 1198 ASN A CA 1
ATOM 6117 C C . ASN A 1 1198 ? 154.163 118.482 143.447 1.00 112.60 1198 ASN A C 1
ATOM 6118 O O . ASN A 1 1198 ? 153.360 119.401 143.578 1.00 118.63 1198 ASN A O 1
ATOM 6123 N N . ALA A 1 1199 ? 154.649 118.104 142.272 1.00 108.39 1199 ALA A N 1
ATOM 6124 C CA . ALA A 1 1199 ? 154.252 118.804 141.060 1.00 109.05 1199 ALA A CA 1
ATOM 6125 C C . ALA A 1 1199 ? 152.787 118.574 140.750 1.00 108.86 1199 ALA A C 1
ATOM 6126 O O . ALA A 1 1199 ? 152.161 119.361 140.040 1.00 110.44 1199 ALA A O 1
ATOM 6128 N N . GLY A 1 1200 ? 152.225 117.491 141.269 1.00 111.49 1200 GLY A N 1
ATOM 6129 C CA . GLY A 1 1200 ? 150.803 117.273 141.116 1.00 118.14 1200 GLY A CA 1
ATOM 6130 C C . GLY A 1 1200 ? 150.010 117.782 142.301 1.00 121.51 1200 GLY A C 1
ATOM 6131 O O . GLY A 1 1200 ? 148.865 118.205 142.157 1.00 123.56 1200 GLY A O 1
ATOM 6132 N N . MET A 1 1201 ? 150.584 117.705 143.499 1.00 126.68 1201 MET A N 1
ATOM 6133 C CA . MET A 1 1201 ? 149.895 118.297 144.640 1.00 131.97 1201 MET A CA 1
ATOM 6134 C C . MET A 1 1201 ? 149.938 119.806 144.549 1.00 128.79 1201 MET A C 1
ATOM 6135 O O . MET A 1 1201 ? 149.017 120.489 145.000 1.00 130.10 1201 MET A O 1
ATOM 6140 N N . GLY A 1 1202 ? 150.982 120.337 143.928 1.00 121.36 1202 GLY A N 1
ATOM 6141 C CA . GLY A 1 1202 ? 150.987 121.748 143.623 1.00 114.31 1202 GLY A CA 1
ATOM 6142 C C . GLY A 1 1202 ? 149.995 122.102 142.541 1.00 108.12 1202 GLY A C 1
ATOM 6143 O O . GLY A 1 1202 ? 149.498 123.230 142.488 1.00 107.32 1202 GLY A O 1
ATOM 6144 N N . TYR A 1 1203 ? 149.704 121.120 141.700 1.00 100.38 1203 TYR A N 1
ATOM 6145 C CA . TYR A 1 1203 ? 148.798 121.277 140.584 1.00 96.95 1203 TYR A CA 1
ATOM 6146 C C . TYR A 1 1203 ? 147.428 121.606 141.094 1.00 97.39 1203 TYR A C 1
ATOM 6147 O O . TYR A 1 1203 ? 146.733 122.415 140.518 1.00 100.35 1203 TYR A O 1
ATOM 6156 N N . LEU A 1 1204 ? 147.038 120.941 142.170 1.00 100.36 1204 LEU A N 1
ATOM 6157 C CA . LEU A 1 1204 ? 145.776 121.196 142.855 1.00 102.81 1204 LEU A CA 1
ATOM 6158 C C . LEU A 1 1204 ? 145.747 122.587 143.453 1.00 103.93 1204 LEU A C 1
ATOM 6159 O O . LEU A 1 1204 ? 144.786 123.337 143.259 1.00 103.02 1204 LEU A O 1
ATOM 6164 N N . SER A 1 1205 ? 146.807 122.961 144.172 1.00 103.50 1205 SER A N 1
ATOM 6165 C CA . SER A 1 1205 ? 146.829 124.277 144.792 1.00 101.80 1205 SER A CA 1
ATOM 6166 C C . SER A 1 1205 ? 146.916 125.371 143.753 1.00 98.23 1205 SER A C 1
ATOM 6167 O O . SER A 1 1205 ? 146.553 126.516 144.014 1.00 97.99 1205 SER A O 1
ATOM 6170 N N . LEU A 1 1206 ? 147.342 125.024 142.549 1.00 96.27 1206 LEU A N 1
ATOM 6171 C CA . LEU A 1 1206 ? 147.274 125.977 141.467 1.00 97.50 1206 LEU A CA 1
ATOM 6172 C C . LEU A 1 1206 ? 145.862 126.083 140.917 1.00 93.62 1206 LEU A C 1
ATOM 6173 O O . LEU A 1 1206 ? 145.512 127.101 140.319 1.00 96.43 1206 LEU A O 1
ATOM 6178 N N . LEU A 1 1207 ? 145.024 125.078 141.126 1.00 92.09 1207 LEU A N 1
ATOM 6179 C CA . LEU A 1 1207 ? 143.642 125.222 140.696 1.00 94.97 1207 LEU A CA 1
ATOM 6180 C C . LEU A 1 1207 ? 142.870 126.138 141.627 1.00 93.30 1207 LEU A C 1
ATOM 6181 O O . LEU A 1 1207 ? 142.032 126.923 141.165 1.00 91.88 1207 LEU A O 1
ATOM 6186 N N . GLN A 1 1208 ? 143.171 126.064 142.918 1.00 90.78 1208 GLN A N 1
ATOM 6187 C CA . GLN A 1 1208 ? 142.494 126.887 143.909 1.00 88.46 1208 GLN A CA 1
ATOM 6188 C C . GLN A 1 1208 ? 142.740 128.371 143.657 1.00 86.75 1208 GLN A C 1
ATOM 6189 O O . GLN A 1 1208 ? 141.833 129.190 143.803 1.00 86.20 1208 GLN A O 1
ATOM 6195 N N . VAL A 1 1209 ? 143.969 128.717 143.283 1.00 83.53 1209 VAL A N 1
ATOM 6196 C CA . VAL A 1 1209 ? 144.313 130.106 143.052 1.00 81.31 1209 VAL A CA 1
ATOM 6197 C C . VAL A 1 1209 ? 143.918 130.568 141.664 1.00 81.11 1209 VAL A C 1
ATOM 6198 O O . VAL A 1 1209 ? 144.269 131.686 141.277 1.00 85.37 1209 VAL A O 1
ATOM 6202 N N . SER A 1 1210 ? 143.217 129.744 140.893 1.00 80.34 1210 SER A N 1
ATOM 6203 C CA . SER A 1 1210 ? 142.611 130.249 139.676 1.00 84.41 1210 SER A CA 1
ATOM 6204 C C . SER A 1 1210 ? 141.151 130.580 139.894 1.00 85.98 1210 SER A C 1
ATOM 6205 O O . SER A 1 1210 ? 140.689 131.647 139.488 1.00 85.80 1210 SER A O 1
ATOM 6208 N N . THR A 1 1211 ? 140.410 129.684 140.528 1.00 91.92 1211 THR A N 1
ATOM 6209 C CA . THR A 1 1211 ? 138.989 129.885 140.737 1.00 100.24 1211 THR A CA 1
ATOM 6210 C C . THR A 1 1211 ? 138.677 130.653 142.010 1.00 107.16 1211 THR A C 1
ATOM 6211 O O . THR A 1 1211 ? 137.532 130.630 142.467 1.00 104.78 1211 THR A O 1
ATOM 6215 N N . PHE A 1 1212 ? 139.686 131.286 142.605 1.00 113.93 1212 PHE A N 1
ATOM 6216 C CA . PHE A 1 1212 ? 139.578 132.355 143.596 1.00 114.11 1212 PHE A CA 1
ATOM 6217 C C . PHE A 1 1212 ? 138.998 131.899 144.904 1.00 109.35 1212 PHE A C 1
ATOM 6218 O O . PHE A 1 1212 ? 138.570 132.727 145.693 1.00 107.93 1212 PHE A O 1
ATOM 6226 N N . LYS A 1 1213 ? 138.949 130.605 145.178 1.00 109.89 1213 LYS A N 1
ATOM 6227 C CA . LYS A 1 1213 ? 138.319 130.130 146.399 1.00 112.09 1213 LYS A CA 1
ATOM 6228 C C . LYS A 1 1213 ? 139.348 129.375 147.213 1.00 106.36 1213 LYS A C 1
ATOM 6229 O O . LYS A 1 1213 ? 139.986 128.449 146.706 1.00 105.05 1213 LYS A O 1
ATOM 6235 N N . GLY A 1 1214 ? 139.532 129.789 148.459 1.00 102.37 1214 GLY A N 1
ATOM 6236 C CA . GLY A 1 1214 ? 140.504 129.191 149.331 1.00 102.06 1214 GLY A CA 1
ATOM 6237 C C . GLY A 1 1214 ? 141.910 129.692 149.127 1.00 105.22 1214 GLY A C 1
ATOM 6238 O O . GLY A 1 1214 ? 142.812 129.268 149.847 1.00 107.47 1214 GLY A O 1
ATOM 6239 N N . TRP A 1 1215 ? 142.110 130.617 148.194 1.00 108.18 1215 TRP A N 1
ATOM 6240 C CA . TRP A 1 1215 ? 143.440 131.057 147.798 1.00 110.04 1215 TRP A CA 1
ATOM 6241 C C . TRP A 1 1215 ? 144.101 131.896 148.864 1.00 106.72 1215 TRP A C 1
ATOM 6242 O O . TRP A 1 1215 ? 145.297 132.167 148.771 1.00 109.13 1215 TRP A O 1
ATOM 6253 N N . MET A 1 1216 ? 143.344 132.353 149.851 1.00 107.62 1216 MET A N 1
ATOM 6254 C CA . MET A 1 1216 ? 143.921 133.232 150.848 1.00 113.07 1216 MET A CA 1
ATOM 6255 C C . MET A 1 1216 ? 144.836 132.453 151.770 1.00 113.99 1216 MET A C 1
ATOM 6256 O O . MET A 1 1216 ? 145.889 132.940 152.182 1.00 115.79 1216 MET A O 1
ATOM 6261 N N . ASP A 1 1217 ? 144.391 131.255 152.132 1.00 115.78 1217 ASP A N 1
ATOM 6262 C CA . ASP A 1 1217 ? 145.147 130.390 153.019 1.00 117.84 1217 ASP A CA 1
ATOM 6263 C C . ASP A 1 1217 ? 146.464 130.005 152.369 1.00 109.09 1217 ASP A C 1
ATOM 6264 O O . ASP A 1 1217 ? 147.498 129.931 153.032 1.00 106.55 1217 ASP A O 1
ATOM 6269 N N . ILE A 1 1218 ? 146.418 129.750 151.065 1.00 102.71 1218 ILE A N 1
ATOM 6270 C CA . ILE A 1 1218 ? 147.597 129.263 150.362 1.00 100.78 1218 ILE A CA 1
ATOM 6271 C C . ILE A 1 1218 ? 148.698 130.303 150.426 1.00 97.94 1218 ILE A C 1
ATOM 6272 O O . ILE A 1 1218 ? 149.857 129.993 150.715 1.00 96.58 1218 ILE A O 1
ATOM 6277 N N . MET A 1 1219 ? 148.337 131.558 150.175 1.00 93.40 1219 MET A N 1
ATOM 6278 C CA . MET A 1 1219 ? 149.313 132.632 150.106 1.00 89.49 1219 MET A CA 1
ATOM 6279 C C . MET A 1 1219 ? 149.963 132.907 151.444 1.00 87.40 1219 MET A C 1
ATOM 6280 O O . MET A 1 1219 ? 151.166 133.168 151.506 1.00 88.25 1219 MET A O 1
ATOM 6285 N N . TYR A 1 1220 ? 149.169 132.922 152.511 1.00 90.79 1220 TYR A N 1
ATOM 6286 C CA . TYR A 1 1220 ? 149.631 133.445 153.796 1.00 98.27 1220 TYR A CA 1
ATOM 6287 C C . TYR A 1 1220 ? 150.812 132.639 154.308 1.00 100.83 1220 TYR A C 1
ATOM 6288 O O . TYR A 1 1220 ? 151.788 133.190 154.818 1.00 104.98 1220 TYR A O 1
ATOM 6297 N N . ALA A 1 1221 ? 150.714 131.328 154.150 1.00 103.08 1221 ALA A N 1
ATOM 6298 C CA . ALA A 1 1221 ? 151.827 130.425 154.378 1.00 106.55 1221 ALA A CA 1
ATOM 6299 C C . ALA A 1 1221 ? 152.970 130.710 153.412 1.00 106.68 1221 ALA A C 1
ATOM 6300 O O . ALA A 1 1221 ? 154.143 130.644 153.776 1.00 113.66 1221 ALA A O 1
ATOM 6302 N N . ALA A 1 1222 ? 152.608 131.009 152.165 1.00 102.66 1222 ALA A N 1
ATOM 6303 C CA . ALA A 1 1222 ? 153.560 131.008 151.065 1.00 99.70 1222 ALA A CA 1
ATOM 6304 C C . ALA A 1 1222 ? 154.369 132.287 151.054 1.00 91.03 1222 ALA A C 1
ATOM 6305 O O . ALA A 1 1222 ? 155.528 132.290 150.634 1.00 86.98 1222 ALA A O 1
ATOM 6307 N N . VAL A 1 1223 ? 153.739 133.395 151.433 1.00 87.32 1223 VAL A N 1
ATOM 6308 C CA . VAL A 1 1223 ? 154.464 134.621 151.726 1.00 87.74 1223 VAL A CA 1
ATOM 6309 C C . VAL A 1 1223 ? 155.485 134.379 152.817 1.00 92.18 1223 VAL A C 1
ATOM 6310 O O . VAL A 1 1223 ? 156.658 134.731 152.681 1.00 96.50 1223 VAL A O 1
ATOM 6314 N N . ASP A 1 1224 ? 155.075 133.715 153.892 1.00 99.59 1224 ASP A N 1
ATOM 6315 C CA . ASP A 1 1224 ? 155.889 133.683 155.096 1.00 106.78 1224 ASP A CA 1
ATOM 6316 C C . ASP A 1 1224 ? 156.985 132.638 155.077 1.00 106.49 1224 ASP A C 1
ATOM 6317 O O . ASP A 1 1224 ? 157.679 132.482 156.080 1.00 107.25 1224 ASP A O 1
ATOM 6322 N N . SER A 1 1225 ? 157.170 131.938 153.973 1.00 106.49 1225 SER A N 1
ATOM 6323 C CA . SER A 1 1225 ? 158.116 130.840 153.930 1.00 106.24 1225 SER A CA 1
ATOM 6324 C C . SER A 1 1225 ? 159.554 131.328 154.049 1.00 108.35 1225 SER A C 1
ATOM 6325 O O . SER A 1 1225 ? 159.934 132.320 153.431 1.00 109.15 1225 SER A O 1
ATOM 6328 N N . ARG A 1 1226 ? 160.356 130.640 154.869 1.00 115.77 1226 ARG A N 1
ATOM 6329 C CA . ARG A 1 1226 ? 161.768 131.005 155.058 1.00 123.58 1226 ARG A CA 1
ATOM 6330 C C . ARG A 1 1226 ? 162.797 129.997 154.512 1.00 133.65 1226 ARG A C 1
ATOM 6331 O O . ARG A 1 1226 ? 163.655 130.361 153.708 1.00 134.65 1226 ARG A O 1
ATOM 6339 N N . GLU A 1 1227 ? 162.704 128.738 154.940 1.00 146.14 1227 GLU A N 1
ATOM 6340 C CA . GLU A 1 1227 ? 163.523 127.671 154.393 1.00 157.71 1227 GLU A CA 1
ATOM 6341 C C . GLU A 1 1227 ? 162.801 126.336 154.451 1.00 153.03 1227 GLU A C 1
ATOM 6342 O O . GLU A 1 1227 ? 161.613 126.253 154.753 1.00 154.19 1227 GLU A O 1
ATOM 6348 N N . VAL A 1 1228 ? 163.567 125.284 154.163 1.00 149.53 1228 VAL A N 1
ATOM 6349 C CA . VAL A 1 1228 ? 163.026 123.933 154.133 1.00 146.50 1228 VAL A CA 1
ATOM 6350 C C . VAL A 1 1228 ? 162.693 123.459 155.541 1.00 141.25 1228 VAL A C 1
ATOM 6351 O O . VAL A 1 1228 ? 161.740 122.704 155.751 1.00 138.30 1228 VAL A O 1
ATOM 6355 N N . GLU A 1 1229 ? 163.432 123.933 156.532 1.00 142.66 1229 GLU A N 1
ATOM 6356 C CA . GLU A 1 1229 ? 163.230 123.500 157.900 1.00 146.75 1229 GLU A CA 1
ATOM 6357 C C . GLU A 1 1229 ? 162.778 124.614 158.828 1.00 142.85 1229 GLU A C 1
ATOM 6358 O O . GLU A 1 1229 ? 162.253 124.320 159.904 1.00 137.30 1229 GLU A O 1
ATOM 6364 N N . ASP A 1 1230 ? 162.972 125.876 158.448 1.00 148.48 1230 ASP A N 1
ATOM 6365 C CA . ASP A 1 1230 ? 162.745 127.004 159.336 1.00 154.42 1230 ASP A CA 1
ATOM 6366 C C . ASP A 1 1230 ? 161.260 127.205 159.610 1.00 142.08 1230 ASP A C 1
ATOM 6367 O O . ASP A 1 1230 ? 160.390 126.704 158.900 1.00 143.99 1230 ASP A O 1
ATOM 6372 N N . GLN A 1 1231 ? 160.984 127.963 160.634 1.00 130.00 1231 GLN A N 1
ATOM 6373 C CA . GLN A 1 1231 ? 159.596 128.211 160.956 1.00 124.95 1231 GLN A CA 1
ATOM 6374 C C . GLN A 1 1231 ? 159.192 129.563 160.408 1.00 120.19 1231 GLN A C 1
ATOM 6375 O O . GLN A 1 1231 ? 159.944 130.522 160.547 1.00 119.22 1231 GLN A O 1
ATOM 6381 N N . PRO A 1 1232 ? 158.037 129.657 159.750 1.00 122.19 1232 PRO A N 1
ATOM 6382 C CA . PRO A 1 1232 ? 157.639 130.902 159.084 1.00 127.04 1232 PRO A CA 1
ATOM 6383 C C . PRO A 1 1232 ? 157.267 131.996 160.073 1.00 127.02 1232 PRO A C 1
ATOM 6384 O O . PRO A 1 1232 ? 156.343 131.847 160.870 1.00 122.02 1232 PRO A O 1
ATOM 6388 N N . ILE A 1 1233 ? 157.993 133.105 160.009 1.00 134.11 1233 ILE A N 1
ATOM 6389 C CA . ILE A 1 1233 ? 157.683 134.290 160.787 1.00 143.49 1233 ILE A CA 1
ATOM 6390 C C . ILE A 1 1233 ? 156.521 134.982 160.096 1.00 147.50 1233 ILE A C 1
ATOM 6391 O O . ILE A 1 1233 ? 156.161 134.611 158.984 1.00 144.51 1233 ILE A O 1
ATOM 6396 N N . TYR A 1 1234 ? 155.910 135.979 160.745 1.00 155.62 1234 TYR A N 1
ATOM 6397 C CA . TYR A 1 1234 ? 154.635 136.527 160.294 1.00 159.32 1234 TYR A CA 1
ATOM 6398 C C . TYR A 1 1234 ? 154.653 137.189 158.926 1.00 151.08 1234 TYR A C 1
ATOM 6399 O O . TYR A 1 1234 ? 153.678 137.064 158.186 1.00 152.80 1234 TYR A O 1
ATOM 6408 N N . GLU A 1 1235 ? 155.705 137.913 158.572 1.00 143.13 1235 GLU A N 1
ATOM 6409 C CA . GLU A 1 1235 ? 155.556 138.699 157.355 1.00 140.93 1235 GLU A CA 1
ATOM 6410 C C . GLU A 1 1235 ? 156.857 138.819 156.572 1.00 136.72 1235 GLU A C 1
ATOM 6411 O O . GLU A 1 1235 ? 157.128 139.861 155.970 1.00 139.22 1235 GLU A O 1
ATOM 6417 N N . ILE A 1 1236 ? 157.686 137.782 156.570 1.00 128.57 1236 ILE A N 1
ATOM 6418 C CA . ILE A 1 1236 ? 158.842 137.800 155.691 1.00 123.94 1236 ILE A CA 1
ATOM 6419 C C . ILE A 1 1236 ? 158.359 137.606 154.263 1.00 116.22 1236 ILE A C 1
ATOM 6420 O O . ILE A 1 1236 ? 157.249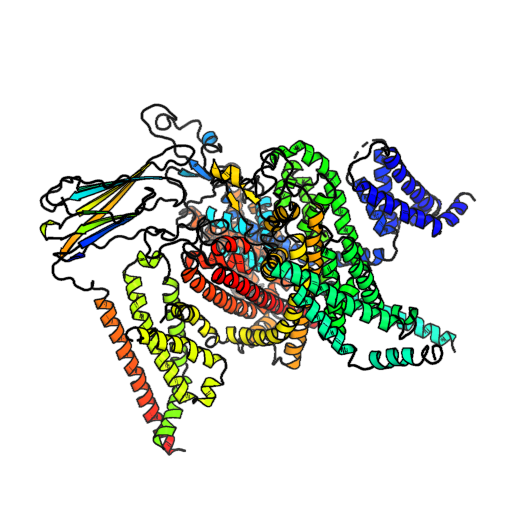 137.136 154.030 1.00 112.79 1236 ILE A O 1
ATOM 6425 N N . ASN A 1 1237 ? 159.172 138.068 153.316 1.00 116.50 1237 ASN A N 1
ATOM 6426 C CA . ASN A 1 1237 ? 159.099 137.693 151.905 1.00 119.06 1237 ASN A CA 1
ATOM 6427 C C . ASN A 1 1237 ? 157.750 138.053 151.275 1.00 116.40 1237 ASN A C 1
ATOM 6428 O O . ASN A 1 1237 ? 157.099 137.236 150.629 1.00 113.14 1237 ASN A O 1
ATOM 6433 N N . VAL A 1 1238 ? 157.333 139.309 151.451 1.00 116.25 1238 VAL A N 1
ATOM 6434 C CA . VAL A 1 1238 ? 156.002 139.701 150.991 1.00 114.35 1238 VAL A CA 1
ATOM 6435 C C . VAL A 1 1238 ? 155.998 140.019 149.517 1.00 112.71 1238 VAL A C 1
ATOM 6436 O O . VAL A 1 1238 ? 154.966 140.402 148.966 1.00 112.30 1238 VAL A O 1
ATOM 6440 N N . TYR A 1 1239 ? 157.141 139.909 148.860 1.00 114.43 1239 TYR A N 1
ATOM 6441 C CA . TYR A 1 1239 ? 157.134 140.073 147.425 1.00 117.98 1239 TYR A CA 1
ATOM 6442 C C . TYR A 1 1239 ? 156.718 138.820 146.694 1.00 112.08 1239 TYR A C 1
ATOM 6443 O O . TYR A 1 1239 ? 156.636 138.848 145.470 1.00 109.75 1239 TYR A O 1
ATOM 6452 N N . MET A 1 1240 ? 156.442 137.727 147.407 1.00 110.61 1240 MET A N 1
ATOM 6453 C CA . MET A 1 1240 ? 155.997 136.529 146.712 1.00 112.94 1240 MET A CA 1
ATOM 6454 C C . MET A 1 1240 ? 154.499 136.507 146.442 1.00 104.66 1240 MET A C 1
ATOM 6455 O O . MET A 1 1240 ? 153.977 135.465 146.046 1.00 103.61 1240 MET A O 1
ATOM 6460 N N . TYR A 1 1241 ? 153.789 137.626 146.589 1.00 97.87 1241 TYR A N 1
ATOM 6461 C CA . TYR A 1 1241 ? 152.465 137.683 145.992 1.00 94.05 1241 TYR A CA 1
ATOM 6462 C C . TYR A 1 1241 ? 152.564 137.762 144.490 1.00 93.08 1241 TYR A C 1
ATOM 6463 O O . TYR A 1 1241 ? 151.571 137.545 143.794 1.00 92.29 1241 TYR A O 1
ATOM 6472 N N . LEU A 1 1242 ? 153.739 138.119 143.971 1.00 96.50 1242 LEU A N 1
ATOM 6473 C CA . LEU A 1 1242 ? 153.888 138.242 142.535 1.00 100.88 1242 LEU A CA 1
ATOM 6474 C C . LEU A 1 1242 ? 153.718 136.913 141.842 1.00 98.37 1242 LEU A C 1
ATOM 6475 O O . LEU A 1 1242 ? 153.135 136.871 140.759 1.00 97.66 1242 LEU A O 1
ATOM 6480 N N . TYR A 1 1243 ? 154.162 135.816 142.468 1.00 96.96 1243 TYR A N 1
ATOM 6481 C CA . TYR A 1 1243 ? 154.052 134.512 141.825 1.00 97.22 1243 TYR A CA 1
ATOM 6482 C C . TYR A 1 1243 ? 152.608 134.138 141.570 1.00 91.25 1243 TYR A C 1
ATOM 6483 O O . TYR A 1 1243 ? 152.290 133.541 140.539 1.00 92.48 1243 TYR A O 1
ATOM 6492 N N . PHE A 1 1244 ? 151.709 134.556 142.441 1.00 87.79 1244 PHE A N 1
ATOM 6493 C CA . PHE A 1 1244 ? 150.319 134.322 142.116 1.00 88.09 1244 PHE A CA 1
ATOM 6494 C C . PHE A 1 1244 ? 149.822 135.339 141.109 1.00 87.44 1244 PHE A C 1
ATOM 6495 O O . PHE A 1 1244 ? 149.074 134.983 140.202 1.00 86.75 1244 PHE A O 1
ATOM 6503 N N . VAL A 1 1245 ? 150.271 136.587 141.212 1.00 86.41 1245 VAL A N 1
ATOM 6504 C CA . VAL A 1 1245 ? 149.829 137.608 140.271 1.00 86.06 1245 VAL A CA 1
ATOM 6505 C C . VAL A 1 1245 ? 150.446 137.376 138.899 1.00 85.90 1245 VAL A C 1
ATOM 6506 O O . VAL A 1 1245 ? 149.786 137.543 137.870 1.00 85.15 1245 VAL A O 1
ATOM 6510 N N . ILE A 1 1246 ? 151.685 136.886 138.855 1.00 91.26 1246 ILE A N 1
ATOM 6511 C CA . ILE A 1 1246 ? 152.284 136.568 137.560 1.00 98.34 1246 ILE A CA 1
ATOM 6512 C C . ILE A 1 1246 ? 151.675 135.293 137.004 1.00 95.56 1246 ILE A C 1
ATOM 6513 O O . ILE A 1 1246 ? 151.793 135.002 135.813 1.00 95.05 1246 ILE A O 1
ATOM 6518 N N . PHE A 1 1247 ? 151.004 134.521 137.848 1.00 94.59 1247 PHE A N 1
ATOM 6519 C CA . PHE A 1 1247 ? 150.242 133.387 137.367 1.00 93.29 1247 PHE A CA 1
ATOM 6520 C C . PHE A 1 1247 ? 148.863 133.793 136.899 1.00 93.66 1247 PHE A C 1
ATOM 6521 O O . PHE A 1 1247 ? 148.552 133.645 135.717 1.00 93.62 1247 PHE A O 1
ATOM 6529 N N . ILE A 1 1248 ? 148.062 134.357 137.808 1.00 95.91 1248 ILE A N 1
ATOM 6530 C CA . ILE A 1 1248 ? 146.616 134.500 137.656 1.00 100.60 1248 ILE A CA 1
ATOM 6531 C C . ILE A 1 1248 ? 146.241 135.333 136.444 1.00 99.83 1248 ILE A C 1
ATOM 6532 O O . ILE A 1 1248 ? 145.115 135.241 135.958 1.00 97.27 1248 ILE A O 1
ATOM 6537 N N . VAL A 1 1249 ? 147.187 136.116 135.922 1.00 104.07 1249 VAL A N 1
ATOM 6538 C CA . VAL A 1 1249 ? 147.114 136.785 134.640 1.00 109.02 1249 VAL A CA 1
ATOM 6539 C C . VAL A 1 1249 ? 147.474 135.805 133.537 1.00 120.05 1249 VAL A C 1
ATOM 6540 O O . VAL A 1 1249 ? 146.704 135.614 132.596 1.00 126.70 1249 VAL A O 1
ATOM 6544 N N . PHE A 1 1250 ? 148.640 135.165 133.629 1.00 130.45 1250 PHE A N 1
ATOM 6545 C CA . PHE A 1 1250 ? 149.038 134.297 132.524 1.00 135.69 1250 PHE A CA 1
ATOM 6546 C C . PHE A 1 1250 ? 148.367 132.947 132.583 1.00 128.79 1250 PHE A C 1
ATOM 6547 O O . PHE A 1 1250 ? 148.348 132.234 131.582 1.00 127.40 1250 PHE A O 1
ATOM 6555 N N . GLY A 1 1251 ? 147.809 132.575 133.720 1.00 126.72 1251 GLY A N 1
ATOM 6556 C CA . GLY A 1 1251 ? 147.295 131.232 133.834 1.00 130.12 1251 GLY A CA 1
ATOM 6557 C C . GLY A 1 1251 ? 145.799 131.128 133.979 1.00 128.80 1251 GLY A C 1
ATOM 6558 O O . GLY A 1 1251 ? 145.262 130.022 134.011 1.00 131.09 1251 GLY A O 1
ATOM 6559 N N . ALA A 1 1252 ? 145.145 132.261 134.225 1.00 128.21 1252 ALA A N 1
ATOM 6560 C CA . ALA A 1 1252 ? 143.695 132.292 134.365 1.00 129.33 1252 ALA A CA 1
ATOM 6561 C C . ALA A 1 1252 ? 143.089 133.191 133.305 1.00 128.61 1252 ALA A C 1
ATOM 6562 O O . ALA A 1 1252 ? 142.061 132.865 132.731 1.00 130.02 1252 ALA A O 1
ATOM 6564 N N . PHE A 1 1253 ? 143.709 134.333 133.053 1.00 125.44 1253 PHE A N 1
ATOM 6565 C CA . PHE A 1 1253 ? 143.148 135.263 132.095 1.00 119.54 1253 PHE A CA 1
ATOM 6566 C C . PHE A 1 1253 ? 143.453 134.808 130.681 1.00 117.63 1253 PHE A C 1
ATOM 6567 O O . PHE A 1 1253 ? 142.541 134.461 129.930 1.00 117.04 1253 PHE A O 1
ATOM 6575 N N . PHE A 1 1254 ? 144.742 134.724 130.321 1.00 116.71 1254 PHE A N 1
ATOM 6576 C CA . PHE A 1 1254 ? 145.109 134.305 128.969 1.00 115.09 1254 PHE A CA 1
ATOM 6577 C C . PHE A 1 1254 ? 144.793 132.842 128.711 1.00 112.15 1254 PHE A C 1
ATOM 6578 O O . PHE A 1 1254 ? 144.619 132.453 127.556 1.00 113.57 1254 PHE A O 1
ATOM 6586 N N . THR A 1 1255 ? 144.753 132.014 129.752 1.00 108.63 1255 THR A N 1
ATOM 6587 C CA . THR A 1 1255 ? 144.343 130.632 129.559 1.00 106.57 1255 THR A CA 1
ATOM 6588 C C . THR A 1 1255 ? 142.878 130.564 129.188 1.00 106.12 1255 THR A C 1
ATOM 6589 O O . THR A 1 1255 ? 142.511 130.023 128.142 1.00 105.96 1255 THR A O 1
ATOM 6593 N N . LEU A 1 1256 ? 142.034 131.160 130.026 1.00 106.93 1256 LEU A N 1
ATOM 6594 C CA . LEU A 1 1256 ? 140.591 131.048 129.868 1.00 108.41 1256 LEU A CA 1
ATOM 6595 C C . LEU A 1 1256 ? 140.121 131.809 128.649 1.00 103.28 1256 LEU A C 1
ATOM 6596 O O . LEU A 1 1256 ? 139.140 131.419 128.011 1.00 103.62 1256 LEU A O 1
ATOM 6601 N N . ASN A 1 1257 ? 140.836 132.866 128.283 1.00 98.71 1257 ASN A N 1
ATOM 6602 C CA . ASN A 1 1257 ? 140.456 133.619 127.103 1.00 98.15 1257 ASN A CA 1
ATOM 6603 C C . ASN A 1 1257 ? 140.750 132.826 125.848 1.00 102.52 1257 ASN A C 1
ATOM 6604 O O . ASN A 1 1257 ? 140.157 133.068 124.796 1.00 105.07 1257 ASN A O 1
ATOM 6609 N N . LEU A 1 1258 ? 141.669 131.874 125.934 1.00 108.36 1258 LEU A N 1
ATOM 6610 C CA . LEU A 1 1258 ? 141.857 130.965 124.819 1.00 113.48 1258 LEU A CA 1
ATOM 6611 C C . LEU A 1 1258 ? 140.747 129.935 124.764 1.00 116.37 1258 LEU A C 1
ATOM 6612 O O . LEU A 1 1258 ? 140.277 129.578 123.681 1.00 119.54 1258 LEU A O 1
ATOM 6617 N N . PHE A 1 1259 ? 140.335 129.459 125.937 1.00 117.71 1259 PHE A N 1
ATOM 6618 C CA . PHE A 1 1259 ? 139.322 128.413 126.038 1.00 119.83 1259 PHE A CA 1
ATOM 6619 C C . PHE A 1 1259 ? 137.989 128.870 125.461 1.00 113.75 1259 PHE A C 1
ATOM 6620 O O . PHE A 1 1259 ? 137.313 128.111 124.767 1.00 113.43 1259 PHE A O 1
ATOM 6628 N N . ILE A 1 1260 ? 137.615 130.114 125.742 1.00 108.63 1260 ILE A N 1
ATOM 6629 C CA . ILE A 1 1260 ? 136.412 130.676 125.151 1.00 108.25 1260 ILE A CA 1
ATOM 6630 C C . ILE A 1 1260 ? 136.649 130.993 123.682 1.00 108.56 1260 ILE A C 1
ATOM 6631 O O . ILE A 1 1260 ? 135.735 130.914 122.854 1.00 107.07 1260 ILE A O 1
ATOM 6636 N N . GLY A 1 1261 ? 137.903 131.226 123.314 1.00 113.16 1261 GLY A N 1
ATOM 6637 C CA . GLY A 1 1261 ? 138.214 131.495 121.924 1.00 117.64 1261 GLY A CA 1
ATOM 6638 C C . GLY A 1 1261 ? 138.064 130.295 121.019 1.00 121.43 1261 GLY A C 1
ATOM 6639 O O . GLY A 1 1261 ? 137.925 130.443 119.805 1.00 121.64 1261 GLY A O 1
ATOM 6640 N N . VAL A 1 1262 ? 138.074 129.094 121.585 1.00 122.34 1262 VAL A N 1
ATOM 6641 C CA . VAL A 1 1262 ? 137.984 127.917 120.740 1.00 123.14 1262 VAL A CA 1
ATOM 6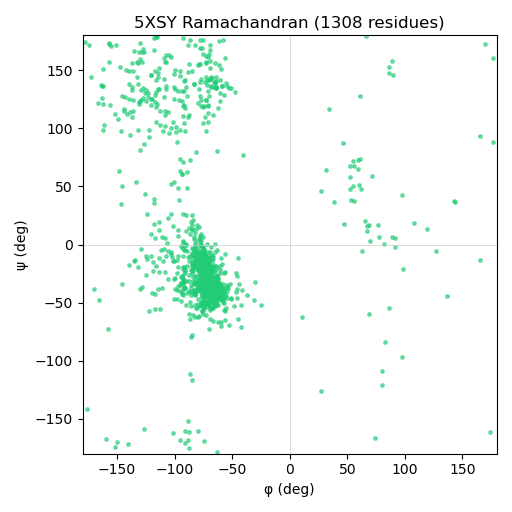642 C C . VAL A 1 1262 ? 136.547 127.442 120.647 1.00 125.82 1262 VAL A C 1
ATOM 6643 O O . VAL A 1 1262 ? 136.076 127.082 119.563 1.00 128.64 1262 VAL A O 1
ATOM 6647 N N . ILE A 1 1263 ? 135.819 127.494 121.767 1.00 129.04 1263 ILE A N 1
ATOM 6648 C CA . ILE A 1 1263 ? 134.425 127.055 121.802 1.00 134.47 1263 ILE A CA 1
ATOM 6649 C C . ILE A 1 1263 ? 133.542 127.921 120.921 1.00 149.30 1263 ILE A C 1
ATOM 6650 O O . ILE A 1 1263 ? 132.762 127.411 120.110 1.00 155.96 1263 ILE A O 1
ATOM 6655 N N . ILE A 1 1264 ? 133.671 129.241 121.030 1.00 161.42 1264 ILE A N 1
ATOM 6656 C CA . ILE A 1 1264 ? 132.750 130.094 120.288 1.00 168.59 1264 ILE A CA 1
ATOM 6657 C C . ILE A 1 1264 ? 133.120 130.102 118.809 1.00 171.71 1264 ILE A C 1
ATOM 6658 O O . ILE A 1 1264 ? 132.376 130.623 117.975 1.00 175.90 1264 ILE A O 1
ATOM 6663 N N . ASP A 1 1265 ? 134.269 129.514 118.455 1.00 172.47 1265 ASP A N 1
ATOM 6664 C CA . ASP A 1 1265 ? 134.477 129.058 117.088 1.00 174.04 1265 ASP A CA 1
ATOM 6665 C C . ASP A 1 1265 ? 133.917 127.662 116.883 1.00 170.58 1265 ASP A C 1
ATOM 6666 O O . ASP A 1 1265 ? 133.407 127.351 115.804 1.00 176.22 1265 ASP A O 1
ATOM 6671 N N . ASN A 1 1266 ? 134.002 126.807 117.904 1.00 164.87 1266 ASN A N 1
ATOM 6672 C CA . ASN A 1 1266 ? 133.609 125.412 117.737 1.00 165.95 1266 ASN A CA 1
ATOM 6673 C C . ASN A 1 1266 ? 132.102 125.274 117.580 1.00 167.42 1266 ASN A C 1
ATOM 6674 O O . ASN A 1 1266 ? 131.624 124.296 117.002 1.00 167.38 1266 ASN A O 1
ATOM 6679 N N . PHE A 1 1267 ? 131.340 126.239 118.082 1.00 168.60 1267 PHE A N 1
ATOM 6680 C CA . PHE A 1 1267 ? 129.919 126.309 117.786 1.00 167.61 1267 PHE A CA 1
ATOM 6681 C C . PHE A 1 1267 ? 129.601 127.161 116.572 1.00 163.75 1267 PHE A C 1
ATOM 6682 O O . PHE A 1 1267 ? 128.429 127.278 116.215 1.00 161.14 1267 PHE A O 1
ATOM 6690 N N . ASN A 1 1268 ? 130.603 127.755 115.931 1.00 164.14 1268 ASN A N 1
ATOM 6691 C CA . ASN A 1 1268 ? 130.361 128.355 114.629 1.00 167.04 1268 ASN A CA 1
ATOM 6692 C C . ASN A 1 1268 ? 130.432 127.319 113.526 1.00 172.55 1268 ASN A C 1
ATOM 6693 O O . ASN A 1 1268 ? 129.783 127.473 112.486 1.00 177.22 1268 ASN A O 1
ATOM 6698 N N . ARG A 1 1269 ? 131.312 126.332 113.703 1.00 178.93 1269 ARG A N 1
ATOM 6699 C CA . ARG A 1 1269 ? 131.418 125.158 112.822 1.00 186.38 1269 ARG A CA 1
ATOM 6700 C C . ARG A 1 1269 ? 130.252 124.153 112.851 1.00 195.46 1269 ARG A C 1
ATOM 6701 O O . ARG A 1 1269 ? 129.807 123.674 111.808 1.00 200.03 1269 ARG A O 1
ATOM 6709 N N . GLN A 1 1270 ? 129.770 123.840 114.053 1.00 201.02 1270 GLN A N 1
ATOM 6710 C CA . GLN A 1 1270 ? 128.710 122.865 114.263 1.00 205.65 1270 GLN A CA 1
ATOM 6711 C C . GLN A 1 1270 ? 127.338 123.409 113.937 1.00 214.37 1270 GLN A C 1
ATOM 6712 O O . GLN A 1 1270 ? 126.479 122.649 113.494 1.00 218.20 1270 GLN A O 1
ATOM 6718 N N . LYS A 1 1271 ? 127.110 124.691 114.151 1.00 222.62 1271 LYS A N 1
ATOM 6719 C CA . LYS A 1 1271 ? 125.805 125.250 113.861 1.00 228.71 1271 LYS A CA 1
ATOM 6720 C C . LYS A 1 1271 ? 125.601 125.472 112.374 1.00 241.74 1271 LYS A C 1
ATOM 6721 O O . LYS A 1 1271 ? 124.517 125.189 111.851 1.00 244.80 1271 LYS A O 1
ATOM 6727 N N . GLN A 1 1272 ? 126.627 125.942 111.671 1.00 250.42 1272 GLN A N 1
ATOM 6728 C CA . GLN A 1 1272 ? 126.521 126.155 110.235 1.00 251.42 1272 GLN A CA 1
ATOM 6729 C C . GLN A 1 1272 ? 126.675 124.855 109.456 1.00 258.78 1272 GLN A C 1
ATOM 6730 O O . GLN A 1 1272 ? 125.768 124.465 108.713 1.00 255.19 1272 GLN A O 1
ATOM 6736 N N . LYS A 1 1273 ? 127.846 124.236 109.589 1.00 266.58 1273 LYS A N 1
ATOM 6737 C CA . LYS A 1 1273 ? 128.159 122.959 108.945 1.00 271.92 1273 LYS A CA 1
ATOM 6738 C C . LYS A 1 1273 ? 127.437 121.671 109.398 1.00 275.47 1273 LYS A C 1
ATOM 6739 O O . LYS A 1 1273 ? 126.979 120.900 108.561 1.00 275.17 1273 LYS A O 1
ATOM 6745 N N . LEU A 1 1274 ? 127.307 121.445 110.701 1.00 276.02 1274 LEU A N 1
ATOM 6746 C CA . LEU A 1 1274 ? 126.654 120.237 111.183 1.00 274.91 1274 LEU A CA 1
ATOM 6747 C C . LEU A 1 1274 ? 125.218 120.494 111.619 1.00 271.15 1274 LEU A C 1
ATOM 6748 O O . LEU A 1 1274 ? 124.453 119.540 111.797 1.00 271.83 1274 LEU A O 1
ATOM 6753 N N . GLY A 1 1275 ? 124.835 121.756 111.798 1.00 264.03 1275 GLY A N 1
ATOM 6754 C CA . GLY A 1 1275 ? 123.525 122.076 112.336 1.00 257.81 1275 GLY A CA 1
ATOM 6755 C C . GLY A 1 1275 ? 122.387 121.784 111.390 1.00 253.76 1275 GLY A C 1
ATOM 6756 O O . GLY A 1 1275 ? 122.415 122.202 110.228 1.00 248.08 1275 GLY A O 1
ATOM 6757 N N . GLY A 1 1276 ? 121.394 121.038 111.876 1.00 255.19 1276 GLY A N 1
ATOM 6758 C CA . GLY A 1 1276 ? 120.205 120.793 111.079 1.00 258.26 1276 GLY A CA 1
ATOM 6759 C C . GLY A 1 1276 ? 119.382 122.051 110.904 1.00 265.54 1276 GLY A C 1
ATOM 6760 O O . GLY A 1 1276 ? 119.190 122.531 109.784 1.00 265.84 1276 GLY A O 1
ATOM 6761 N N . GLU A 1 1277 ? 118.859 122.586 112.003 1.00 275.20 1277 GLU A N 1
ATOM 6762 C CA . GLU A 1 1277 ? 118.380 123.961 112.000 1.00 281.63 1277 GLU A CA 1
ATOM 6763 C C . GLU A 1 1277 ? 119.107 124.769 113.064 1.00 275.82 1277 GLU A C 1
ATOM 6764 O O . GLU A 1 1277 ? 119.765 125.770 112.763 1.00 273.51 1277 GLU A O 1
ATOM 6770 N N . ASP A 1 1278 ? 119.010 124.301 114.303 1.00 266.75 1278 ASP A N 1
ATOM 6771 C CA . ASP A 1 1278 ? 119.686 124.883 115.452 1.00 256.13 1278 ASP A CA 1
ATOM 6772 C C . ASP A 1 1278 ? 119.749 123.824 116.540 1.00 242.80 1278 ASP A C 1
ATOM 6773 O O . ASP A 1 1278 ? 119.502 122.642 116.298 1.00 242.38 1278 ASP A O 1
ATOM 6778 N N . LEU A 1 1279 ? 120.087 124.256 117.740 1.00 227.82 1279 LEU A N 1
ATOM 6779 C CA . LEU A 1 1279 ? 120.553 123.328 118.747 1.00 218.27 1279 LEU A CA 1
ATOM 6780 C C . LEU A 1 1279 ? 119.743 123.500 120.026 1.00 219.60 1279 LEU A C 1
ATOM 6781 O O . LEU A 1 1279 ? 118.939 124.427 120.153 1.00 224.92 1279 LEU A O 1
ATOM 6786 N N . PHE A 1 1280 ? 119.915 122.537 120.940 1.00 215.68 1280 PHE A N 1
ATOM 6787 C CA . PHE A 1 1280 ? 119.358 122.486 122.295 1.00 210.06 1280 PHE A CA 1
ATOM 6788 C C . PHE A 1 1280 ? 117.849 122.335 122.320 1.00 207.53 1280 PHE A C 1
ATOM 6789 O O . PHE A 1 1280 ? 117.235 122.499 123.372 1.00 203.84 1280 PHE A O 1
ATOM 6797 N N . MET A 1 1281 ? 117.224 122.037 121.187 1.00 211.66 1281 MET A N 1
ATOM 6798 C CA . MET A 1 1281 ? 115.776 121.979 121.082 1.00 215.74 1281 MET A CA 1
ATOM 6799 C C . MET A 1 1281 ? 115.410 120.782 120.216 1.00 210.28 1281 MET A C 1
ATOM 6800 O O . MET A 1 1281 ? 116.085 120.516 119.218 1.00 206.34 1281 MET A O 1
ATOM 6805 N N . THR A 1 1282 ? 114.375 120.035 120.615 1.00 206.20 1282 THR A N 1
ATOM 6806 C CA . THR A 1 1282 ? 114.261 118.688 120.068 1.00 206.96 1282 THR A CA 1
ATOM 6807 C C . THR A 1 1282 ? 113.562 118.611 118.715 1.00 208.15 1282 THR A C 1
ATOM 6808 O O . THR A 1 1282 ? 114.229 118.471 117.686 1.00 209.01 1282 THR A O 1
ATOM 6812 N N . GLU A 1 1283 ? 112.233 118.693 118.679 1.00 210.86 1283 GLU A N 1
ATOM 6813 C CA . GLU A 1 1283 ? 111.554 118.916 117.412 1.00 219.09 1283 GLU A CA 1
ATOM 6814 C C . GLU A 1 1283 ? 110.318 119.771 117.627 1.00 232.19 1283 GLU A C 1
ATOM 6815 O O . GLU A 1 1283 ? 109.967 120.604 116.789 1.00 241.09 1283 GLU A O 1
ATOM 6821 N N . GLU A 1 1284 ? 109.670 119.601 118.776 1.00 241.24 1284 GLU A N 1
ATOM 6822 C CA . GLU A 1 1284 ? 108.481 120.395 119.040 1.00 249.11 1284 GLU A CA 1
ATOM 6823 C C . GLU A 1 1284 ? 108.846 121.676 119.755 1.00 251.79 1284 GLU A C 1
ATOM 6824 O O . GLU A 1 1284 ? 108.094 122.657 119.706 1.00 259.50 1284 GLU A O 1
ATOM 6830 N N . GLN A 1 1285 ? 110.006 121.689 120.406 1.00 243.10 1285 GLN A N 1
ATOM 6831 C CA . GLN A 1 1285 ? 110.499 122.917 121.004 1.00 235.81 1285 GLN A CA 1
ATOM 6832 C C . GLN A 1 1285 ? 110.888 123.922 119.939 1.00 239.27 1285 GLN A C 1
ATOM 6833 O O . GLN A 1 1285 ? 110.840 125.130 120.187 1.00 245.45 1285 GLN A O 1
ATOM 6839 N N . LYS A 1 1286 ? 111.276 123.445 118.757 1.00 238.99 1286 LYS A N 1
ATOM 6840 C CA . LYS A 1 1286 ? 111.567 124.351 117.657 1.00 240.02 1286 LYS A CA 1
ATOM 6841 C C . LYS A 1 1286 ? 110.307 125.060 117.189 1.00 243.93 1286 LYS A C 1
ATOM 6842 O O . LYS A 1 1286 ? 110.347 126.251 116.866 1.00 245.22 1286 LYS A O 1
ATOM 6848 N N . LYS A 1 1287 ? 109.179 124.349 117.153 1.00 247.99 1287 LYS A N 1
ATOM 6849 C CA . LYS A 1 1287 ? 107.936 124.981 116.727 1.00 252.09 1287 LYS A CA 1
ATOM 6850 C C . LYS A 1 1287 ? 107.408 125.935 117.786 1.00 260.04 1287 LYS A C 1
ATOM 6851 O O . LYS A 1 1287 ? 106.866 126.993 117.458 1.00 267.03 1287 LYS A O 1
ATOM 6857 N N . TYR A 1 1288 ? 107.573 125.589 119.061 1.00 265.29 1288 TYR A N 1
ATOM 6858 C CA . TYR A 1 1288 ? 107.083 126.471 120.111 1.00 270.67 1288 TYR A CA 1
ATOM 6859 C C . TYR A 1 1288 ? 107.978 127.693 120.264 1.00 272.01 1288 TYR A C 1
ATOM 6860 O O . TYR A 1 1288 ? 107.515 128.750 120.708 1.00 269.81 1288 TYR A O 1
ATOM 6869 N N . TYR A 1 1289 ? 109.258 127.552 119.914 1.00 274.39 1289 TYR A N 1
ATOM 6870 C CA . TYR A 1 1289 ? 110.144 128.696 119.739 1.00 272.33 1289 TYR A CA 1
ATOM 6871 C C . TYR A 1 1289 ? 109.601 129.626 118.669 1.00 267.54 1289 TYR A C 1
ATOM 6872 O O . TYR A 1 1289 ? 109.544 130.845 118.853 1.00 270.02 1289 TYR A O 1
ATOM 6881 N N . ASN A 1 1290 ? 109.175 129.051 117.545 1.00 258.37 1290 ASN A N 1
ATOM 6882 C CA . ASN A 1 1290 ? 108.649 129.834 116.442 1.00 251.86 1290 ASN A CA 1
ATOM 6883 C C . ASN A 1 1290 ? 107.262 130.373 116.738 1.00 261.63 1290 ASN A C 1
ATOM 6884 O O . ASN A 1 1290 ? 106.854 131.371 116.133 1.00 263.89 1290 ASN A O 1
ATOM 6889 N N . ALA A 1 1291 ? 106.535 129.738 117.660 1.00 267.81 1291 ALA A N 1
ATOM 6890 C CA . ALA A 1 1291 ? 105.271 130.300 118.116 1.00 267.04 1291 ALA A CA 1
ATOM 6891 C C . ALA A 1 1291 ? 105.507 131.547 118.947 1.00 263.69 1291 ALA A C 1
ATOM 6892 O O . ALA A 1 1291 ? 104.650 132.436 119.003 1.00 263.68 1291 ALA A O 1
ATOM 6894 N N . MET A 1 1292 ? 106.660 131.634 119.600 1.00 260.68 1292 MET A N 1
ATOM 6895 C CA . MET A 1 1292 ? 106.969 132.835 120.354 1.00 257.57 1292 MET A CA 1
ATOM 6896 C C . MET A 1 1292 ? 107.622 133.906 119.495 1.00 257.18 1292 MET A C 1
ATOM 6897 O O . MET A 1 1292 ? 107.775 135.037 119.961 1.00 263.79 1292 MET A O 1
ATOM 6902 N N . LYS A 1 1293 ? 108.020 133.592 118.263 1.00 250.15 1293 LYS A N 1
ATOM 6903 C CA . LYS A 1 1293 ? 108.555 134.648 117.414 1.00 244.57 1293 LYS A CA 1
ATOM 6904 C C . LYS A 1 1293 ? 107.434 135.500 116.832 1.00 250.73 1293 LYS A C 1
ATOM 6905 O O . LYS A 1 1293 ? 107.557 136.728 116.754 1.00 254.74 1293 LYS A O 1
ATOM 6911 N N . LYS A 1 1294 ? 106.314 134.876 116.467 1.00 254.53 1294 LYS A N 1
ATOM 6912 C CA . LYS A 1 1294 ? 105.200 135.626 115.893 1.00 255.15 1294 LYS A CA 1
ATOM 6913 C C . LYS A 1 1294 ? 104.451 136.465 116.924 1.00 264.26 1294 LYS A C 1
ATOM 6914 O O . LYS A 1 1294 ? 103.588 137.258 116.539 1.00 267.79 1294 LYS A O 1
ATOM 6920 N N . LEU A 1 1295 ? 104.646 136.137 118.198 1.00 268.14 1295 LEU A N 1
ATOM 6921 C CA . LEU A 1 1295 ? 104.089 136.919 119.287 1.00 267.02 1295 LEU A CA 1
ATOM 6922 C C . LEU A 1 1295 ? 104.718 138.295 119.449 1.00 269.85 1295 LEU A C 1
ATOM 6923 O O . LEU A 1 1295 ? 104.019 139.293 119.595 1.00 271.59 1295 LEU A O 1
ATOM 6928 N N . GLY A 1 1296 ? 106.044 138.349 119.438 1.00 270.95 1296 GLY A N 1
ATOM 6929 C CA . GLY A 1 1296 ? 106.702 139.625 119.612 1.00 271.18 1296 GLY A CA 1
ATOM 6930 C C . GLY A 1 1296 ? 106.567 140.598 118.464 1.00 274.16 1296 GLY A C 1
ATOM 6931 O O . GLY A 1 1296 ? 106.217 141.764 118.663 1.00 271.62 1296 GLY A O 1
ATOM 6932 N N . SER A 1 1297 ? 106.819 140.098 117.255 1.00 276.49 1297 SER A N 1
ATOM 6933 C CA . SER A 1 1297 ? 106.852 140.933 116.050 1.00 273.78 1297 SER A CA 1
ATOM 6934 C C . SER A 1 1297 ? 105.504 141.519 115.650 1.00 277.12 1297 SER A C 1
ATOM 6935 O O . SER A 1 1297 ? 105.407 142.684 115.264 1.00 276.54 1297 SER A O 1
ATOM 6937 N N . LYS A 1 1298 ? 104.469 140.694 115.742 1.00 278.27 1298 LYS A N 1
ATOM 6938 C CA . LYS A 1 1298 ? 103.138 141.098 115.326 1.00 276.51 1298 LYS A CA 1
ATOM 6939 C C . LYS A 1 1298 ? 102.099 140.873 116.411 1.00 277.00 1298 LYS A C 1
ATOM 6940 O O . LYS A 1 1298 ? 102.063 139.830 117.052 1.00 278.40 1298 LYS A O 1
ATOM 6942 N N . LYS A 1 1299 ? 101.256 141.873 116.608 1.00 277.58 1299 LYS A N 1
ATOM 6943 C CA . LYS A 1 1299 ? 100.095 141.752 117.473 1.00 276.89 1299 LYS A CA 1
ATOM 6944 C C . LYS A 1 1299 ? 99.582 143.156 117.765 1.00 284.28 1299 LYS A C 1
ATOM 6945 O O . LYS A 1 1299 ? 100.055 143.808 118.701 1.00 287.81 1299 LYS A O 1
ATOM 6947 N N . ALA A 1 1300 ? 98.621 143.637 116.969 1.00 286.59 1300 ALA A N 1
ATOM 6948 C CA . ALA A 1 1300 ? 98.246 145.054 117.003 1.00 284.59 1300 ALA A CA 1
ATOM 6949 C C . ALA A 1 1300 ? 96.778 145.181 116.594 1.00 283.96 1300 ALA A C 1
ATOM 6950 O O . ALA A 1 1300 ? 96.419 144.930 115.443 1.00 284.38 1300 ALA A O 1
ATOM 6952 N N . ALA A 1 1301 ? 95.941 145.573 117.550 1.00 280.24 1301 ALA A N 1
ATOM 6953 C CA . ALA A 1 1301 ? 94.557 145.883 117.238 1.00 276.66 1301 ALA A CA 1
ATOM 6954 C C . ALA A 1 1301 ? 94.304 147.388 117.333 1.00 276.38 1301 ALA A C 1
ATOM 6955 O O . ALA A 1 1301 ? 95.008 148.131 118.022 1.00 277.02 1301 ALA A O 1
ATOM 6957 N N . LYS A 1 1302 ? 93.263 147.826 116.635 1.00 273.23 1302 LYS A N 1
ATOM 6958 C CA . LYS A 1 1302 ? 92.925 149.235 116.524 1.00 270.29 1302 LYS A CA 1
ATOM 6959 C C . LYS A 1 1302 ? 91.956 149.656 117.633 1.00 268.26 1302 LYS A C 1
ATOM 6960 O O . LYS A 1 1302 ? 91.849 149.019 118.687 1.00 268.54 1302 LYS A O 1
ATOM 6962 N N . CYS A 1 1303 ? 91.276 150.780 117.381 1.00 255.63 1303 CYS A N 1
ATOM 6963 C CA . CYS A 1 1303 ? 90.375 151.396 118.351 1.00 239.03 1303 CYS A CA 1
ATOM 6964 C C . CYS A 1 1303 ? 89.184 150.491 118.637 1.00 226.37 1303 CYS A C 1
ATOM 6965 O O . CYS A 1 1303 ? 88.638 149.860 117.729 1.00 223.92 1303 CYS A O 1
ATOM 6967 N N . ILE A 1 1304 ? 88.777 150.432 119.901 1.00 212.83 1304 ILE A N 1
ATOM 6968 C CA . ILE A 1 1304 ? 87.856 149.407 120.364 1.00 206.65 1304 ILE A CA 1
ATOM 6969 C C . ILE A 1 1304 ? 86.798 149.999 121.282 1.00 203.16 1304 ILE A C 1
ATOM 6970 O O . ILE A 1 1304 ? 87.133 150.647 122.276 1.00 205.59 1304 ILE A O 1
ATOM 6972 N N . PRO A 1 1305 ? 85.544 149.641 121.028 1.00 196.97 1305 PRO A N 1
ATOM 6973 C CA . PRO A 1 1305 ? 84.474 149.843 122.006 1.00 190.77 1305 PRO A CA 1
ATOM 6974 C C . PRO A 1 1305 ? 84.321 151.271 122.514 1.00 183.52 1305 PRO A C 1
ATOM 6975 O O . PRO A 1 1305 ? 84.260 151.484 123.725 1.00 179.37 1305 PRO A O 1
ATOM 6977 N N . ARG A 1 1306 ? 84.249 152.238 121.606 1.00 178.50 1306 ARG A N 1
ATOM 6978 C CA . ARG A 1 1306 ? 84.016 153.612 122.018 1.00 173.38 1306 ARG A CA 1
ATOM 6979 C C . ARG A 1 1306 ? 82.681 153.596 122.744 1.00 174.63 1306 ARG A C 1
ATOM 6980 O O . ARG A 1 1306 ? 82.515 154.242 123.779 1.00 177.17 1306 ARG A O 1
ATOM 6982 N N . PRO A 1 1307 ? 81.736 152.831 122.205 1.00 176.34 1307 PRO A N 1
ATOM 6983 C CA . PRO A 1 1307 ? 80.536 152.450 122.953 1.00 173.11 1307 PRO A CA 1
ATOM 6984 C C . PRO A 1 1307 ? 79.802 153.639 123.557 1.00 180.17 1307 PRO A C 1
ATOM 6985 O O . PRO A 1 1307 ? 79.463 153.602 124.740 1.00 180.78 1307 PRO A O 1
ATOM 6987 N N . SER A 1 1308 ? 79.564 154.681 122.770 1.00 189.44 1308 SER A N 1
ATOM 6988 C CA . SER A 1 1308 ? 78.963 155.883 123.322 1.00 196.06 1308 SER A CA 1
ATOM 6989 C C . SER A 1 1308 ? 77.613 155.538 123.936 1.00 209.13 1308 SER A C 1
ATOM 6990 O O . SER A 1 1308 ? 76.818 154.796 123.358 1.00 205.90 1308 SER A O 1
ATOM 6992 N N . ASN A 1 1309 ? 77.374 156.086 125.121 1.00 227.45 1309 ASN A N 1
ATOM 6993 C CA . ASN A 1 1309 ? 76.182 155.796 125.905 1.00 233.75 1309 ASN A CA 1
ATOM 6994 C C . ASN A 1 1309 ? 76.105 156.707 127.116 1.00 215.51 1309 ASN A C 1
ATOM 6995 O O . ASN A 1 1309 ? 77.107 156.967 127.778 1.00 211.88 1309 ASN A O 1
ATOM 6997 N N . VAL A 1 1310 ? 74.872 157.093 127.460 1.00 183.48 1310 VAL A N 1
ATOM 6998 C CA . VAL A 1 1310 ? 74.573 157.974 128.584 1.00 155.07 1310 VAL A CA 1
ATOM 6999 C C . VAL A 1 1310 ? 74.965 157.343 129.910 1.00 141.81 1310 VAL A C 1
ATOM 7000 O O . VAL A 1 1310 ? 75.088 158.032 130.925 1.00 132.01 1310 VAL A O 1
ATOM 7002 N N . VAL A 1 1311 ? 75.142 156.026 129.902 1.00 137.47 1311 VAL A N 1
ATOM 7003 C CA . VAL A 1 1311 ? 75.641 155.265 131.028 1.00 137.74 1311 VAL A CA 1
ATOM 7004 C C . VAL A 1 1311 ? 77.159 155.103 130.978 1.00 137.41 1311 VAL A C 1
ATOM 7005 O O . VAL A 1 1311 ? 77.776 154.771 131.996 1.00 129.88 1311 VAL A O 1
ATOM 7009 N N . GLN A 1 1312 ? 77.778 155.283 129.809 1.00 139.57 1312 GLN A N 1
ATOM 7010 C CA . GLN A 1 1312 ? 79.205 155.007 129.679 1.00 145.63 1312 GLN A CA 1
ATOM 7011 C C . GLN A 1 1312 ? 79.878 155.973 128.695 1.00 152.00 1312 GLN A C 1
ATOM 7012 O O . GLN A 1 1312 ? 80.532 155.545 127.740 1.00 150.89 1312 GLN A O 1
ATOM 7018 N N . GLY A 1 1313 ? 79.672 157.275 128.858 1.00 159.72 1313 GLY A N 1
ATOM 7019 C CA . GLY A 1 1313 ? 80.053 158.201 127.800 1.00 164.57 1313 GLY A CA 1
ATOM 7020 C C . GLY A 1 1313 ? 81.514 158.472 127.487 1.00 161.70 1313 GLY A C 1
ATOM 7021 O O . GLY A 1 1313 ? 82.035 157.996 126.476 1.00 159.77 1313 GLY A O 1
ATOM 7022 N N . VAL A 1 1314 ? 82.196 159.209 128.363 1.00 156.35 1314 VAL A N 1
ATOM 7023 C CA . VAL A 1 1314 ? 83.507 159.775 128.069 1.00 151.12 1314 VAL A CA 1
ATOM 7024 C C . VAL A 1 1314 ? 84.502 158.857 128.768 1.00 153.07 1314 VAL A C 1
ATOM 7025 O O . VAL A 1 1314 ? 85.681 159.174 128.954 1.00 146.98 1314 VAL A O 1
ATOM 7029 N N . VAL A 1 1315 ? 84.017 157.675 129.147 1.00 162.14 1315 VAL A N 1
ATOM 7030 C CA . VAL A 1 1315 ? 84.854 156.666 129.779 1.00 171.79 1315 VAL A CA 1
ATOM 7031 C C . VAL A 1 1315 ? 85.848 156.102 128.777 1.00 183.95 1315 VAL A C 1
ATOM 7032 O O . VAL A 1 1315 ? 86.937 155.651 129.152 1.00 178.62 1315 VAL A O 1
ATOM 7036 N N . TYR A 1 1316 ? 85.512 156.153 127.486 1.00 208.30 1316 TYR A N 1
ATOM 7037 C CA . TYR A 1 1316 ? 86.480 155.798 126.456 1.00 225.99 1316 TYR A CA 1
ATOM 7038 C C . TYR A 1 1316 ? 87.617 156.803 126.392 1.00 232.30 1316 TYR A C 1
ATOM 7039 O O . TYR A 1 1316 ? 88.741 156.450 126.023 1.00 236.11 1316 TYR A O 1
ATOM 7048 N N . ASP A 1 1317 ? 87.353 158.056 126.755 1.00 232.28 1317 ASP A N 1
ATOM 7049 C CA . ASP A 1 1317 ? 88.454 158.990 126.928 1.00 230.26 1317 ASP A CA 1
ATOM 7050 C C . ASP A 1 1317 ? 89.277 158.642 128.160 1.00 228.97 1317 ASP A C 1
ATOM 7051 O O . ASP A 1 1317 ? 90.490 158.869 128.181 1.00 224.44 1317 ASP A O 1
ATOM 7056 N N . ILE A 1 1318 ? 88.642 158.055 129.174 1.00 232.34 1318 ILE A N 1
ATOM 7057 C CA . ILE A 1 1318 ? 89.337 157.771 130.425 1.00 241.02 1318 ILE A CA 1
ATOM 7058 C C . ILE A 1 1318 ? 90.372 156.670 130.235 1.00 242.49 1318 ILE A C 1
ATOM 7059 O O . ILE A 1 1318 ? 91.498 156.763 130.736 1.00 243.44 1318 ILE A O 1
ATOM 7064 N N . VAL A 1 1319 ? 90.032 155.636 129.473 1.00 250.57 1319 VAL A N 1
ATOM 7065 C CA . VAL A 1 1319 ? 90.987 154.562 129.240 1.00 261.40 1319 VAL A CA 1
ATOM 7066 C C . VAL A 1 1319 ? 92.069 154.992 128.253 1.00 257.63 1319 VAL A C 1
ATOM 7067 O O . VAL A 1 1319 ? 93.251 154.696 128.451 1.00 266.75 1319 VAL A O 1
ATOM 7071 N N . THR A 1 1320 ? 91.710 155.757 127.225 1.00 242.56 1320 THR A N 1
ATOM 7072 C CA . THR A 1 1320 ? 92.582 155.876 126.068 1.00 232.55 1320 THR A CA 1
ATOM 7073 C C . THR A 1 1320 ? 93.380 157.169 125.983 1.00 221.31 1320 THR A C 1
ATOM 7074 O O . THR A 1 1320 ? 94.247 157.273 125.112 1.00 221.08 1320 THR A O 1
ATOM 7078 N N . GLN A 1 1321 ? 93.147 158.120 126.846 1.00 207.35 1321 GLN A N 1
ATOM 7079 C CA . GLN A 1 1321 ? 93.892 159.360 126.679 1.00 203.03 1321 GLN A CA 1
ATOM 7080 C C . GLN A 1 1321 ? 95.275 159.234 127.310 1.00 204.77 1321 GLN A C 1
ATOM 7081 O O . GLN A 1 1321 ? 95.403 158.700 128.411 1.00 206.23 1321 GLN A O 1
ATOM 7087 N N . PRO A 1 1322 ? 96.330 159.731 126.653 1.00 210.12 1322 PRO A N 1
ATOM 7088 C CA . PRO A 1 1322 ? 97.672 159.667 127.257 1.00 213.39 1322 PRO A CA 1
ATOM 7089 C C . PRO A 1 1322 ? 97.909 160.670 128.375 1.00 221.19 1322 PRO A C 1
ATOM 7090 O O . PRO A 1 1322 ? 99.044 160.781 128.847 1.00 223.01 1322 PRO A O 1
ATOM 7094 N N . PHE A 1 1323 ? 96.885 161.414 128.802 1.00 230.14 1323 PHE A N 1
ATOM 7095 C CA . PHE A 1 1323 ? 96.928 162.086 130.098 1.00 236.12 1323 PHE A CA 1
ATOM 7096 C C . PHE A 1 1323 ? 96.881 161.065 131.229 1.00 231.36 1323 PHE A C 1
ATOM 7097 O O . PHE A 1 1323 ? 97.334 161.337 132.346 1.00 240.20 1323 PHE A O 1
ATOM 7105 N N . THR A 1 1324 ? 96.328 159.883 130.958 1.00 212.75 1324 THR A N 1
ATOM 7106 C CA . THR A 1 1324 ? 96.222 158.828 131.957 1.00 198.83 1324 THR A CA 1
ATOM 7107 C C . THR A 1 1324 ? 97.477 157.970 132.018 1.00 190.76 1324 THR A C 1
ATOM 7108 O O . THR A 1 1324 ? 98.044 157.768 133.096 1.00 190.43 1324 THR A O 1
ATOM 7112 N N . ASP A 1 1325 ? 97.938 157.501 130.856 1.00 188.22 1325 ASP A N 1
ATOM 7113 C CA . ASP A 1 1325 ? 98.844 156.357 130.772 1.00 191.29 1325 ASP A CA 1
ATOM 7114 C C . ASP A 1 1325 ? 100.181 156.637 131.435 1.00 183.51 1325 ASP A C 1
ATOM 7115 O O . ASP A 1 1325 ? 100.752 155.774 132.105 1.00 177.90 1325 ASP A O 1
ATOM 7120 N N . ILE A 1 1326 ? 100.681 157.855 131.278 1.00 190.73 1326 ILE A N 1
ATOM 7121 C CA . ILE A 1 1326 ? 101.917 158.223 131.946 1.00 201.23 1326 ILE A CA 1
ATOM 7122 C C . ILE A 1 1326 ? 101.664 158.446 133.430 1.00 197.90 1326 ILE A C 1
ATOM 7123 O O . ILE A 1 1326 ? 102.523 158.149 134.266 1.00 203.44 1326 ILE A O 1
ATOM 7128 N N . PHE A 1 1327 ? 100.467 158.902 133.793 1.00 193.59 1327 PHE A N 1
ATOM 7129 C CA . PHE A 1 1327 ? 100.194 159.190 135.194 1.00 193.88 1327 PHE A CA 1
ATOM 7130 C C . PHE A 1 1327 ? 100.078 157.921 136.036 1.00 183.79 1327 PHE A C 1
ATOM 7131 O O . PHE A 1 1327 ? 100.310 157.965 137.247 1.00 179.51 1327 PHE A O 1
ATOM 7139 N N . ILE A 1 1328 ? 99.751 156.789 135.422 1.00 176.02 1328 ILE A N 1
ATOM 7140 C CA . ILE A 1 1328 ? 99.660 155.544 136.175 1.00 170.85 1328 ILE A CA 1
ATOM 7141 C C . ILE A 1 1328 ? 101.051 154.988 136.441 1.00 169.88 1328 ILE A C 1
ATOM 7142 O O . ILE A 1 1328 ? 101.271 154.262 137.415 1.00 170.12 1328 ILE A O 1
ATOM 7147 N N . MET A 1 1329 ? 101.998 155.407 135.612 1.00 171.68 1329 MET A N 1
ATOM 7148 C CA . MET A 1 1329 ? 103.398 155.128 135.859 1.00 174.09 1329 MET A CA 1
ATOM 7149 C C . MET A 1 1329 ? 103.781 155.803 137.170 1.00 173.69 1329 MET A C 1
ATOM 7150 O O . MET A 1 1329 ? 104.539 155.244 137.963 1.00 174.92 1329 MET A O 1
ATOM 7155 N N . ALA A 1 1330 ? 103.255 157.005 137.397 1.00 171.65 1330 ALA A N 1
ATOM 7156 C CA . ALA A 1 1330 ? 103.576 157.733 138.614 1.00 173.52 1330 ALA A CA 1
ATOM 7157 C C . ALA A 1 1330 ? 102.971 157.054 139.828 1.00 173.38 1330 ALA A C 1
ATOM 7158 O O . ALA A 1 1330 ? 103.541 157.097 140.923 1.00 176.10 1330 ALA A O 1
ATOM 7160 N N . LEU A 1 1331 ? 101.823 156.401 139.654 1.00 172.91 1331 LEU A N 1
ATOM 7161 C CA . LEU A 1 1331 ? 101.152 155.802 140.801 1.00 174.68 1331 LEU A CA 1
ATOM 7162 C C . LEU A 1 1331 ? 101.842 154.526 141.253 1.00 165.86 1331 LEU A C 1
ATOM 7163 O O . LEU A 1 1331 ? 101.719 154.123 142.413 1.00 164.09 1331 LEU A O 1
ATOM 7168 N N . ILE A 1 1332 ? 102.570 153.871 140.360 1.00 159.32 1332 ILE A N 1
ATOM 7169 C CA . ILE A 1 1332 ? 103.474 152.835 140.824 1.00 158.12 1332 ILE A CA 1
ATOM 7170 C C . ILE A 1 1332 ? 104.705 153.464 141.451 1.00 153.40 1332 ILE A C 1
ATOM 7171 O O . ILE A 1 1332 ? 105.202 152.990 142.478 1.00 153.39 1332 ILE A O 1
ATOM 7176 N N . CYS A 1 1333 ? 105.213 154.546 140.849 1.00 152.71 1333 CYS A N 1
ATOM 7177 C CA . CYS A 1 1333 ? 106.536 155.045 141.209 1.00 157.53 1333 CYS A CA 1
ATOM 7178 C C . CYS A 1 1333 ? 106.551 155.628 142.610 1.00 156.51 1333 CYS A C 1
ATOM 7179 O O . CYS A 1 1333 ? 107.527 155.465 143.347 1.00 162.12 1333 CYS A O 1
ATOM 7182 N N . ILE A 1 1334 ? 105.471 156.287 143.008 1.00 153.83 1334 ILE A N 1
ATOM 7183 C CA . ILE A 1 1334 ? 105.368 156.701 144.396 1.00 156.21 1334 ILE A CA 1
ATOM 7184 C C . ILE A 1 1334 ? 105.117 155.496 145.285 1.00 153.42 1334 ILE A C 1
ATOM 7185 O O . ILE A 1 1334 ? 105.616 155.430 146.414 1.00 151.47 1334 ILE A O 1
ATOM 7190 N N . ASN A 1 1335 ? 104.384 154.505 144.786 1.00 155.37 1335 ASN A N 1
ATOM 7191 C CA . ASN A 1 1335 ? 104.214 153.276 145.550 1.00 159.52 1335 ASN A CA 1
ATOM 7192 C C . ASN A 1 1335 ? 105.520 152.491 145.614 1.00 157.78 1335 ASN A C 1
ATOM 7193 O O . ASN A 1 1335 ? 105.757 151.761 146.581 1.00 155.67 1335 ASN A O 1
ATOM 7198 N N . MET A 1 1336 ? 106.375 152.622 144.594 1.00 155.58 1336 MET A N 1
ATOM 7199 C CA . MET A 1 1336 ? 107.666 151.943 144.632 1.00 153.06 1336 MET A CA 1
ATOM 7200 C C . MET A 1 1336 ? 108.553 152.541 145.706 1.00 147.80 1336 MET A C 1
ATOM 7201 O O . MET A 1 1336 ? 109.209 151.815 146.457 1.00 150.10 1336 MET A O 1
ATOM 7206 N N . VAL A 1 1337 ? 108.556 153.864 145.831 1.00 143.73 1337 VAL A N 1
ATOM 7207 C CA . VAL A 1 1337 ? 109.342 154.438 146.909 1.00 144.98 1337 VAL A CA 1
ATOM 7208 C C . VAL A 1 1337 ? 108.574 154.391 148.214 1.00 135.60 1337 VAL A C 1
ATOM 7209 O O . VAL A 1 1337 ? 109.134 154.685 149.276 1.00 129.87 1337 VAL A O 1
ATOM 7213 N N . ALA A 1 1338 ? 107.288 154.050 148.171 1.00 130.22 1338 ALA A N 1
ATOM 7214 C CA . ALA A 1 1338 ? 106.583 153.827 149.419 1.00 132.80 1338 ALA A CA 1
ATOM 7215 C C . ALA A 1 1338 ? 107.125 152.592 150.111 1.00 139.17 1338 ALA A C 1
ATOM 7216 O O . ALA A 1 1338 ? 107.350 152.600 151.323 1.00 146.58 1338 ALA A O 1
ATOM 7218 N N . MET A 1 1339 ? 107.409 151.546 149.354 1.00 140.24 1339 MET A N 1
ATOM 7219 C CA . MET A 1 1339 ? 107.933 150.329 149.948 1.00 140.20 1339 MET A CA 1
ATOM 7220 C C . MET A 1 1339 ? 109.437 150.364 150.156 1.00 139.18 1339 MET A C 1
ATOM 7221 O O . MET A 1 1339 ? 109.980 149.430 150.745 1.00 140.53 1339 MET A O 1
ATOM 7226 N N . MET A 1 1340 ? 110.120 151.420 149.715 1.00 142.33 1340 MET A N 1
ATOM 7227 C CA . MET A 1 1340 ? 111.563 151.490 149.909 1.00 148.00 1340 MET A CA 1
ATOM 7228 C C . MET A 1 1340 ? 111.933 152.117 151.243 1.00 146.66 1340 MET A C 1
ATOM 7229 O O . MET A 1 1340 ? 113.101 152.101 151.637 1.00 147.88 1340 MET A O 1
ATOM 7234 N N . VAL A 1 1341 ? 110.969 152.706 151.944 1.00 146.14 1341 VAL A N 1
ATOM 7235 C CA . VAL A 1 1341 ? 111.303 153.241 153.254 1.00 149.91 1341 VAL A CA 1
ATOM 7236 C C . VAL A 1 1341 ? 111.037 152.236 154.351 1.00 151.28 1341 VAL A C 1
ATOM 7237 O O . VAL A 1 1341 ? 111.187 152.558 155.534 1.00 153.63 1341 VAL A O 1
ATOM 7241 N N . GLU A 1 1342 ? 110.616 151.031 153.998 1.00 151.45 1342 GLU A N 1
ATOM 7242 C CA . GLU A 1 1342 ? 110.310 150.036 155.007 1.00 152.42 1342 GLU A CA 1
ATOM 7243 C C . GLU A 1 1342 ? 111.635 149.517 155.533 1.00 145.34 1342 GLU A C 1
ATOM 7244 O O . GLU A 1 1342 ? 112.319 148.764 154.842 1.00 142.00 1342 GLU A O 1
ATOM 7250 N N . SER A 1 1343 ? 112.029 149.942 156.726 1.00 144.07 1343 SER A N 1
ATOM 7251 C CA . SER A 1 1343 ? 113.246 149.481 157.376 1.00 144.35 1343 SER A CA 1
ATOM 7252 C C . SER A 1 1343 ? 112.879 148.745 158.654 1.00 150.45 1343 SER A C 1
ATOM 7253 O O . SER A 1 1343 ? 111.708 148.626 159.006 1.00 155.27 1343 SER A O 1
ATOM 7256 N N . GLU A 1 1344 ? 113.873 148.234 159.360 1.00 156.19 1344 GLU A N 1
ATOM 7257 C CA . GLU A 1 1344 ? 113.568 147.480 160.565 1.00 168.70 1344 GLU A CA 1
ATOM 7258 C C . GLU A 1 1344 ? 113.776 148.358 161.789 1.00 179.48 1344 GLU A C 1
ATOM 7259 O O . GLU A 1 1344 ? 114.669 149.212 161.808 1.00 172.65 1344 GLU A O 1
ATOM 7265 N N . ASP A 1 1345 ? 112.949 148.117 162.812 1.00 195.83 1345 ASP A N 1
ATOM 7266 C CA . ASP A 1 1345 ? 112.808 148.904 164.036 1.00 203.55 1345 ASP A CA 1
ATOM 7267 C C . ASP A 1 1345 ? 112.496 150.344 163.675 1.00 196.18 1345 ASP A C 1
ATOM 7268 O O . ASP A 1 1345 ? 113.337 151.236 163.826 1.00 191.87 1345 ASP A O 1
ATOM 7273 N N . GLN A 1 1346 ? 111.315 150.592 163.123 1.00 187.32 1346 GLN A N 1
ATOM 7274 C CA . GLN A 1 1346 ? 110.984 151.953 162.719 1.00 185.30 1346 GLN A CA 1
ATOM 7275 C C . GLN A 1 1346 ? 109.908 152.619 163.566 1.00 183.63 1346 GLN A C 1
ATOM 7276 O O . GLN A 1 1346 ? 109.713 153.828 163.487 1.00 183.56 1346 GLN A O 1
ATOM 7282 N N . SER A 1 1347 ? 109.207 151.818 164.358 1.00 183.71 1347 SER A N 1
ATOM 7283 C CA . SER A 1 1347 ? 108.137 152.278 165.246 1.00 183.52 1347 SER A CA 1
ATOM 7284 C C . SER A 1 1347 ? 106.787 152.273 164.537 1.00 186.27 1347 SER A C 1
ATOM 7285 O O . SER A 1 1347 ? 106.715 152.321 163.313 1.00 185.97 1347 SER A O 1
ATOM 7288 N N . GLN A 1 1348 ? 105.714 152.227 165.313 1.00 187.12 1348 GLN A N 1
ATOM 7289 C CA . GLN A 1 1348 ? 104.385 152.081 164.742 1.00 184.19 1348 GLN A CA 1
ATOM 7290 C C . GLN A 1 1348 ? 104.004 153.251 163.862 1.00 180.17 1348 GLN A C 1
ATOM 7291 O O . GLN A 1 1348 ? 103.439 153.069 162.788 1.00 180.57 1348 GLN A O 1
ATOM 7297 N N . VAL A 1 1349 ? 104.337 154.455 164.302 1.00 178.31 1349 VAL A N 1
ATOM 7298 C CA . VAL A 1 1349 ? 103.769 155.628 163.680 1.00 176.53 1349 VAL A CA 1
ATOM 7299 C C . VAL A 1 1349 ? 104.152 155.636 162.226 1.00 175.68 1349 VAL A C 1
ATOM 7300 O O . VAL A 1 1349 ? 103.318 155.880 161.365 1.00 171.34 1349 VAL A O 1
ATOM 7304 N N . LYS A 1 1350 ? 105.429 155.395 161.950 1.00 182.30 1350 LYS A N 1
ATOM 7305 C CA . LYS A 1 1350 ? 105.897 155.280 160.576 1.00 187.72 1350 LYS A CA 1
ATOM 7306 C C . LYS A 1 1350 ? 105.242 154.080 159.905 1.00 184.77 1350 LYS A C 1
ATOM 7307 O O . LYS A 1 1350 ? 104.830 154.145 158.747 1.00 182.64 1350 LYS A O 1
ATOM 7313 N N . LYS A 1 1351 ? 105.147 152.982 160.650 1.00 182.34 1351 LYS A N 1
ATOM 7314 C CA . LYS A 1 1351 ? 104.511 151.766 160.159 1.00 182.53 1351 LYS A CA 1
ATOM 7315 C C . LYS A 1 1351 ? 103.031 151.990 159.877 1.00 184.74 1351 LYS A C 1
ATOM 7316 O O . LYS A 1 1351 ? 102.496 151.501 158.882 1.00 180.43 1351 LYS A O 1
ATOM 7322 N N . ASP A 1 1352 ? 102.372 152.733 160.761 1.00 189.77 1352 ASP A N 1
ATOM 7323 C CA . ASP A 1 1352 ? 100.949 153.011 160.620 1.00 191.59 1352 ASP A CA 1
ATOM 7324 C C . ASP A 1 1352 ? 100.675 153.802 159.347 1.00 183.39 1352 ASP A C 1
ATOM 7325 O O . ASP A 1 1352 ? 99.702 153.541 158.639 1.00 178.89 1352 ASP A O 1
ATOM 7330 N N . ILE A 1 1353 ? 101.541 154.769 159.060 1.00 179.77 1353 ILE A N 1
ATOM 7331 C CA . ILE A 1 1353 ? 101.407 155.575 157.854 1.00 180.35 1353 ILE A CA 1
ATOM 7332 C C . ILE A 1 1353 ? 101.548 154.700 156.613 1.00 170.73 1353 ILE A C 1
ATOM 7333 O O . ILE A 1 1353 ? 100.815 154.866 155.639 1.00 170.21 1353 ILE A O 1
ATOM 7338 N N . LEU A 1 1354 ? 102.495 153.770 156.659 1.00 164.91 1354 LEU A N 1
ATOM 7339 C CA . LEU A 1 1354 ? 102.718 152.854 155.547 1.00 166.64 1354 LEU A CA 1
ATOM 7340 C C . LEU A 1 1354 ? 101.498 151.970 155.312 1.00 166.38 1354 LEU A C 1
ATOM 7341 O O . LEU A 1 1354 ? 101.108 151.727 154.170 1.00 170.88 1354 LEU A O 1
ATOM 7346 N N . SER A 1 1355 ? 100.897 151.494 156.398 1.00 164.19 1355 SER A N 1
ATOM 7347 C CA . SER A 1 1355 ? 99.704 150.663 156.304 1.00 164.42 1355 SER A CA 1
ATOM 7348 C C . SER A 1 1355 ? 98.556 151.451 155.685 1.00 160.89 1355 SER A C 1
ATOM 7349 O O . SER A 1 1355 ? 97.812 150.933 154.852 1.00 156.48 1355 SER A O 1
ATOM 7352 N N . GLN A 1 1356 ? 98.387 152.694 156.111 1.00 166.00 1356 GLN A N 1
ATOM 7353 C CA . GLN A 1 1356 ? 97.365 153.547 155.524 1.00 171.12 1356 GLN A CA 1
ATOM 7354 C C . GLN A 1 1356 ? 97.662 153.813 154.056 1.00 168.21 1356 GLN A C 1
ATOM 7355 O O . GLN A 1 1356 ? 96.776 153.760 153.204 1.00 162.16 1356 GLN A O 1
ATOM 7361 N N . ILE A 1 1357 ? 98.926 154.080 153.765 1.00 169.76 1357 ILE A N 1
ATOM 7362 C CA . ILE A 1 1357 ? 99.345 154.353 152.395 1.00 169.91 1357 ILE A CA 1
ATOM 7363 C C . ILE A 1 1357 ? 99.096 153.162 151.476 1.00 167.92 1357 ILE A C 1
ATOM 7364 O O . ILE A 1 1357 ? 98.673 153.325 150.332 1.00 168.76 1357 ILE A O 1
ATOM 7369 N N . ASN A 1 1358 ? 99.364 151.962 151.983 1.00 165.98 1358 ASN A N 1
ATOM 7370 C CA . ASN A 1 1358 ? 99.212 150.746 151.193 1.00 168.05 1358 ASN A CA 1
ATOM 7371 C C . ASN A 1 1358 ? 97.764 150.528 150.769 1.00 165.84 1358 ASN A C 1
ATOM 7372 O O . ASN A 1 1358 ? 97.493 150.126 149.638 1.00 162.52 1358 ASN A O 1
ATOM 7377 N N . VAL A 1 1359 ? 96.836 150.795 151.683 1.00 168.43 1359 VAL A N 1
ATOM 7378 C CA . VAL A 1 1359 ? 95.415 150.636 151.393 1.00 173.69 1359 VAL A CA 1
ATOM 7379 C C . VAL A 1 1359 ? 94.978 151.584 150.281 1.00 168.42 1359 VAL A C 1
ATOM 7380 O O . VAL A 1 1359 ? 94.200 151.210 149.403 1.00 163.47 1359 VAL A O 1
ATOM 7384 N N . ILE A 1 1360 ? 95.484 152.811 150.327 1.00 170.33 1360 ILE A N 1
ATOM 7385 C CA . ILE A 1 1360 ? 95.154 153.817 149.325 1.00 174.18 1360 ILE A CA 1
ATOM 7386 C C . ILE A 1 1360 ? 95.630 153.406 147.935 1.00 159.50 1360 ILE A C 1
ATOM 7387 O O . ILE A 1 1360 ? 94.928 153.609 146.944 1.00 154.17 1360 ILE A O 1
ATOM 7392 N N . PHE A 1 1361 ? 96.824 152.828 147.869 1.00 152.05 1361 PHE A N 1
ATOM 7393 C CA . PHE A 1 1361 ? 97.407 152.419 146.596 1.00 151.49 1361 PHE A CA 1
ATOM 7394 C C . PHE A 1 1361 ? 96.600 151.299 145.943 1.00 149.11 1361 PHE A C 1
ATOM 7395 O O . PHE A 1 1361 ? 96.381 151.307 144.731 1.00 148.26 1361 PHE A O 1
ATOM 7403 N N . VAL A 1 1362 ? 96.160 150.341 146.750 1.00 152.22 1362 VAL A N 1
ATOM 7404 C CA . VAL A 1 1362 ? 95.363 149.225 146.251 1.00 157.30 1362 VAL A CA 1
ATOM 7405 C C . VAL A 1 1362 ? 94.030 149.703 145.684 1.00 160.67 1362 VAL A C 1
ATOM 7406 O O . VAL A 1 1362 ? 93.572 149.220 144.648 1.00 163.42 1362 VAL A O 1
ATOM 7410 N N . ILE A 1 1363 ? 93.414 150.657 146.374 1.00 164.10 1363 ILE A N 1
ATOM 7411 C CA . ILE A 1 1363 ? 92.124 151.202 145.964 1.00 168.50 1363 ILE A CA 1
ATOM 7412 C C . ILE A 1 1363 ? 92.205 151.905 144.612 1.00 168.92 1363 ILE A C 1
ATOM 7413 O O . ILE A 1 1363 ? 91.297 151.794 143.789 1.00 167.62 1363 ILE A O 1
ATOM 7418 N N . ILE A 1 1364 ? 93.295 152.634 144.396 1.00 168.33 1364 ILE A N 1
ATOM 7419 C CA . ILE A 1 1364 ? 93.462 153.425 143.182 1.00 167.75 1364 ILE A CA 1
ATOM 7420 C C . ILE A 1 1364 ? 93.488 152.566 141.920 1.00 169.29 1364 ILE A C 1
ATOM 7421 O O . ILE A 1 1364 ? 92.912 152.939 140.898 1.00 172.26 1364 ILE A O 1
ATOM 7426 N N . PHE A 1 1365 ? 94.159 151.421 141.989 1.00 170.34 1365 PHE A N 1
ATOM 7427 C CA . PHE A 1 1365 ? 94.276 150.548 140.830 1.00 172.76 1365 PHE A CA 1
ATOM 7428 C C . PHE A 1 1365 ? 93.023 149.717 140.675 1.00 173.12 1365 PHE A C 1
ATOM 7429 O O . PHE A 1 1365 ? 92.573 149.466 139.553 1.00 174.52 1365 PHE A O 1
ATOM 7437 N N . THR A 1 1366 ? 92.436 149.319 141.803 1.00 178.80 1366 THR A N 1
ATOM 7438 C CA . THR A 1 1366 ? 91.195 148.562 141.781 1.00 184.85 1366 THR A CA 1
ATOM 7439 C C . THR A 1 1366 ? 90.079 149.399 141.197 1.00 183.35 1366 THR A C 1
ATOM 7440 O O . THR A 1 1366 ? 89.305 148.917 140.371 1.00 182.55 1366 THR A O 1
ATOM 7444 N N . VAL A 1 1367 ? 90.007 150.667 141.595 1.00 185.06 1367 VAL A N 1
ATOM 7445 C CA . VAL A 1 1367 ? 89.082 151.585 140.949 1.00 189.85 1367 VAL A CA 1
ATOM 7446 C C . VAL A 1 1367 ? 89.448 151.758 139.483 1.00 193.42 1367 VAL A C 1
ATOM 7447 O O . VAL A 1 1367 ? 88.577 151.706 138.607 1.00 196.55 1367 VAL A O 1
ATOM 7451 N N . GLU A 1 1368 ? 90.747 151.869 139.191 1.00 194.56 1368 GLU A N 1
ATOM 7452 C CA . GLU A 1 1368 ? 91.189 152.109 137.822 1.00 196.42 1368 GLU A CA 1
ATOM 7453 C C . GLU A 1 1368 ? 90.901 150.923 136.916 1.00 191.62 1368 GLU A C 1
ATOM 7454 O O . GLU A 1 1368 ? 90.336 151.090 135.833 1.00 189.11 1368 GLU A O 1
ATOM 7460 N N . CYS A 1 1369 ? 91.282 149.732 137.367 1.00 188.61 1369 CYS A N 1
ATOM 7461 C CA . CYS A 1 1369 ? 91.055 148.510 136.607 1.00 186.79 1369 CYS A CA 1
ATOM 7462 C C . CYS A 1 1369 ? 89.561 148.283 136.424 1.00 194.75 1369 CYS A C 1
ATOM 7463 O O . CYS A 1 1369 ? 89.110 147.871 135.355 1.00 195.20 1369 CYS A O 1
ATOM 7466 N N . LEU A 1 1370 ? 88.797 148.562 137.475 1.00 205.95 1370 LEU A N 1
ATOM 7467 C CA . LEU A 1 1370 ? 87.347 148.459 137.411 1.00 214.24 1370 LEU A CA 1
ATOM 7468 C C . LEU A 1 1370 ? 86.830 149.451 136.378 1.00 205.65 1370 LEU A C 1
ATOM 7469 O O . LEU A 1 1370 ? 85.911 149.150 135.617 1.00 211.07 1370 LEU A O 1
ATOM 7474 N N . LEU A 1 1371 ? 87.434 150.635 136.357 1.00 194.33 1371 LEU A N 1
ATOM 7475 C CA . LEU A 1 1371 ? 87.075 151.661 135.387 1.00 192.47 1371 LEU A CA 1
ATOM 7476 C C . LEU A 1 1371 ? 87.363 151.172 133.972 1.00 189.51 1371 LEU A C 1
ATOM 7477 O O . LEU A 1 1371 ? 86.576 151.406 133.055 1.00 186.55 1371 LEU A O 1
ATOM 7482 N N . LYS A 1 1372 ? 88.491 150.489 133.799 1.00 193.81 1372 LYS A N 1
ATOM 7483 C CA . LYS A 1 1372 ? 88.843 149.926 132.498 1.00 199.98 1372 LYS A CA 1
ATOM 7484 C C . LYS A 1 1372 ? 87.868 148.840 132.079 1.00 205.15 1372 LYS A C 1
ATOM 7485 O O . LYS A 1 1372 ? 87.580 148.690 130.889 1.00 205.90 1372 LYS A O 1
ATOM 7491 N N . LEU A 1 1373 ? 87.424 148.028 133.033 1.00 219.90 1373 LEU A N 1
ATOM 7492 C CA . LEU A 1 1373 ? 86.553 146.907 132.703 1.00 233.12 1373 LEU A CA 1
ATOM 7493 C C . LEU A 1 1373 ? 85.203 147.337 132.134 1.00 227.46 1373 LEU A C 1
ATOM 7494 O O . LEU A 1 1373 ? 84.728 146.770 131.151 1.00 229.29 1373 LEU A O 1
ATOM 7499 N N . LEU A 1 1374 ? 84.587 148.339 132.754 1.00 219.93 1374 LEU A N 1
ATOM 7500 C CA . LEU A 1 1374 ? 83.283 148.815 132.303 1.00 216.99 1374 LEU A CA 1
ATOM 7501 C C . LEU A 1 1374 ? 83.313 149.448 130.914 1.00 214.59 1374 LEU A C 1
ATOM 7502 O O . LEU A 1 1374 ? 82.445 149.186 130.082 1.00 211.20 1374 LEU A O 1
ATOM 7507 N N . ALA A 1 1375 ? 84.318 150.285 130.674 1.00 219.00 1375 ALA A N 1
ATOM 7508 C CA . ALA A 1 1375 ? 84.440 150.992 129.402 1.00 225.82 1375 ALA A CA 1
ATOM 7509 C C . ALA A 1 1375 ? 84.687 150.067 128.215 1.00 235.09 1375 ALA A C 1
ATOM 7510 O O . ALA A 1 1375 ? 84.108 150.244 127.144 1.00 243.04 1375 ALA A O 1
ATOM 7512 N N . LEU A 1 1376 ? 85.560 149.086 128.415 1.00 246.21 1376 LEU A N 1
ATOM 7513 C CA . LEU A 1 1376 ? 85.983 148.202 127.335 1.00 254.47 1376 LEU A CA 1
ATOM 7514 C C . LEU A 1 1376 ? 85.193 146.901 127.239 1.00 253.08 1376 LEU A C 1
ATOM 7515 O O . LEU A 1 1376 ? 85.452 146.084 126.354 1.00 248.57 1376 LEU A O 1
ATOM 7520 N N . ARG A 1 1377 ? 84.241 146.693 128.143 1.00 250.24 1377 ARG A N 1
ATOM 7521 C CA . ARG A 1 1377 ? 83.550 145.420 128.177 1.00 244.01 1377 ARG A CA 1
ATOM 7522 C C . ARG A 1 1377 ? 84.494 144.344 127.622 1.00 234.64 1377 ARG A C 1
ATOM 7523 O O . ARG A 1 1377 ? 85.614 144.195 128.113 1.00 222.08 1377 ARG A O 1
ATOM 7531 N N . GLN A 1 1378 ? 84.053 143.591 126.620 1.00 236.42 1378 GLN A N 1
ATOM 7532 C CA . GLN A 1 1378 ? 84.817 142.453 126.114 1.00 239.89 1378 GLN A CA 1
ATOM 7533 C C . GLN A 1 1378 ? 86.190 142.802 125.527 1.00 241.26 1378 GLN A C 1
ATOM 7534 O O . GLN A 1 1378 ? 87.153 142.057 125.711 1.00 243.67 1378 GLN A O 1
ATOM 7540 N N . TYR A 1 1379 ? 86.274 143.918 124.810 1.00 242.92 1379 TYR A N 1
ATOM 7541 C CA . TYR A 1 1379 ? 87.466 144.246 124.026 1.00 245.93 1379 TYR A CA 1
ATOM 7542 C C . TYR A 1 1379 ? 88.772 144.432 124.813 1.00 232.64 1379 TYR A C 1
ATOM 7543 O O . TYR A 1 1379 ? 89.827 143.976 124.374 1.00 233.82 1379 TYR A O 1
ATOM 7552 N N . PHE A 1 1380 ? 88.711 145.105 125.958 1.00 219.71 1380 PHE A N 1
ATOM 7553 C CA . PHE A 1 1380 ? 89.922 145.390 126.732 1.00 210.62 1380 PHE A CA 1
ATOM 7554 C C . PHE A 1 1380 ? 90.617 144.120 127.225 1.00 201.87 1380 PHE A C 1
ATOM 7555 O O . PHE A 1 1380 ? 91.843 144.014 127.194 1.00 197.49 1380 PHE A O 1
ATOM 7563 N N . PHE A 1 1381 ? 89.814 143.164 127.675 1.00 196.48 1381 PHE A N 1
ATOM 7564 C CA . PHE A 1 1381 ? 90.281 141.894 128.160 1.00 193.64 1381 PHE A CA 1
ATOM 7565 C C . PHE A 1 1381 ? 91.290 141.419 127.144 1.00 187.52 1381 PHE A C 1
ATOM 7566 O O . PHE A 1 1381 ? 92.189 140.658 127.469 1.00 185.85 1381 PHE A O 1
ATOM 7574 N N . THR A 1 1382 ? 91.143 141.851 125.901 1.00 185.61 1382 THR A N 1
ATOM 7575 C CA . THR A 1 1382 ? 92.154 141.512 124.912 1.00 189.75 1382 THR A CA 1
ATOM 7576 C C . THR A 1 1382 ? 93.605 141.861 125.215 1.00 201.06 1382 THR A C 1
ATOM 7577 O O . THR A 1 1382 ? 94.461 140.997 125.006 1.00 200.90 1382 THR A O 1
ATOM 7581 N N . VAL A 1 1383 ? 93.917 143.074 125.698 1.00 216.18 1383 VAL A N 1
ATOM 7582 C CA . VAL A 1 1383 ? 95.385 143.384 125.855 1.00 224.75 1383 VAL A CA 1
ATOM 7583 C C . VAL A 1 1383 ? 96.076 142.468 126.892 1.00 229.69 1383 VAL A C 1
ATOM 7584 O O . VAL A 1 1383 ? 95.505 142.308 127.967 1.00 230.17 1383 VAL A O 1
ATOM 7588 N N . GLY A 1 1384 ? 97.273 141.876 126.686 1.00 231.73 1384 GLY A N 1
ATOM 7589 C CA . GLY A 1 1384 ? 97.601 141.025 127.817 1.00 230.23 1384 GLY A CA 1
ATOM 7590 C C . GLY A 1 1384 ? 98.195 141.776 128.989 1.00 228.68 1384 GLY A C 1
ATOM 7591 O O . GLY A 1 1384 ? 98.273 141.244 130.095 1.00 229.57 1384 GLY A O 1
ATOM 7592 N N . TRP A 1 1385 ? 98.617 143.012 128.730 1.00 227.08 1385 TRP A N 1
ATOM 7593 C CA . TRP A 1 1385 ? 99.015 143.943 129.778 1.00 225.02 1385 TRP A CA 1
ATOM 7594 C C . TRP A 1 1385 ? 97.819 144.276 130.666 1.00 212.72 1385 TRP A C 1
ATOM 7595 O O . TRP A 1 1385 ? 97.939 144.333 131.889 1.00 207.70 1385 TRP A O 1
ATOM 7606 N N . ASN A 1 1386 ? 96.668 144.502 130.040 1.00 203.69 1386 ASN A N 1
ATOM 7607 C CA . ASN A 1 1386 ? 95.440 144.732 130.784 1.00 200.23 1386 ASN A CA 1
ATOM 7608 C C . ASN A 1 1386 ? 95.108 143.481 131.586 1.00 207.30 1386 ASN A C 1
ATOM 7609 O O . ASN A 1 1386 ? 94.711 143.561 132.748 1.00 198.37 1386 ASN A O 1
ATOM 7614 N N . VAL A 1 1387 ? 95.283 142.322 130.956 1.00 227.79 1387 VAL A N 1
ATOM 7615 C CA . VAL A 1 1387 ? 95.109 141.049 131.640 1.00 245.02 1387 VAL A CA 1
ATOM 7616 C C . VAL A 1 1387 ? 96.149 140.922 132.744 1.00 239.69 1387 VAL A C 1
ATOM 7617 O O . VAL A 1 1387 ? 95.848 140.473 133.850 1.00 230.80 1387 VAL A O 1
ATOM 7621 N N . PHE A 1 1388 ? 97.390 141.305 132.455 1.00 238.78 1388 PHE A N 1
ATOM 7622 C CA . PHE A 1 1388 ? 98.392 141.301 133.506 1.00 240.12 1388 PHE A CA 1
ATOM 7623 C C . PHE A 1 1388 ? 97.973 142.304 134.558 1.00 245.56 1388 PHE A C 1
ATOM 7624 O O . PHE A 1 1388 ? 98.016 142.017 135.751 1.00 247.51 1388 PHE A O 1
ATOM 7632 N N . ASP A 1 1389 ? 97.533 143.476 134.114 1.00 251.20 1389 ASP A N 1
ATOM 7633 C CA . ASP A 1 1389 ? 97.078 144.487 135.057 1.00 256.18 1389 ASP A CA 1
ATOM 7634 C C . ASP A 1 1389 ? 95.964 143.914 135.919 1.00 247.53 1389 ASP A C 1
ATOM 7635 O O . ASP A 1 1389 ? 95.908 144.160 137.124 1.00 239.66 1389 ASP A O 1
ATOM 7640 N N . PHE A 1 1390 ? 95.078 143.144 135.294 1.00 242.09 1390 PHE A N 1
ATOM 7641 C CA . PHE A 1 1390 ? 93.985 142.512 136.015 1.00 239.17 1390 PHE A CA 1
ATOM 7642 C C . PHE A 1 1390 ? 94.446 141.227 136.681 1.00 231.97 1390 PHE A C 1
ATOM 7643 O O . PHE A 1 1390 ? 93.770 140.717 137.577 1.00 231.90 1390 PHE A O 1
ATOM 7651 N N . ALA A 1 1391 ? 95.605 140.705 136.288 1.00 224.84 1391 ALA A N 1
ATOM 7652 C CA . ALA A 1 1391 ? 96.228 139.672 137.101 1.00 224.41 1391 ALA A CA 1
ATOM 7653 C C . ALA A 1 1391 ? 96.640 140.232 138.454 1.00 224.04 1391 ALA A C 1
ATOM 7654 O O . ALA A 1 1391 ? 96.289 139.675 139.498 1.00 221.39 1391 ALA A O 1
ATOM 7656 N N . VAL A 1 1392 ? 97.324 141.377 138.458 1.00 222.94 1392 VAL A N 1
ATOM 7657 C CA . VAL A 1 1392 ? 98.067 141.778 139.648 1.00 221.85 1392 VAL A CA 1
ATOM 7658 C C . VAL A 1 1392 ? 97.148 142.400 140.705 1.00 217.41 1392 VAL A C 1
ATOM 7659 O O . VAL A 1 1392 ? 97.361 142.214 141.911 1.00 216.03 1392 VAL A O 1
ATOM 7663 N N . VAL A 1 1393 ? 96.092 143.100 140.285 1.00 210.88 1393 VAL A N 1
ATOM 7664 C CA . VAL A 1 1393 ? 95.263 143.813 141.254 1.00 206.92 1393 VAL A CA 1
ATOM 7665 C C . VAL A 1 1393 ? 94.397 142.831 142.027 1.00 201.11 1393 VAL A C 1
ATOM 7666 O O . VAL A 1 1393 ? 94.160 142.994 143.230 1.00 199.68 1393 VAL A O 1
ATOM 7670 N N . VAL A 1 1394 ? 93.956 141.767 141.352 1.00 198.13 1394 VAL A N 1
ATOM 7671 C CA . VAL A 1 1394 ? 93.203 140.709 142.015 1.00 198.47 1394 VAL A CA 1
ATOM 7672 C C . VAL A 1 1394 ? 94.062 140.039 143.073 1.00 195.84 1394 VAL A C 1
ATOM 7673 O O . VAL A 1 1394 ? 93.580 139.683 144.154 1.00 193.51 1394 VAL A O 1
ATOM 7677 N N . ILE A 1 1395 ? 95.363 139.940 142.814 1.00 199.24 1395 ILE A N 1
ATOM 7678 C CA . ILE A 1 1395 ? 96.284 139.429 143.816 1.00 206.06 1395 ILE A CA 1
ATOM 7679 C C . ILE A 1 1395 ? 96.387 140.383 144.998 1.00 204.10 1395 ILE A C 1
ATOM 7680 O O . ILE A 1 1395 ? 96.370 139.951 146.158 1.00 200.20 1395 ILE A O 1
ATOM 7685 N N . SER A 1 1396 ? 96.433 141.688 144.733 1.00 204.39 1396 SER A N 1
ATOM 7686 C CA . SER A 1 1396 ? 96.702 142.650 145.795 1.00 205.14 1396 SER A CA 1
ATOM 7687 C C . SER A 1 1396 ? 95.487 142.877 146.683 1.00 203.08 1396 SER A C 1
ATOM 7688 O O . SER A 1 1396 ? 95.628 143.399 147.795 1.00 200.50 1396 SER A O 1
ATOM 7691 N N . ILE A 1 1397 ? 94.294 142.522 146.202 1.00 200.49 1397 ILE A N 1
ATOM 7692 C CA . ILE A 1 1397 ? 93.117 142.530 147.062 1.00 198.90 1397 ILE A CA 1
ATOM 7693 C C . ILE A 1 1397 ? 93.282 141.512 148.175 1.00 199.87 1397 ILE A C 1
ATOM 7694 O O . ILE A 1 1397 ? 92.974 141.786 149.341 1.00 195.05 1397 ILE A O 1
ATOM 7699 N N . ILE A 1 1398 ? 93.847 140.354 147.839 1.00 208.48 1398 ILE A N 1
ATOM 7700 C CA . ILE A 1 1398 ? 93.971 139.253 148.786 1.00 218.35 1398 ILE A CA 1
ATOM 7701 C C . ILE A 1 1398 ? 94.978 139.604 149.875 1.00 229.80 1398 ILE A C 1
ATOM 7702 O O . ILE A 1 1398 ? 94.900 139.094 150.999 1.00 237.33 1398 ILE A O 1
ATOM 7707 N N . GLY A 1 1399 ? 95.903 140.520 149.572 1.00 234.79 1399 GLY A N 1
ATOM 7708 C CA . GLY A 1 1399 ? 97.021 140.774 150.467 1.00 235.76 1399 GLY A CA 1
ATOM 7709 C C . GLY A 1 1399 ? 96.631 141.454 151.764 1.00 233.97 1399 GLY A C 1
ATOM 7710 O O . GLY A 1 1399 ? 97.315 141.311 152.777 1.00 228.05 1399 GLY A O 1
ATOM 7711 N N . LEU A 1 1400 ? 95.521 142.194 151.756 1.00 236.22 1400 LEU A N 1
ATOM 7712 C CA . LEU A 1 1400 ? 95.072 142.852 152.978 1.00 240.56 1400 LEU A CA 1
ATOM 7713 C C . LEU A 1 1400 ? 94.084 142.016 153.778 1.00 237.88 1400 LEU A C 1
ATOM 7714 O O . LEU A 1 1400 ? 94.073 142.083 155.011 1.00 242.04 1400 LEU A O 1
ATOM 7719 N N . LEU A 1 1401 ? 93.244 141.240 153.106 1.00 231.44 1401 LEU A N 1
ATOM 7720 C CA . LEU A 1 1401 ? 92.307 140.405 153.841 1.00 227.84 1401 LEU A CA 1
ATOM 7721 C C . LEU A 1 1401 ? 93.002 139.236 154.527 1.00 237.74 1401 LEU A C 1
ATOM 7722 O O . LEU A 1 1401 ? 92.520 138.763 155.561 1.00 237.62 1401 LEU A O 1
ATOM 7727 N N . LEU A 1 1402 ? 94.139 138.819 153.980 1.00 248.75 1402 LEU A N 1
ATOM 7728 C CA . LEU A 1 1402 ? 94.969 137.805 154.611 1.00 255.12 1402 LEU A CA 1
ATOM 7729 C C . LEU A 1 1402 ? 95.597 138.365 155.884 1.00 255.22 1402 LEU A C 1
ATOM 7730 O O . LEU A 1 1402 ? 95.810 137.634 156.852 1.00 253.22 1402 LEU A O 1
ATOM 7735 N N . SER A 1 1403 ? 95.890 139.664 155.883 1.00 261.42 1403 SER A N 1
ATOM 7736 C CA . SER A 1 1403 ? 96.452 140.305 157.059 1.00 269.89 1403 SER A CA 1
ATOM 7737 C C . SER A 1 1403 ? 95.415 140.501 158.153 1.00 280.78 1403 SER A C 1
ATOM 7738 O O . SER A 1 1403 ? 95.771 140.470 159.334 1.00 282.25 1403 SER A O 1
ATOM 7741 N N . ASP A 1 1404 ? 94.140 140.672 157.793 1.00 290.65 1404 ASP A N 1
ATOM 7742 C CA . ASP A 1 1404 ? 93.088 140.714 158.805 1.00 295.85 1404 ASP A CA 1
ATOM 7743 C C . ASP A 1 1404 ? 92.823 139.336 159.394 1.00 301.68 1404 ASP A C 1
ATOM 7744 O O . ASP A 1 1404 ? 92.216 139.224 160.464 1.00 300.34 1404 ASP A O 1
ATOM 7749 N N . ILE A 1 1405 ? 93.266 138.282 158.714 1.00 311.36 1405 ILE A N 1
ATOM 7750 C CA . ILE A 1 1405 ? 93.271 136.953 159.312 1.00 315.64 1405 ILE A CA 1
ATOM 7751 C C . ILE A 1 1405 ? 94.393 136.838 160.335 1.00 309.53 1405 ILE A C 1
ATOM 7752 O O . ILE A 1 1405 ? 94.165 136.495 161.501 1.00 306.74 1405 ILE A O 1
ATOM 7757 N N . ILE A 1 1406 ? 95.614 137.136 159.920 1.00 297.16 1406 ILE A N 1
ATOM 7758 C CA . ILE A 1 1406 ? 96.775 136.848 160.739 1.00 286.54 1406 ILE A CA 1
ATOM 7759 C C . ILE A 1 1406 ? 97.055 137.981 161.717 1.00 274.47 1406 ILE A C 1
ATOM 7760 O O . ILE A 1 1406 ? 97.431 139.080 161.319 1.00 263.18 1406 ILE A O 1
ATOM 7765 N N . SER A 1 1412 ? 101.212 132.199 162.228 1.00 208.86 1412 SER A N 1
ATOM 7766 C CA . SER A 1 1412 ? 102.316 131.818 161.354 1.00 215.94 1412 SER A CA 1
ATOM 7767 C C . SER A 1 1412 ? 103.057 133.037 160.830 1.00 221.88 1412 SER A C 1
ATOM 7768 O O . SER A 1 1412 ? 102.490 133.866 160.134 1.00 224.48 1412 SER A O 1
ATOM 7771 N N . PRO A 1 1413 ? 104.331 133.165 161.197 1.00 227.14 1413 PRO A N 1
ATOM 7772 C CA . PRO A 1 1413 ? 105.131 134.248 160.618 1.00 225.97 1413 PRO A CA 1
ATOM 7773 C C . PRO A 1 1413 ? 105.548 133.967 159.192 1.00 219.19 1413 PRO A C 1
ATOM 7774 O O . PRO A 1 1413 ? 105.659 134.899 158.389 1.00 216.00 1413 PRO A O 1
ATOM 7778 N N . THR A 1 1414 ? 105.778 132.696 158.865 1.00 212.27 1414 THR A N 1
ATOM 7779 C CA . THR A 1 1414 ? 106.351 132.328 157.576 1.00 207.25 1414 THR A CA 1
ATOM 7780 C C . THR A 1 1414 ? 105.384 132.630 156.441 1.00 204.31 1414 THR A C 1
ATOM 7781 O O . THR A 1 1414 ? 105.788 133.088 155.367 1.00 202.21 1414 THR A O 1
ATOM 7785 N N . LEU A 1 1415 ? 104.091 132.406 156.678 1.00 205.70 1415 LEU A N 1
ATOM 7786 C CA . LEU A 1 1415 ? 103.090 132.689 155.661 1.00 206.88 1415 LEU A CA 1
ATOM 7787 C C . LEU A 1 1415 ? 102.950 134.177 155.423 1.00 211.35 1415 LEU A C 1
ATOM 7788 O O . LEU A 1 1415 ? 102.779 134.602 154.279 1.00 212.19 1415 LEU A O 1
ATOM 7793 N N . PHE A 1 1416 ? 103.085 134.977 156.480 1.00 217.16 1416 PHE A N 1
ATOM 7794 C CA . PHE A 1 1416 ? 102.688 136.378 156.421 1.00 218.91 1416 PHE A CA 1
ATOM 7795 C C . PHE A 1 1416 ? 103.640 137.206 155.575 1.00 215.76 1416 PHE A C 1
ATOM 7796 O O . PHE A 1 1416 ? 103.213 138.125 154.869 1.00 220.57 1416 PHE A O 1
ATOM 7804 N N . ARG A 1 1417 ? 104.928 136.886 155.662 1.00 206.98 1417 ARG A N 1
ATOM 7805 C CA . ARG A 1 1417 ? 105.949 137.542 154.856 1.00 199.41 1417 ARG A CA 1
ATOM 7806 C C . ARG A 1 1417 ? 105.764 137.281 153.363 1.00 206.13 1417 ARG A C 1
ATOM 7807 O O . ARG A 1 1417 ? 105.940 138.181 152.541 1.00 217.27 1417 ARG A O 1
ATOM 7815 N N . VAL A 1 1418 ? 105.413 136.045 153.016 1.00 199.88 1418 VAL A N 1
ATOM 7816 C CA . VAL A 1 1418 ? 105.272 135.660 151.616 1.00 194.38 1418 VAL A CA 1
ATOM 7817 C C . VAL A 1 1418 ? 103.923 136.137 151.071 1.00 191.33 1418 VAL A C 1
ATOM 7818 O O . VAL A 1 1418 ? 103.729 136.240 149.853 1.00 189.74 1418 VAL A O 1
ATOM 7822 N N . ILE A 1 1419 ? 103.044 136.534 151.985 1.00 191.30 1419 ILE A N 1
ATOM 7823 C CA . ILE A 1 1419 ? 101.839 137.264 151.625 1.00 194.18 1419 ILE A CA 1
ATOM 7824 C C . ILE A 1 1419 ? 102.217 138.661 151.124 1.00 188.13 1419 ILE A C 1
ATOM 7825 O O . ILE A 1 1419 ? 101.621 139.166 150.172 1.00 182.87 1419 ILE A O 1
ATOM 7830 N N . ARG A 1 1420 ? 103.210 139.278 151.763 1.00 190.72 1420 ARG A N 1
ATOM 7831 C CA . ARG A 1 1420 ? 103.698 140.583 151.338 1.00 196.78 1420 ARG A CA 1
ATOM 7832 C C . ARG A 1 1420 ? 104.577 140.503 150.101 1.00 195.94 1420 ARG A C 1
ATOM 7833 O O . ARG A 1 1420 ? 104.841 141.535 149.482 1.00 199.87 1420 ARG A O 1
ATOM 7841 N N . LEU A 1 1421 ? 105.020 139.307 149.714 1.00 198.48 1421 LEU A N 1
ATOM 7842 C CA . LEU A 1 1421 ? 105.697 139.156 148.434 1.00 203.41 1421 LEU A CA 1
ATOM 7843 C C . LEU A 1 1421 ? 104.756 139.456 147.272 1.00 204.02 1421 LEU A C 1
ATOM 7844 O O . LEU A 1 1421 ? 105.203 139.850 146.192 1.00 210.74 1421 LEU A O 1
ATOM 7849 N N . ALA A 1 1422 ? 103.446 139.336 147.490 1.00 197.34 1422 ALA A N 1
ATOM 7850 C CA . ALA A 1 1422 ? 102.496 139.646 146.433 1.00 193.18 1422 ALA A CA 1
ATOM 7851 C C . ALA A 1 1422 ? 102.443 141.138 146.137 1.00 182.82 1422 ALA A C 1
ATOM 7852 O O . ALA A 1 1422 ? 102.020 141.546 145.052 1.00 183.46 1422 ALA A O 1
ATOM 7854 N N . ARG A 1 1423 ? 102.876 141.969 147.083 1.00 172.61 1423 ARG A N 1
ATOM 7855 C CA . ARG A 1 1423 ? 102.844 143.410 146.873 1.00 169.46 1423 ARG A CA 1
ATOM 7856 C C . ARG A 1 1423 ? 103.892 143.866 145.876 1.00 161.70 1423 ARG A C 1
ATOM 7857 O O . ARG A 1 1423 ? 103.793 144.969 145.332 1.00 156.33 1423 ARG A O 1
ATOM 7865 N N . ILE A 1 1424 ? 104.894 143.032 145.626 1.00 160.22 1424 ILE A N 1
ATOM 7866 C CA . ILE A 1 1424 ? 105.999 143.417 144.761 1.00 161.64 1424 ILE A CA 1
ATOM 7867 C C . ILE A 1 1424 ? 105.538 143.472 143.321 1.00 155.72 1424 ILE A C 1
ATOM 7868 O O . ILE A 1 1424 ? 106.068 144.239 142.511 1.00 155.12 1424 ILE A O 1
ATOM 7873 N N . ALA A 1 1425 ? 104.502 142.707 142.991 1.00 153.90 1425 ALA A N 1
ATOM 7874 C CA . ALA A 1 1425 ? 104.123 142.531 141.600 1.00 154.22 1425 ALA A CA 1
ATOM 7875 C C . ALA A 1 1425 ? 103.472 143.775 141.013 1.00 153.17 1425 ALA A C 1
ATOM 7876 O O . ALA A 1 1425 ? 103.337 143.881 139.792 1.00 156.90 1425 ALA A O 1
ATOM 7878 N N . ARG A 1 1426 ? 103.063 144.726 141.854 1.00 148.12 1426 ARG A N 1
ATOM 7879 C CA . ARG A 1 1426 ? 102.666 146.026 141.331 1.00 145.09 1426 ARG A CA 1
ATOM 7880 C C . ARG A 1 1426 ? 103.830 146.751 140.680 1.00 145.00 1426 ARG A C 1
ATOM 7881 O O . ARG A 1 1426 ? 103.630 147.499 139.725 1.00 145.25 1426 ARG A O 1
ATOM 7889 N N . VAL A 1 1427 ? 105.049 146.540 141.171 1.00 147.13 1427 VAL A N 1
ATOM 7890 C CA . VAL A 1 1427 ? 106.184 147.261 140.612 1.00 148.86 1427 VAL A CA 1
ATOM 7891 C C . VAL A 1 1427 ? 106.560 146.661 139.270 1.00 147.17 1427 VAL A C 1
ATOM 7892 O O . VAL A 1 1427 ? 107.134 147.336 138.409 1.00 148.41 1427 VAL A O 1
ATOM 7896 N N . LEU A 1 1428 ? 106.179 145.410 139.038 1.00 148.53 1428 LEU A N 1
ATOM 7897 C CA . LEU A 1 1428 ? 106.432 144.774 137.756 1.00 154.94 1428 LEU A CA 1
ATOM 7898 C C . LEU A 1 1428 ? 105.556 145.327 136.648 1.00 156.15 1428 LEU A C 1
ATOM 7899 O O . LEU A 1 1428 ? 105.801 145.030 135.480 1.00 158.11 1428 LEU A O 1
ATOM 7904 N N . ARG A 1 1429 ? 104.550 146.129 136.984 1.00 156.10 1429 ARG A N 1
ATOM 7905 C CA . ARG A 1 1429 ? 103.674 146.729 135.988 1.00 157.47 1429 ARG A CA 1
ATOM 7906 C C . ARG A 1 1429 ? 104.382 147.798 135.167 1.00 158.58 1429 ARG A C 1
ATOM 7907 O O . ARG A 1 1429 ? 103.888 148.179 134.103 1.00 158.06 1429 ARG A O 1
ATOM 7915 N N . LEU A 1 1430 ? 105.552 148.266 135.617 1.00 161.94 1430 LEU A N 1
ATOM 7916 C CA . LEU A 1 1430 ? 106.261 149.340 134.935 1.00 165.56 1430 LEU A CA 1
ATOM 7917 C C . LEU A 1 1430 ? 106.996 148.890 133.687 1.00 165.73 1430 LEU A C 1
ATOM 7918 O O . LEU A 1 1430 ? 107.681 149.711 133.073 1.00 164.10 1430 LEU A O 1
ATOM 7923 N N . ILE A 1 1431 ? 106.890 147.622 133.309 1.00 171.23 1431 ILE A N 1
ATOM 7924 C CA . ILE A 1 1431 ? 107.688 147.124 132.202 1.00 180.64 1431 ILE A CA 1
ATOM 7925 C C . ILE A 1 1431 ? 107.194 147.689 130.878 1.00 186.80 1431 ILE A C 1
ATOM 7926 O O . ILE A 1 1431 ? 107.992 148.163 130.062 1.00 190.95 1431 ILE A O 1
ATOM 7931 N N . ARG A 1 1432 ? 105.874 147.717 130.664 1.00 195.65 1432 ARG A N 1
ATOM 7932 C CA . ARG A 1 1432 ? 105.361 148.147 129.363 1.00 203.15 1432 ARG A CA 1
ATOM 7933 C C . ARG A 1 1432 ? 105.479 149.647 129.156 1.00 210.91 1432 ARG A C 1
ATOM 7934 O O . ARG A 1 1432 ? 105.225 150.124 128.047 1.00 213.37 1432 ARG A O 1
ATOM 7942 N N . ALA A 1 1433 ? 105.834 150.375 130.205 1.00 219.69 1433 ALA A N 1
ATOM 7943 C CA . ALA A 1 1433 ? 106.379 151.707 130.041 1.00 228.04 1433 ALA A CA 1
ATOM 7944 C C . ALA A 1 1433 ? 107.774 151.697 129.400 1.00 230.36 1433 ALA A C 1
ATOM 7945 O O . ALA A 1 1433 ? 108.073 152.502 128.524 1.00 229.41 1433 ALA A O 1
ATOM 7947 N N . ALA A 1 1434 ? 108.619 150.778 129.858 1.00 230.48 1434 ALA A N 1
ATOM 7948 C CA . ALA A 1 1434 ? 110.053 150.812 129.568 1.00 230.76 1434 ALA A CA 1
ATOM 7949 C C . ALA A 1 1434 ? 110.516 150.627 128.127 1.00 234.54 1434 ALA A C 1
ATOM 7950 O O . ALA A 1 1434 ? 111.414 151.327 127.676 1.00 241.29 1434 ALA A O 1
ATOM 7952 N N . LYS A 1 1435 ? 109.944 149.667 127.417 1.00 233.27 1435 LYS A N 1
ATOM 7953 C CA . LYS A 1 1435 ? 110.353 149.423 126.038 1.00 229.49 1435 LYS A CA 1
ATOM 7954 C C . LYS A 1 1435 ? 111.766 148.856 125.982 1.00 210.82 1435 LYS A C 1
ATOM 7955 O O . LYS A 1 1435 ? 111.992 147.764 125.468 1.00 204.64 1435 LYS A O 1
ATOM 7961 N N . GLY A 1 1436 ? 112.715 149.628 126.501 1.00 196.21 1436 GLY A N 1
ATOM 7962 C CA . GLY A 1 1436 ? 114.116 149.259 126.453 1.00 188.84 1436 GLY A CA 1
ATOM 7963 C C . GLY A 1 1436 ? 114.431 147.995 127.225 1.00 185.39 1436 GLY A C 1
ATOM 7964 O O . GLY A 1 1436 ? 115.200 147.148 126.779 1.00 187.92 1436 GLY A O 1
ATOM 7965 N N . ILE A 1 1437 ? 113.885 147.914 128.432 1.00 177.50 1437 ILE A N 1
ATOM 7966 C CA . ILE A 1 1437 ? 113.940 146.704 129.238 1.00 175.91 1437 ILE A CA 1
ATOM 7967 C C . ILE A 1 1437 ? 113.147 145.565 128.602 1.00 180.76 1437 ILE A C 1
ATOM 7968 O O . ILE A 1 1437 ? 113.557 144.405 128.645 1.00 185.46 1437 ILE A O 1
ATOM 7973 N N . ARG A 1 1438 ? 111.998 145.913 128.031 1.00 187.12 1438 ARG A N 1
ATOM 7974 C CA . ARG A 1 1438 ? 110.986 144.938 127.645 1.00 189.48 1438 ARG A CA 1
ATOM 7975 C C . ARG A 1 1438 ? 111.428 144.132 126.438 1.00 184.15 1438 ARG A C 1
ATOM 7976 O O . ARG A 1 1438 ? 110.948 143.016 126.216 1.00 177.92 1438 ARG A O 1
ATOM 7984 N N . THR A 1 1439 ? 112.351 144.670 125.655 1.00 188.22 1439 THR A N 1
ATOM 7985 C CA . THR A 1 1439 ? 112.826 143.938 124.496 1.00 195.81 1439 THR A CA 1
ATOM 7986 C C . THR A 1 1439 ? 113.751 142.808 124.910 1.00 193.88 1439 THR A C 1
ATOM 7987 O O . THR A 1 1439 ? 113.544 141.656 124.518 1.00 200.58 1439 THR A O 1
ATOM 7991 N N . LEU A 1 1440 ? 114.766 143.118 125.710 1.00 187.93 1440 LEU A N 1
ATOM 7992 C CA . LEU A 1 1440 ? 115.741 142.114 126.110 1.00 187.32 1440 LEU A CA 1
ATOM 7993 C C . LEU A 1 1440 ? 115.138 141.096 127.069 1.00 176.92 1440 LEU A C 1
ATOM 7994 O O . LEU A 1 1440 ? 115.477 139.913 127.014 1.00 173.49 1440 LEU A O 1
ATOM 7999 N N . LEU A 1 1441 ? 114.240 141.538 127.939 1.00 172.75 1441 LEU A N 1
ATOM 8000 C CA . LEU A 1 1441 ? 113.611 140.629 128.884 1.00 170.51 1441 LEU A CA 1
ATOM 8001 C C . LEU A 1 1441 ? 112.623 139.704 128.192 1.00 168.91 1441 LEU A C 1
ATOM 8002 O O . LEU A 1 1441 ? 112.302 138.638 128.717 1.00 166.66 1441 LEU A O 1
ATOM 8007 N N . PHE A 1 1442 ? 112.132 140.093 127.016 1.00 176.04 1442 PHE A N 1
ATOM 8008 C CA . PHE A 1 1442 ? 111.367 139.161 126.198 1.00 183.12 1442 PHE A CA 1
ATOM 8009 C C . PHE A 1 1442 ? 112.236 138.034 125.665 1.00 182.74 1442 PHE A C 1
ATOM 8010 O O . PHE A 1 1442 ? 111.760 136.904 125.519 1.00 181.48 1442 PHE A O 1
ATOM 8018 N N . ALA A 1 1443 ? 113.511 138.314 125.392 1.00 181.38 1443 ALA A N 1
ATOM 8019 C CA . ALA A 1 1443 ? 114.394 137.290 124.851 1.00 178.22 1443 ALA A CA 1
ATOM 8020 C C . ALA A 1 1443 ? 114.728 136.221 125.876 1.00 174.22 1443 ALA A C 1
ATOM 8021 O O . ALA A 1 1443 ? 115.224 135.155 125.501 1.00 175.89 1443 ALA A O 1
ATOM 8023 N N . LEU A 1 1444 ? 114.497 136.499 127.158 1.00 168.82 1444 LEU A N 1
ATOM 8024 C CA . LEU A 1 1444 ? 114.467 135.447 128.163 1.00 163.15 1444 LEU A CA 1
ATOM 8025 C C . LEU A 1 1444 ? 113.413 134.414 127.813 1.00 164.17 1444 LEU A C 1
ATOM 8026 O O . LEU A 1 1444 ? 113.688 133.211 127.785 1.00 160.10 1444 LEU A O 1
ATOM 8031 N N . MET A 1 1445 ? 112.215 134.893 127.514 1.00 173.84 1445 MET A N 1
ATOM 8032 C CA . MET A 1 1445 ? 111.125 134.013 127.153 1.00 182.17 1445 MET A CA 1
ATOM 8033 C C . MET A 1 1445 ? 111.502 133.256 125.891 1.00 178.65 1445 MET A C 1
ATOM 8034 O O . MET A 1 1445 ? 111.171 132.080 125.740 1.00 180.15 1445 MET A O 1
ATOM 8039 N N . MET A 1 1446 ? 112.183 133.938 124.975 1.00 178.54 1446 MET A N 1
ATOM 8040 C CA . MET A 1 1446 ? 112.414 133.368 123.661 1.00 182.19 1446 MET A CA 1
ATOM 8041 C C . MET A 1 1446 ? 113.232 132.093 123.773 1.00 174.85 1446 MET A C 1
ATOM 8042 O O . MET A 1 1446 ? 112.945 131.107 123.092 1.00 176.66 1446 MET A O 1
ATOM 8047 N N . SER A 1 1447 ? 114.215 132.069 124.667 1.00 165.80 1447 SER A N 1
ATOM 8048 C CA . SER A 1 1447 ? 115.114 130.932 124.781 1.00 157.98 1447 SER A CA 1
ATOM 8049 C C . SER A 1 1447 ? 114.972 130.177 126.087 1.00 157.19 1447 SER A C 1
ATOM 8050 O O . SER A 1 1447 ? 115.903 129.466 126.464 1.00 157.69 1447 SER A O 1
ATOM 8053 N N . LEU A 1 1448 ? 113.867 130.329 126.797 1.00 160.75 1448 LEU A N 1
ATOM 8054 C CA . LEU A 1 1448 ? 113.701 129.629 128.067 1.00 163.07 1448 LEU A CA 1
ATOM 8055 C C . LEU A 1 1448 ? 113.538 128.106 127.956 1.00 165.82 1448 LEU A C 1
ATOM 8056 O O . LEU A 1 1448 ? 114.041 127.416 128.847 1.00 169.32 1448 LEU A O 1
ATOM 8061 N N . PRO A 1 1449 ? 112.839 127.518 126.966 1.00 167.32 1449 PRO A N 1
ATOM 8062 C CA . PRO A 1 1449 ? 112.868 126.046 126.881 1.00 166.89 1449 PRO A CA 1
ATOM 8063 C C . PRO A 1 1449 ? 114.236 125.468 126.596 1.00 167.00 1449 PRO A C 1
ATOM 8064 O O . PRO A 1 1449 ? 114.553 124.379 127.084 1.00 171.47 1449 PRO A O 1
ATOM 8068 N N . ALA A 1 1450 ? 115.072 126.163 125.832 1.00 165.26 1450 ALA A N 1
ATOM 8069 C CA . ALA A 1 1450 ? 116.457 125.729 125.720 1.00 161.68 1450 ALA A CA 1
ATOM 8070 C C . ALA A 1 1450 ? 117.191 125.958 127.025 1.00 151.26 1450 ALA A C 1
ATOM 8071 O O . ALA A 1 1450 ? 118.200 125.309 127.306 1.00 148.63 1450 ALA A O 1
ATOM 8073 N N . LEU A 1 1451 ? 116.651 126.841 127.847 1.00 147.28 1451 LEU A N 1
ATOM 8074 C CA . LEU A 1 1451 ? 117.239 127.114 129.142 1.00 147.64 1451 LEU A CA 1
ATOM 8075 C C . LEU A 1 1451 ? 116.649 126.192 130.176 1.00 146.47 1451 LEU A C 1
ATOM 8076 O O . LEU A 1 1451 ? 116.986 126.270 131.351 1.00 147.63 1451 LEU A O 1
ATOM 8081 N N . PHE A 1 1452 ? 115.736 125.337 129.742 1.00 148.73 1452 PHE A N 1
ATOM 8082 C CA . PHE A 1 1452 ? 115.143 124.357 130.637 1.00 148.36 1452 PHE A CA 1
ATOM 8083 C C . PHE A 1 1452 ? 115.928 123.057 130.610 1.00 139.03 1452 PHE A C 1
ATOM 8084 O O . PHE A 1 1452 ? 116.095 122.408 131.644 1.00 139.18 1452 PHE A O 1
ATOM 8092 N N . ASN A 1 1453 ? 116.422 122.661 129.434 1.00 128.75 1453 ASN A N 1
ATOM 8093 C CA . ASN A 1 1453 ? 117.188 121.423 129.350 1.00 122.87 1453 ASN A CA 1
ATOM 8094 C C . ASN A 1 1453 ? 118.563 121.582 129.961 1.00 120.87 1453 ASN A C 1
ATOM 8095 O O . ASN A 1 1453 ? 119.058 120.674 130.632 1.00 122.32 1453 ASN A O 1
ATOM 8100 N N . ILE A 1 1454 ? 119.168 122.739 129.766 1.00 119.74 1454 ILE A N 1
ATOM 8101 C CA . ILE A 1 1454 ? 120.517 122.955 130.241 1.00 120.81 1454 ILE A CA 1
ATOM 8102 C C . ILE A 1 1454 ? 120.512 122.786 131.738 1.00 116.89 1454 ILE A C 1
ATOM 8103 O O . ILE A 1 1454 ? 121.482 122.322 132.312 1.00 112.95 1454 ILE A O 1
ATOM 8108 N N . GLY A 1 1455 ? 119.439 123.205 132.383 1.00 117.40 1455 GLY A N 1
ATOM 8109 C CA . GLY A 1 1455 ? 119.347 122.977 133.805 1.00 119.34 1455 GLY A CA 1
ATOM 8110 C C . GLY A 1 1455 ? 118.892 121.571 134.132 1.00 118.02 1455 GLY A C 1
ATOM 8111 O O . GLY A 1 1455 ? 119.199 121.051 135.208 1.00 120.97 1455 GLY A O 1
ATOM 8112 N N . LEU A 1 1456 ? 118.144 120.950 133.222 1.00 113.83 1456 LEU A N 1
ATOM 8113 C CA . LEU A 1 1456 ? 117.624 119.619 133.495 1.00 112.11 1456 LEU A CA 1
ATOM 8114 C C . LEU A 1 1456 ? 118.738 118.594 133.515 1.00 108.96 1456 LEU A C 1
ATOM 8115 O O . LEU A 1 1456 ? 118.764 117.715 134.378 1.00 109.19 1456 LEU A O 1
ATOM 8120 N N . LEU A 1 1457 ? 119.671 118.691 132.574 1.00 111.46 1457 LEU A N 1
ATOM 8121 C CA . LEU A 1 1457 ? 120.862 117.860 132.669 1.00 115.42 1457 LEU A CA 1
ATOM 8122 C C . LEU A 1 1457 ? 121.732 118.307 133.829 1.00 119.74 1457 LEU A C 1
ATOM 8123 O O . LEU A 1 1457 ? 122.430 117.492 134.438 1.00 119.71 1457 LEU A O 1
ATOM 8128 N N . LEU A 1 1458 ? 121.682 119.593 134.164 1.00 122.21 1458 LEU A N 1
ATOM 8129 C CA . LEU A 1 1458 ? 122.451 120.076 135.300 1.00 122.46 1458 LEU A CA 1
ATOM 8130 C C . LEU A 1 1458 ? 121.903 119.511 136.594 1.00 121.73 1458 LEU A C 1
ATOM 8131 O O . LEU A 1 1458 ? 122.669 119.081 137.459 1.00 118.48 1458 LEU A O 1
ATOM 8136 N N . PHE A 1 1459 ? 120.576 119.449 136.721 1.00 127.81 1459 PHE A N 1
ATOM 8137 C CA . PHE A 1 1459 ? 119.995 118.874 137.927 1.00 133.50 1459 PHE A CA 1
ATOM 8138 C C . PHE A 1 1459 ? 120.289 117.392 138.025 1.00 126.84 1459 PHE A C 1
ATOM 8139 O O . PHE A 1 1459 ? 120.426 116.851 139.127 1.00 125.38 1459 PHE A O 1
ATOM 8147 N N . LEU A 1 1460 ? 120.356 116.726 136.876 1.00 119.67 1460 LEU A N 1
ATOM 8148 C CA . LEU A 1 1460 ? 120.729 115.318 136.834 1.00 113.77 1460 LEU A CA 1
ATOM 8149 C C . LEU A 1 1460 ? 122.162 115.129 137.321 1.00 109.15 1460 LEU A C 1
ATOM 8150 O O . LEU A 1 1460 ? 122.457 114.197 138.069 1.00 104.56 1460 LEU A O 1
ATOM 8155 N N . ILE A 1 1461 ? 123.048 116.024 136.893 1.00 107.38 1461 ILE A N 1
ATOM 8156 C CA . ILE A 1 1461 ? 124.445 115.982 137.309 1.00 106.51 1461 ILE A CA 1
ATOM 8157 C C . ILE A 1 1461 ? 124.566 116.206 138.811 1.00 105.75 1461 ILE A C 1
ATOM 8158 O O . ILE A 1 1461 ? 125.346 115.540 139.491 1.00 109.03 1461 ILE A O 1
ATOM 8163 N N . MET A 1 1462 ? 123.789 117.155 139.322 1.00 101.12 1462 MET A N 1
ATOM 8164 C CA . MET A 1 1462 ? 123.762 117.429 140.751 1.00 98.07 1462 MET A CA 1
ATOM 8165 C C . MET A 1 1462 ? 123.248 116.209 141.501 1.00 92.92 1462 MET A C 1
ATOM 8166 O O . MET A 1 1462 ? 123.749 115.866 142.573 1.00 90.66 1462 MET A O 1
ATOM 8171 N N . PHE A 1 1463 ? 122.242 115.556 140.929 1.00 92.17 1463 PHE A N 1
ATOM 8172 C CA . PHE A 1 1463 ? 121.627 114.392 141.551 1.00 94.69 1463 PHE A CA 1
ATOM 8173 C C . PHE A 1 1463 ? 122.622 113.249 141.725 1.00 89.22 1463 PHE A C 1
ATOM 8174 O O . PHE A 1 1463 ? 122.616 112.569 142.752 1.00 86.68 1463 PHE A O 1
ATOM 8182 N N . ILE A 1 1464 ? 123.474 113.033 140.727 1.00 87.35 1464 ILE A N 1
ATOM 8183 C CA . ILE A 1 1464 ? 124.434 111.938 140.798 1.00 88.74 1464 ILE A CA 1
ATOM 8184 C C . ILE A 1 1464 ? 125.433 112.190 141.909 1.00 89.42 1464 ILE A C 1
ATOM 8185 O O . ILE A 1 1464 ? 125.719 111.306 142.717 1.00 93.85 1464 ILE A O 1
ATOM 8190 N N . PHE A 1 1465 ? 125.965 113.406 141.981 1.00 88.66 1465 PHE A N 1
ATOM 8191 C CA . PHE A 1 1465 ? 126.997 113.661 142.973 1.00 90.19 1465 PHE A CA 1
ATOM 8192 C C . PHE A 1 1465 ? 126.434 113.754 144.373 1.00 89.11 1465 PHE A C 1
ATOM 8193 O O . PHE A 1 1465 ? 127.187 113.623 145.339 1.00 91.65 1465 PHE A O 1
ATOM 8201 N N . SER A 1 1466 ? 125.127 113.944 144.509 1.00 86.19 1466 SER A N 1
ATOM 8202 C CA . SER A 1 1466 ? 124.544 114.007 145.838 1.00 84.41 1466 SER A CA 1
ATOM 8203 C C . SER A 1 1466 ? 124.541 112.640 146.490 1.00 84.58 1466 SER A C 1
ATOM 8204 O O . SER A 1 1466 ? 125.034 112.472 147.609 1.00 84.93 1466 SER A O 1
ATOM 8207 N N . ILE A 1 1467 ? 124.025 111.640 145.784 1.00 84.44 1467 ILE A N 1
ATOM 8208 C CA . ILE A 1 1467 ? 123.953 110.298 146.338 1.00 87.28 1467 ILE A CA 1
ATOM 8209 C C . ILE A 1 1467 ? 125.333 109.673 146.415 1.00 90.46 1467 ILE A C 1
ATOM 8210 O O . ILE A 1 1467 ? 125.640 108.913 147.343 1.00 91.86 1467 ILE A O 1
ATOM 8215 N N . PHE A 1 1468 ? 126.216 110.046 145.503 1.00 97.79 1468 PHE A N 1
ATOM 8216 C CA . PHE A 1 1468 ? 127.596 109.630 145.654 1.00 105.02 1468 PHE A CA 1
ATOM 8217 C C . PHE A 1 1468 ? 128.260 110.337 146.820 1.00 104.33 1468 PHE A C 1
ATOM 8218 O O . PHE A 1 1468 ? 129.177 109.789 147.436 1.00 106.56 1468 PHE A O 1
ATOM 8226 N N . GLY A 1 1469 ? 127.779 111.524 147.174 1.00 103.86 1469 GLY A N 1
ATOM 8227 C CA . GLY A 1 1469 ? 128.334 112.207 148.327 1.00 104.91 1469 GLY A CA 1
ATOM 8228 C C . GLY A 1 1469 ? 127.899 111.574 149.631 1.00 103.05 1469 GLY A C 1
ATOM 8229 O O . GLY A 1 1469 ? 128.705 111.402 150.546 1.00 104.51 1469 GLY A O 1
ATOM 8230 N N . MET A 1 1470 ? 126.627 111.190 149.713 1.00 102.01 1470 MET A N 1
ATOM 8231 C CA . MET A 1 1470 ? 126.038 110.719 150.961 1.00 105.66 1470 MET A CA 1
ATOM 8232 C C . MET A 1 1470 ? 126.637 109.401 151.410 1.00 105.85 1470 MET A C 1
ATOM 8233 O O . MET A 1 1470 ? 126.915 109.207 152.596 1.00 103.20 1470 MET A O 1
ATOM 8238 N N . SER A 1 1471 ? 126.883 108.493 150.475 1.00 108.42 1471 SER A N 1
ATOM 8239 C CA . SER A 1 1471 ? 127.424 107.198 150.851 1.00 111.34 1471 SER A CA 1
ATOM 8240 C C . SER A 1 1471 ? 128.911 107.263 151.189 1.00 110.42 1471 SER A C 1
ATOM 8241 O O . SER A 1 1471 ? 129.471 106.276 151.670 1.00 109.91 1471 SER A O 1
ATOM 8244 N N . ASN A 1 1472 ? 129.561 108.395 150.961 1.00 105.74 1472 ASN A N 1
ATOM 8245 C CA . ASN A 1 1472 ? 130.957 108.548 151.310 1.00 105.12 1472 ASN A CA 1
ATOM 8246 C C . ASN A 1 1472 ? 131.156 109.627 152.362 1.00 103.78 1472 ASN A C 1
ATOM 8247 O O . ASN A 1 1472 ? 131.726 109.369 153.422 1.00 105.83 1472 ASN A O 1
ATOM 8252 N N . PHE A 1 1473 ? 130.682 110.834 152.088 1.00 102.07 1473 PHE A N 1
ATOM 8253 C CA . PHE A 1 1473 ? 131.079 112.014 152.832 1.00 101.91 1473 PHE A CA 1
ATOM 8254 C C . PHE A 1 1473 ? 130.047 112.484 153.822 1.00 101.97 1473 PHE A C 1
ATOM 8255 O O . PHE A 1 1473 ? 130.006 113.674 154.128 1.00 101.41 1473 PHE A O 1
ATOM 8263 N N . ALA A 1 1474 ? 129.198 111.608 154.319 1.00 104.32 1474 ALA A N 1
ATOM 8264 C CA . ALA A 1 1474 ? 128.564 111.936 155.575 1.00 107.21 1474 ALA A CA 1
ATOM 8265 C C . ALA A 1 1474 ? 129.576 111.713 156.678 1.00 110.79 1474 ALA A C 1
ATOM 8266 O O . ALA A 1 1474 ? 130.595 111.054 156.467 1.00 107.79 1474 ALA A O 1
ATOM 8268 N N . TYR A 1 1475 ? 129.237 112.183 157.867 1.00 117.77 1475 TYR A N 1
ATOM 8269 C CA . TYR A 1 1475 ? 130.101 112.036 159.024 1.00 124.55 1475 TYR A CA 1
ATOM 8270 C C . TYR A 1 1475 ? 131.573 112.038 158.689 1.00 120.12 1475 TYR A C 1
ATOM 8271 O O . TYR A 1 1475 ? 132.275 111.054 158.885 1.00 119.17 1475 TYR A O 1
ATOM 8280 N N . VAL A 1 1476 ? 132.019 113.170 158.174 1.00 115.26 1476 VAL A N 1
ATOM 8281 C CA . VAL A 1 1476 ? 133.426 113.533 158.158 1.00 111.95 1476 VAL A CA 1
ATOM 8282 C C . VAL A 1 1476 ? 133.570 114.660 159.168 1.00 117.19 1476 VAL A C 1
ATOM 8283 O O . VAL A 1 1476 ? 132.565 115.251 159.566 1.00 119.39 1476 VAL A O 1
ATOM 8287 N N . LYS A 1 1477 ? 134.786 114.923 159.648 1.00 123.06 1477 LYS A N 1
ATOM 8288 C CA . LYS A 1 1477 ? 134.926 115.811 160.800 1.00 126.48 1477 LYS A CA 1
ATOM 8289 C C . LYS A 1 1477 ? 134.629 117.250 160.440 1.00 122.65 1477 LYS A C 1
ATOM 8290 O O . LYS A 1 1477 ? 135.389 117.885 159.711 1.00 127.72 1477 LYS A O 1
ATOM 8296 N N . LYS A 1 1478 ? 133.547 117.774 160.999 1.00 115.07 1478 LYS A N 1
ATOM 8297 C CA . LYS A 1 1478 ? 132.924 118.990 160.500 1.00 114.21 1478 LYS A CA 1
ATOM 8298 C C . LYS A 1 1478 ? 133.765 120.213 160.830 1.00 115.39 1478 LYS A C 1
ATOM 8299 O O . LYS A 1 1478 ? 133.681 120.755 161.933 1.00 115.88 1478 LYS A O 1
ATOM 8305 N N . GLN A 1 1479 ? 134.566 120.654 159.869 1.00 117.58 1479 GLN A N 1
ATOM 8306 C CA . GLN A 1 1479 ? 135.379 121.850 159.988 1.00 119.63 1479 GLN A CA 1
ATOM 8307 C C . GLN A 1 1479 ? 135.207 122.674 158.728 1.00 121.66 1479 GLN A C 1
ATOM 8308 O O . GLN A 1 1479 ? 135.108 122.127 157.632 1.00 116.02 1479 GLN A O 1
ATOM 8314 N N . GLY A 1 1480 ? 135.209 123.981 158.875 1.00 131.73 1480 GLY A N 1
ATOM 8315 C CA . GLY A 1 1480 ? 135.204 124.810 157.693 1.00 136.41 1480 GLY A CA 1
ATOM 8316 C C . GLY A 1 1480 ? 133.845 124.964 157.054 1.00 137.65 1480 GLY A C 1
ATOM 8317 O O . GLY A 1 1480 ? 132.969 125.645 157.592 1.00 135.76 1480 GLY A O 1
ATOM 8318 N N . GLY A 1 1481 ? 133.663 124.346 155.897 1.00 138.18 1481 GLY A N 1
ATOM 8319 C CA . GLY A 1 1481 ? 132.456 124.560 155.130 1.00 141.06 1481 GLY A CA 1
ATOM 8320 C C . GLY A 1 1481 ? 131.308 123.621 155.435 1.00 143.22 1481 GLY A C 1
ATOM 8321 O O . GLY A 1 1481 ? 130.251 123.722 154.815 1.00 150.52 1481 GLY A O 1
ATOM 8322 N N . VAL A 1 1482 ? 131.494 122.705 156.376 1.00 138.93 1482 VAL A N 1
ATOM 8323 C CA . VAL A 1 1482 ? 130.517 121.655 156.619 1.00 137.11 1482 VAL A CA 1
ATOM 8324 C C . VAL A 1 1482 ? 129.954 121.747 158.021 1.00 138.74 1482 VAL A C 1
ATOM 8325 O O . VAL A 1 1482 ? 129.748 120.716 158.669 1.00 135.52 1482 VAL A O 1
ATOM 8329 N N . ASP A 1 1483 ? 129.725 122.977 158.489 1.00 150.39 1483 ASP A N 1
ATOM 8330 C CA . ASP A 1 1483 ? 129.625 123.262 159.919 1.00 162.19 1483 ASP A CA 1
ATOM 8331 C C . ASP A 1 1483 ? 128.502 122.497 160.616 1.00 158.74 1483 ASP A C 1
ATOM 8332 O O . ASP A 1 1483 ? 128.768 121.594 161.410 1.00 162.67 1483 ASP A O 1
ATOM 8337 N N . ASP A 1 1484 ? 127.250 122.849 160.343 1.00 149.93 1484 ASP A N 1
ATOM 8338 C CA . ASP A 1 1484 ? 126.132 122.196 161.021 1.00 145.34 1484 ASP A CA 1
ATOM 8339 C C . ASP A 1 1484 ? 124.956 121.912 160.090 1.00 135.52 1484 ASP A C 1
ATOM 8340 O O . ASP A 1 1484 ? 124.087 121.096 160.398 1.00 135.15 1484 ASP A O 1
ATOM 8345 N N . ILE A 1 1485 ? 124.941 122.594 158.953 1.00 127.51 1485 ILE A N 1
ATOM 8346 C CA . ILE A 1 1485 ? 123.883 122.461 157.977 1.00 122.17 1485 ILE A CA 1
ATOM 8347 C C . ILE A 1 1485 ? 124.431 121.921 156.674 1.00 117.75 1485 ILE A C 1
ATOM 8348 O O . ILE A 1 1485 ? 123.856 121.014 156.070 1.00 118.52 1485 ILE A O 1
ATOM 8353 N N . PHE A 1 1486 ? 125.579 122.411 156.252 1.00 115.60 1486 PHE A N 1
ATOM 8354 C CA . PHE A 1 1486 ? 126.014 122.209 154.880 1.00 116.91 1486 PHE A CA 1
ATOM 8355 C C . PHE A 1 1486 ? 126.893 120.981 154.822 1.00 109.43 1486 PHE A C 1
ATOM 8356 O O . PHE A 1 1486 ? 128.051 121.046 154.424 1.00 110.57 1486 PHE A O 1
ATOM 8364 N N . ASN A 1 1487 ? 126.320 119.858 155.201 1.00 102.87 1487 ASN A N 1
ATOM 8365 C CA . ASN A 1 1487 ? 127.036 118.606 155.308 1.00 99.08 1487 ASN A CA 1
ATOM 8366 C C . ASN A 1 1487 ? 126.413 117.644 154.327 1.00 96.76 1487 ASN A C 1
ATOM 8367 O O . ASN A 1 1487 ? 125.334 117.895 153.800 1.00 97.66 1487 ASN A O 1
ATOM 8372 N N . PHE A 1 1488 ? 127.081 116.538 154.091 1.00 97.69 1488 PHE A N 1
ATOM 8373 C CA . PHE A 1 1488 ? 126.440 115.574 153.228 1.00 102.90 1488 PHE A CA 1
ATOM 8374 C C . PHE A 1 1488 ? 125.745 114.524 154.071 1.00 108.92 1488 PHE A C 1
ATOM 8375 O O . PHE A 1 1488 ? 125.913 113.333 153.826 1.00 112.85 1488 PHE A O 1
ATOM 8383 N N . GLU A 1 1489 ? 124.963 114.937 155.061 1.00 115.90 1489 GLU A N 1
ATOM 8384 C CA . GLU A 1 1489 ? 124.312 113.944 155.901 1.00 123.74 1489 GLU A CA 1
ATOM 8385 C C . GLU A 1 1489 ? 123.150 113.285 155.207 1.00 124.54 1489 GLU A C 1
ATOM 8386 O O . GLU A 1 1489 ? 122.820 112.144 155.512 1.00 130.89 1489 GLU A O 1
ATOM 8392 N N . THR A 1 1490 ? 122.474 114.005 154.331 1.00 121.46 1490 THR A N 1
ATOM 8393 C CA . THR A 1 1490 ? 121.251 113.528 153.727 1.00 121.65 1490 THR A CA 1
ATOM 8394 C C . THR A 1 1490 ? 121.238 113.937 152.266 1.00 119.57 1490 THR A C 1
ATOM 8395 O O . THR A 1 1490 ? 122.220 114.442 151.727 1.00 120.70 1490 THR A O 1
ATOM 8399 N N . PHE A 1 1491 ? 120.103 113.712 151.622 1.00 121.06 1491 PHE A N 1
ATOM 8400 C CA . PHE A 1 1491 ? 119.828 114.370 150.358 1.00 122.29 1491 PHE A CA 1
ATOM 8401 C C . PHE A 1 1491 ? 119.234 115.743 150.606 1.00 116.35 1491 PHE A C 1
ATOM 8402 O O . PHE A 1 1491 ? 119.194 116.588 149.707 1.00 116.78 1491 PHE A O 1
ATOM 8410 N N . GLY A 1 1492 ? 118.763 115.983 151.821 1.00 112.19 1492 GLY A N 1
ATOM 8411 C CA . GLY A 1 1492 ? 118.276 117.306 152.152 1.00 111.31 1492 GLY A CA 1
ATOM 8412 C C . GLY A 1 1492 ? 119.376 118.338 152.095 1.00 108.05 1492 GLY A C 1
ATOM 8413 O O . GLY A 1 1492 ? 119.269 119.340 151.389 1.00 108.11 1492 GLY A O 1
ATOM 8414 N N . ASN A 1 1493 ? 120.490 118.060 152.764 1.00 102.71 1493 ASN A N 1
ATOM 8415 C CA . ASN A 1 1493 ? 121.529 119.065 152.902 1.00 98.43 1493 ASN A CA 1
ATOM 8416 C C . ASN A 1 1493 ? 122.522 119.014 151.757 1.00 92.84 1493 ASN A C 1
ATOM 8417 O O . ASN A 1 1493 ? 123.262 119.973 151.550 1.00 91.79 1493 ASN A O 1
ATOM 8422 N N . SER A 1 1494 ? 122.580 117.905 151.022 1.00 89.79 1494 SER A N 1
ATOM 8423 C CA . SER A 1 1494 ? 123.557 117.822 149.949 1.00 88.42 1494 SER A CA 1
ATOM 8424 C C . SER A 1 1494 ? 123.187 118.720 148.794 1.00 90.49 1494 SER A C 1
ATOM 8425 O O . SER A 1 1494 ? 124.050 119.400 148.234 1.00 96.27 1494 SER A O 1
ATOM 8428 N N . MET A 1 1495 ? 121.907 118.736 148.434 1.00 93.36 1495 MET A N 1
ATOM 8429 C CA . MET A 1 1495 ? 121.458 119.512 147.286 1.00 98.28 1495 MET A CA 1
ATOM 8430 C C . MET A 1 1495 ? 121.709 121.003 147.489 1.00 96.63 1495 MET A C 1
ATOM 8431 O O . MET A 1 1495 ? 122.142 121.696 146.569 1.00 96.80 1495 MET A O 1
ATOM 8436 N N . ILE A 1 1496 ? 121.515 121.463 148.722 1.00 96.45 1496 ILE A N 1
ATOM 8437 C CA . ILE A 1 1496 ? 121.932 122.801 149.111 1.00 95.23 1496 ILE A CA 1
ATOM 8438 C C . ILE A 1 1496 ? 123.436 122.923 149.015 1.00 90.65 1496 ILE A C 1
ATOM 8439 O O . ILE A 1 1496 ? 123.945 123.877 148.462 1.00 89.99 1496 ILE A O 1
ATOM 8444 N N . CYS A 1 1497 ? 124.151 121.940 149.537 1.00 88.93 1497 CYS A N 1
ATOM 8445 C CA . CYS A 1 1497 ? 125.595 122.045 149.573 1.00 90.05 1497 CYS A CA 1
ATOM 8446 C C . CYS A 1 1497 ? 126.197 122.062 148.195 1.00 87.32 1497 CYS A C 1
ATOM 8447 O O . CYS A 1 1497 ? 127.143 122.784 147.948 1.00 88.20 1497 CYS A O 1
ATOM 8450 N N . LEU A 1 1498 ? 125.680 121.237 147.303 1.00 85.86 1498 LEU A N 1
ATOM 8451 C CA . LEU A 1 1498 ? 126.223 121.200 145.960 1.00 88.20 1498 LEU A CA 1
ATOM 8452 C C . LEU A 1 1498 ? 126.015 122.473 145.172 1.00 94.08 1498 LEU A C 1
ATOM 8453 O O . LEU A 1 1498 ? 126.915 122.924 144.474 1.00 97.39 1498 LEU A O 1
ATOM 8458 N N . PHE A 1 1499 ? 124.842 123.073 145.290 1.00 100.83 1499 PHE A N 1
ATOM 8459 C CA . PHE A 1 1499 ? 124.525 124.185 144.421 1.00 105.30 1499 PHE A CA 1
ATOM 8460 C C . PHE A 1 1499 ? 125.557 125.266 144.675 1.00 102.75 1499 PHE A C 1
ATOM 8461 O O . PHE A 1 1499 ? 126.129 125.828 143.760 1.00 103.08 1499 PHE A O 1
ATOM 8469 N N . GLU A 1 1500 ? 125.829 125.508 145.939 1.00 105.04 1500 GLU A N 1
ATOM 8470 C CA . GLU A 1 1500 ? 126.867 126.434 146.351 1.00 107.58 1500 GLU A CA 1
ATOM 8471 C C . GLU A 1 1500 ? 128.141 126.191 145.570 1.00 101.64 1500 GLU A C 1
ATOM 8472 O O . GLU A 1 1500 ? 128.961 127.095 145.403 1.00 100.79 1500 GLU A O 1
ATOM 8478 N N . ILE A 1 1501 ? 128.313 124.976 145.056 1.00 97.28 1501 ILE A N 1
ATOM 8479 C CA . ILE A 1 1501 ? 129.591 124.618 144.481 1.00 97.38 1501 ILE A CA 1
ATOM 8480 C C . ILE A 1 1501 ? 129.511 124.537 142.971 1.00 94.92 1501 ILE A C 1
ATOM 8481 O O . ILE A 1 1501 ? 130.539 124.453 142.296 1.00 93.82 1501 ILE A O 1
ATOM 8486 N N . THR A 1 1502 ? 128.291 124.593 142.441 1.00 96.76 1502 THR A N 1
ATOM 8487 C CA . THR A 1 1502 ? 128.073 124.625 140.996 1.00 99.39 1502 THR A CA 1
ATOM 8488 C C . THR A 1 1502 ? 128.665 125.883 140.359 1.00 101.22 1502 THR A C 1
ATOM 8489 O O . THR A 1 1502 ? 129.281 125.816 139.296 1.00 102.26 1502 THR A O 1
ATOM 8493 N N . THR A 1 1503 ? 128.484 127.026 141.017 1.00 104.82 1503 THR A N 1
ATOM 8494 C CA . THR A 1 1503 ? 129.111 128.264 140.582 1.00 107.53 1503 THR A CA 1
ATOM 8495 C C . THR A 1 1503 ? 130.523 128.424 141.117 1.00 106.88 1503 THR A C 1
ATOM 8496 O O . THR A 1 1503 ? 131.074 129.525 141.035 1.00 106.55 1503 THR A O 1
ATOM 8500 N N . SER A 1 1504 ? 131.101 127.356 141.670 1.00 109.32 1504 SER A N 1
ATOM 8501 C CA . SER A 1 1504 ? 132.505 127.255 142.069 1.00 110.94 1504 SER A CA 1
ATOM 8502 C C . SER A 1 1504 ? 132.856 128.277 143.140 1.00 107.59 1504 SER A C 1
ATOM 8503 O O . SER A 1 1504 ? 133.860 128.980 143.067 1.00 108.27 1504 SER A O 1
ATOM 8506 N N . ALA A 1 1505 ? 132.010 128.335 144.150 1.00 102.49 1505 ALA A N 1
ATOM 8507 C CA . ALA A 1 1505 ? 132.284 129.054 145.376 1.00 98.98 1505 ALA A CA 1
ATOM 8508 C C . ALA A 1 1505 ? 132.375 128.051 146.497 1.00 96.67 1505 ALA A C 1
ATOM 8509 O O . ALA A 1 1505 ? 131.659 127.051 146.497 1.00 96.19 1505 ALA A O 1
ATOM 8511 N N . GLY A 1 1506 ? 133.268 128.304 147.433 1.00 101.16 1506 GLY A N 1
ATOM 8512 C CA . GLY A 1 1506 ? 133.374 127.467 148.603 1.00 107.74 1506 GLY A CA 1
ATOM 8513 C C . GLY A 1 1506 ? 133.817 126.056 148.346 1.00 111.13 1506 GLY A C 1
ATOM 8514 O O . GLY A 1 1506 ? 133.583 125.191 149.189 1.00 114.27 1506 GLY A O 1
ATOM 8515 N N . TRP A 1 1507 ? 134.455 125.784 147.214 1.00 110.90 1507 TRP A N 1
ATOM 8516 C CA . TRP A 1 1507 ? 134.833 124.411 146.965 1.00 111.39 1507 TRP A CA 1
ATOM 8517 C C . TRP A 1 1507 ? 136.014 124.060 147.837 1.00 114.23 1507 TRP A C 1
ATOM 8518 O O . TRP A 1 1507 ? 136.233 122.889 148.129 1.00 117.40 1507 TRP A O 1
ATOM 8529 N N . ASP A 1 1508 ? 136.802 125.062 148.212 1.00 119.48 1508 ASP A N 1
ATOM 8530 C CA . ASP A 1 1508 ? 137.870 124.873 149.185 1.00 126.14 1508 ASP A CA 1
ATOM 8531 C C . ASP A 1 1508 ? 137.268 124.500 150.535 1.00 120.32 1508 ASP A C 1
ATOM 8532 O O . ASP A 1 1508 ? 137.793 123.657 151.263 1.00 120.72 1508 ASP A O 1
ATOM 8537 N N . GLY A 1 1509 ? 136.156 125.154 150.853 1.00 115.62 1509 GLY A N 1
ATOM 8538 C CA . GLY A 1 1509 ? 135.490 125.029 152.129 1.00 115.68 1509 GLY A CA 1
ATOM 8539 C C . GLY A 1 1509 ? 135.166 123.562 152.290 1.00 113.63 1509 GLY A C 1
ATOM 8540 O O . GLY A 1 1509 ? 135.376 122.986 153.357 1.00 116.02 1509 GLY A O 1
ATOM 8541 N N . LEU A 1 1510 ? 134.611 122.963 151.242 1.00 107.85 1510 LEU A N 1
ATOM 8542 C CA . LEU A 1 1510 ? 134.265 121.542 151.244 1.00 106.58 1510 LEU A CA 1
ATOM 8543 C C . LEU A 1 1510 ? 135.472 120.607 151.358 1.00 104.05 1510 LEU A C 1
ATOM 8544 O O . LEU A 1 1510 ? 135.417 119.584 152.039 1.00 106.77 1510 LEU A O 1
ATOM 8549 N N . LEU A 1 1511 ? 136.551 120.966 150.671 1.00 101.25 1511 LEU A N 1
ATOM 8550 C CA . LEU A 1 1511 ? 137.700 120.082 150.469 1.00 101.71 1511 LEU A CA 1
ATOM 8551 C C . LEU A 1 1511 ? 138.461 119.641 151.723 1.00 107.74 1511 LEU A C 1
ATOM 8552 O O . LEU A 1 1511 ? 138.891 118.492 151.814 1.00 108.87 1511 LEU A O 1
ATOM 8557 N N . LEU A 1 1512 ? 138.643 120.549 152.675 1.00 113.71 1512 LEU A N 1
ATOM 8558 C CA . LEU A 1 1512 ? 139.535 120.295 153.805 1.00 117.53 1512 LEU A CA 1
ATOM 8559 C C . LEU A 1 1512 ? 139.121 119.111 154.682 1.00 114.79 1512 LEU A C 1
ATOM 8560 O O . LEU A 1 1512 ? 139.980 118.324 155.101 1.00 120.57 1512 LEU A O 1
ATOM 8565 N N . PRO A 1 1513 ? 137.747 118.994 154.962 1.00 108.73 1513 PRO A N 1
ATOM 8566 C CA . PRO A 1 1513 ? 137.428 117.837 155.827 1.00 106.63 1513 PRO A CA 1
ATOM 8567 C C . PRO A 1 1513 ? 137.762 116.496 155.174 1.00 101.64 1513 PRO A C 1
ATOM 8568 O O . PRO A 1 1513 ? 138.258 115.584 155.835 1.00 101.07 1513 PRO A O 1
ATOM 8572 N N . THR A 1 1514 ? 137.476 116.391 153.881 1.00 100.05 1514 THR A N 1
ATOM 8573 C CA . THR A 1 1514 ? 137.619 115.152 153.128 1.00 103.01 1514 THR A CA 1
ATOM 8574 C C . THR A 1 1514 ? 139.070 114.860 152.855 1.00 105.91 1514 THR A C 1
ATOM 8575 O O . THR A 1 1514 ? 139.449 113.710 152.630 1.00 108.47 1514 THR A O 1
ATOM 8579 N N . LEU A 1 1515 ? 139.863 115.923 152.762 1.00 110.28 1515 LEU A N 1
ATOM 8580 C CA . LEU A 1 1515 ? 141.307 115.813 152.592 1.00 111.55 1515 LEU A CA 1
ATOM 8581 C C . LEU A 1 1515 ? 141.978 115.189 153.811 1.00 109.70 1515 LEU A C 1
ATOM 8582 O O . LEU A 1 1515 ? 142.885 114.367 153.684 1.00 109.31 1515 LEU A O 1
ATOM 8587 N N . ASN A 1 1516 ? 141.525 115.597 154.993 1.00 107.80 1516 ASN A N 1
ATOM 8588 C CA . ASN A 1 1516 ? 142.130 115.157 156.244 1.00 106.77 1516 ASN A CA 1
ATOM 8589 C C . ASN A 1 1516 ? 141.961 113.661 156.468 1.00 112.17 1516 ASN A C 1
ATOM 8590 O O . ASN A 1 1516 ? 140.899 113.098 156.204 1.00 113.17 1516 ASN A O 1
ATOM 8595 N N . THR A 1 1517 ? 143.016 113.023 156.962 1.00 119.89 1517 THR A N 1
ATOM 8596 C CA . THR A 1 1517 ? 142.973 111.600 157.266 1.00 125.96 1517 THR A CA 1
ATOM 8597 C C . THR A 1 1517 ? 143.696 111.277 158.569 1.00 132.32 1517 THR A C 1
ATOM 8598 O O . THR A 1 1517 ? 144.657 111.949 158.943 1.00 135.49 1517 THR A O 1
ATOM 8602 N N . GLY A 1 1518 ? 143.230 110.236 159.249 1.00 140.42 1518 GLY A N 1
ATOM 8603 C CA . GLY A 1 1518 ? 143.896 109.721 160.430 1.00 146.74 1518 GLY A CA 1
ATOM 8604 C C . GLY A 1 1518 ? 143.939 110.597 161.651 1.00 157.24 1518 GLY A C 1
ATOM 8605 O O . GLY A 1 1518 ? 143.428 111.712 161.642 1.00 158.75 1518 GLY A O 1
ATOM 8606 N N . PRO A 1 1519 ? 144.590 110.033 162.758 1.00 167.05 1519 PRO A N 1
ATOM 8607 C CA . PRO A 1 1519 ? 144.681 110.936 163.905 1.00 163.31 1519 PRO A CA 1
ATOM 8608 C C . PRO A 1 1519 ? 146.121 111.424 164.070 1.00 161.12 1519 PRO A C 1
ATOM 8609 O O . PRO A 1 1519 ? 147.007 110.596 163.882 1.00 168.02 1519 PRO A O 1
ATOM 8613 N N . PRO A 1 1520 ? 146.407 112.775 164.344 1.00 153.90 1520 PRO A N 1
ATOM 8614 C CA . PRO A 1 1520 ? 145.245 113.594 164.762 1.00 154.46 1520 PRO A CA 1
ATOM 8615 C C . PRO A 1 1520 ? 144.259 113.926 163.649 1.00 156.36 1520 PRO A C 1
ATOM 8616 O O . PRO A 1 1520 ? 144.598 113.820 162.470 1.00 147.10 1520 PRO A O 1
ATOM 8620 N N . ASP A 1 1521 ? 143.052 114.318 164.062 1.00 166.01 1521 ASP A N 1
ATOM 8621 C CA . ASP A 1 1521 ? 141.946 114.674 163.170 1.00 169.51 1521 ASP A CA 1
ATOM 8622 C C . ASP A 1 1521 ? 141.040 113.548 162.740 1.00 170.85 1521 ASP A C 1
ATOM 8623 O O . ASP A 1 1521 ? 140.161 113.740 161.908 1.00 169.25 1521 ASP A O 1
ATOM 8628 N N . CYS A 1 1522 ? 141.239 112.371 163.303 1.00 183.97 1522 CYS A N 1
ATOM 8629 C CA . CYS A 1 1522 ? 140.295 111.285 163.073 1.00 198.93 1522 CYS A CA 1
ATOM 8630 C C . CYS A 1 1522 ? 140.134 110.458 164.338 1.00 201.45 1522 CYS A C 1
ATOM 8631 O O . CYS A 1 1522 ? 141.118 109.998 164.918 1.00 211.39 1522 CYS A O 1
ATOM 8634 N N . ASP A 1 1523 ? 138.891 110.274 164.768 1.00 189.28 1523 ASP A N 1
ATOM 8635 C CA . ASP A 1 1523 ? 138.625 109.546 166.004 1.00 181.90 1523 ASP A CA 1
ATOM 8636 C C . ASP A 1 1523 ? 138.465 108.079 165.660 1.00 180.60 1523 ASP A C 1
ATOM 8637 O O . ASP A 1 1523 ? 138.006 107.274 166.472 1.00 171.94 1523 ASP A O 1
ATOM 8642 N N . PRO A 1 1524 ? 138.833 107.751 164.428 1.00 186.32 1524 PRO A N 1
ATOM 8643 C CA . PRO A 1 1524 ? 138.230 106.656 163.686 1.00 187.77 1524 PRO A CA 1
ATOM 8644 C C . PRO A 1 1524 ? 138.344 105.393 164.482 1.00 186.88 1524 PRO A C 1
ATOM 8645 O O . PRO A 1 1524 ? 139.375 105.102 165.070 1.00 182.19 1524 PRO A O 1
ATOM 8649 N N . ASP A 1 1525 ? 137.257 104.637 164.452 1.00 30.00 1525 ASP A N 1
ATOM 8650 C CA . ASP A 1 1525 ? 136.758 103.820 165.535 1.00 30.00 1525 ASP A CA 1
ATOM 8651 C C . ASP A 1 1525 ? 135.771 104.647 166.361 1.00 30.00 1525 ASP A C 1
ATOM 8652 O O . ASP A 1 1525 ? 135.215 104.155 167.335 1.00 30.00 1525 ASP A O 1
ATOM 8657 N N . VAL A 1 1526 ? 135.600 105.911 165.983 1.00 30.00 1526 VAL A N 1
ATOM 8658 C CA . VAL A 1 1526 ? 134.686 106.813 166.675 1.00 30.00 1526 VAL A CA 1
ATOM 8659 C C . VAL A 1 1526 ? 133.241 106.386 166.457 1.00 30.00 1526 VAL A C 1
ATOM 8660 O O . VAL A 1 1526 ? 132.894 105.881 165.389 1.00 30.00 1526 VAL A O 1
ATOM 8664 N N . GLU A 1 1527 ? 132.406 106.547 167.471 1.00 30.00 1527 GLU A N 1
ATOM 8665 C CA . GLU A 1 1527 ? 131.020 106.176 167.290 1.00 30.00 1527 GLU A CA 1
ATOM 8666 C C . GLU A 1 1527 ? 130.160 107.419 167.216 1.00 30.00 1527 GLU A C 1
ATOM 8667 O O . GLU A 1 1527 ? 130.024 108.155 168.193 1.00 30.00 1527 GLU A O 1
ATOM 8673 N N . ASN A 1 1528 ? 129.559 107.636 166.053 1.00 116.83 1528 ASN A N 1
ATOM 8674 C CA . ASN A 1 1528 ? 128.490 108.596 165.940 1.00 109.04 1528 ASN A CA 1
ATOM 8675 C C . ASN A 1 1528 ? 127.392 107.905 166.711 1.00 104.17 1528 ASN A C 1
ATOM 8676 O O . ASN A 1 1528 ? 127.278 106.671 166.617 1.00 104.58 1528 ASN A O 1
ATOM 8681 N N . PRO A 1 1529 ? 126.565 108.725 167.498 1.00 99.46 1529 PRO A N 1
ATOM 8682 C CA . PRO A 1 1529 ? 125.575 107.951 168.262 1.00 97.22 1529 PRO A CA 1
ATOM 8683 C C . PRO A 1 1529 ? 124.336 107.760 167.416 1.00 97.43 1529 PRO A C 1
ATOM 8684 O O . PRO A 1 1529 ? 123.599 108.716 167.175 1.00 97.95 1529 PRO A O 1
ATOM 8688 N N . GLY A 1 1530 ? 124.103 106.529 166.971 1.00 100.35 1530 GLY A N 1
ATOM 8689 C CA . GLY A 1 1530 ? 122.900 106.262 166.213 1.00 105.81 1530 GLY A CA 1
ATOM 8690 C C . GLY A 1 1530 ? 123.091 105.397 165.006 1.00 109.11 1530 GLY A C 1
ATOM 8691 O O . GLY A 1 1530 ? 122.323 104.466 164.782 1.00 109.01 1530 GLY A O 1
ATOM 8692 N N . THR A 1 1531 ? 124.130 105.664 164.229 1.00 110.43 1531 THR A N 1
ATOM 8693 C CA . THR A 1 1531 ? 124.301 104.934 162.989 1.00 112.10 1531 THR A CA 1
ATOM 8694 C C . THR A 1 1531 ? 125.156 103.690 163.211 1.00 111.35 1531 THR A C 1
ATOM 8695 O O . THR A 1 1531 ? 125.401 103.252 164.337 1.00 106.14 1531 THR A O 1
ATOM 8699 N N . ASP A 1 1532 ? 125.521 103.058 162.101 1.00 113.79 1532 ASP A N 1
ATOM 8700 C CA . ASP A 1 1532 ? 126.267 101.808 162.140 1.00 117.47 1532 ASP A CA 1
ATOM 8701 C C . ASP A 1 1532 ? 127.727 101.913 161.706 1.00 120.48 1532 ASP A C 1
ATOM 8702 O O . ASP A 1 1532 ? 128.410 100.894 161.604 1.00 123.38 1532 ASP A O 1
ATOM 8707 N N . VAL A 1 1533 ? 128.218 103.121 161.441 1.00 119.98 1533 VAL A N 1
ATOM 8708 C CA . VAL A 1 1533 ? 129.589 103.228 160.942 1.00 118.78 1533 VAL A CA 1
ATOM 8709 C C . VAL A 1 1533 ? 130.536 104.033 161.811 1.00 115.80 1533 VAL A C 1
ATOM 8710 O O . VAL A 1 1533 ? 130.283 105.185 162.115 1.00 110.34 1533 VAL A O 1
ATOM 8714 N N . ARG A 1 1534 ? 131.645 103.411 162.183 1.00 120.41 1534 ARG A N 1
ATOM 8715 C CA . ARG A 1 1534 ? 132.665 104.055 162.999 1.00 127.97 1534 ARG A CA 1
ATOM 8716 C C . ARG A 1 1534 ? 133.581 104.975 162.206 1.00 135.13 1534 ARG A C 1
ATOM 8717 O O . ARG A 1 1534 ? 133.758 104.804 161.009 1.00 136.86 1534 ARG A O 1
ATOM 8725 N N . GLY A 1 1535 ? 134.150 105.959 162.891 1.00 142.48 1535 GLY A N 1
ATOM 8726 C CA . GLY A 1 1535 ? 135.200 106.799 162.344 1.00 145.07 1535 GLY A CA 1
ATOM 8727 C C . GLY A 1 1535 ? 134.622 108.006 161.648 1.00 146.98 1535 GLY A C 1
ATOM 8728 O O . GLY A 1 1535 ? 133.516 107.937 161.130 1.00 151.47 1535 GLY A O 1
ATOM 8729 N N . ASN A 1 1536 ? 135.315 109.136 161.711 1.00 140.54 1536 ASN A N 1
ATOM 8730 C CA . ASN A 1 1536 ? 134.887 110.318 160.986 1.00 133.84 1536 ASN A CA 1
ATOM 8731 C C . ASN A 1 1536 ? 135.873 110.675 159.891 1.00 133.25 1536 ASN A C 1
ATOM 8732 O O . ASN A 1 1536 ? 135.816 111.754 159.330 1.00 132.19 1536 ASN A O 1
ATOM 8737 N N . CYS A 1 1537 ? 136.787 109.756 159.598 1.00 141.21 1537 CYS A N 1
ATOM 8738 C CA . CYS A 1 1537 ? 137.841 110.003 158.619 1.00 146.74 1537 CYS A CA 1
ATOM 8739 C C . CYS A 1 1537 ? 137.307 110.182 157.200 1.00 137.48 1537 CYS A C 1
ATOM 8740 O O . CYS A 1 1537 ? 136.390 109.479 156.776 1.00 135.93 1537 CYS A O 1
ATOM 8743 N N . GLY A 1 1538 ? 137.895 111.127 156.472 1.00 133.71 1538 GLY A N 1
ATOM 8744 C CA . GLY A 1 1538 ? 137.543 111.364 155.085 1.00 136.59 1538 GLY A CA 1
ATOM 8745 C C . GLY A 1 1538 ? 138.726 111.101 154.174 1.00 139.08 1538 GLY A C 1
ATOM 8746 O O . GLY A 1 1538 ? 139.818 111.626 154.392 1.00 141.22 1538 GLY A O 1
ATOM 8747 N N . ASN A 1 1539 ? 138.512 110.288 153.145 1.00 140.33 1539 ASN A N 1
ATOM 8748 C CA . ASN A 1 1539 ? 139.590 109.891 152.243 1.00 138.91 1539 ASN A CA 1
ATOM 8749 C C . ASN A 1 1539 ? 140.041 111.005 151.297 1.00 132.26 1539 ASN A C 1
ATOM 8750 O O . ASN A 1 1539 ? 139.223 111.758 150.768 1.00 135.50 1539 ASN A O 1
ATOM 8755 N N . PRO A 1 1540 ? 141.352 111.092 151.089 1.00 128.15 1540 PRO A N 1
ATOM 8756 C CA . PRO A 1 1540 ? 141.939 112.038 150.142 1.00 125.89 1540 PRO A CA 1
ATOM 8757 C C . PRO A 1 1540 ? 141.813 111.567 148.711 1.00 122.84 1540 PRO A C 1
ATOM 8758 O O . PRO A 1 1540 ? 141.885 112.379 147.791 1.00 121.04 1540 PRO A O 1
ATOM 8762 N N . GLY A 1 1541 ? 141.622 110.273 148.487 1.00 121.50 1541 GLY A N 1
ATOM 8763 C CA . GLY A 1 1541 ? 141.382 109.814 147.132 1.00 121.23 1541 GLY A CA 1
ATOM 8764 C C . GLY A 1 1541 ? 139.982 110.147 146.664 1.00 118.67 1541 GLY A C 1
ATOM 8765 O O . GLY A 1 1541 ? 139.797 110.795 145.633 1.00 119.10 1541 GLY A O 1
ATOM 8766 N N . LYS A 1 1542 ? 138.978 109.746 147.441 1.00 116.76 1542 LYS A N 1
ATOM 8767 C CA . LYS A 1 1542 ? 137.597 110.040 147.083 1.00 116.12 1542 LYS A CA 1
ATOM 8768 C C . LYS A 1 1542 ? 137.302 111.525 147.204 1.00 116.68 1542 LYS A C 1
ATOM 8769 O O . LYS A 1 1542 ? 136.338 112.021 146.623 1.00 119.50 1542 LYS A O 1
ATOM 8775 N N . GLY A 1 1543 ? 138.105 112.247 147.980 1.00 114.38 1543 GLY A N 1
ATOM 8776 C CA . GLY A 1 1543 ? 137.799 113.642 148.244 1.00 109.78 1543 GLY A CA 1
ATOM 8777 C C . GLY A 1 1543 ? 138.183 114.562 147.109 1.00 109.60 1543 GLY A C 1
ATOM 8778 O O . GLY A 1 1543 ? 137.450 115.489 146.782 1.00 108.45 1543 GLY A O 1
ATOM 8779 N N . ILE A 1 1544 ? 139.338 114.320 146.493 1.00 112.32 1544 ILE A N 1
ATOM 8780 C CA . ILE A 1 1544 ? 139.828 115.230 145.461 1.00 114.34 1544 ILE A CA 1
ATOM 8781 C C . ILE A 1 1544 ? 139.022 115.076 144.182 1.00 115.46 1544 ILE A C 1
ATOM 8782 O O . ILE A 1 1544 ? 138.534 116.057 143.617 1.00 117.50 1544 ILE A O 1
ATOM 8787 N N . THR A 1 1545 ? 138.859 113.838 143.712 1.00 117.74 1545 THR A N 1
ATOM 8788 C CA . THR A 1 1545 ? 138.235 113.635 142.411 1.00 120.17 1545 THR A CA 1
ATOM 8789 C C . THR A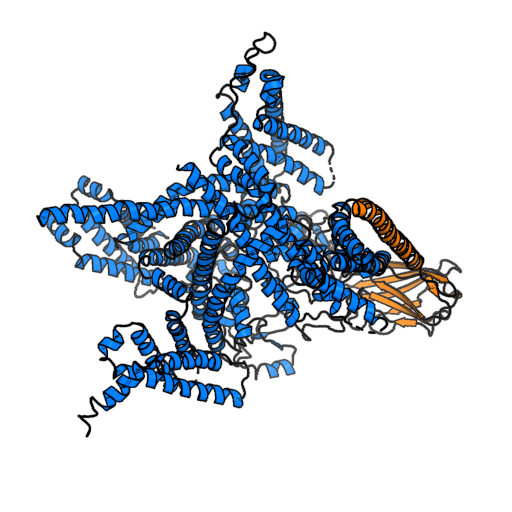 1 1545 ? 136.745 113.850 142.460 1.00 113.61 1545 THR A C 1
ATOM 8790 O O . THR A 1 1545 ? 136.099 113.888 141.418 1.00 109.61 1545 THR A O 1
ATOM 8794 N N . PHE A 1 1546 ? 136.178 113.936 143.650 1.00 111.95 1546 PHE A N 1
ATOM 8795 C CA . PHE A 1 1546 ? 134.791 114.338 143.759 1.00 111.93 1546 PHE A CA 1
ATOM 8796 C C . PHE A 1 1546 ? 134.621 115.770 143.288 1.00 108.69 1546 PHE A C 1
ATOM 8797 O O . PHE A 1 1546 ? 133.805 116.056 142.410 1.00 108.35 1546 PHE A O 1
ATOM 8805 N N . PHE A 1 1547 ? 135.419 116.684 143.828 1.00 108.11 1547 PHE A N 1
ATOM 8806 C CA . PHE A 1 1547 ? 135.204 118.085 143.505 1.00 110.38 1547 PHE A CA 1
ATOM 8807 C C . PHE A 1 1547 ? 135.869 118.470 142.197 1.00 113.48 1547 PHE A C 1
ATOM 8808 O O . PHE A 1 1547 ? 135.291 119.231 141.417 1.00 111.77 1547 PHE A O 1
ATOM 8816 N N . CYS A 1 1548 ? 137.066 117.948 141.934 1.00 118.96 1548 CYS A N 1
ATOM 8817 C CA . CYS A 1 1548 ? 137.797 118.350 140.738 1.00 120.76 1548 CYS A CA 1
ATOM 8818 C C . CYS A 1 1548 ? 137.133 117.806 139.487 1.00 118.93 1548 CYS A C 1
ATOM 8819 O O . CYS A 1 1548 ? 137.251 118.394 138.409 1.00 123.17 1548 CYS A O 1
ATOM 8822 N N . SER A 1 1549 ? 136.417 116.692 139.609 1.00 113.91 1549 SER A N 1
ATOM 8823 C CA . SER A 1 1549 ? 135.591 116.276 138.491 1.00 113.96 1549 SER A CA 1
ATOM 8824 C C . SER A 1 1549 ? 134.182 116.817 138.616 1.00 112.09 1549 SER A C 1
ATOM 8825 O O . SER A 1 1549 ? 133.333 116.512 137.776 1.00 113.38 1549 SER A O 1
ATOM 8828 N N . TYR A 1 1550 ? 133.900 117.606 139.647 1.00 109.24 1550 TYR A N 1
ATOM 8829 C CA . TYR A 1 1550 ? 132.644 118.336 139.615 1.00 108.25 1550 TYR A CA 1
ATOM 8830 C C . TYR A 1 1550 ? 132.835 119.713 139.016 1.00 108.50 1550 TYR A C 1
ATOM 8831 O O . TYR A 1 1550 ? 131.955 120.210 138.315 1.00 109.91 1550 TYR A O 1
ATOM 8840 N N . ILE A 1 1551 ? 133.962 120.362 139.315 1.00 110.27 1551 ILE A N 1
ATOM 8841 C CA . ILE A 1 1551 ? 134.199 121.706 138.800 1.00 114.08 1551 ILE A CA 1
ATOM 8842 C C . ILE A 1 1551 ? 134.419 121.677 137.296 1.00 113.60 1551 ILE A C 1
ATOM 8843 O O . ILE A 1 1551 ? 133.972 122.578 136.579 1.00 114.06 1551 ILE A O 1
ATOM 8848 N N . ILE A 1 1552 ? 135.058 120.633 136.783 1.00 112.42 1552 ILE A N 1
ATOM 8849 C CA . ILE A 1 1552 ? 135.138 120.468 135.342 1.00 112.45 1552 ILE A CA 1
ATOM 8850 C C . ILE A 1 1552 ? 133.756 120.186 134.764 1.00 112.56 1552 ILE A C 1
ATOM 8851 O O . ILE A 1 1552 ? 133.378 120.734 133.727 1.00 113.99 1552 ILE A O 1
ATOM 8856 N N . LEU A 1 1553 ? 132.950 119.383 135.456 1.00 114.25 1553 LEU A N 1
ATOM 8857 C CA . LEU A 1 1553 ? 131.562 119.263 135.027 1.00 118.94 1553 LEU A CA 1
ATOM 8858 C C . LEU A 1 1553 ? 130.725 120.463 135.433 1.00 119.83 1553 LEU A C 1
ATOM 8859 O O . LEU A 1 1553 ? 129.594 120.608 134.964 1.00 124.16 1553 LEU A O 1
ATOM 8864 N N . SER A 1 1554 ? 131.216 121.309 136.330 1.00 118.37 1554 SER A N 1
ATOM 8865 C CA . SER A 1 1554 ? 130.528 122.572 136.525 1.00 118.90 1554 SER A CA 1
ATOM 8866 C C . SER A 1 1554 ? 130.748 123.448 135.328 1.00 116.36 1554 SER A C 1
ATOM 8867 O O . SER A 1 1554 ? 129.819 124.063 134.805 1.00 117.63 1554 SER A O 1
ATOM 8870 N N . PHE A 1 1555 ? 131.983 123.491 134.865 1.00 119.99 1555 PHE A N 1
ATOM 8871 C CA . PHE A 1 1555 ? 132.389 124.605 134.039 1.00 127.31 1555 PHE A CA 1
ATOM 8872 C C . PHE A 1 1555 ? 132.074 124.348 132.582 1.00 125.37 1555 PHE A C 1
ATOM 8873 O O . PHE A 1 1555 ? 132.088 125.268 131.771 1.00 130.18 1555 PHE A O 1
ATOM 8881 N N . LEU A 1 1556 ? 131.763 123.115 132.216 1.00 122.11 1556 LEU A N 1
ATOM 8882 C CA . LEU A 1 1556 ? 131.362 122.911 130.837 1.00 121.38 1556 LEU A CA 1
ATOM 8883 C C . LEU A 1 1556 ? 129.922 123.321 130.632 1.00 118.53 1556 LEU A C 1
ATOM 8884 O O . LEU A 1 1556 ? 129.608 124.108 129.735 1.00 124.23 1556 LEU A O 1
ATOM 8889 N N . VAL A 1 1557 ? 129.037 122.818 131.479 1.00 114.06 1557 VAL A N 1
ATOM 8890 C CA . VAL A 1 1557 ? 127.609 122.898 131.220 1.00 115.88 1557 VAL A CA 1
ATOM 8891 C C . VAL A 1 1557 ? 127.094 124.314 131.450 1.00 117.74 1557 VAL A C 1
ATOM 8892 O O . VAL A 1 1557 ? 126.178 124.781 130.765 1.00 117.39 1557 VAL A O 1
ATOM 8896 N N . VAL A 1 1558 ? 127.693 125.042 132.386 1.00 122.19 1558 VAL A N 1
ATOM 8897 C CA . VAL A 1 1558 ? 127.285 126.426 132.554 1.00 123.83 1558 VAL A CA 1
ATOM 8898 C C . VAL A 1 1558 ? 127.866 127.282 131.440 1.00 121.33 1558 VAL A C 1
ATOM 8899 O O . VAL A 1 1558 ? 127.219 128.223 130.974 1.00 125.45 1558 VAL A O 1
ATOM 8903 N N . VAL A 1 1559 ? 129.062 126.958 130.955 1.00 119.60 1559 VAL A N 1
ATOM 8904 C CA . VAL A 1 1559 ? 129.564 127.633 129.762 1.00 120.56 1559 VAL A CA 1
ATOM 8905 C C . VAL A 1 1559 ? 128.775 127.196 128.538 1.00 121.51 1559 VAL A C 1
ATOM 8906 O O . VAL A 1 1559 ? 128.551 127.984 127.611 1.00 122.69 1559 VAL A O 1
ATOM 8910 N N . ASN A 1 1560 ? 128.253 125.974 128.557 1.00 126.41 1560 ASN A N 1
ATOM 8911 C CA . ASN A 1 1560 ? 127.266 125.593 127.559 1.00 133.96 1560 ASN A CA 1
ATOM 8912 C C . ASN A 1 1560 ? 126.007 126.442 127.667 1.00 135.34 1560 ASN A C 1
ATOM 8913 O O . ASN A 1 1560 ? 125.417 126.796 126.646 1.00 131.80 1560 ASN A O 1
ATOM 8918 N N . MET A 1 1561 ? 125.620 126.818 128.884 1.00 147.60 1561 MET A N 1
ATOM 8919 C CA . MET A 1 1561 ? 124.408 127.608 129.075 1.00 157.38 1561 MET A CA 1
ATOM 8920 C C . MET A 1 1561 ? 124.589 129.015 128.543 1.00 155.60 1561 MET A C 1
ATOM 8921 O O . MET A 1 1561 ? 123.668 129.593 127.956 1.00 153.84 1561 MET A O 1
ATOM 8926 N N . TYR A 1 1562 ? 125.782 129.577 128.725 1.00 161.90 1562 TYR A N 1
ATOM 8927 C CA . TYR A 1 1562 ? 126.046 130.921 128.245 1.00 170.42 1562 TYR A CA 1
ATOM 8928 C C . TYR A 1 1562 ? 126.038 130.984 126.729 1.00 167.43 1562 TYR A C 1
ATOM 8929 O O . TYR A 1 1562 ? 125.803 132.049 126.160 1.00 174.73 1562 TYR A O 1
ATOM 8938 N N . ILE A 1 1563 ? 126.268 129.855 126.060 1.00 160.54 1563 ILE A N 1
ATOM 8939 C CA . ILE A 1 1563 ? 126.163 129.829 124.609 1.00 158.82 1563 ILE A CA 1
ATOM 8940 C C . ILE A 1 1563 ? 124.724 129.979 124.152 1.00 156.37 1563 ILE A C 1
ATOM 8941 O O . ILE A 1 1563 ? 124.429 130.778 123.256 1.00 154.91 1563 ILE A O 1
ATOM 8946 N N . ALA A 1 1564 ? 123.797 129.258 124.778 1.00 155.90 1564 ALA A N 1
ATOM 8947 C CA . ALA A 1 1564 ? 122.415 129.290 124.319 1.00 152.65 1564 ALA A CA 1
ATOM 8948 C C . ALA A 1 1564 ? 121.688 130.551 124.752 1.00 150.85 1564 ALA A C 1
ATOM 8949 O O . ALA A 1 1564 ? 120.499 130.693 124.464 1.00 150.90 1564 ALA A O 1
ATOM 8951 N N . ILE A 1 1565 ? 122.346 131.450 125.481 1.00 153.16 1565 ILE A N 1
ATOM 8952 C CA . ILE A 1 1565 ? 121.837 132.812 125.568 1.00 157.00 1565 ILE A CA 1
ATOM 8953 C C . ILE A 1 1565 ? 122.481 133.677 124.495 1.00 168.98 1565 ILE A C 1
ATOM 8954 O O . ILE A 1 1565 ? 121.793 134.439 123.807 1.00 173.42 1565 ILE A O 1
ATOM 8959 N N . ILE A 1 1566 ? 123.796 133.535 124.303 1.00 182.50 1566 ILE A N 1
ATOM 8960 C CA . ILE A 1 1566 ? 124.549 134.492 123.496 1.00 193.37 1566 ILE A CA 1
ATOM 8961 C C . ILE A 1 1566 ? 124.216 134.355 122.017 1.00 194.84 1566 ILE A C 1
ATOM 8962 O O . ILE A 1 1566 ? 124.035 135.363 121.324 1.00 203.86 1566 ILE A O 1
ATOM 8967 N N . LEU A 1 1567 ? 124.026 133.127 121.529 1.00 189.65 1567 LEU A N 1
ATOM 8968 C CA . LEU A 1 1567 ? 123.612 132.957 120.135 1.00 183.16 1567 LEU A CA 1
ATOM 8969 C C . LEU A 1 1567 ? 122.200 133.465 119.871 1.00 185.40 1567 LEU A C 1
ATOM 8970 O O . LEU A 1 1567 ? 121.821 133.621 118.706 1.00 178.64 1567 LEU A O 1
ATOM 8975 N N . GLU A 1 1568 ? 121.419 133.721 120.914 1.00 193.99 1568 GLU A N 1
ATOM 8976 C CA . GLU A 1 1568 ? 120.060 134.201 120.760 1.00 200.20 1568 GLU A CA 1
ATOM 8977 C C . GLU A 1 1568 ? 119.945 135.709 120.885 1.00 209.86 1568 GLU A C 1
ATOM 8978 O O . GLU A 1 1568 ? 119.129 136.308 120.186 1.00 214.18 1568 GLU A O 1
ATOM 8984 N N . ASN A 1 1569 ? 120.736 136.339 121.753 1.00 218.57 1569 ASN A N 1
ATOM 8985 C CA . ASN A 1 1569 ? 120.785 137.795 121.809 1.00 223.31 1569 ASN A CA 1
ATOM 8986 C C . ASN A 1 1569 ? 121.747 138.474 120.847 1.00 247.02 1569 ASN A C 1
ATOM 8987 O O . ASN A 1 1569 ? 121.565 139.659 120.552 1.00 245.71 1569 ASN A O 1
ATOM 8992 N N . PHE A 1 1570 ? 122.763 137.765 120.350 1.00 280.58 1570 PHE A N 1
ATOM 8993 C CA . PHE A 1 1570 ? 123.449 138.146 119.120 1.00 305.96 1570 PHE A CA 1
ATOM 8994 C C . PHE A 1 1570 ? 122.681 137.664 117.893 1.00 335.02 1570 PHE A C 1
ATOM 8995 O O . PHE A 1 1570 ? 122.885 138.182 116.792 1.00 352.24 1570 PHE A O 1
ATOM 9003 N N . GLY A 1 1571 ? 121.788 136.683 118.063 1.00 354.21 1571 GLY A N 1
ATOM 9004 C CA . GLY A 1 1571 ? 120.902 136.295 116.978 1.00 364.72 1571 GLY A CA 1
ATOM 9005 C C . GLY A 1 1571 ? 119.793 137.297 116.711 1.00 380.18 1571 GLY A C 1
ATOM 9006 O O . GLY A 1 1571 ? 119.246 137.339 115.604 1.00 379.63 1571 GLY A O 1
ATOM 9007 N N . VAL A 1 1572 ? 119.428 138.096 117.717 1.00 395.68 1572 VAL A N 1
ATOM 9008 C CA . VAL A 1 1572 ? 118.501 139.199 117.493 1.00 403.72 1572 VAL A CA 1
ATOM 9009 C C . VAL A 1 1572 ? 119.107 140.396 116.774 1.00 427.16 1572 VAL A C 1
ATOM 9010 O O . VAL A 1 1572 ? 118.431 141.081 116.000 1.00 432.14 1572 VAL A O 1
ATOM 9014 N N . ALA A 1 1573 ? 120.405 140.629 116.970 1.00 440.00 1573 ALA A N 1
ATOM 9015 C CA . ALA A 1 1573 ? 121.070 141.800 116.411 1.00 440.00 1573 ALA A CA 1
ATOM 9016 C C . ALA A 1 1573 ? 121.368 141.734 114.915 1.00 440.00 1573 ALA A C 1
ATOM 9017 O O . ALA A 1 1573 ? 121.817 142.740 114.354 1.00 440.00 1573 ALA A O 1
ATOM 9019 N N . GLN A 1 1574 ? 121.173 140.589 114.259 1.00 440.00 1574 GLN A N 1
ATOM 9020 C CA . GLN A 1 1574 ? 121.376 140.566 112.812 1.00 440.00 1574 GLN A CA 1
ATOM 9021 C C . GLN A 1 1574 ? 120.081 140.668 112.015 1.00 440.00 1574 GLN A C 1
ATOM 9022 O O . GLN A 1 1574 ? 120.066 141.329 110.972 1.00 440.00 1574 GLN A O 1
ATOM 9028 N N . GLU A 1 1575 ? 118.995 140.032 112.459 1.00 440.00 1575 GLU A N 1
ATOM 9029 C CA . GLU A 1 1575 ? 117.716 140.273 111.802 1.00 440.00 1575 GLU A CA 1
ATOM 9030 C C . GLU A 1 1575 ? 117.162 141.669 112.066 1.00 440.00 1575 GLU A C 1
ATOM 9031 O O . GLU A 1 1575 ? 116.268 142.108 111.332 1.00 440.00 1575 GLU A O 1
ATOM 9037 N N . GLU A 1 1576 ? 117.678 142.346 113.086 1.00 433.01 1576 GLU A N 1
ATOM 9038 C CA . GLU A 1 1576 ? 117.221 143.689 113.422 1.00 407.57 1576 GLU A CA 1
ATOM 9039 C C . GLU A 1 1576 ? 117.858 144.731 112.511 1.00 406.12 1576 GLU A C 1
ATOM 9040 O O . GLU A 1 1576 ? 117.176 145.613 111.987 1.00 403.74 1576 GLU A O 1
ATOM 9046 N N . SER A 1 1577 ? 119.170 144.625 112.324 1.00 401.98 1577 SER A N 1
ATOM 9047 C CA . SER A 1 1577 ? 119.902 145.556 111.474 1.00 393.31 1577 SER A CA 1
ATOM 9048 C C . SER A 1 1577 ? 119.425 145.475 110.028 1.00 383.18 1577 SER A C 1
ATOM 9049 O O . SER A 1 1577 ? 119.287 146.493 109.351 1.00 384.72 1577 SER A O 1
ATOM 9052 N N . SER A 1 1578 ? 119.174 144.256 109.561 1.00 363.88 1578 SER A N 1
ATOM 9053 C CA . SER A 1 1578 ? 118.713 144.038 108.195 1.00 345.60 1578 SER A CA 1
ATOM 9054 C C . SER A 1 1578 ? 117.303 143.459 108.174 1.00 332.18 1578 SER A C 1
ATOM 9055 O O . SER A 1 1578 ? 117.005 142.552 107.398 1.00 318.69 1578 SER A O 1
ATOM 9058 N N . ALA B 2 24 ? 127.595 112.061 161.555 1.00 98.67 24 ALA B N 1
ATOM 9059 C CA . ALA B 2 24 ? 126.449 112.795 162.078 1.00 99.11 24 ALA B CA 1
ATOM 9060 C C . ALA B 2 24 ? 125.929 112.163 163.365 1.00 101.72 24 ALA B C 1
ATOM 9061 O O . ALA B 2 24 ? 126.671 111.492 164.082 1.00 103.19 24 ALA B O 1
ATOM 9063 N N . CYS B 2 25 ? 124.650 112.383 163.651 1.00 105.89 25 CYS B N 1
ATOM 9064 C CA . CYS B 2 25 ? 124.029 111.836 164.852 1.00 110.75 25 CYS B CA 1
ATOM 9065 C C . CYS B 2 25 ? 122.508 111.848 164.740 1.00 112.32 25 CYS B C 1
ATOM 9066 O O . CYS B 2 25 ? 121.897 112.902 164.564 1.00 109.92 25 CYS B O 1
ATOM 9069 N N . VAL B 2 26 ? 121.903 110.669 164.843 1.00 117.78 26 VAL B N 1
ATOM 9070 C CA . VAL B 2 26 ? 120.453 110.542 164.754 1.00 123.92 26 VAL B CA 1
ATOM 9071 C C . VAL B 2 26 ? 119.915 109.598 165.825 1.00 124.21 26 VAL B C 1
ATOM 9072 O O . VAL B 2 26 ? 120.345 108.449 165.925 1.00 125.61 26 VAL B O 1
ATOM 9076 N N . GLU B 2 27 ? 118.974 110.091 166.622 1.00 129.81 27 GLU B N 1
ATOM 9077 C CA . GLU B 2 27 ? 118.376 109.294 167.687 1.00 137.58 27 GLU B CA 1
ATOM 9078 C C . GLU B 2 27 ? 117.327 108.335 167.136 1.00 138.57 27 GLU B C 1
ATOM 9079 O O . GLU B 2 27 ? 116.480 108.722 166.330 1.00 139.27 27 GLU B O 1
ATOM 9085 N N . VAL B 2 28 ? 117.389 107.082 167.575 1.00 140.11 28 VAL B N 1
ATOM 9086 C CA . VAL B 2 28 ? 116.452 106.072 167.130 1.00 143.55 28 VAL B CA 1
ATOM 9087 C C . VAL B 2 28 ? 115.766 105.387 168.288 1.00 145.91 28 VAL B C 1
ATOM 9088 O O . VAL B 2 28 ? 116.413 104.931 169.216 1.00 146.13 28 VAL B O 1
ATOM 9092 N N . ASP B 2 29 ? 114.445 105.299 168.223 1.00 147.87 29 ASP B N 1
ATOM 9093 C CA . ASP B 2 29 ? 113.697 104.564 169.226 1.00 148.91 29 ASP B CA 1
ATOM 9094 C C . ASP B 2 29 ? 113.735 103.048 169.192 1.00 144.47 29 ASP B C 1
ATOM 9095 O O . ASP B 2 29 ? 113.324 102.439 168.212 1.00 140.06 29 ASP B O 1
ATOM 9100 N N . SER B 2 30 ? 114.231 102.439 170.262 1.00 140.97 30 SER B N 1
ATOM 9101 C CA . SER B 2 30 ? 114.758 101.092 170.285 1.00 138.12 30 SER B CA 1
ATOM 9102 C C . SER B 2 30 ? 113.694 100.070 169.948 1.00 139.10 30 SER B C 1
ATOM 9103 O O . SER B 2 30 ? 112.537 100.390 169.687 1.00 142.56 30 SER B O 1
ATOM 9106 N N . ASP B 2 31 ? 114.103 98.811 169.986 1.00 142.21 31 ASP B N 1
ATOM 9107 C CA . ASP B 2 31 ? 113.175 97.710 169.818 1.00 148.76 31 ASP B CA 1
ATOM 9108 C C . ASP B 2 31 ? 112.611 97.326 171.172 1.00 159.14 31 ASP B C 1
ATOM 9109 O O . ASP B 2 31 ? 113.282 97.472 172.196 1.00 158.36 31 ASP B O 1
ATOM 9114 N N . THR B 2 32 ? 111.370 96.858 171.173 1.00 174.47 32 THR B N 1
ATOM 9115 C CA . THR B 2 32 ? 110.724 96.427 172.399 1.00 183.14 32 THR B CA 1
ATOM 9116 C C . THR B 2 32 ? 110.178 95.015 172.404 1.00 183.85 32 THR B C 1
ATOM 9117 O O . THR B 2 32 ? 109.768 94.513 173.453 1.00 183.66 32 THR B O 1
ATOM 9121 N N . GLU B 2 33 ? 110.161 94.370 171.248 1.00 185.03 33 GLU B N 1
ATOM 9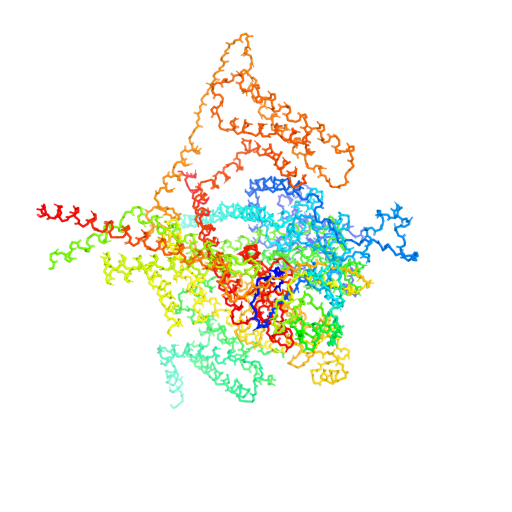122 C CA . GLU B 2 33 ? 109.801 92.970 171.138 1.00 185.38 33 GLU B CA 1
ATOM 9123 C C . GLU B 2 33 ? 111.065 92.138 171.266 1.00 174.23 33 GLU B C 1
ATOM 9124 O O . GLU B 2 33 ? 111.956 92.227 170.418 1.00 168.16 33 GLU B O 1
ATOM 9130 N N . ALA B 2 34 ? 111.127 91.306 172.303 1.00 168.08 34 ALA B N 1
ATOM 9131 C CA . ALA B 2 34 ? 112.334 90.546 172.619 1.00 166.34 34 ALA B CA 1
ATOM 9132 C C . ALA B 2 34 ? 112.073 89.048 172.783 1.00 170.80 34 ALA B C 1
ATOM 9133 O O . ALA B 2 34 ? 110.951 88.626 173.061 1.00 167.38 34 ALA B O 1
ATOM 9135 N N . VAL B 2 35 ? 113.123 88.252 172.598 1.00 182.81 35 VAL B N 1
ATOM 9136 C CA . VAL B 2 35 ? 113.026 86.795 172.636 1.00 194.87 35 VAL B CA 1
ATOM 9137 C C . VAL B 2 35 ? 113.648 86.204 173.902 1.00 189.63 35 VAL B C 1
ATOM 9138 O O . VAL B 2 35 ? 114.747 86.584 174.304 1.00 188.82 35 VAL B O 1
ATOM 9142 N N . VAL B 2 36 ? 112.924 85.278 174.526 1.00 184.79 36 VAL B N 1
ATOM 9143 C CA . VAL B 2 36 ? 113.331 84.683 175.798 1.00 181.90 36 VAL B CA 1
ATOM 9144 C C . VAL B 2 36 ? 114.626 83.873 175.726 1.00 174.55 36 VAL B C 1
ATOM 9145 O O . VAL B 2 36 ? 114.906 83.202 174.732 1.00 177.43 36 VAL B O 1
ATOM 9149 N N . GLY B 2 37 ? 115.406 83.951 176.800 1.00 165.83 37 GLY B N 1
ATOM 9150 C CA . GLY B 2 37 ? 116.686 83.262 176.917 1.00 159.51 37 GLY B CA 1
ATOM 9151 C C . GLY B 2 37 ? 117.754 83.865 176.036 1.00 159.00 37 GLY B C 1
ATOM 9152 O O . GLY B 2 37 ? 118.314 83.172 175.180 1.00 153.21 37 GLY B O 1
ATOM 9153 N N . HIS B 2 38 ? 118.058 85.143 176.234 1.00 165.55 38 HIS B N 1
ATOM 9154 C CA . HIS B 2 38 ? 118.575 85.959 175.151 1.00 172.03 38 HIS B CA 1
ATOM 9155 C C . HIS B 2 38 ? 119.239 87.213 175.693 1.00 160.40 38 HIS B C 1
ATOM 9156 O O . HIS B 2 38 ? 118.883 87.702 176.764 1.00 156.31 38 HIS B O 1
ATOM 9163 N N . GLY B 2 39 ? 120.219 87.718 174.952 1.00 154.83 39 GLY B N 1
ATOM 9164 C CA . GLY B 2 39 ? 120.880 88.963 175.288 1.00 153.23 39 GLY B CA 1
ATOM 9165 C C . GLY B 2 39 ? 120.381 90.124 174.454 1.00 155.78 39 GLY B C 1
ATOM 9166 O O . GLY B 2 39 ? 120.733 90.251 173.282 1.00 156.54 39 GLY B O 1
ATOM 9167 N N . PHE B 2 40 ? 119.583 90.992 175.056 1.00 157.77 40 PHE B N 1
ATOM 9168 C CA . PHE B 2 40 ? 118.830 92.004 174.336 1.00 158.03 40 PHE B CA 1
ATOM 9169 C C . PHE B 2 40 ? 119.427 93.384 174.575 1.00 153.68 40 PHE B C 1
ATOM 9170 O O . PHE B 2 40 ? 120.110 93.607 175.570 1.00 153.45 40 PHE B O 1
ATOM 9178 N N . LYS B 2 41 ? 119.170 94.310 173.653 1.00 149.95 41 LYS B N 1
ATOM 9179 C CA . LYS B 2 41 ? 119.718 95.659 173.712 1.00 147.12 41 LYS B CA 1
ATOM 9180 C C . LYS B 2 41 ? 118.617 96.707 173.759 1.00 141.83 41 LYS B C 1
ATOM 9181 O O . LYS B 2 41 ? 117.660 96.643 172.987 1.00 138.17 41 LYS B O 1
ATOM 9187 N N . LEU B 2 42 ? 118.627 97.476 174.826 1.00 140.53 42 LEU B N 1
ATOM 9188 C CA . LEU B 2 42 ? 117.719 98.570 174.930 1.00 137.97 42 LEU B CA 1
ATOM 9189 C C . LEU B 2 42 ? 118.757 99.627 174.856 1.00 136.69 42 LEU B C 1
ATOM 9190 O O . LEU B 2 42 ? 119.648 99.669 175.694 1.00 133.45 42 LEU B O 1
ATOM 9195 N N . GLY B 2 43 ? 118.700 100.401 173.784 1.00 140.59 43 GLY B N 1
ATOM 9196 C CA . GLY B 2 43 ? 119.654 101.452 173.526 1.00 142.78 43 GLY B CA 1
ATOM 9197 C C . GLY B 2 43 ? 118.836 102.708 173.606 1.00 142.66 43 GLY B C 1
ATOM 9198 O O . GLY B 2 43 ? 117.726 102.743 173.097 1.00 146.54 43 GLY B O 1
ATOM 9199 N N . CYS B 2 44 ? 119.361 103.699 174.309 1.00 137.94 44 CYS B N 1
ATOM 9200 C CA . CYS B 2 44 ? 118.715 104.982 174.516 1.00 134.97 44 CYS B CA 1
ATOM 9201 C C . CYS B 2 44 ? 119.735 105.971 173.985 1.00 134.52 44 CYS B C 1
ATOM 9202 O O . CYS B 2 44 ? 120.880 105.838 174.326 1.00 131.23 44 CYS B O 1
ATOM 9205 N N . ILE B 2 45 ? 119.321 106.845 173.082 1.00 137.50 45 ILE B N 1
ATOM 9206 C CA . ILE B 2 45 ? 120.202 107.880 172.595 1.00 139.45 45 ILE B CA 1
ATOM 9207 C C . ILE B 2 45 ? 119.517 109.212 172.808 1.00 144.61 45 ILE B C 1
ATOM 9208 O O . ILE B 2 45 ? 118.413 109.440 172.314 1.00 146.13 45 ILE B O 1
ATOM 9213 N N . SER B 2 46 ? 120.182 110.097 173.532 1.00 152.44 46 SER B N 1
ATOM 9214 C CA . SER B 2 46 ? 119.713 111.457 173.645 1.00 157.17 46 SER B CA 1
ATOM 9215 C C . SER B 2 46 ? 120.782 112.296 172.989 1.00 157.25 46 SER B C 1
ATOM 9216 O O . SER B 2 46 ? 121.939 112.277 173.410 1.00 157.12 46 SER B O 1
ATOM 9219 N N . CYS B 2 47 ? 120.404 113.038 171.960 1.00 155.83 47 CYS B N 1
ATOM 9220 C CA . CYS B 2 47 ? 121.362 113.892 171.315 1.00 154.04 47 CYS B CA 1
ATOM 9221 C C . CYS B 2 47 ? 121.267 115.317 171.711 1.00 147.74 47 CYS B C 1
ATOM 9222 O O . CYS B 2 47 ? 120.224 115.963 171.608 1.00 144.93 47 CYS B O 1
ATOM 9225 N N . LYS B 2 48 ? 122.400 115.812 172.165 1.00 142.60 48 LYS B N 1
ATOM 9226 C CA . LYS B 2 48 ? 122.421 117.205 172.571 1.00 140.72 48 LYS B CA 1
ATOM 9227 C C . LYS B 2 48 ? 122.079 118.130 171.422 1.00 139.46 48 LYS B C 1
ATOM 9228 O O . LYS B 2 48 ? 122.641 118.023 170.343 1.00 141.65 48 LYS B O 1
ATOM 9234 N N . MET B 2 49 ? 121.157 119.048 171.672 1.00 138.61 49 MET B N 1
ATOM 9235 C CA . MET B 2 49 ? 120.650 119.945 170.645 1.00 137.52 49 MET B CA 1
ATOM 9236 C C . MET B 2 49 ? 121.752 120.544 169.790 1.00 134.01 49 MET B C 1
ATOM 9237 O O . MET B 2 49 ? 121.470 121.143 168.764 1.00 132.66 49 MET B O 1
ATOM 9242 N N . ARG B 2 50 ? 123.003 120.383 170.196 1.00 134.03 50 ARG B N 1
ATOM 9243 C CA . ARG B 2 50 ? 124.091 120.989 169.441 1.00 133.64 50 ARG B CA 1
ATOM 9244 C C . ARG B 2 50 ? 125.384 120.184 169.483 1.00 131.47 50 ARG B C 1
ATOM 9245 O O . ARG B 2 50 ? 126.400 120.662 169.986 1.00 128.13 50 ARG B O 1
ATOM 9253 N N . GLY B 2 51 ? 125.330 118.969 168.940 1.00 133.12 51 GLY B N 1
ATOM 9254 C CA . GLY B 2 51 ? 126.443 118.035 168.956 1.00 131.33 51 GLY B CA 1
ATOM 9255 C C . GLY B 2 51 ? 127.761 118.716 168.703 1.00 131.20 51 GLY B C 1
ATOM 9256 O O . GLY B 2 51 ? 128.292 118.655 167.604 1.00 131.35 51 GLY B O 1
ATOM 9257 N N . GLU B 2 52 ? 128.279 119.385 169.728 1.00 134.43 52 GLU B N 1
ATOM 9258 C CA . GLU B 2 52 ? 129.447 120.226 169.554 1.00 137.24 52 GLU B CA 1
ATOM 9259 C C . GLU B 2 52 ? 130.129 120.644 170.853 1.00 137.34 52 GLU B C 1
ATOM 9260 O O . GLU B 2 52 ? 131.346 120.556 170.976 1.00 132.47 52 GLU B O 1
ATOM 9266 N N . VAL B 2 53 ? 129.333 121.113 171.805 1.00 142.06 53 VAL B N 1
ATOM 9267 C CA . VAL B 2 53 ? 129.797 121.820 172.989 1.00 140.58 53 VAL B CA 1
ATOM 9268 C C . VAL B 2 53 ? 130.010 120.815 174.103 1.00 142.49 53 VAL B C 1
ATOM 9269 O O . VAL B 2 53 ? 129.186 119.921 174.311 1.00 144.03 53 VAL B O 1
ATOM 9273 N N . GLN B 2 54 ? 131.172 120.916 174.742 1.00 146.14 54 GLN B N 1
ATOM 9274 C CA . GLN B 2 54 ? 131.650 119.907 175.677 1.00 154.70 54 GLN B CA 1
ATOM 9275 C C . GLN B 2 54 ? 130.915 119.564 176.958 1.00 151.70 54 GLN B C 1
ATOM 9276 O O . GLN B 2 54 ? 130.766 120.408 177.841 1.00 152.07 54 GLN B O 1
ATOM 9282 N N . ALA B 2 55 ? 130.457 118.322 177.061 1.00 151.11 55 ALA B N 1
ATOM 9283 C CA . ALA B 2 55 ? 129.521 117.951 178.111 1.00 148.83 55 ALA B CA 1
ATOM 9284 C C . ALA B 2 55 ? 130.111 116.945 179.090 1.00 144.35 55 ALA B C 1
ATOM 9285 O O . ALA B 2 55 ? 131.242 116.479 178.955 1.00 145.58 55 ALA B O 1
ATOM 9287 N N . SER B 2 56 ? 129.295 116.602 180.083 1.00 137.21 56 SER B N 1
ATOM 9288 C CA . SER B 2 56 ? 129.698 115.735 181.183 1.00 134.74 56 SER B CA 1
ATOM 9289 C C . SER B 2 56 ? 128.418 115.108 181.731 1.00 133.60 56 SER B C 1
ATOM 9290 O O . SER B 2 56 ? 127.525 115.828 182.183 1.00 131.03 56 SER B O 1
ATOM 9293 N N . ALA B 2 57 ? 128.335 113.782 181.689 1.00 134.01 57 ALA B N 1
ATOM 9294 C CA . ALA B 2 57 ? 127.061 113.082 181.709 1.00 133.18 57 ALA B CA 1
ATOM 9295 C C . ALA B 2 57 ? 127.013 111.979 182.754 1.00 135.18 57 ALA B C 1
ATOM 9296 O O . ALA B 2 57 ? 128.011 111.636 183.387 1.00 132.26 57 ALA B O 1
ATOM 9298 N N . THR B 2 58 ? 125.819 111.409 182.907 1.00 139.63 58 THR B N 1
ATOM 9299 C CA . THR B 2 58 ? 125.530 110.323 183.831 1.00 143.94 58 THR B CA 1
ATOM 9300 C C . THR B 2 58 ? 124.221 109.690 183.390 1.00 146.13 58 THR B C 1
ATOM 9301 O O . THR B 2 58 ? 123.285 110.401 183.033 1.00 148.36 58 THR B O 1
ATOM 9305 N N . VAL B 2 59 ? 124.162 108.364 183.380 1.00 148.33 59 VAL B N 1
ATOM 9306 C CA . VAL B 2 59 ? 122.976 107.642 182.948 1.00 151.14 59 VAL B CA 1
ATOM 9307 C C . VAL B 2 59 ? 122.389 106.916 184.141 1.00 155.73 59 VAL B C 1
ATOM 9308 O O . VAL B 2 59 ? 123.122 106.257 184.881 1.00 155.24 59 VAL B O 1
ATOM 9312 N N . ASP B 2 60 ? 121.073 107.010 184.316 1.00 161.51 60 ASP B N 1
ATOM 9313 C CA . ASP B 2 60 ? 120.367 106.264 185.352 1.00 167.19 60 ASP B CA 1
ATOM 9314 C C . ASP B 2 60 ? 119.158 105.563 184.742 1.00 167.18 60 ASP B C 1
ATOM 9315 O O . ASP B 2 60 ? 118.279 106.224 184.181 1.00 171.21 60 ASP B O 1
ATOM 9320 N N . TRP B 2 61 ? 119.111 104.233 184.852 1.00 160.49 61 TRP B N 1
ATOM 9321 C CA . TRP B 2 61 ? 117.980 103.454 184.367 1.00 152.14 61 TRP B CA 1
ATOM 9322 C C . TRP B 2 61 ? 116.984 103.184 185.476 1.00 158.19 61 TRP B C 1
ATOM 9323 O O . TRP B 2 61 ? 117.348 102.994 186.637 1.00 157.44 61 TRP B O 1
ATOM 9334 N N . TRP B 2 62 ? 115.712 103.167 185.100 1.00 168.91 62 TRP B N 1
ATOM 9335 C CA . TRP B 2 62 ? 114.620 102.987 186.037 1.00 179.32 62 TRP B CA 1
ATOM 9336 C C . TRP B 2 62 ? 113.624 102.028 185.411 1.00 183.84 62 TRP B C 1
ATOM 9337 O O . TRP B 2 62 ? 113.552 101.895 184.192 1.00 185.49 62 TRP B O 1
ATOM 9348 N N . PHE B 2 63 ? 112.841 101.364 186.251 1.00 185.04 63 PHE B N 1
ATOM 9349 C CA . PHE B 2 63 ? 112.074 100.200 185.824 1.00 184.70 63 PHE B CA 1
ATOM 9350 C C . PHE B 2 63 ? 110.727 100.136 186.516 1.00 184.30 63 PHE B C 1
ATOM 9351 O O . PHE B 2 63 ? 110.667 99.939 187.728 1.00 183.89 63 PHE B O 1
ATOM 9359 N N . MET B 2 64 ? 109.657 100.270 185.742 1.00 183.18 64 MET B N 1
ATOM 9360 C CA . MET B 2 64 ? 108.315 99.983 186.223 1.00 183.00 64 MET B CA 1
ATOM 9361 C C . MET B 2 64 ? 108.008 98.538 185.876 1.00 173.92 64 MET B C 1
ATOM 9362 O O . MET B 2 64 ? 107.855 98.189 184.701 1.00 171.39 64 MET B O 1
ATOM 9367 N N . ALA B 2 65 ? 107.925 97.699 186.896 1.00 165.02 65 ALA B N 1
ATOM 9368 C CA . ALA B 2 65 ? 107.499 96.332 186.689 1.00 158.95 65 ALA B CA 1
ATOM 9369 C C . ALA B 2 65 ? 106.002 96.283 186.462 1.00 149.57 65 ALA B C 1
ATOM 9370 O O . ALA B 2 65 ? 105.269 97.215 186.783 1.00 145.18 65 ALA B O 1
ATOM 9372 N N . LYS B 2 66 ? 105.549 95.160 185.936 1.00 146.96 66 LYS B N 1
ATOM 9373 C CA . LYS B 2 66 ? 104.134 94.869 185.927 1.00 150.87 66 LYS B CA 1
ATOM 9374 C C . LYS B 2 66 ? 103.678 94.189 187.206 1.00 151.43 66 LYS B C 1
ATOM 9375 O O . LYS B 2 66 ? 102.539 93.714 187.277 1.00 146.83 66 LYS B O 1
ATOM 9381 N N . GLY B 2 67 ? 104.543 94.126 188.210 1.00 157.05 67 GLY B N 1
ATOM 9382 C CA . GLY B 2 67 ? 104.107 93.920 189.572 1.00 164.68 67 GLY B CA 1
ATOM 9383 C C . GLY B 2 67 ? 103.327 95.130 190.044 1.00 177.65 67 GLY B C 1
ATOM 9384 O O . GLY B 2 67 ? 102.120 95.017 190.272 1.00 187.54 67 GLY B O 1
ATOM 9385 N N . GLU B 2 68 ? 103.981 96.289 190.175 1.00 180.10 68 GLU B N 1
ATOM 9386 C CA . GLU B 2 68 ? 103.289 97.526 190.525 1.00 179.16 68 GLU B CA 1
ATOM 9387 C C . GLU B 2 68 ? 104.154 98.685 190.038 1.00 179.39 68 GLU B C 1
ATOM 9388 O O . GLU B 2 68 ? 105.280 98.490 189.580 1.00 176.59 68 GLU B O 1
ATOM 9394 N N . SER B 2 69 ? 103.602 99.894 190.131 1.00 181.22 69 SER B N 1
ATOM 9395 C CA . SER B 2 69 ? 104.211 101.119 189.612 1.00 182.96 69 SER B CA 1
ATOM 9396 C C . SER B 2 69 ? 105.156 101.753 190.635 1.00 182.79 69 SER B C 1
ATOM 9397 O O . SER B 2 69 ? 104.886 102.801 191.221 1.00 176.80 69 SER B O 1
ATOM 9400 N N . GLU B 2 70 ? 106.304 101.108 190.820 1.00 188.02 70 GLU B N 1
ATOM 9401 C CA . GLU B 2 70 ? 107.364 101.625 191.681 1.00 186.61 70 GLU B CA 1
ATOM 9402 C C . GLU B 2 70 ? 108.701 101.394 191.000 1.00 186.61 70 GLU B C 1
ATOM 9403 O O . GLU B 2 70 ? 109.137 100.248 190.854 1.00 187.22 70 GLU B O 1
ATOM 9409 N N . PHE B 2 71 ? 109.362 102.481 190.629 1.00 183.01 71 PHE B N 1
ATOM 9410 C CA . PHE B 2 71 ? 110.635 102.440 189.931 1.00 179.12 71 PHE B CA 1
ATOM 9411 C C . PHE B 2 71 ? 111.736 101.932 190.858 1.00 175.72 71 PHE B C 1
ATOM 9412 O O . PHE B 2 71 ? 111.537 101.742 192.060 1.00 178.01 71 PHE B O 1
ATOM 9420 N N . SER B 2 72 ? 112.901 101.683 190.281 1.00 170.89 72 SER B N 1
ATOM 9421 C CA . SER B 2 72 ? 114.077 101.402 191.078 1.00 166.58 72 SER B CA 1
ATOM 9422 C C . SER B 2 72 ? 115.332 101.705 190.287 1.00 162.47 72 SER B C 1
ATOM 9423 O O . SER B 2 72 ? 115.327 101.673 189.056 1.00 154.93 72 SER B O 1
ATOM 9426 N N . HIS B 2 73 ? 116.419 101.953 190.994 1.00 163.59 73 HIS B N 1
ATOM 9427 C CA . HIS B 2 73 ? 117.706 101.960 190.355 1.00 166.49 73 HIS B CA 1
ATOM 9428 C C . HIS B 2 73 ? 117.946 100.530 189.891 1.00 170.08 73 HIS B C 1
ATOM 9429 O O . HIS B 2 73 ? 117.705 99.584 190.637 1.00 167.32 73 HIS B O 1
ATOM 9436 N N . ILE B 2 74 ? 118.432 100.381 188.665 1.00 171.76 74 ILE B N 1
ATOM 9437 C CA . ILE B 2 74 ? 118.932 99.119 188.145 1.00 169.51 74 ILE B CA 1
ATOM 9438 C C . ILE B 2 74 ? 120.286 99.353 187.497 1.00 158.70 74 ILE B C 1
ATOM 9439 O O . ILE B 2 74 ? 121.078 98.415 187.365 1.00 151.58 74 ILE B O 1
ATOM 9444 N N . TYR B 2 75 ? 120.592 100.608 187.147 1.00 159.98 75 TYR B N 1
ATOM 9445 C CA . TYR B 2 75 ? 121.857 100.884 186.476 1.00 166.86 75 TYR B CA 1
ATOM 9446 C C . TYR B 2 75 ? 122.181 102.381 186.563 1.00 165.34 75 TYR B C 1
ATOM 9447 O O . TYR B 2 75 ? 121.358 103.209 186.169 1.00 167.94 75 TYR B O 1
ATOM 9456 N N . SER B 2 76 ? 123.379 102.706 187.077 1.00 158.23 76 SER B N 1
ATOM 9457 C CA . SER B 2 76 ? 124.029 104.018 187.025 1.00 149.07 76 SER B CA 1
ATOM 9458 C C . SER B 2 76 ? 125.512 104.171 186.704 1.00 145.89 76 SER B C 1
ATOM 9459 O O . SER B 2 76 ? 126.341 103.428 187.228 1.00 148.37 76 SER B O 1
ATOM 9462 N N . TYR B 2 77 ? 125.844 105.138 185.832 1.00 145.17 77 TYR B N 1
ATOM 9463 C CA . TYR B 2 77 ? 127.066 105.185 185.025 1.00 150.64 77 TYR B CA 1
ATOM 9464 C C . TYR B 2 77 ? 127.750 106.538 185.145 1.00 161.78 77 TYR B C 1
ATOM 9465 O O . TYR B 2 77 ? 127.116 107.557 184.867 1.00 165.78 77 TYR B O 1
ATOM 9474 N N . ILE B 2 78 ? 129.026 106.554 185.558 1.00 170.06 78 ILE B N 1
ATOM 9475 C CA . ILE B 2 78 ? 129.939 107.669 185.267 1.00 170.40 78 ILE B CA 1
ATOM 9476 C C . ILE B 2 78 ? 131.394 107.210 185.127 1.00 167.62 78 ILE B C 1
ATOM 9477 O O . ILE B 2 78 ? 132.086 106.946 186.118 1.00 171.48 78 ILE B O 1
ATOM 9482 N N . ASP B 2 79 ? 131.889 107.227 183.886 1.00 159.91 79 ASP B N 1
ATOM 9483 C CA . ASP B 2 79 ? 133.240 106.760 183.488 1.00 156.75 79 ASP B CA 1
ATOM 9484 C C . ASP B 2 79 ? 133.897 105.684 184.352 1.00 159.52 79 ASP B C 1
ATOM 9485 O O . ASP B 2 79 ? 135.067 105.745 184.715 1.00 157.36 79 ASP B O 1
ATOM 9490 N N . MET B 2 80 ? 133.079 104.693 184.639 1.00 163.95 80 MET B N 1
ATOM 9491 C CA . MET B 2 80 ? 133.397 103.404 185.226 1.00 168.63 80 MET B CA 1
ATOM 9492 C C . MET B 2 80 ? 132.073 102.676 185.159 1.00 167.64 80 MET B C 1
ATOM 9493 O O . MET B 2 80 ? 131.058 103.294 184.823 1.00 169.86 80 MET B O 1
ATOM 9498 N N . THR B 2 81 ? 132.050 101.392 185.467 1.00 162.15 81 THR B N 1
ATOM 9499 C CA . THR B 2 81 ? 130.773 100.708 185.538 1.00 156.48 81 THR B CA 1
ATOM 9500 C C . THR B 2 81 ? 129.899 100.972 186.753 1.00 145.81 81 THR B C 1
ATOM 9501 O O . THR B 2 81 ? 130.311 100.768 187.896 1.00 137.93 81 THR B O 1
ATOM 9505 N N . GLY B 2 82 ? 128.722 101.522 186.502 1.00 141.40 82 GLY B N 1
ATOM 9506 C CA . GLY B 2 82 ? 127.843 101.752 187.620 1.00 143.80 82 GLY B CA 1
ATOM 9507 C C . GLY B 2 82 ? 126.959 100.549 187.820 1.00 142.65 82 GLY B C 1
ATOM 9508 O O . GLY B 2 82 ? 125.933 100.391 187.161 1.00 137.54 82 GLY B O 1
ATOM 9509 N N . MET B 2 83 ? 127.360 99.694 188.743 1.00 147.92 83 MET B N 1
ATOM 9510 C CA . MET B 2 83 ? 126.567 98.542 189.092 1.00 151.51 83 MET B CA 1
ATOM 9511 C C . MET B 2 83 ? 125.623 98.557 190.285 1.00 151.90 83 MET B C 1
ATOM 9512 O O . MET B 2 83 ? 126.018 98.861 191.410 1.00 156.83 83 MET B O 1
ATOM 9517 N N . VAL B 2 84 ? 124.354 98.256 190.037 1.00 146.63 84 VAL B N 1
ATOM 9518 C CA . VAL B 2 84 ? 123.289 98.457 191.009 1.00 146.99 84 VAL B CA 1
ATOM 9519 C C . VAL B 2 84 ? 122.840 97.104 191.495 1.00 156.97 84 VAL B C 1
ATOM 9520 O O . VAL B 2 84 ? 122.524 96.223 190.693 1.00 155.64 84 VAL B O 1
ATOM 9524 N N . ASN B 2 85 ? 122.824 96.930 192.809 1.00 177.33 85 ASN B N 1
ATOM 9525 C CA . ASN B 2 85 ? 122.203 95.759 193.409 1.00 195.98 85 ASN B CA 1
ATOM 9526 C C . ASN B 2 85 ? 120.687 95.846 193.278 1.00 196.96 85 ASN B C 1
ATOM 9527 O O . ASN B 2 85 ? 120.027 96.633 193.959 1.00 198.71 85 ASN B O 1
ATOM 9532 N N . ASP B 2 86 ? 120.148 95.046 192.363 1.00 192.71 86 ASP B N 1
ATOM 9533 C CA . ASP B 2 86 ? 118.737 94.717 192.275 1.00 184.99 86 ASP B CA 1
ATOM 9534 C C . ASP B 2 86 ? 118.719 93.293 191.765 1.00 175.03 86 ASP B C 1
ATOM 9535 O O . ASP B 2 86 ? 118.821 93.077 190.557 1.00 167.96 86 ASP B O 1
ATOM 9540 N N . GLU B 2 87 ? 118.575 92.333 192.679 1.00 171.72 87 GLU B N 1
ATOM 9541 C CA . GLU B 2 87 ? 118.961 90.940 192.481 1.00 173.80 87 GLU B CA 1
ATOM 9542 C C . GLU B 2 87 ? 118.294 90.267 191.293 1.00 173.17 87 GLU B C 1
ATOM 9543 O O . GLU B 2 87 ? 118.842 89.320 190.726 1.00 172.65 87 GLU B O 1
ATOM 9549 N N . ARG B 2 88 ? 117.130 90.777 190.907 1.00 176.20 88 ARG B N 1
ATOM 9550 C CA . ARG B 2 88 ? 116.458 90.319 189.703 1.00 180.76 88 ARG B CA 1
ATOM 9551 C C . ARG B 2 88 ? 117.328 90.633 188.491 1.00 171.86 88 ARG B C 1
ATOM 9552 O O . ARG B 2 88 ? 117.431 89.832 187.562 1.00 169.57 88 ARG B O 1
ATOM 9560 N N . PHE B 2 89 ? 117.953 91.808 188.508 1.00 165.11 89 PHE B N 1
ATOM 9561 C CA . PHE B 2 89 ? 118.798 92.235 187.407 1.00 164.40 89 PHE B CA 1
ATOM 9562 C C . PHE B 2 89 ? 120.272 92.187 187.728 1.00 175.12 89 PHE B C 1
ATOM 9563 O O . PHE B 2 89 ? 121.081 92.561 186.877 1.00 174.65 89 PHE B O 1
ATOM 9571 N N . LEU B 2 90 ? 120.644 91.751 188.922 1.00 191.00 90 LEU B N 1
ATOM 9572 C CA . LEU B 2 90 ? 122.044 91.814 189.302 1.00 202.42 90 LEU B CA 1
ATOM 9573 C C . LEU B 2 90 ? 122.807 90.659 188.662 1.00 187.35 90 LEU B C 1
ATOM 9574 O O . LEU B 2 90 ? 122.227 89.641 188.279 1.00 179.80 90 LEU B O 1
ATOM 9579 N N . ASP B 2 91 ? 124.111 90.871 188.490 1.00 172.67 91 ASP B N 1
ATOM 9580 C CA . ASP B 2 91 ? 125.133 89.968 187.985 1.00 160.12 91 ASP B CA 1
ATOM 9581 C C . ASP B 2 91 ? 124.912 89.707 186.495 1.00 151.61 91 ASP B C 1
ATOM 9582 O O . ASP B 2 91 ? 125.358 88.682 185.992 1.00 148.11 91 ASP B O 1
ATOM 9587 N N . ARG B 2 92 ? 124.113 90.552 185.845 1.00 147.42 92 ARG B N 1
ATOM 9588 C CA . ARG B 2 92 ? 123.719 90.303 184.457 1.00 150.02 92 ARG B CA 1
ATOM 9589 C C . ARG B 2 92 ? 123.983 91.382 183.393 1.00 147.95 92 ARG B C 1
ATOM 9590 O O . ARG B 2 92 ? 124.091 91.055 182.211 1.00 148.47 92 ARG B O 1
ATOM 9598 N N . LEU B 2 93 ? 124.060 92.652 183.782 1.00 148.04 93 LEU B N 1
ATOM 9599 C CA . LEU B 2 93 ? 124.011 93.715 182.788 1.00 148.78 93 LEU B CA 1
ATOM 9600 C C . LEU B 2 93 ? 125.391 94.059 182.244 1.00 145.51 93 LEU B C 1
ATOM 9601 O O . LEU B 2 93 ? 126.419 93.613 182.747 1.00 146.62 93 LEU B O 1
ATOM 9606 N N . ASN B 2 94 ? 125.395 94.898 181.215 1.00 143.50 94 ASN B N 1
ATOM 9607 C CA . ASN B 2 94 ? 126.608 95.246 180.497 1.00 143.16 94 ASN B CA 1
ATOM 9608 C C . ASN B 2 94 ? 126.444 96.487 179.644 1.00 135.18 94 ASN B C 1
ATOM 9609 O O . ASN B 2 94 ? 125.439 96.627 178.959 1.00 134.05 94 ASN B O 1
ATOM 9614 N N . TRP B 2 95 ? 127.439 97.354 179.657 1.00 129.86 95 TRP B N 1
ATOM 9615 C CA . TRP B 2 95 ? 127.351 98.705 179.130 1.00 129.93 95 TRP B CA 1
ATOM 9616 C C . TRP B 2 95 ? 127.814 98.500 177.701 1.00 133.24 95 TRP B C 1
ATOM 9617 O O . TRP B 2 95 ? 128.955 98.096 177.471 1.00 137.60 95 TRP B O 1
ATOM 9628 N N . MET B 2 96 ? 126.956 98.822 176.746 1.00 135.32 96 MET B N 1
ATOM 9629 C CA . MET B 2 96 ? 127.355 99.019 175.365 1.00 136.64 96 MET B CA 1
ATOM 9630 C C . MET B 2 96 ? 126.856 100.393 174.955 1.00 137.91 96 MET B C 1
ATOM 9631 O O . MET B 2 96 ? 126.261 100.599 173.897 1.00 140.41 96 MET B O 1
ATOM 9636 N N . GLY B 2 97 ? 127.035 101.354 175.849 1.00 135.06 97 GLY B N 1
ATOM 9637 C CA . GLY B 2 97 ? 126.800 102.736 175.541 1.00 131.53 97 GLY B CA 1
ATOM 9638 C C . GLY B 2 97 ? 128.034 103.371 174.946 1.00 131.63 97 GLY B C 1
ATOM 9639 O O . GLY B 2 97 ? 128.952 102.682 174.490 1.00 138.42 97 GLY B O 1
ATOM 9640 N N . SER B 2 98 ? 128.104 104.692 174.958 1.00 125.22 98 SER B N 1
ATOM 9641 C CA . SER B 2 98 ? 129.273 105.356 174.406 1.00 124.61 98 SER B CA 1
ATOM 9642 C C . SER B 2 98 ? 130.415 105.254 175.389 1.00 130.54 98 SER B C 1
ATOM 9643 O O . SER B 2 98 ? 130.299 105.741 176.504 1.00 133.36 98 SER B O 1
ATOM 9646 N N . LYS B 2 99 ? 131.507 104.623 174.964 1.00 137.07 99 LYS B N 1
ATOM 9647 C CA . LYS B 2 99 ? 132.646 104.333 175.831 1.00 144.24 99 LYS B CA 1
ATOM 9648 C C . LYS B 2 99 ? 133.721 105.390 175.713 1.00 149.04 99 LYS B C 1
ATOM 9649 O O . LYS B 2 99 ? 133.904 105.970 174.655 1.00 145.89 99 LYS B O 1
ATOM 9655 N N . ASN B 2 100 ? 134.451 105.631 176.793 1.00 160.17 100 ASN B N 1
ATOM 9656 C CA . ASN B 2 100 ? 135.542 106.599 176.729 1.00 168.36 100 ASN B CA 1
ATOM 9657 C C . ASN B 2 100 ? 135.203 108.002 177.234 1.00 176.30 100 ASN B C 1
ATOM 9658 O O . ASN B 2 100 ? 135.273 108.279 178.431 1.00 181.37 100 ASN B O 1
ATOM 9663 N N . THR B 2 101 ? 134.859 108.882 176.302 1.00 183.44 101 THR B N 1
ATOM 9664 C CA . THR B 2 101 ? 134.801 110.323 176.533 1.00 189.82 101 THR B CA 1
ATOM 9665 C C . THR B 2 101 ? 133.791 110.822 177.560 1.00 187.93 101 THR B C 1
ATOM 9666 O O . THR B 2 101 ? 133.750 112.012 177.855 1.00 189.46 101 THR B O 1
ATOM 9670 N N . PHE B 2 102 ? 132.973 109.928 178.091 1.00 181.52 102 PHE B N 1
ATOM 9671 C CA . PHE B 2 102 ? 131.871 110.316 178.963 1.00 174.11 102 PHE B CA 1
ATOM 9672 C C . PHE B 2 102 ? 131.164 111.607 178.524 1.00 174.77 102 PHE B C 1
ATOM 9673 O O . PHE B 2 102 ? 130.730 112.409 179.343 1.00 176.10 102 PHE B O 1
ATOM 9681 N N . ASP B 2 103 ? 131.052 111.788 177.211 1.00 173.52 103 ASP B N 1
ATOM 9682 C CA . ASP B 2 103 ? 130.180 112.779 176.616 1.00 168.58 103 ASP B CA 1
ATOM 9683 C C . ASP B 2 103 ? 128.837 112.111 176.497 1.00 158.04 103 ASP B C 1
ATOM 9684 O O . ASP B 2 103 ? 127.791 112.726 176.703 1.00 158.10 103 ASP B O 1
ATOM 9689 N N . LEU B 2 104 ? 128.860 110.823 176.174 1.00 145.81 104 LEU B N 1
ATOM 9690 C CA . LEU B 2 104 ? 127.645 110.014 176.152 1.00 137.96 104 LEU B CA 1
ATOM 9691 C C . LEU B 2 104 ? 126.808 110.191 174.888 1.00 138.62 104 LEU B C 1
ATOM 9692 O O . LEU B 2 104 ? 127.272 109.931 173.778 1.00 138.29 104 LEU B O 1
ATOM 9697 N N . GLN B 2 105 ? 125.565 110.627 175.072 1.00 138.26 105 GLN B N 1
ATOM 9698 C CA . GLN B 2 105 ? 124.597 110.710 173.977 1.00 136.92 105 GLN B CA 1
ATOM 9699 C C . GLN B 2 105 ? 123.873 109.379 173.775 1.00 132.85 105 GLN B C 1
ATOM 9700 O O . GLN B 2 105 ? 122.644 109.318 173.791 1.00 132.80 105 GLN B O 1
ATOM 9706 N N . ASP B 2 106 ? 124.646 108.315 173.586 1.00 128.98 106 ASP B N 1
ATOM 9707 C CA . ASP B 2 106 ? 124.084 106.986 173.381 1.00 127.59 106 ASP B CA 1
ATOM 9708 C C . ASP B 2 106 ? 124.345 106.084 174.583 1.00 126.41 106 ASP B C 1
ATOM 9709 O O . ASP B 2 106 ? 125.375 105.415 174.658 1.00 130.67 106 ASP B O 1
ATOM 9714 N N . GLY B 2 107 ? 123.374 105.942 175.479 1.00 125.94 107 GLY B N 1
ATOM 9715 C CA . GL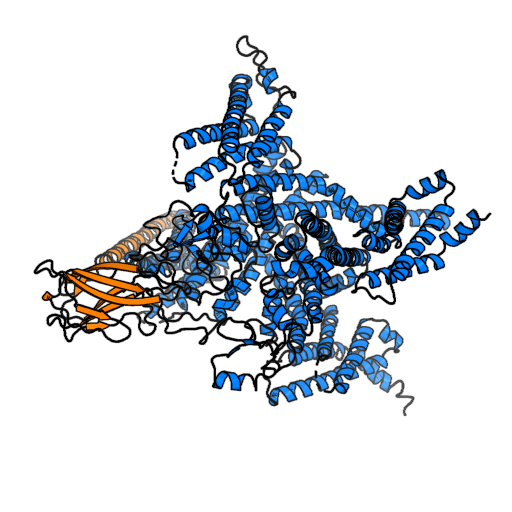Y B 2 107 ? 123.483 104.890 176.479 1.00 129.55 107 GLY B CA 1
ATOM 9716 C C . GLY B 2 107 ? 122.528 103.746 176.165 1.00 130.56 107 GLY B C 1
ATOM 9717 O O . GLY B 2 107 ? 121.317 103.917 176.212 1.00 127.46 107 GLY B O 1
ATOM 9718 N N . SER B 2 108 ? 123.078 102.576 175.848 1.00 137.88 108 SER B N 1
ATOM 9719 C CA . SER B 2 108 ? 122.299 101.350 175.660 1.00 144.57 108 SER B CA 1
ATOM 9720 C C . SER B 2 108 ? 122.975 100.289 176.529 1.00 147.38 108 SER B C 1
ATOM 9721 O O . SER B 2 108 ? 124.189 100.174 176.498 1.00 152.11 108 SER B O 1
ATOM 9724 N N . ILE B 2 109 ? 122.217 99.530 177.315 1.00 145.75 109 ILE B N 1
ATOM 9725 C CA . ILE B 2 109 ? 122.790 98.499 178.165 1.00 145.63 109 ILE B CA 1
ATOM 9726 C C . ILE B 2 109 ? 122.280 97.181 177.600 1.00 151.02 109 ILE B C 1
ATOM 9727 O O . ILE B 2 109 ? 121.208 97.168 177.003 1.00 155.38 109 ILE B O 1
ATOM 9732 N N . TYR B 2 110 ? 122.988 96.077 177.742 1.00 157.96 110 TYR B N 1
ATOM 9733 C CA . TYR B 2 110 ? 122.422 94.782 177.432 1.00 166.49 110 TYR B CA 1
ATOM 9734 C C . TYR B 2 110 ? 121.920 93.875 178.533 1.00 167.58 110 TYR B C 1
ATOM 9735 O O . TYR B 2 110 ? 122.532 93.724 179.589 1.00 163.07 110 TYR B O 1
ATOM 9744 N N . ILE B 2 111 ? 120.747 93.303 178.268 1.00 167.87 111 ILE B N 1
ATOM 9745 C CA . ILE B 2 111 ? 120.101 92.478 179.288 1.00 165.29 111 ILE B CA 1
ATOM 9746 C C . ILE B 2 111 ? 120.435 91.044 178.905 1.00 165.54 111 ILE B C 1
ATOM 9747 O O . ILE B 2 111 ? 119.768 90.451 178.053 1.00 165.72 111 ILE B O 1
ATOM 9752 N N . LEU B 2 112 ? 121.464 90.483 179.510 1.00 165.51 112 LEU B N 1
ATOM 9753 C CA . LEU B 2 112 ? 121.803 89.112 179.175 1.00 168.82 112 LEU B CA 1
ATOM 9754 C C . LEU B 2 112 ? 120.833 88.165 179.868 1.00 181.69 112 LEU B C 1
ATOM 9755 O O . LEU B 2 112 ? 120.385 88.437 180.989 1.00 185.04 112 LEU B O 1
ATOM 9760 N N . ASN B 2 113 ? 120.471 87.085 179.164 1.00 185.41 113 ASN B N 1
ATOM 9761 C CA . ASN B 2 113 ? 119.644 85.980 179.664 1.00 180.94 113 ASN B CA 1
ATOM 9762 C C . ASN B 2 113 ? 118.267 86.471 180.120 1.00 175.22 113 ASN B C 1
ATOM 9763 O O . ASN B 2 113 ? 117.907 86.419 181.297 1.00 172.33 113 ASN B O 1
ATOM 9768 N N . VAL B 2 114 ? 117.514 86.966 179.142 1.00 173.09 114 VAL B N 1
ATOM 9769 C CA . VAL B 2 114 ? 116.181 87.506 179.395 1.00 173.72 114 VAL B CA 1
ATOM 9770 C C . VAL B 2 114 ? 115.208 86.383 179.722 1.00 172.43 114 VAL B C 1
ATOM 9771 O O . VAL B 2 114 ? 115.148 85.361 179.033 1.00 174.01 114 VAL B O 1
ATOM 9775 N N . THR B 2 115 ? 114.438 86.568 180.794 1.00 171.03 115 THR B N 1
ATOM 9776 C CA . THR B 2 115 ? 113.306 85.708 181.088 1.00 170.87 115 THR B CA 1
ATOM 9777 C C . THR B 2 115 ? 112.022 86.524 181.072 1.00 172.02 115 THR B C 1
ATOM 9778 O O . THR B 2 115 ? 112.034 87.742 180.898 1.00 169.23 115 THR B O 1
ATOM 9782 N N . LEU B 2 116 ? 110.899 85.829 181.287 1.00 175.32 116 LEU B N 1
ATOM 9783 C CA . LEU B 2 116 ? 109.586 86.465 181.240 1.00 173.58 116 LEU B CA 1
ATOM 9784 C C . LEU B 2 116 ? 109.335 87.397 182.415 1.00 165.93 116 LEU B C 1
ATOM 9785 O O . LEU B 2 116 ? 108.409 88.208 182.356 1.00 168.46 116 LEU B O 1
ATOM 9790 N N . ASN B 2 117 ? 110.140 87.329 183.471 1.00 153.27 117 ASN B N 1
ATOM 9791 C CA . ASN B 2 117 ? 109.956 88.269 184.569 1.00 146.19 117 ASN B CA 1
ATOM 9792 C C . ASN B 2 117 ? 110.473 89.659 184.260 1.00 145.05 117 ASN B C 1
ATOM 9793 O O . ASN B 2 117 ? 110.353 90.543 185.111 1.00 146.15 117 ASN B O 1
ATOM 9798 N N . ASP B 2 118 ? 111.043 89.876 183.086 1.00 145.96 118 ASP B N 1
ATOM 9799 C CA . ASP B 2 118 ? 111.644 91.150 182.734 1.00 148.48 118 ASP B CA 1
ATOM 9800 C C . ASP B 2 118 ? 110.672 92.090 182.041 1.00 151.17 118 ASP B C 1
ATOM 9801 O O . ASP B 2 118 ? 111.033 93.237 181.772 1.00 146.98 118 ASP B O 1
ATOM 9806 N N . THR B 2 119 ? 109.458 91.631 181.751 1.00 160.56 119 THR B N 1
ATOM 9807 C CA . THR B 2 119 ? 108.519 92.414 180.961 1.00 169.05 119 THR B CA 1
ATOM 9808 C C . THR B 2 119 ? 108.004 93.600 181.752 1.00 176.59 119 THR B C 1
ATOM 9809 O O . THR B 2 119 ? 107.362 93.431 182.791 1.00 179.97 119 THR B O 1
ATOM 9813 N N . GLY B 2 120 ? 108.255 94.796 181.245 1.00 184.63 120 GLY B N 1
ATOM 9814 C CA . GLY B 2 120 ? 107.815 95.981 181.946 1.00 190.06 120 GLY B CA 1
ATOM 9815 C C . GLY B 2 120 ? 108.099 97.259 181.196 1.00 190.73 120 GLY B C 1
ATOM 9816 O O . GLY B 2 120 ? 107.978 97.312 179.971 1.00 188.24 120 GLY B O 1
ATOM 9817 N N . THR B 2 121 ? 108.486 98.302 181.917 1.00 189.17 121 THR B N 1
ATOM 9818 C CA . THR B 2 121 ? 108.690 99.589 181.282 1.00 186.35 121 THR B CA 1
ATOM 9819 C C . THR B 2 121 ? 109.925 100.251 181.866 1.00 178.50 121 THR B C 1
ATOM 9820 O O . THR B 2 121 ? 110.034 100.408 183.087 1.00 173.18 121 THR B O 1
ATOM 9824 N N . TYR B 2 122 ? 110.853 100.611 180.984 1.00 172.02 122 TYR B N 1
ATOM 9825 C CA . TYR B 2 122 ? 112.113 101.236 181.340 1.00 165.62 122 TYR B CA 1
ATOM 9826 C C . TYR B 2 122 ? 112.038 102.738 181.134 1.00 168.90 122 TYR B C 1
ATOM 9827 O O . TYR B 2 122 ? 111.322 103.223 180.255 1.00 168.58 122 TYR B O 1
ATOM 9836 N N . ARG B 2 123 ? 112.794 103.470 181.941 1.00 172.80 123 ARG B N 1
ATOM 9837 C CA . ARG B 2 123 ? 112.886 104.915 181.818 1.00 175.29 123 ARG B CA 1
ATOM 9838 C C . ARG B 2 123 ? 114.318 105.337 182.080 1.00 166.21 123 ARG B C 1
ATOM 9839 O O . ARG B 2 123 ? 114.799 105.219 183.210 1.00 165.15 123 ARG B O 1
ATOM 9847 N N . CYS B 2 124 ? 114.995 105.825 181.045 1.00 155.46 124 CYS B N 1
ATOM 9848 C CA . CYS B 2 124 ? 116.368 106.295 181.180 1.00 147.97 124 CYS B CA 1
ATOM 9849 C C . CYS B 2 124 ? 116.388 107.760 181.594 1.00 147.18 124 CYS B C 1
ATOM 9850 O O . CYS B 2 124 ? 115.437 108.499 181.337 1.00 146.60 124 CYS B O 1
ATOM 9853 N N . TYR B 2 125 ? 117.473 108.179 182.236 1.00 153.35 125 TYR B N 1
ATOM 9854 C CA . TYR B 2 125 ? 117.595 109.552 182.699 1.00 165.11 125 TYR B CA 1
ATOM 9855 C C . TYR B 2 125 ? 119.027 109.681 182.221 1.00 159.33 125 TYR B C 1
ATOM 9856 O O . TYR B 2 125 ? 119.910 108.997 182.741 1.00 155.62 125 TYR B O 1
ATOM 9865 N N . PHE B 2 126 ? 119.265 110.550 181.247 1.00 159.73 126 PHE B N 1
ATOM 9866 C CA . PHE B 2 126 ? 120.542 111.221 181.049 1.00 162.74 126 PHE B CA 1
ATOM 9867 C C . PHE B 2 126 ? 120.403 112.530 181.788 1.00 172.34 126 PHE B C 1
ATOM 9868 O O . PHE B 2 126 ? 119.555 113.344 181.451 1.00 177.87 126 PHE B O 1
ATOM 9876 N N . ASP B 2 127 ? 121.319 112.768 182.723 1.00 178.62 127 ASP B N 1
ATOM 9877 C CA . ASP B 2 127 ? 121.524 114.085 183.315 1.00 180.78 127 ASP B CA 1
ATOM 9878 C C . ASP B 2 127 ? 122.931 114.572 182.949 1.00 173.15 127 ASP B C 1
ATOM 9879 O O . ASP B 2 127 ? 123.921 113.925 183.291 1.00 164.27 127 ASP B O 1
ATOM 9884 N N . ARG B 2 128 ? 123.007 115.684 182.235 1.00 169.52 128 ARG B N 1
ATOM 9885 C CA . ARG B 2 128 ? 124.291 116.190 181.792 1.00 167.28 128 ARG B CA 1
ATOM 9886 C C . ARG B 2 128 ? 124.560 117.577 182.318 1.00 181.12 128 ARG B C 1
ATOM 9887 O O . ARG B 2 128 ? 123.648 118.389 182.461 1.00 179.46 128 ARG B O 1
ATOM 9895 N N . THR B 2 129 ? 125.829 117.843 182.598 1.00 195.93 129 THR B N 1
ATOM 9896 C CA . THR B 2 129 ? 126.238 119.159 183.075 1.00 207.02 129 THR B CA 1
ATOM 9897 C C . THR B 2 129 ? 126.911 119.422 181.733 1.00 210.22 129 THR B C 1
ATOM 9898 O O . THR B 2 129 ? 127.903 118.779 181.388 1.00 205.54 129 THR B O 1
ATOM 9902 N N . LEU B 2 130 ? 126.411 120.335 180.916 1.00 216.32 130 LEU B N 1
ATOM 9903 C CA . LEU B 2 130 ? 127.144 120.575 179.674 1.00 217.22 130 LEU B CA 1
ATOM 9904 C C . LEU B 2 130 ? 127.780 121.663 180.531 1.00 219.60 130 LEU B C 1
ATOM 9905 O O . LEU B 2 130 ? 127.101 122.416 181.217 1.00 214.22 130 LEU B O 1
ATOM 9910 N N . THR B 2 131 ? 129.108 121.711 180.490 1.00 30.00 131 THR B N 1
ATOM 9911 C CA . THR B 2 131 ? 129.962 122.844 180.817 1.00 30.00 131 THR B CA 1
ATOM 9912 C C . THR B 2 131 ? 130.395 123.585 179.576 1.00 30.00 131 THR B C 1
ATOM 9913 O O . THR B 2 131 ? 131.454 123.309 179.030 1.00 30.00 131 THR B O 1
ATOM 9917 N N . PHE B 2 132 ? 129.593 124.550 179.138 1.00 213.15 132 PHE B N 1
ATOM 9918 C CA . PHE B 2 132 ? 129.898 125.294 177.915 1.00 208.39 132 PHE B CA 1
ATOM 9919 C C . PHE B 2 132 ? 131.367 125.705 177.736 1.00 218.43 132 PHE B C 1
ATOM 9920 O O . PHE B 2 132 ? 132.021 125.137 176.876 1.00 218.02 132 PHE B O 1
ATOM 9928 N N . ASN B 2 133 ? 131.853 126.670 178.532 1.00 30.00 133 ASN B N 1
ATOM 9929 C CA . ASN B 2 133 ? 133.214 127.246 178.461 1.00 30.00 133 ASN B CA 1
ATOM 9930 C C . ASN B 2 133 ? 133.053 128.721 178.771 1.00 30.00 133 ASN B C 1
ATOM 9931 O O . ASN B 2 133 ? 133.672 129.590 178.153 1.00 30.00 133 ASN B O 1
ATOM 9936 N N . TYR B 2 134 ? 132.149 128.986 179.701 1.00 225.52 134 TYR B N 1
ATOM 9937 C CA . TYR B 2 134 ? 131.750 130.325 180.065 1.00 225.31 134 TYR B CA 1
ATOM 9938 C C . TYR B 2 134 ? 130.908 130.138 181.313 1.00 228.29 134 TYR B C 1
ATOM 9939 O O . TYR B 2 134 ? 130.966 130.941 182.242 1.00 228.73 134 TYR B O 1
ATOM 9948 N N . TYR B 2 135 ? 130.116 129.064 181.330 1.00 226.36 135 TYR B N 1
ATOM 9949 C CA . TYR B 2 135 ? 129.153 128.843 182.409 1.00 224.30 135 TYR B CA 1
ATOM 9950 C C . TYR B 2 135 ? 128.648 127.402 182.502 1.00 212.52 135 TYR B C 1
ATOM 9951 O O . TYR B 2 135 ? 127.729 127.033 181.768 1.00 213.78 135 TYR B O 1
ATOM 9960 N N . GLU B 2 136 ? 129.215 126.599 183.405 1.00 198.03 136 GLU B N 1
ATOM 9961 C CA . GLU B 2 136 ? 128.692 125.257 183.642 1.00 187.51 136 GLU B CA 1
ATOM 9962 C C . GLU B 2 136 ? 127.027 125.415 183.815 1.00 180.72 136 GLU B C 1
ATOM 9963 O O . GLU B 2 136 ? 126.606 126.287 184.577 1.00 175.63 136 GLU B O 1
ATOM 9969 N N . PHE B 2 137 ? 126.148 124.605 183.138 1.00 182.91 137 PHE B N 1
ATOM 9970 C CA . PHE B 2 137 ? 124.705 124.513 183.029 1.00 187.47 137 PHE B CA 1
ATOM 9971 C C . PHE B 2 137 ? 124.341 123.043 182.964 1.00 180.67 137 PHE B C 1
ATOM 9972 O O . PHE B 2 137 ? 125.124 122.227 182.474 1.00 184.86 137 PHE B O 1
ATOM 9980 N N . ARG B 2 138 ? 123.159 122.698 183.452 1.00 171.64 138 ARG B N 1
ATOM 9981 C CA . ARG B 2 138 ? 122.773 121.303 183.419 1.00 166.91 138 ARG B CA 1
ATOM 9982 C C . ARG B 2 138 ? 121.369 121.178 182.863 1.00 162.03 138 ARG B C 1
ATOM 9983 O O . ARG B 2 138 ? 120.582 122.126 182.893 1.00 162.42 138 ARG B O 1
ATOM 9991 N N . THR B 2 139 ? 121.078 119.999 182.326 1.00 152.95 139 THR B N 1
ATOM 9992 C CA . THR B 2 139 ? 119.755 119.655 181.847 1.00 145.89 139 THR B CA 1
ATOM 9993 C C . THR B 2 139 ? 119.629 118.147 181.887 1.00 143.97 139 THR B C 1
ATOM 9994 O O . THR B 2 139 ? 120.602 117.434 182.144 1.00 143.49 139 THR B O 1
ATOM 9998 N N . ASN B 2 140 ? 118.400 117.683 181.659 1.00 142.76 140 ASN B N 1
ATOM 9999 C CA . ASN B 2 140 ? 118.030 116.269 181.728 1.00 141.50 140 ASN B CA 1
ATOM 10000 C C . ASN B 2 140 ? 116.920 115.862 180.748 1.00 132.56 140 ASN B C 1
ATOM 10001 O O . ASN B 2 140 ? 116.087 116.683 180.364 1.00 126.39 140 ASN B O 1
ATOM 10006 N N . ILE B 2 141 ? 116.924 114.592 180.350 1.00 130.43 141 ILE B N 1
ATOM 10007 C CA . ILE B 2 141 ? 116.061 114.068 179.299 1.00 131.87 141 ILE B CA 1
ATOM 10008 C C . ILE B 2 141 ? 115.495 112.730 179.764 1.00 127.23 141 ILE B C 1
ATOM 10009 O O . ILE B 2 141 ? 116.111 112.036 180.578 1.00 126.42 141 ILE B O 1
ATOM 10014 N N . ASN B 2 142 ? 114.291 112.387 179.325 1.00 125.56 142 ASN B N 1
ATOM 10015 C CA . ASN B 2 142 ? 113.675 111.110 179.654 1.00 126.86 142 ASN B CA 1
ATOM 10016 C C . ASN B 2 142 ? 113.193 110.432 178.387 1.00 127.61 142 ASN B C 1
ATOM 10017 O O . ASN B 2 142 ? 112.407 111.007 177.631 1.00 130.47 142 ASN B O 1
ATOM 10022 N N . LYS B 2 143 ? 113.648 109.211 178.163 1.00 129.92 143 LYS B N 1
ATOM 10023 C CA . LYS B 2 143 ? 113.041 108.331 177.187 1.00 132.19 143 LYS B CA 1
ATOM 10024 C C . LYS B 2 143 ? 112.438 107.144 177.914 1.00 135.50 143 LYS B C 1
ATOM 10025 O O . LYS B 2 143 ? 112.949 106.704 178.946 1.00 136.07 143 LYS B O 1
ATOM 10031 N N . THR B 2 144 ? 111.345 106.631 177.370 1.00 136.10 144 THR B N 1
ATOM 10032 C CA . THR B 2 144 ? 110.685 105.465 177.921 1.00 133.67 144 THR B CA 1
ATOM 10033 C C . THR B 2 144 ? 110.477 104.313 176.959 1.00 130.02 144 THR B C 1
ATOM 10034 O O . THR B 2 144 ? 110.035 104.504 175.827 1.00 126.44 144 THR B O 1
ATOM 10038 N N . ILE B 2 145 ? 110.811 103.114 177.420 1.00 131.28 145 ILE B N 1
ATOM 10039 C CA . ILE B 2 145 ? 110.822 101.906 176.607 1.00 136.81 145 ILE B CA 1
ATOM 10040 C C . ILE B 2 145 ? 109.992 100.858 177.327 1.00 138.44 145 ILE B C 1
ATOM 10041 O O . ILE B 2 145 ? 110.241 100.570 178.501 1.00 141.91 145 ILE B O 1
ATOM 10046 N N . THR B 2 146 ? 109.005 100.295 176.642 1.00 139.68 146 THR B N 1
ATOM 10047 C CA . THR B 2 146 ? 108.187 99.256 177.251 1.00 141.21 146 THR B CA 1
ATOM 10048 C C . THR B 2 146 ? 108.628 97.908 176.709 1.00 142.87 146 THR B C 1
ATOM 10049 O O . THR B 2 146 ? 108.248 97.515 175.611 1.00 148.57 146 THR B O 1
ATOM 10053 N N . LEU B 2 147 ? 109.426 97.189 177.487 1.00 141.96 147 LEU B N 1
ATOM 10054 C CA . LEU B 2 147 ? 109.921 95.882 177.085 1.00 142.03 147 LEU B CA 1
ATOM 10055 C C . LEU B 2 147 ? 108.803 94.861 177.123 1.00 147.66 147 LEU B C 1
ATOM 10056 O O . LEU B 2 147 ? 108.023 94.826 178.074 1.00 146.93 147 LEU B O 1
ATOM 10061 N N . ASN B 2 148 ? 108.743 94.017 176.097 1.00 157.68 148 ASN B N 1
ATOM 10062 C CA . ASN B 2 148 ? 107.623 93.109 175.886 1.00 165.10 148 ASN B CA 1
ATOM 10063 C C . ASN B 2 148 ? 108.357 91.832 175.503 1.00 163.01 148 ASN B C 1
ATOM 10064 O O . ASN B 2 148 ? 108.889 91.732 174.393 1.00 159.77 148 ASN B O 1
ATOM 10069 N N . VAL B 2 149 ? 108.328 90.842 176.389 1.00 164.05 149 VAL B N 1
ATOM 10070 C CA . VAL B 2 149 ? 109.024 89.584 176.155 1.00 166.13 149 VAL B CA 1
ATOM 10071 C C . VAL B 2 149 ? 108.071 88.599 175.504 1.00 169.80 149 VAL B C 1
ATOM 10072 O O . VAL B 2 149 ? 107.048 88.231 176.092 1.00 168.35 149 VAL B O 1
ATOM 10076 N N . VAL B 2 150 ? 108.419 88.157 174.301 1.00 177.51 150 VAL B N 1
ATOM 10077 C CA . VAL B 2 150 ? 107.629 87.198 173.539 1.00 184.31 150 VAL B CA 1
ATOM 10078 C C . VAL B 2 150 ? 108.511 86.000 173.225 1.00 177.36 150 VAL B C 1
ATOM 10079 O O . VAL B 2 150 ? 109.639 86.181 172.752 1.00 170.10 150 VAL B O 1
ATOM 10083 N N . PRO B 2 151 ? 108.053 84.777 173.476 1.00 176.66 151 PRO B N 1
ATOM 10084 C CA . PRO B 2 151 ? 108.863 83.606 173.132 1.00 181.77 151 PRO B CA 1
ATOM 10085 C C . PRO B 2 151 ? 108.980 83.426 171.623 1.00 187.67 151 PRO B C 1
ATOM 10086 O O . PRO B 2 151 ? 108.107 83.860 170.869 1.00 189.85 151 PRO B O 1
ATOM 10090 N N . LYS B 2 152 ? 110.097 82.812 171.193 1.00 185.58 152 LYS B N 1
ATOM 10091 C CA . LYS B 2 152 ? 110.283 82.266 169.846 1.00 178.85 152 LYS B CA 1
ATOM 10092 C C . LYS B 2 152 ? 110.145 83.280 168.714 1.00 178.23 152 LYS B C 1
ATOM 10093 O O . LYS B 2 152 ? 109.135 83.255 168.007 1.00 177.93 152 LYS B O 1
ATOM 10099 N N . ALA B 2 153 ? 111.134 84.170 168.560 1.00 176.19 153 ALA B N 1
ATOM 10100 C CA . ALA B 2 153 ? 111.052 85.417 167.788 1.00 178.52 153 ALA B CA 1
ATOM 10101 C C . ALA B 2 153 ? 110.566 85.242 166.348 1.00 183.46 153 ALA B C 1
ATOM 10102 O O . ALA B 2 153 ? 111.001 84.331 165.639 1.00 182.96 153 ALA B O 1
ATOM 10104 N N . THR B 2 154 ? 109.649 86.120 165.940 1.00 187.45 154 THR B N 1
ATOM 10105 C CA . THR B 2 154 ? 109.193 86.278 164.568 1.00 184.69 154 THR B CA 1
ATOM 10106 C C . THR B 2 154 ? 110.086 87.274 163.833 1.00 183.86 154 THR B C 1
ATOM 10107 O O . THR B 2 154 ? 111.189 87.608 164.276 1.00 181.14 154 THR B O 1
ATOM 10111 N N . ARG B 2 155 ? 109.615 87.678 162.655 1.00 180.42 155 ARG B N 1
ATOM 10112 C CA . ARG B 2 155 ? 110.345 88.605 161.799 1.00 177.69 155 ARG B CA 1
ATOM 10113 C C . ARG B 2 155 ? 109.987 90.082 161.960 1.00 173.40 155 ARG B C 1
ATOM 10114 O O . ARG B 2 155 ? 110.816 90.947 161.706 1.00 169.61 155 ARG B O 1
ATOM 10122 N N . GLY B 2 156 ? 108.766 90.383 162.389 1.00 173.80 156 GLY B N 1
ATOM 10123 C CA . GLY B 2 156 ? 108.439 91.760 162.708 1.00 173.95 156 GLY B CA 1
ATOM 10124 C C . GLY B 2 156 ? 107.329 92.405 161.906 1.00 176.57 156 GLY B C 1
ATOM 10125 O O . GLY B 2 156 ? 107.204 93.633 161.910 1.00 177.40 156 GLY B O 1
ATOM 10126 N N . THR B 2 157 ? 106.555 91.600 161.171 1.00 176.59 157 THR B N 1
ATOM 10127 C CA . THR B 2 157 ? 105.300 91.939 160.484 1.00 174.30 157 THR B CA 1
ATOM 10128 C C . THR B 2 157 ? 105.399 92.996 159.386 1.00 173.50 157 THR B C 1
ATOM 10129 O O . THR B 2 157 ? 104.401 93.262 158.714 1.00 171.18 157 THR B O 1
ATOM 10133 N N . ALA B 2 158 ? 106.565 93.611 159.194 1.00 168.24 158 ALA B N 1
ATOM 10134 C CA . ALA B 2 158 ? 106.811 94.423 158.013 1.00 158.72 158 ALA B CA 1
ATOM 10135 C C . ALA B 2 158 ? 107.983 93.888 157.225 1.00 158.40 158 ALA B C 1
ATOM 10136 O O . ALA B 2 158 ? 108.231 94.363 156.117 1.00 154.42 158 ALA B O 1
ATOM 10138 N N . SER B 2 159 ? 108.720 92.937 157.793 1.00 166.84 159 SER B N 1
ATOM 10139 C CA . SER B 2 159 ? 109.618 92.114 156.996 1.00 173.75 159 SER B CA 1
ATOM 10140 C C . SER B 2 159 ? 108.862 90.955 156.362 1.00 179.31 159 SER B C 1
ATOM 10141 O O . SER B 2 159 ? 109.207 90.499 155.267 1.00 179.96 159 SER B O 1
ATOM 10144 N N . ILE B 2 160 ? 107.828 90.465 157.036 1.00 183.53 160 ILE B N 1
ATOM 10145 C CA . ILE B 2 160 ? 106.971 89.465 156.424 1.00 186.65 160 ILE B CA 1
ATOM 10146 C C . ILE B 2 160 ? 106.081 90.104 155.380 1.00 192.13 160 ILE B C 1
ATOM 10147 O O . ILE B 2 160 ? 105.911 89.560 154.287 1.00 197.27 160 ILE B O 1
ATOM 10152 N N . LEU B 2 161 ? 105.542 91.288 155.684 1.00 199.98 161 LEU B N 1
ATOM 10153 C CA . LEU B 2 161 ? 104.589 91.950 154.795 1.00 207.69 161 LEU B CA 1
ATOM 10154 C C . LEU B 2 161 ? 105.227 92.355 153.473 1.00 209.22 161 LEU B C 1
ATOM 10155 O O . LEU B 2 161 ? 104.648 92.148 152.400 1.00 210.35 161 LEU B O 1
ATOM 10160 N N . SER B 2 162 ? 106.431 92.917 153.526 1.00 208.38 162 SER B N 1
ATOM 10161 C CA . SER B 2 162 ? 107.087 93.299 152.287 1.00 204.46 162 SER B CA 1
ATOM 10162 C C . SER B 2 162 ? 107.694 92.110 151.575 1.00 191.51 162 SER B C 1
ATOM 10163 O O . SER B 2 162 ? 108.102 92.243 150.422 1.00 195.97 162 SER B O 1
ATOM 10166 N N . GLU B 2 163 ? 107.795 90.984 152.274 1.00 177.80 163 GLU B N 1
ATOM 10167 C CA . GLU B 2 163 ? 108.161 89.712 151.665 1.00 174.96 163 GLU B CA 1
ATOM 10168 C C . GLU B 2 163 ? 107.091 89.240 150.681 1.00 177.02 163 GLU B C 1
ATOM 10169 O O . GLU B 2 163 ? 107.401 88.716 149.611 1.00 181.13 163 GLU B O 1
ATOM 10175 N N . VAL B 2 164 ? 105.829 89.426 151.062 1.00 181.36 164 VAL B N 1
ATOM 10176 C CA . VAL B 2 164 ? 104.701 88.935 150.285 1.00 187.14 164 VAL B CA 1
ATOM 10177 C C . VAL B 2 164 ? 104.351 89.906 149.164 1.00 191.53 164 VAL B C 1
ATOM 10178 O O . VAL B 2 164 ? 104.100 89.491 148.026 1.00 187.65 164 VAL B O 1
ATOM 10182 N N . MET B 2 165 ? 104.397 91.211 149.448 1.00 200.08 165 MET B N 1
ATOM 10183 C CA . MET B 2 165 ? 104.077 92.220 148.441 1.00 207.80 165 MET B CA 1
ATOM 10184 C C . MET B 2 165 ? 105.099 92.254 147.317 1.00 201.76 165 MET B C 1
ATOM 10185 O O . MET B 2 165 ? 104.811 92.758 146.228 1.00 203.79 165 MET B O 1
ATOM 10190 N N . MET B 2 166 ? 106.298 91.733 147.563 1.00 196.39 166 MET B N 1
ATOM 10191 C CA . MET B 2 166 ? 107.267 91.614 146.488 1.00 194.33 166 MET B CA 1
ATOM 10192 C C . MET B 2 166 ? 106.808 90.589 145.469 1.00 193.27 166 MET B C 1
ATOM 10193 O O . MET B 2 166 ? 106.779 90.863 144.264 1.00 196.64 166 MET B O 1
ATOM 10198 N N . TYR B 2 167 ? 106.389 89.417 145.936 1.00 192.67 167 TYR B N 1
ATOM 10199 C CA . TYR B 2 167 ? 105.981 88.383 145.001 1.00 195.89 167 TYR B CA 1
ATOM 10200 C C . TYR B 2 167 ? 104.599 88.622 144.426 1.00 198.36 167 TYR B C 1
ATOM 10201 O O . TYR B 2 167 ? 104.229 87.947 143.465 1.00 198.43 167 TYR B O 1
ATOM 10210 N N . VAL B 2 168 ? 103.837 89.576 144.957 1.00 206.03 168 VAL B N 1
ATOM 10211 C CA . VAL B 2 168 ? 102.609 89.961 144.268 1.00 212.21 168 VAL B CA 1
ATOM 10212 C C . VAL B 2 168 ? 102.937 90.697 142.976 1.00 204.13 168 VAL B C 1
ATOM 10213 O O . VAL B 2 168 ? 102.437 90.347 141.900 1.00 203.74 168 VAL B O 1
ATOM 10217 N N . SER B 2 169 ? 103.801 91.701 143.090 1.00 189.43 169 SER B N 1
ATOM 10218 C CA . SER B 2 169 ? 104.264 92.444 141.930 1.00 177.89 169 SER B CA 1
ATOM 10219 C C . SER B 2 169 ? 105.073 91.613 140.947 1.00 177.23 169 SER B C 1
ATOM 10220 O O . SER B 2 169 ? 104.926 91.780 139.745 1.00 180.84 169 SER B O 1
ATOM 10223 N N . ILE B 2 170 ? 105.954 90.747 141.435 1.00 175.27 170 ILE B N 1
ATOM 10224 C CA . ILE B 2 170 ? 106.751 89.938 140.512 1.00 176.65 170 ILE B CA 1
ATOM 10225 C C . ILE B 2 170 ? 105.920 88.953 139.676 1.00 176.70 170 ILE B C 1
ATOM 10226 O O . ILE B 2 170 ? 106.128 88.821 138.471 1.00 172.59 170 ILE B O 1
ATOM 10231 N N . ILE B 2 171 ? 104.969 88.281 140.307 1.00 179.36 171 ILE B N 1
ATOM 10232 C CA . ILE B 2 171 ? 104.082 87.393 139.562 1.00 184.21 171 ILE B CA 1
ATOM 10233 C C . ILE B 2 171 ? 103.167 88.207 138.660 1.00 175.58 171 ILE B C 1
ATOM 10234 O O . ILE B 2 171 ? 102.920 87.841 137.505 1.00 173.69 171 ILE B O 1
ATOM 10239 N N . GLY B 2 172 ? 102.663 89.318 139.189 1.00 167.99 172 GLY B N 1
ATOM 10240 C CA . GLY B 2 172 ? 101.779 90.187 138.435 1.00 163.33 172 GLY B CA 1
ATOM 10241 C C . GLY B 2 172 ? 102.404 90.664 137.139 1.00 160.76 172 GLY B C 1
ATOM 10242 O O . GLY B 2 172 ? 101.733 90.751 136.111 1.00 159.52 172 GLY B O 1
ATOM 10243 N N . LEU B 2 173 ? 103.670 91.062 137.209 1.00 162.35 173 LEU B N 1
ATOM 10244 C CA . LEU B 2 173 ? 104.428 91.440 136.024 1.00 166.86 173 LEU B CA 1
ATOM 10245 C C . LEU B 2 173 ? 104.724 90.285 135.076 1.00 173.99 173 LEU B C 1
ATOM 10246 O O . LEU B 2 173 ? 104.558 90.407 133.870 1.00 180.01 173 LEU B O 1
ATOM 10251 N N . GLN B 2 174 ? 105.144 89.157 135.635 1.00 181.92 174 GLN B N 1
ATOM 10252 C CA . GLN B 2 174 ? 105.476 87.979 134.844 1.00 190.21 174 GLN B CA 1
ATOM 10253 C C . GLN B 2 174 ? 104.297 87.547 133.978 1.00 191.01 174 GLN B C 1
ATOM 10254 O O . GLN B 2 174 ? 104.427 86.664 133.130 1.00 186.91 174 GLN B O 1
ATOM 10260 N N . LEU B 2 175 ? 103.147 88.178 134.198 1.00 196.82 175 LEU B N 1
ATOM 10261 C CA . LEU B 2 175 ? 101.943 87.861 133.439 1.00 200.96 175 LEU B CA 1
ATOM 10262 C C . LEU B 2 175 ? 101.784 88.795 132.243 1.00 205.85 175 LEU B C 1
ATOM 10263 O O . LEU B 2 175 ? 101.545 88.348 131.121 1.00 211.24 175 LEU B O 1
ATOM 10268 N N . TRP B 2 176 ? 101.917 90.094 132.492 1.00 202.89 176 TRP B N 1
ATOM 10269 C CA . TRP B 2 176 ? 101.789 91.086 131.445 1.00 199.03 176 TRP B CA 1
ATOM 10270 C C . TRP B 2 176 ? 102.819 90.764 130.383 1.00 198.33 176 TRP B C 1
ATOM 10271 O O . TRP B 2 176 ? 102.533 90.877 129.190 1.00 198.37 176 TRP B O 1
ATOM 10282 N N . LEU B 2 177 ? 103.973 90.254 130.811 1.00 201.70 177 LEU B N 1
ATOM 10283 C CA . LEU B 2 177 ? 105.013 89.795 129.889 1.00 205.77 177 LEU B CA 1
ATOM 10284 C C . LEU B 2 177 ? 104.603 88.612 128.992 1.00 207.51 177 LEU B C 1
ATOM 10285 O O . LEU B 2 177 ? 104.910 88.611 127.801 1.00 211.77 177 LEU B O 1
ATOM 10290 N N . LEU B 2 178 ? 103.912 87.617 129.549 1.00 209.62 178 LEU B N 1
ATOM 10291 C CA . LEU B 2 178 ? 103.425 86.505 128.743 1.00 215.00 178 LEU B CA 1
ATOM 10292 C C . LEU B 2 178 ? 102.011 86.735 128.246 1.00 218.79 178 LEU B C 1
ATOM 10293 O O . LEU B 2 178 ? 101.586 86.084 127.285 1.00 211.67 178 LEU B O 1
ATOM 10298 N N . VAL B 2 179 ? 101.265 87.641 128.882 1.00 232.37 179 VAL B N 1
ATOM 10299 C CA . VAL B 2 179 ? 100.059 88.145 128.236 1.00 243.45 179 VAL B CA 1
ATOM 10300 C C . VAL B 2 179 ? 100.441 88.807 126.930 1.00 243.40 179 VAL B C 1
ATOM 10301 O O . VAL B 2 179 ? 100.170 88.278 125.852 1.00 247.16 179 VAL B O 1
ATOM 10305 N N . GLU B 2 180 ? 101.170 89.912 127.012 1.00 246.10 180 GLU B N 1
ATOM 10306 C CA . GLU B 2 180 ? 101.444 90.724 125.834 1.00 250.83 180 GLU B CA 1
ATOM 10307 C C . GLU B 2 180 ? 102.250 90.011 124.749 1.00 243.37 180 GLU B C 1
ATOM 10308 O O . GLU B 2 180 ? 102.061 90.277 123.561 1.00 252.89 180 GLU B O 1
ATOM 10314 N N . MET B 2 181 ? 103.145 89.111 125.144 1.00 225.38 181 MET B N 1
ATOM 10315 C CA . MET B 2 181 ? 103.899 88.331 124.165 1.00 216.47 181 MET B CA 1
ATOM 10316 C C . MET B 2 181 ? 103.025 87.330 123.405 1.00 209.37 181 MET B C 1
ATOM 10317 O O . MET B 2 181 ? 103.131 87.213 122.184 1.00 213.48 181 MET B O 1
ATOM 10322 N N . VAL B 2 182 ? 102.157 86.620 124.122 1.00 197.62 182 VAL B N 1
ATOM 10323 C CA . VAL B 2 182 ? 101.200 85.713 123.490 1.00 192.17 182 VAL B CA 1
ATOM 10324 C C . VAL B 2 182 ? 100.210 86.500 122.640 1.00 187.12 182 VAL B C 1
ATOM 10325 O O . VAL B 2 182 ? 99.852 86.105 121.531 1.00 180.36 182 VAL B O 1
ATOM 10329 N N . TYR B 2 183 ? 99.782 87.627 123.196 1.00 187.22 183 TYR B N 1
ATOM 10330 C CA . TYR B 2 183 ? 98.868 88.569 122.553 1.00 188.20 183 TYR B CA 1
ATOM 10331 C C . TYR B 2 183 ? 99.512 89.239 121.357 1.00 181.57 183 TYR B C 1
ATOM 10332 O O . TYR B 2 183 ? 98.866 89.452 120.329 1.00 183.95 183 TYR B O 1
ATOM 10341 N N . CYS B 2 184 ? 100.795 89.561 121.463 1.00 179.54 184 CYS B N 1
ATOM 10342 C CA . CYS B 2 184 ? 101.497 90.030 120.279 1.00 182.15 184 CYS B CA 1
ATOM 10343 C C . CYS B 2 184 ? 101.813 88.879 119.340 1.00 186.02 184 CYS B C 1
ATOM 10344 O O . CYS B 2 184 ? 101.905 89.081 118.128 1.00 190.31 184 CYS B O 1
ATOM 10347 N N . TYR B 2 185 ? 101.973 87.665 119.868 1.00 191.90 185 TYR B N 1
ATOM 10348 C CA . TYR B 2 185 ? 102.454 86.588 119.008 1.00 202.87 185 TYR B CA 1
ATOM 10349 C C . TYR B 2 185 ? 101.364 86.086 118.080 1.00 207.39 185 TYR B C 1
ATOM 10350 O O . TYR B 2 185 ? 101.627 85.788 116.911 1.00 215.03 185 TYR B O 1
ATOM 10359 N N . ARG B 2 186 ? 100.149 85.974 118.592 1.00 205.06 186 ARG B N 1
ATOM 10360 C CA . ARG B 2 186 ? 99.028 85.550 117.773 1.00 209.03 186 ARG B CA 1
ATOM 10361 C C . ARG B 2 186 ? 98.794 86.573 116.670 1.00 203.48 186 ARG B C 1
ATOM 10362 O O . ARG B 2 186 ? 98.434 86.228 115.543 1.00 200.67 186 ARG B O 1
ATOM 10370 N N . LYS B 2 187 ? 98.985 87.838 117.022 1.00 201.58 187 LYS B N 1
ATOM 10371 C CA . LYS B 2 187 ? 98.483 88.960 116.247 1.00 206.26 187 LYS B CA 1
ATOM 10372 C C . LYS B 2 187 ? 99.258 89.115 114.950 1.00 215.48 187 LYS B C 1
ATOM 10373 O O . LYS B 2 187 ? 98.719 89.572 113.938 1.00 212.85 187 LYS B O 1
ATOM 10379 N N . ILE B 2 188 ? 100.529 88.735 114.960 1.00 238.59 188 ILE B N 1
ATOM 10380 C CA . ILE B 2 188 ? 101.404 89.136 113.869 1.00 259.60 188 ILE B CA 1
ATOM 10381 C C . ILE B 2 188 ? 101.690 87.967 112.928 1.00 255.80 188 ILE B C 1
ATOM 10382 O O . ILE B 2 188 ? 101.901 88.161 111.727 1.00 256.86 188 ILE B O 1
ATOM 10387 N N . ALA B 2 189 ? 101.687 86.731 113.434 1.00 243.89 189 ALA B N 1
ATOM 10388 C CA . ALA B 2 189 ? 101.696 85.589 112.525 1.00 231.48 189 ALA B CA 1
ATOM 10389 C C . ALA B 2 189 ? 100.374 85.475 111.791 1.00 232.06 189 ALA B C 1
ATOM 10390 O O . ALA B 2 189 ? 100.319 84.909 110.695 1.00 226.27 189 ALA B O 1
ATOM 10392 N N . ALA B 2 190 ? 99.304 86.004 112.385 1.00 240.89 190 ALA B N 1
ATOM 10393 C CA . ALA B 2 190 ? 98.064 86.223 111.651 1.00 247.36 190 ALA B CA 1
ATOM 10394 C C . ALA B 2 190 ? 98.273 87.218 110.515 1.00 249.55 190 ALA B C 1
ATOM 10395 O O . ALA B 2 190 ? 97.746 87.033 109.413 1.00 250.17 190 ALA B O 1
ATOM 10397 N N . ALA B 2 191 ? 99.049 88.274 110.763 1.00 248.95 191 ALA B N 1
ATOM 10398 C CA . ALA B 2 191 ? 99.505 89.120 109.670 1.00 248.69 191 ALA B CA 1
ATOM 10399 C C . ALA B 2 191 ? 100.691 88.508 108.946 1.00 259.21 191 ALA B C 1
ATOM 10400 O O . ALA B 2 191 ? 101.129 89.049 107.928 1.00 265.84 191 ALA B O 1
ATOM 10402 N N . GLY B 2 192 ? 101.237 87.408 109.468 1.00 267.53 192 GLY B N 1
ATOM 10403 C CA . GLY B 2 192 ? 102.321 86.726 108.792 1.00 274.78 192 GLY B CA 1
ATOM 10404 C C . GLY B 2 192 ? 101.887 85.982 107.547 1.00 283.45 192 GLY B C 1
ATOM 10405 O O . GLY B 2 192 ? 102.676 85.830 106.610 1.00 287.80 192 GLY B O 1
ATOM 10406 N N . GLU B 2 193 ? 100.634 85.519 107.499 1.00 283.47 193 GLU B N 1
ATOM 10407 C CA . GLU B 2 193 ? 100.181 84.811 106.305 1.00 277.56 193 GLU B CA 1
ATOM 10408 C C . GLU B 2 193 ? 99.868 85.760 105.154 1.00 273.38 193 GLU B C 1
ATOM 10409 O O . GLU B 2 193 ? 99.610 85.296 104.040 1.00 269.95 193 GLU B O 1
ATOM 10415 N N . GLU B 2 194 ? 99.866 87.074 105.397 1.00 268.94 194 GLU B N 1
ATOM 10416 C CA . GLU B 2 194 ? 99.629 88.021 104.312 1.00 260.97 194 GLU B CA 1
ATOM 10417 C C . GLU B 2 194 ? 100.908 88.346 103.561 1.00 254.03 194 GLU B C 1
ATOM 10418 O O . GLU B 2 194 ? 100.855 88.773 102.405 1.00 267.75 194 GLU B O 1
ATOM 10424 N N . ALA B 2 195 ? 102.057 88.187 104.203 1.00 230.55 195 ALA B N 1
ATOM 10425 C CA . ALA B 2 195 ? 103.333 88.453 103.548 1.00 212.44 195 ALA B CA 1
ATOM 10426 C C . ALA B 2 195 ? 103.634 87.414 102.471 1.00 203.67 195 ALA B C 1
ATOM 10427 O O . ALA B 2 195 ? 103.241 87.569 101.312 1.00 194.64 195 ALA B O 1
#

Secondary structure (DSSP, 8-state):
-HHHHHHHHHT-STTHHHHHHHHHHHHHHHHSPPPSSS-HHHHHHHHHHHHHHHHHHHHSS-SHHHHHHHTTSHHHHHHHHHHHHHHHTT---TTGGGGGHHHHH-TTHHHHHHHHHHHHHHHHHHHHHHHHHHHHHHHHHHHHHTTSTT-EEEE-----SS-TT--SS--SSSHHHHTT-TTTS---SS-SS------SSSS----TTEEEES-S--STTTTT--SSHHHHHHHHHHHHHTSSHHHHHHHHHHHT-GGGGTHHHHHHHHHHHHHHHHHHHHHHHHTHHHHHHHHHHHHHHHHHHHHHHHHH---SGGGTHHHHHHHHHHHSHHHHHHHHHHHHHHHHHHH---SS--HHHHHHHHHHHHHHHHHHHHHHHHHHTTSTHHHHHHSHHHHHHHHHHHHHHHHHHH---GGGGGGGGGGHHHHTTTSSSHHHHHHHHHHTTTTTHHHHHHHHHHHHHHHHHHHHHHHHHHHHSGGGTSSSS---SS-SSSHHHHHHHHHHHHHT--HHHHHHHHHHS-HHHHHHHHHHHHHHHHHHHHHHHHHHHHH---HHHHHHHHHHHHHHHSHHHHHHHHHHHHHHHHHHTT-SGGGGT-SHHHHHHHHHHHHHHHHHHHHHHHHHHHHHHHHHHHSSTHHHHHHHHHHHHHHHGGG---TTHHHHTTGGGTHHHH-HHHHHHHHHHHHHHHHHHHHHHHHHHHHHHHHHHHHHHHTT---EEEETTT-PBP-SSS-SBSTTHHHHHHHS-EEEE--SSSSSSTTHHHHHHHHTTTTSSHHHHHHHHHS---SSBPPPSSS-GGGHHHHHHHIIIIIIHHHHHHHHHHHHHHHHIIIII-SS-SS--SHHHHHHHHHHHHHH------------TTSSTHHHHHH-HHHHHHHHHHHHHHHHHGGG--SS--HHHHHHHHHHHHHHHHHHHHHHHHHHHHHHHHHTTSHHHHHHHHHHHHHHHHHHHHHH--HHHHHHHHGGGGGGGGGGHHHHSHHHHHHHHHHHTTTHHHHHHHHHHHHHHHHHHHHHHHHSS----TT-SSSSSSSSHHHHHHHHHHHHTT-SHHHHHHHHH--SSSS---S-B-SSSS-B-----HHHHHHHHHHHHHHHHHHHHHHHHHHHHHHTTHHHHHH-/---------EEESSS-EEEEEE---TTTTS-EEEEEEEEEEESS-S-----EEESSS--B---TTTTTTEEE-S--SSS--SEEEEEE-S--GGG-EEEEEEEEEEEE-SS-EEEEEEEEEEEEEEESS----SSTTHHHHHHHHHHHHHHHHHHHHHHHHHHHHHHTGGG-

Foldseek 3Di:
DVLQVLVVVLVDPVNVVVVVVLLVVLLVQLFFDDDPVCHCVVVVVSLCSLVVNLCSLQSNQDDPVRSVVSVPDVLSVVSCVLSVVSVVVVVPLSSLCSNVVVQSSDPLSVVVVVQLVVLVVQLVLLVCLVVLVLLLLLLVVLLQCFLLQQKFKFADFDCDDDVPVHCVVPDDPCVVVRRADPVRTAAPFDAPAGQAAAPDPAAADDDPRIDIDRHYQGPLRNQCGSFARPSSSVLLLCLLLVALNVVVVVSCCNRRHLPCVVSSVVSNVVSPVSVLVSLVSSVVSVVVVVVVVVVVVVVVVVVCVVVVVVVVCVVVVCLVVVLVVLQVVVPDCVLVVVVVVLLVVLLVLLFFCFFPDPPVRVVCSVVVVVVVLVVLVCVLVSLCSHQPVVVLVVPCLSVLSVVLNVLVVVVVVVCLPVLSSLSSNVCVLVVCVVPDQSVLLVVLVVVCCPPVVSLVVVLVSLLSSQLSVLLPQCLVLCQPPVVVPDPPSPDDPQGSVRSVSSSVLLVCLLVSHNPVVLSVCCPSGNPPPSVVSSVVSCVSSVSSLSSSLVVSLVVSDVPVPVVQLVVLQVVCPDPVLLVVLVVLLVVLLVLLQFDFDCCLVDPVSVVVNVPVVVVSLVSLVVVVVSLCSHQNPVRQCVDDLSVLSCVLSVLVVVPVVVVCHVVSVLSSLVSSVSCCVSDQLLVLVVVVVVLVPVVVVVLVVCLVSVCLSLLSSFCSNAAQLLKFWAADPSRDTDAPVDDFFVVRSVVCVVVHPTDIDGDLQANSRSVSNVVLLVCLQLVAPVVSHVQSSQQGDDNGTHGHRGHNNVVVVSSVVCNCSNRSSSVSSVVSVVVVSVVCCCPPVNPPGGSAGPVSVVVLVVLVCVPPDDDDDDAQCPDDPVAHCLSVVVPPVVNPVVVLVLVVVVSVLSSRRGPPPDVVNVVVSVVVLVVSLVVLVVVLVSVCVRRPPNQCPDVLNVLSVVLSVLSVVLVVVVVVPPPSVNSVSCSSVSVSNVSCQVVSVSSVVLVSLCVSLVSSVVNLVVVVVSLLSSLLSVCCVAFAQFQDDFQCPPQCGSRGSSNSSVNVVCPLSPYCLVRQQVRQSDADPPRKPFQCDDPRGDHGMNHHHNVCRPCSNVVVNVVSPSSVVVSSVSSSCSVVVVVPVVVD/DDDFDQDDAEAAAQFKDKHKGFADDPDNPFAKAKKKFKWWQFPVHGDIDTQAIDHLDGGGDPDPVQHPFKAWPFDHDPNSTRMTMMIGHRDDPRRFGKMKMKMKMQRQGPPHGRIDIDIDMHGHDYDHDDDDPVVVVVVVVVVVVVVVVVVVVVVVVCVVVVVVVVVVVVVD

GO terms:
  GO:0005886 plasma membrane (C, EXP)

Sequence (1312 aa):
PIRRGAIRVFVNSAFNFFIMFTIFSNCIFMTISNPPAWSKIVEYTFTGIYTFEVIVKVLSRGFCIGHFTFLRDPWNWLDFSVVTMTYITEFRTFRVLRALKTITIFPGLKTIVRALIESMKQMGDVVILTVFSLAVFTLAGMQLFMGNLRHKCIRWPISNVTLDYESAYNTTFDFTAYIENEENQYFLDGALDALLCGNNSDAGKCPEGYTCMKAGRNPNYGYTNYDNFAWTFLCLFRLMLQDYWENLYQMTLRAAGKSYMVFFIMVIFLGSFYLINLILAVVAMAYEEQNQATLAEAQEKEAEFQRAVEQLRNCCGPWVFLKKWVHFVMMDPFTDLFITLCIILNTLFMSIEHHPMNESFQSLLSAGNLVFTTIFAAEMVLKIIALDPYYYFQQTWNIFDSIIVSLSLLELGLSGMSVLRSLRLLRIFKLAKSWPTLNILIKIICNSVGALGNLTIVLAIIVFIFALVGFQLFGKNYKEYVCKISDDCELPRWHMNDFFHSFLIVFRALCGEWIETMWDCMEVGGVPMCLAVYMMVIIIGNLVMLNLFLALLLSSFGKIWWNLRRTCYTIVEHDYFETFIIFMILLSSGVLAFEDIYIWRRRVIKVILEYADKVFTYVFIVEMLLKWVAYGFKRYFTDAWCWLDFVIVGASIMGITSSLIKNLRTIRALRPLRALSRFEGMKVVVRALLGAIPSIMNVLLVCLMFWLIFSIMGVNLFAGKFYRCINTTTDEILPVEEVNNRSDCMALMYTNEVRWVNLKVNYDNAGMGYLSLLQVSTFKGWMDIMYAAVDSREVEDQPIYEINVYMYLYFVIFIVFGAFFTLNLFIGVIIDNFNRQKQKLGGEDLFMTEEQKKYYNAMKKLGSKKAAKCIPRPSNVVQGVVYDIVTQPFTDIFIMALICINMVAMMVESEDQSQVKKDILSQINVIFVIIFTVECLLKLLALRQYFFTVGWNVFDFAVVVISIIGLLLSDIISPTLFRVIRLARIARVLRLIRAAKGIRTLLFALMMSLPALFNIGLLLFLIMFIFSIFGMSNFAYVKKQGGVDDIFNFETFGNSMICLFEITTSAGWDGLLLPTLNTGPPDCDPDVENPGTDVRGNCGNPGKGITFFCSYIILSFLVVVNMYIAIILENFGVAQEESSACVEVDSDTEAVVGHGFKLGCISCKMRGEVQASATVDWWFMAKGESEFSHIYSYIDMTGMVNDERFLDRLNWMGSKNTFDLQDGSIYILNVTLNDTGTYRCYFDRTLTFNYYEFRTNINKTITLNVVPKATRGTASILSEVMMYVSIIGLQLWLLVEMVYCYRKIAAAGEEA

Radius of gyration: 37.84 Å; Cα contacts (8 Å, |Δi|>4): 1577; chains: 2; bounding box: 120×110×110 Å

B-factor: mean 170.36, std 61.85, range [20.0, 440.0]

Organism: Electrophorus electricus (NCBI:txid8005)

Nearest PDB structures (foldseek):
  5xsy-assembly1_B  TM=1.006E+00  e=1.275E-31  Electrophorus electricus
  7w9m-assembly1_B  TM=9.713E-01  e=1.496E-17  Homo sapiens
  7tj9-assembly1_B  TM=9.480E-01  e=1.141E-15  Homo sapiens
  3mj6-assembly1_A  TM=7.570E-01  e=1.888E-06  Mus musculus
  3mj9-assembly1_A  TM=7.898E-01  e=3.677E-06  Mus musculus

InterPro domains:
  IPR001696 Voltage gated sodium channel, alpha subunit [PR00170] (1549-1568)
  IPR001696 Voltage gated sodium channel, alpha subunit [PR00170] (1584-1597)
  IPR005821 Ion transport domain [PF00520] (122-411)
  IPR005821 Ion transport domain [PF00520] (566-797)
  IPR005821 Ion transport domain [PF00520] (1000-1273)
  IPR005821 Ion transport domain [PF00520] (1322-1577)
  IPR010526 Sodium ion transport-associated domain [PF06512] (804-995)
  IPR027359 Voltage-dependent channel domain superfamily [G3DSA:1.20.120.350] (115-225)
  IPR027359 Voltage-dependent channel domain superfamily [G3DSA:1.20.120.350] (557-672)
  IPR027359 Voltage-dependent channel domain superfamily [G3DSA:1.20.120.350] (992-1118)
  IPR027359 Voltage-dependent channel domain superfamily [G3DSA:1.20.120.350] (1314-1434)
  IPR043203 Voltage-gated cation channel calcium and sodium [PTHR10037] (37-1730)
  IPR044564 Voltage-gated sodium channel alpha subunit, inactivation gate [cd13433] (1265-1317)
  IPR058542 SCN5A-like, C-terminal IQ motif [PF24609] (1689-1722)

Solvent-accessible surface area: 69238 Å² total; per-residue (Å²): 127,164,114,165,29,16,70,191,58,49,102,60,68,87,32,54,123,81,0,73,120,2,12,137,30,6,30,104,58,11,23,100,90,99,51,94,106,47,38,96,121,31,9,116,60,28,17,30,30,3,31,114,4,11,80,15,28,23,80,15,89,34,139,112,128,17,43,121,76,2,42,198,64,74,73,25,149,39,1,87,58,6,11,50,76,7,141,115,41,134,216,134,38,93,46,1,54,7,10,44,0,30,15,26,38,69,99,30,3,90,79,17,25,160,25,29,92,88,3,110,168,90,21,42,103,20,77,128,4,8,74,42,6,13,19,20,36,0,3,12,2,0,8,11,0,35,0,7,1,57,25,4,0,0,34,135,36,56,84,70,116,75,89,76,78,42,24,80,93,76,75,95,90,103,97,109,72,63,13,125,71,99,132,27,13,11,70,74,127,86,40,135,22,16,10,6,0,4,116,46,113,70,0,6,114,10,1,57,24,20,59,23,29,84,35,11,111,14,0,46,69,16,20,0,7,9,16,52,36,55,56,2,50,15,2,10,36,2,2,10,36,42,0,58,1,34,39,0,0,37,27,2,0,30,3,3,2,42,82,25,35,92,21,1,68,115,6,8,64,38,7,12,8,9,36,11,1,48,45,18,17,0,24,51,20,12,72,86,52,79,77,117,58,99,128,54,55,62,52,59,68,54,64,66,58,69,69,60,63,73,92,97,124,170,98,101,46,47,194,93,136,92,74,120,165,17,72,125,74,32,152,39,82,179,29,67,136,97,10,37,102,9,3,82,82,2,6,105,90,2,16,70,21,74,60,107,32,120,141,82,71,121,57,95,16,62,62,15,8,89,92,10,13,89,47,7,32,42,12,41,68,83,38,52,79,2,86,61,78,160,118,9,92,105,104,94,83,33,59,50,5,23,81,5,6,84,54,11,94,90,37,97,69,113,135,103,125,43,34,32,58,0,37,15,2,56,1,7,25,23,27,0,138,100,40,104,14,6,70,63,3,36,104,3,40,90,18,10,122,44,109,33,16,58,10,42,76,1,36,56,18,29,20,41,13,24,0,1,21,3,28,54,47,4,7,160,48,5,139,112,116,18,73,117,25,35,114,125,56,121,60,33,47,26,15,4,40,67,31,34,17,0,52,5,0,10,22,11,0,22,33,23,13,1,0,57,3,0,13,16,0,2,58,2,25,25,75,95,130,0,54,59,21,5,36,96,4,10,96,69,5,60,27,4,61,30,9,7,35,15,15,0,19,38,49,25,190,92,181,105,145,129,48,68,69,135,1,8,111,64,18,13,127,100,89,162,27,50,62,62,1,33,115,27,5,90,76,1,9,36,21,3,20,94,40,19,4,89,10,96,121,82,112,76,50,94,35,79,21,98,32,25,24,80,24,17,18,67,9,7,55,15,1,23,100,11,22,60,53,12,70,4,131,142,151,1,67,96,66,80,68,27,125,40,11,66,64,4,1,16,16,25,82,124,36,92,64,68,111,189,151,171,107,42,141,60,44,49,4,63,14,5,46,8,6,22,41,38,68,78,12,10,51,16,0,30,132,6,31,106,18,8,90,76,29,12,128,52,2,67,84,2,10,74,64,13,36,31,7,20,4,0,29,0,2,30,33,2,21,1,38,2,46,68,0,31,48,61,121,104,100,114,55,29,61,27,146,92,7,58,54,78,81,80,6,100,64,46,103,204,102,83,148,15,86,50,38,46,13,91,5,1,4,20,63,14,45,79,1,59,18,0,0,38,0,0,16,38,45,25,22,6,30,72,1,2,50,6,1,0,8,9,74,99,78,85,26,2,5,65,96,58,80,63,37,147,46,1,90,9,1,24,91,0,9,51,69,0,23,36,18,12,55,0,2,15,42,16,29,10,69,58,20,6,73,134,28,65,131,160,142,29,76,132,45,49,6,10,44,124,94,42,36,134,146,34,77,53,59,92,163,112,49,97,66,93,111,106,96,95,29,26,57,50,97,42,121,141,38,39,114,30,57,62,71,18,63,76,96,168,27,69,132,119,16,39,40,28,1,54,104,2,38,65,14,2,61,68,25,34,38,124,38,78,126,108,97,113,76,92,27,58,110,58,13,57,115,20,10,92,66,2,30,75,15,8,95,72,22,65,124,1,16,176,134,120,12,115,100,56,47,105,33,57,72,5,82,48,1,6,72,73,7,71,94,13,53,111,49,35,121,136,90,91,102,62,108,46,61,67,34,66,66,28,29,9,22,2,2,64,9,28,29,79,55,48,123,47,13,83,67,41,43,68,11,31,113,30,6,82,51,4,21,127,3,2,30,53,9,33,99,18,24,22,25,24,28,0,0,52,0,4,54,38,6,2,50,12,88,69,77,65,11,3,33,53,14,0,6,3,26,25,54,49,18,0,19,11,0,1,20,9,1,11,47,30,2,8,0,21,20,7,0,57,5,2,19,18,66,22,106,82,45,7,88,46,110,34,89,19,11,15,24,94,69,159,8,24,47,5,65,68,51,100,0,42,90,3,1,25,53,3,12,96,61,4,86,37,1,36,15,3,25,61,16,5,6,38,37,30,29,63,38,44,44,110,120,122,102,122,18,44,5,65,27,123,25,70,46,109,2,35,57,59,73,37,19,85,3,15,4,11,0,40,20,101,20,64,107,11,130,11,35,4,38,0,27,3,74,18,65,29,145,72,109,66,133,76,49,77,7,6,29,21,102,78,151,90,15,154,23,124,40,152,171,8,69,146,59,43,66,33,80,3,26,117,116,72,74,44,4,26,29,0,7,3,54,2,76,110,2,58,107,117,5,30,0,36,2,95,1,70,2,48,8,33,3,53,9,110,96,67,118,70,150,36,76,55,77,57,87,17,68,0,67,13,46,75,172,62,113,150,46,108,33,22,81,110,13,69,83,120,14,118,92,54,35,107,36,39,70,99,170,37,106,77,60,34,92,137,23,64,160,126,63,21,61,53,35,166,151,132